Protein 7QUG (pdb70)

Foldseek 3Di:
DDCQQDQDDDPPVPDCQQQPCCCPVVVHDPVDDFPDDSVLFLGFADQFFRGAFDVLLVVLLVVVVVVVDFDFAFPDDCLLVVLVQVLCCVQAVDGADPVLKAKFLDVLVVLLVLCPLWADLAAEEEEEPLAQCSSQVSCVVSNHHYDYFYWDCPLLDTHGPLVSVLVQLQPLRHAEYEAEQQTPPSQDNQDPVRLVSVVVSCVVNVHAYEYEDQFQLFFAPPDGHHDSCNSVVPNQRYKYKYFCCSLRVNSVLRIIIIGHSNPVSVVVVVVVDPRTHGVSSSSSRSSCSNPVPVVSSVLSVQLNVLLVVLVVLCCVQVVCKRWDRRRTDSKTKIAPVVQDFLPDQVQVQCVHQQSYHWAFRCSSPDNTRRIIMGRSNHNSVSVVSNSVSVSVRSVVD/DDCQQDQDDAVPNFLEQPDQAFRGAFDPLLVVLLVVVVVVVDFDWAFPPDCLLVVLVQVLCCVQAVDGADPVLKAKFLDVLVVLLVLCPLWADQVAEEEEEPLAQCSSQVSCVVVNHHYDYFYWDDDLLDTHGPLVSVLVQLQPLSHAEYEYEQCTPPSQDNDDPVRLVSVVVSCVVNVHAYEYEDAFQLQFAPPDGHHDSCRVVVPSQRYKYKYFCCSLRVNSVLRIIIIGGSDPVSVVVVVVVDPRTHGPSSSSSRSSCSNPVVVVSSVLNVQLNVLLVVLVVLCCVQVVQKRWDRRRTGSKTKIAPVPQDFLPDDVQVQCVPQLSYHWDAHCSRVDPTRRITMGRSSHNSVSVVSSSVSVSVRSVVD

Radius of gyration: 28.42 Å; Cα contacts (8 Å, |Δi|>4): 1542; chains: 2; bounding box: 70×79×58 Å

Secondary structure (DSSP, 8-state):
---TT-----TTS-BHHHH-HHHHHH---TT---SS-GGG-EE--SS--SSPPPHHHHHHHHHHHTT---------STHHHHHHHHHHHHHHS----GGGEEEES-HHHHHHHHHHHHS-TT-EEEEEES--THHHHHHHHTT-EEEEEEEEEETTEEEE-HHHHHHHHHSTTEEEEEEESS-TTT-----HHHHHHHHHHHHHTT-EEEEE-TTTT-B-TT-----HHHHSTT-TTEEEEE-HHHHHT-GGG--EEEE---HHHHHHHHHHS-----HHHHHHHHHHHHH-HHHHHHHHHHHHHHHHHHHHHHHHH-TT-B----SBSSEEEEE-GGG--TTS-HHHHHHHHHSEE-EEGGGGSSS-TTEEEEE--S-HHHHHHHHHHHHHHHHT-/---TT-------S-EEE-SS--SSPPPHHHHHHHHHHHTT-----B---SSHHHHHHHHHHHHHHS----GGGEEEES-HHHHHHHHHHHHPPTT-EEEEEES--THHHHHHHHTT-EEEEEE-EEETTEEE--HHHHHHHHHSTTEEEEEEESS-TTT-----HHHHHHHHHHHHHTT-EEEEE-TTTT-B-TT-----HHHH-TT-TTEEEEE-HHHHHT-GGG--EEEE---HHHHHHHHHHS-----HHHHHHHHHHHHH-HHHHHHHHHHHHHHHHHHHHHHHHH-TT-EE---SBSSEEEEE-TTTS-TTS-HHHHHHHHH-EEEEEGGGGSSS-TTEEEEE--S-HHHHHHHHHHHHHHHHT-

CATH classification: 3.40.640.10

Sequence (767 aa):
MYNFDEIIDRRNTNAMNTDGFRSYIFHADENMKFPYKDEEFIRMWVADMEFATPQVIIDGIKERLDKRIFGYTKIFSNDYYNAFSDWCQRRYGWNFEKKHLVMSNGIIPALYELVQYICKKDEKVLFLTPSYAYFKYAADFSNRTPICSDLIDNDGYYTIDFEDFEKKAADEKTTLFILCNPHNPTGRVWKEEELKKLGKICEKYDVWVISDEIHCDLLRCDKQHIPLAKLFPNYKRIITCMAPSKTFNLAGLMISNVIIPDDNLREVWLSKHYNFDNPLSVAGAQAAYEKGEDWLKELQKYLDKNFEFTKEYLNKNLPKAKFKISEATYLAWVNLEEYFDKTENLPIFFANKAGVLLEGGNMFVQNSDCFIRLNLACPKSILEKGLKRICKAVNEKMYNFDEIIDRDEEFIRMWVADMEFATPQVIIDGIKERLDKRIFGYTKIFSNDYYNAFSDWCQRRYGWNFEKKHLVMSNGIIPALYELVQYICKKDEKVLFLTPSYAYFKYAADFSNRTPICSDLIDNDGYYTIDFEDFEKKAADEKTTLFILCNPHNPTGRVWKEEELKKLGKICEKYDVWVISDEIHCDLLRCDKQHIPLAKLFPNYKRIITCMAPSKTFNLAGLMISNVIIPDDNLREVWLSKHYNFDNPLSVAGAQAAYEKGEDWLKELQKYLDKNFEFTKEYLNKNLPKAKFKISEATYLAWVNLEEYFDKTENLPIFFANKAGVLLEGGNMFVQNSDCFIRLNLACPKSILEKGLKRICKAVNEK

Structure (mmCIF, N/CA/C/O backbone):
data_7QUG
#
_entry.id   7QUG
#
_cell.length_a   106.049
_cell.length_b   106.049
_cell.length_c   204.062
_cell.angle_alpha   90.000
_cell.angle_beta   90.000
_cell.angle_gamma   90.000
#
_symmetry.space_group_name_H-M   'P 43 21 2'
#
loop_
_entity.id
_entity.type
_entity.pdbx_description
1 polymer 'carbon-sulfur lyase FnaPatB1'
2 non-polymer allyl-cysteine
3 non-polymer 'ACETATE ION'
4 non-polymer 'CACODYLATE ION'
5 water water
#
loop_
_atom_site.group_PDB
_atom_site.id
_atom_site.type_symbol
_atom_site.label_atom_id
_atom_site.label_alt_id
_atom_site.label_comp_id
_atom_site.label_asym_id
_atom_site.label_entity_id
_atom_site.label_seq_id
_atom_site.pdbx_PDB_ins_code
_atom_site.Cartn_x
_atom_site.Cartn_y
_atom_site.Cartn_z
_atom_site.occupancy
_atom_site.B_iso_or_equiv
_atom_site.auth_seq_id
_atom_site.auth_comp_id
_atom_site.auth_asym_id
_atom_site.auth_atom_id
_atom_site.pdbx_PDB_model_num
ATOM 1 N N . MET A 1 1 ? -13.06046 -33.20520 45.87543 1.000 83.57044 1 MET A N 1
ATOM 2 C CA . MET A 1 1 ? -11.90320 -32.98730 46.74436 1.000 83.60887 1 MET A CA 1
ATOM 3 C C . MET A 1 1 ? -10.59051 -33.15427 45.97112 1.000 76.90335 1 MET A C 1
ATOM 4 O O . MET A 1 1 ? -9.56305 -33.48915 46.56236 1.000 76.75845 1 MET A O 1
ATOM 9 N N . TYR A 1 2 ? -10.62404 -32.89399 44.65700 1.000 68.22064 2 TYR A N 1
ATOM 10 C CA . TYR A 1 2 ? -9.49327 -33.14136 43.77256 1.000 57.65443 2 TYR A CA 1
ATOM 11 C C . TYR A 1 2 ? -9.19921 -31.89234 42.96361 1.000 64.27578 2 TYR A C 1
ATOM 12 O O . TYR A 1 2 ? -10.09570 -31.09743 42.68899 1.000 76.03956 2 TYR A O 1
ATOM 21 N N . ASN A 1 3 ? -7.94579 -31.72641 42.55420 1.000 59.64581 3 ASN A N 1
ATOM 22 C CA . ASN A 1 3 ? -7.53923 -30.51347 41.85225 1.000 56.47888 3 ASN A CA 1
ATOM 23 C C . ASN A 1 3 ? -7.17315 -30.83438 40.39834 1.000 61.35489 3 ASN A C 1
ATOM 24 O O . ASN A 1 3 ? -5.99694 -30.88244 40.02637 1.000 57.77440 3 ASN A O 1
ATOM 29 N N . PHE A 1 4 ? -8.20167 -30.99769 39.55286 1.000 61.81480 4 PHE A N 1
ATOM 30 C CA . PHE A 1 4 ? -7.97567 -31.22934 38.12688 1.000 58.02222 4 PHE A CA 1
ATOM 31 C C . PHE A 1 4 ? -7.40784 -30.02193 37.39629 1.000 61.11063 4 PHE A C 1
ATOM 32 O O . PHE A 1 4 ? -6.97526 -30.16767 36.24766 1.000 68.25484 4 PHE A O 1
ATOM 40 N N . ASP A 1 5 ? -7.41047 -28.84404 38.00750 1.000 60.40755 5 ASP A N 1
ATOM 41 C CA . ASP A 1 5 ? -6.76447 -27.69090 37.39801 1.000 62.04940 5 ASP A CA 1
ATOM 42 C C . ASP A 1 5 ? -5.26118 -27.70548 37.58526 1.000 57.32953 5 ASP A C 1
ATOM 43 O O . ASP A 1 5 ? -4.56385 -26.89318 36.96751 1.000 60.60359 5 ASP A O 1
ATOM 48 N N . GLU A 1 6 ? -4.75882 -28.57991 38.44791 1.000 60.87572 6 GLU A N 1
ATOM 49 C CA . GLU A 1 6 ? -3.33153 -28.62361 38.72207 1.000 63.75946 6 GLU A CA 1
ATOM 50 C C . GLU A 1 6 ? -2.56434 -28.99685 37.46481 1.000 59.00967 6 GLU A C 1
ATOM 51 O O . GLU A 1 6 ? -2.85636 -30.01011 36.82233 1.000 62.38199 6 GLU A O 1
ATOM 57 N N . ILE A 1 7 ? -1.56890 -28.18980 37.13337 1.000 59.26048 7 ILE A N 1
ATOM 58 C CA . ILE A 1 7 ? -0.66217 -28.51399 36.04291 1.000 59.21945 7 ILE A CA 1
ATOM 59 C C . ILE A 1 7 ? 0.39290 -29.49579 36.53650 1.000 60.98967 7 ILE A C 1
ATOM 60 O O . ILE A 1 7 ? 0.94712 -29.34779 37.63283 1.000 58.33448 7 ILE A O 1
ATOM 65 N N . ILE A 1 8 ? 0.65040 -30.52366 35.73607 1.000 60.06511 8 ILE A N 1
ATOM 66 C CA . ILE A 1 8 ? 1.50742 -31.63502 36.12105 1.000 56.27471 8 ILE A CA 1
ATOM 67 C C . ILE A 1 8 ? 2.63871 -31.72164 35.11447 1.000 52.65374 8 ILE A C 1
ATOM 68 O O . ILE A 1 8 ? 2.39343 -31.86429 33.91153 1.000 55.91659 8 ILE A O 1
ATOM 73 N N . ASP A 1 9 ? 3.86906 -31.56152 35.59715 1.000 57.64155 9 ASP A N 1
ATOM 74 C CA . ASP A 1 9 ? 5.02747 -31.61171 34.72159 1.000 51.64730 9 ASP A CA 1
ATOM 75 C C . ASP A 1 9 ? 5.16964 -33.01915 34.16049 1.000 55.29586 9 ASP A C 1
ATOM 76 O O . ASP A 1 9 ? 5.01313 -34.01141 34.88069 1.000 51.35067 9 ASP A O 1
ATOM 81 N N . ARG A 1 10 ? 5.51414 -33.10282 32.87348 1.000 49.84068 10 ARG A N 1
ATOM 82 C CA . ARG A 1 10 ? 5.71949 -34.38058 32.22845 1.000 43.99219 10 ARG A CA 1
ATOM 83 C C . ARG A 1 10 ? 7.04782 -34.43743 31.50516 1.000 51.91317 10 ARG A C 1
ATOM 84 O O . ARG A 1 10 ? 7.40324 -35.49964 30.98337 1.000 52.52411 10 ARG A O 1
ATOM 92 N N . ARG A 1 11 ? 7.79263 -33.33377 31.47424 1.000 56.02873 11 ARG A N 1
ATOM 93 C CA . ARG A 1 11 ? 9.14885 -33.34884 30.94891 1.000 55.97275 11 ARG A CA 1
ATOM 94 C C . ARG A 1 11 ? 10.01147 -34.34199 31.72390 1.000 54.99651 11 ARG A C 1
ATOM 95 O O . ARG A 1 11 ? 9.88672 -34.48004 32.94256 1.000 55.24076 11 ARG A O 1
ATOM 103 N N . ASN A 1 12 ? 10.86422 -35.05859 30.99041 1.000 53.95623 12 ASN A N 1
ATOM 104 C CA . ASN A 1 12 ? 11.83501 -36.01108 31.54383 1.000 52.07255 12 ASN A CA 1
ATOM 105 C C . ASN A 1 12 ? 11.16922 -37.19285 32.24111 1.000 50.20983 12 ASN A C 1
ATOM 106 O O . ASN A 1 12 ? 11.57211 -37.60028 33.33035 1.000 55.34864 12 ASN A O 1
ATOM 111 N N . THR A 1 13 ? 10.14858 -37.76532 31.58266 1.000 47.63377 13 THR A N 1
ATOM 112 C CA . THR A 1 13 ? 9.44555 -38.94262 32.08461 1.000 44.01956 13 THR A CA 1
ATOM 113 C C . THR A 1 13 ? 9.29461 -40.01348 31.01643 1.000 44.26709 13 THR A C 1
ATOM 114 O O . THR A 1 13 ? 8.43133 -40.88578 31.14276 1.000 48.23940 13 THR A O 1
ATOM 118 N N . ASN A 1 14 ? 10.09356 -39.93014 29.95531 1.000 49.36775 14 ASN A N 1
ATOM 119 C CA . ASN A 1 14 ? 10.05389 -40.85856 28.83443 1.000 45.97370 14 ASN A CA 1
ATOM 120 C C . ASN A 1 14 ? 8.64115 -41.03360 28.27721 1.000 51.12152 14 ASN A C 1
ATOM 121 O O . ASN A 1 14 ? 8.29042 -42.08916 27.73651 1.000 53.28509 14 ASN A O 1
ATOM 126 N N . ALA A 1 15 ? 7.82573 -39.99062 28.39903 1.000 48.55629 15 ALA A N 1
ATOM 127 C CA . ALA A 1 15 ? 6.47775 -39.99484 27.84944 1.000 49.04287 15 ALA A CA 1
ATOM 128 C C . ALA A 1 15 ? 6.51141 -39.65661 26.34823 1.000 51.81436 15 ALA A C 1
ATOM 129 O O . ALA A 1 15 ? 7.11032 -38.65076 25.94042 1.000 48.58516 15 ALA A O 1
ATOM 131 N N . MET A 1 16 ? 5.86961 -40.50503 25.52627 1.000 47.69814 16 MET A N 1
ATOM 132 C CA . MET A 1 16 ? 5.78827 -40.24789 24.08244 1.000 50.88644 16 MET A CA 1
ATOM 133 C C . MET A 1 16 ? 5.09104 -38.93112 23.77159 1.000 50.54791 16 MET A C 1
ATOM 134 O O . MET A 1 16 ? 5.42672 -38.27716 22.78251 1.000 54.64658 16 MET A O 1
ATOM 139 N N . ASN A 1 17 ? 4.12079 -38.53424 24.59485 1.000 47.77148 17 ASN A N 1
ATOM 140 C CA . ASN A 1 17 ? 3.38195 -37.30543 24.34475 1.000 51.00729 17 ASN A CA 1
ATOM 141 C C . ASN A 1 17 ? 4.32378 -36.10729 24.25781 1.000 55.26139 17 ASN A C 1
ATOM 142 O O . ASN A 1 17 ? 4.15388 -35.24155 23.39352 1.000 49.70901 17 ASN A O 1
ATOM 147 N N . THR A 1 18 ? 5.33034 -36.04421 25.13831 1.000 52.72748 18 THR A N 1
ATOM 148 C CA . THR A 1 18 ? 6.28660 -34.94157 25.10554 1.000 50.81948 18 THR A CA 1
ATOM 149 C C . THR A 1 18 ? 7.46247 -35.22039 24.18114 1.000 50.00118 18 THR A C 1
ATOM 150 O O . THR A 1 18 ? 7.93431 -34.31123 23.49139 1.000 53.87263 18 THR A O 1
ATOM 154 N N . ASP A 1 19 ? 7.91886 -36.47135 24.13437 1.000 51.84757 19 ASP A N 1
ATOM 155 C CA . ASP A 1 19 ? 9.22850 -36.80375 23.59712 1.000 52.42770 19 ASP A CA 1
ATOM 156 C C . ASP A 1 19 ? 9.21583 -37.34734 22.17749 1.000 51.40628 19 ASP A C 1
ATOM 157 O O . ASP A 1 19 ? 10.27215 -37.35474 21.54590 1.000 53.63253 19 ASP A O 1
ATOM 162 N N . GLY A 1 20 ? 8.08667 -37.83548 21.66569 1.000 48.42222 20 GLY A N 1
ATOM 163 C CA . GLY A 1 20 ? 8.12482 -38.45638 20.35658 1.000 45.45337 20 GLY A CA 1
ATOM 164 C C . GLY A 1 20 ? 7.06569 -38.04880 19.34612 1.000 51.96805 20 GLY A C 1
ATOM 165 O O . GLY A 1 20 ? 6.67982 -38.87334 18.50975 1.000 50.38824 20 GLY A O 1
ATOM 166 N N . PHE A 1 21 ? 6.60421 -36.79115 19.37179 1.000 50.09452 21 PHE A N 1
ATOM 167 C CA . PHE A 1 21 ? 5.59557 -36.38074 18.39474 1.000 51.66877 21 PHE A CA 1
ATOM 168 C C . PHE A 1 21 ? 6.14471 -36.29432 16.96723 1.000 55.65759 21 PHE A C 1
ATOM 169 O O . PHE A 1 21 ? 5.38740 -36.51068 16.01084 1.000 55.39519 21 PHE A O 1
ATOM 177 N N . ARG A 1 22 ? 7.43427 -35.98812 16.78681 1.000 51.97395 22 ARG A N 1
ATOM 178 C CA . ARG A 1 22 ? 7.97906 -35.95277 15.43369 1.000 50.21771 22 ARG A CA 1
ATOM 179 C C . ARG A 1 22 ? 7.76759 -37.28989 14.72768 1.000 55.14900 22 ARG A C 1
ATOM 180 O O . ARG A 1 22 ? 7.30092 -37.33650 13.58099 1.000 56.96174 22 ARG A O 1
ATOM 188 N N . SER A 1 23 ? 8.07560 -38.39573 15.41032 1.000 54.52200 23 SER A N 1
ATOM 189 C CA . SER A 1 23 ? 7.95842 -39.70477 14.77379 1.000 53.60184 23 SER A CA 1
ATOM 190 C C . SER A 1 23 ? 6.50247 -40.11211 14.60421 1.000 52.72142 23 SER A C 1
ATOM 191 O O . SER A 1 23 ? 6.08147 -40.49132 13.51276 1.000 56.56642 23 SER A O 1
ATOM 194 N N . TYR A 1 24 ? 5.71292 -40.04502 15.66799 1.000 52.89364 24 TYR A N 1
ATOM 195 C CA . TYR A 1 24 ? 4.39045 -40.64384 15.58184 1.000 55.50750 24 TYR A CA 1
ATOM 196 C C . TYR A 1 24 ? 3.42216 -39.76445 14.81310 1.000 55.21418 24 TYR A C 1
ATOM 197 O O . TYR A 1 24 ? 2.58764 -40.28133 14.06924 1.000 60.51020 24 TYR A O 1
ATOM 206 N N . ILE A 1 25 ? 3.53024 -38.44309 14.93229 1.000 53.63756 25 ILE A N 1
ATOM 207 C CA . ILE A 1 25 ? 2.63941 -37.58531 14.14834 1.000 55.75884 25 ILE A CA 1
ATOM 208 C C . ILE A 1 25 ? 3.15155 -37.41039 12.72000 1.000 54.49569 25 ILE A C 1
ATOM 209 O O . ILE A 1 25 ? 2.40269 -37.57840 11.75130 1.000 52.67360 25 ILE A O 1
ATOM 214 N N . PHE A 1 26 ? 4.42336 -37.06260 12.56438 1.000 49.67569 26 PHE A N 1
ATOM 215 C CA . PHE A 1 26 ? 4.93094 -36.59856 11.28846 1.000 48.80921 26 PHE A CA 1
ATOM 216 C C . PHE A 1 26 ? 5.87313 -37.57577 10.60187 1.000 52.74678 26 PHE A C 1
ATOM 217 O O . PHE A 1 26 ? 6.40485 -37.24258 9.53966 1.000 51.79198 26 PHE A O 1
ATOM 225 N N . HIS A 1 27 ? 6.11859 -38.74620 11.18696 1.000 52.45132 27 HIS A N 1
ATOM 226 C CA . HIS A 1 27 ? 7.00198 -39.75755 10.61128 1.000 51.41467 27 HIS A CA 1
ATOM 227 C C . HIS A 1 27 ? 8.31449 -39.13283 10.15839 1.000 57.54217 27 HIS A C 1
ATOM 228 O O . HIS A 1 27 ? 8.89640 -39.50194 9.13234 1.000 57.64322 27 HIS A O 1
ATOM 235 N N . ALA A 1 28 ? 8.77433 -38.16961 10.94847 1.000 57.58262 28 ALA A N 1
ATOM 236 C CA . ALA A 1 28 ? 9.95098 -37.35529 10.69050 1.000 53.35043 28 ALA A CA 1
ATOM 237 C C . ALA A 1 28 ? 11.01036 -37.68309 11.72592 1.000 58.94113 28 ALA A C 1
ATOM 238 O O . ALA A 1 28 ? 10.72936 -38.29478 12.76012 1.000 64.51776 28 ALA A O 1
ATOM 240 N N . ASP A 1 29 ? 12.23511 -37.25755 11.45800 1.000 52.76319 29 ASP A N 1
ATOM 241 C CA . ASP A 1 29 ? 13.29329 -37.57611 12.39135 1.000 60.74817 29 ASP A CA 1
ATOM 242 C C . ASP A 1 29 ? 13.38696 -36.48325 13.45591 1.000 58.33160 29 ASP A C 1
ATOM 243 O O . ASP A 1 29 ? 12.74282 -35.43978 13.36616 1.000 57.51766 29 ASP A O 1
ATOM 248 N N . GLU A 1 30 ? 14.18331 -36.75044 14.49086 1.000 65.27422 30 GLU A N 1
ATOM 249 C CA . GLU A 1 30 ? 14.18670 -35.90687 15.68202 1.000 63.92160 30 GLU A CA 1
ATOM 250 C C . GLU A 1 30 ? 14.83849 -34.55073 15.45179 1.000 63.44851 30 GLU A C 1
ATOM 251 O O . GLU A 1 30 ? 14.63288 -33.64522 16.26148 1.000 60.98061 30 GLU A O 1
ATOM 257 N N . ASN A 1 31 ? 15.61095 -34.39739 14.37027 1.000 66.84556 31 ASN A N 1
ATOM 258 C CA . ASN A 1 31 ? 16.16224 -33.09845 13.98299 1.000 66.52814 31 ASN A CA 1
ATOM 259 C C . ASN A 1 31 ? 15.08998 -32.05758 13.70474 1.000 64.31195 31 ASN A C 1
ATOM 260 O O . ASN A 1 31 ? 15.37224 -30.85829 13.78533 1.000 67.97030 31 ASN A O 1
ATOM 265 N N . MET A 1 32 ? 13.89359 -32.49109 13.30368 1.000 61.80364 32 MET A N 1
ATOM 266 C CA . MET A 1 32 ? 12.91809 -31.62811 12.64222 1.000 64.00086 32 MET A CA 1
ATOM 267 C C . MET A 1 32 ? 12.66827 -30.36906 13.44850 1.000 61.13300 32 MET A C 1
ATOM 268 O O . MET A 1 32 ? 12.27780 -30.44411 14.61546 1.000 60.22170 32 MET A O 1
ATOM 273 N N . LYS A 1 33 ? 12.90244 -29.20928 12.83042 1.000 59.40605 33 LYS A N 1
ATOM 274 C CA . LYS A 1 33 ? 12.80350 -27.94190 13.54550 1.000 64.28649 33 LYS A CA 1
ATOM 275 C C . LYS A 1 33 ? 11.40986 -27.33244 13.41152 1.000 60.10091 33 LYS A C 1
ATOM 276 O O . LYS A 1 33 ? 10.73323 -27.49875 12.39366 1.000 58.66565 33 LYS A O 1
ATOM 282 N N . PHE A 1 34 ? 10.97310 -26.66633 14.47000 1.000 58.84848 34 PHE A N 1
ATOM 283 C CA . PHE A 1 34 ? 9.67072 -26.02734 14.55350 1.000 62.75965 34 PHE A CA 1
ATOM 284 C C . PHE A 1 34 ? 9.86334 -24.58030 14.96904 1.000 62.71339 34 PHE A C 1
ATOM 285 O O . PHE A 1 34 ? 10.90607 -24.22243 15.52444 1.000 66.98807 34 PHE A O 1
ATOM 293 N N . PRO A 1 35 ? 8.88073 -23.71502 14.69935 1.000 63.78574 35 PRO A N 1
ATOM 294 C CA . PRO A 1 35 ? 8.93602 -22.34148 15.24225 1.000 63.18982 35 PRO A CA 1
ATOM 295 C C . PRO A 1 35 ? 8.89816 -22.27161 16.77059 1.000 65.54315 35 PRO A C 1
ATOM 296 O O . PRO A 1 35 ? 9.18951 -21.21630 17.34826 1.000 67.80017 35 PRO A O 1
ATOM 300 N N . TYR A 1 36 ? 8.57414 -23.36029 17.44221 1.000 66.34582 36 TYR A N 1
ATOM 301 C CA . TYR A 1 36 ? 8.33401 -23.35790 18.87166 1.000 60.93148 36 TYR A CA 1
ATOM 302 C C . TYR A 1 36 ? 9.26523 -24.36744 19.53151 1.000 64.77990 36 TYR A C 1
ATOM 303 O O . TYR A 1 36 ? 9.51802 -25.44715 18.97572 1.000 59.74042 36 TYR A O 1
ATOM 312 N N . LYS A 1 37 ? 9.80674 -23.99911 20.69633 1.000 61.73054 37 LYS A N 1
ATOM 313 C CA . LYS A 1 37 ? 10.46196 -24.98753 21.54462 1.000 66.96099 37 LYS A CA 1
ATOM 314 C C . LYS A 1 37 ? 9.49524 -26.13452 21.83331 1.000 63.98064 37 LYS A C 1
ATOM 315 O O . LYS A 1 37 ? 8.27142 -25.95735 21.84718 1.000 65.30022 37 LYS A O 1
ATOM 321 N N . ASP A 1 38 ? 10.04257 -27.32548 22.06661 1.000 55.35089 38 ASP A N 1
ATOM 322 C CA . ASP A 1 38 ? 9.16401 -28.43540 22.41777 1.000 57.01296 38 ASP A CA 1
ATOM 323 C C . ASP A 1 38 ? 8.30608 -28.08111 23.62922 1.000 60.47588 38 ASP A C 1
ATOM 324 O O . ASP A 1 38 ? 7.10007 -28.34465 23.63802 1.000 64.41675 38 ASP A O 1
ATOM 329 N N . GLU A 1 39 ? 8.89103 -27.42354 24.63553 1.000 62.45569 39 GLU A N 1
ATOM 330 C CA . GLU A 1 39 ? 8.11665 -27.03939 25.81590 1.000 60.38403 39 GLU A CA 1
ATOM 331 C C . GLU A 1 39 ? 7.00984 -26.04837 25.48695 1.000 58.11246 39 GLU A C 1
ATOM 332 O O . GLU A 1 39 ? 6.01776 -25.98617 26.21443 1.000 55.80343 39 GLU A O 1
ATOM 338 N N . GLU A 1 40 ? 7.13819 -25.28875 24.39886 1.000 61.17990 40 GLU A N 1
ATOM 339 C CA . GLU A 1 40 ? 6.18096 -24.22692 24.10962 1.000 59.60259 40 GLU A CA 1
ATOM 340 C C . GLU A 1 40 ? 4.90012 -24.71768 23.43339 1.000 60.70799 40 GLU A C 1
ATOM 341 O O . GLU A 1 40 ? 3.96145 -23.92760 23.30767 1.000 59.48445 40 GLU A O 1
ATOM 347 N N . PHE A 1 41 ? 4.80789 -25.99990 23.06480 1.000 56.49723 41 PHE A N 1
ATOM 348 C CA . PHE A 1 41 ? 3.62091 -26.54581 22.40711 1.000 57.19039 41 PHE A CA 1
ATOM 349 C C . PHE A 1 41 ? 2.50385 -26.83265 23.41537 1.000 56.95179 41 PHE A C 1
ATOM 350 O O . PHE A 1 41 ? 2.74733 -27.34592 24.50790 1.000 58.48841 41 PHE A O 1
ATOM 358 N N . ILE A 1 42 ? 1.27500 -26.47071 23.06811 1.000 59.71393 42 ILE A N 1
ATOM 359 C CA . ILE A 1 42 ? 0.12200 -27.11622 23.69016 1.000 56.85243 42 ILE A CA 1
ATOM 360 C C . ILE A 1 42 ? -0.04974 -28.47055 23.00994 1.000 59.34317 42 ILE A C 1
ATOM 361 O O . ILE A 1 42 ? -0.18893 -28.54584 21.78147 1.000 58.09471 42 ILE A O 1
ATOM 366 N N . ARG A 1 43 ? -0.04035 -29.54150 23.79640 1.000 53.59152 43 ARG A N 1
ATOM 367 C CA . ARG A 1 43 ? -0.00645 -30.89491 23.25553 1.000 53.30712 43 ARG A CA 1
ATOM 368 C C . ARG A 1 43 ? -1.40003 -31.46004 23.44248 1.000 52.39210 43 ARG A C 1
ATOM 369 O O . ARG A 1 43 ? -1.82604 -31.69370 24.57321 1.000 54.81170 43 ARG A O 1
ATOM 377 N N . MET A 1 44 ? -2.11893 -31.66789 22.34369 1.000 52.05261 44 MET A N 1
ATOM 378 C CA . MET A 1 44 ? -3.45816 -32.23413 22.43582 1.000 55.42438 44 MET A CA 1
ATOM 379 C C . MET A 1 44 ? -3.64230 -33.39916 21.47324 1.000 51.30479 44 MET A C 1
ATOM 380 O O . MET A 1 44 ? -4.67378 -33.50158 20.81217 1.000 49.80247 44 MET A O 1
ATOM 385 N N . TRP A 1 45 ? -2.67283 -34.31754 21.39043 1.000 47.16393 45 TRP A N 1
ATOM 386 C CA . TRP A 1 45 ? -2.72018 -35.35593 20.37289 1.000 44.03597 45 TRP A CA 1
ATOM 387 C C . TRP A 1 45 ? -2.96980 -36.73776 20.95733 1.000 48.27455 45 TRP A C 1
ATOM 388 O O . TRP A 1 45 ? -4.13958 -37.13383 21.11605 1.000 48.44411 45 TRP A O 1
ATOM 399 N N . VAL A 1 46 ? -1.93118 -37.53751 21.24191 1.000 49.73901 46 VAL A N 1
ATOM 400 C CA . VAL A 1 46 ? -2.11026 -38.91256 21.70881 1.000 49.95349 46 VAL A CA 1
ATOM 401 C C . VAL A 1 46 ? -2.96768 -38.96540 22.97133 1.000 48.15389 46 VAL A C 1
ATOM 402 O O . VAL A 1 46 ? -2.89920 -38.08424 23.83732 1.000 49.16384 46 VAL A O 1
ATOM 406 N N . ALA A 1 47 ? -3.77707 -40.02212 23.08015 1.000 44.80583 47 ALA A N 1
ATOM 407 C CA . ALA A 1 47 ? -4.80046 -40.11955 24.11762 1.000 49.88729 47 ALA A CA 1
ATOM 408 C C . ALA A 1 47 ? -4.24003 -40.70087 25.42518 1.000 48.62119 47 ALA A C 1
ATOM 409 O O . ALA A 1 47 ? -4.51141 -41.83921 25.82279 1.000 47.38205 47 ALA A O 1
ATOM 411 N N . ASP A 1 48 ? -3.46963 -39.86467 26.11854 1.000 46.88930 48 ASP A N 1
ATOM 412 C CA . ASP A 1 48 ? -3.29798 -39.98927 27.55867 1.000 46.22918 48 ASP A CA 1
ATOM 413 C C . ASP A 1 48 ? -3.46092 -38.60284 28.16527 1.000 47.02281 48 ASP A C 1
ATOM 414 O O . ASP A 1 48 ? -3.43697 -37.58895 27.46479 1.000 50.32791 48 ASP A O 1
ATOM 419 N N . MET A 1 49 ? -3.68741 -38.57462 29.47045 1.000 50.84052 49 MET A N 1
ATOM 420 C CA . MET A 1 49 ? -4.17041 -37.38096 30.14500 1.000 52.63196 49 MET A CA 1
ATOM 421 C C . MET A 1 49 ? -3.03198 -36.54594 30.74267 1.000 55.95000 49 MET A C 1
ATOM 422 O O . MET A 1 49 ? -1.92687 -37.02880 31.02365 1.000 49.51584 49 MET A O 1
ATOM 427 N N . GLU A 1 50 ? -3.32521 -35.26375 30.93203 1.000 50.45342 50 GLU A N 1
ATOM 428 C CA . GLU A 1 50 ? -2.44790 -34.41365 31.70943 1.000 51.60706 50 GLU A CA 1
ATOM 429 C C . GLU A 1 50 ? -2.79565 -34.42264 33.19544 1.000 54.05105 50 GLU A C 1
ATOM 430 O O . GLU A 1 50 ? -2.09107 -33.78667 33.98349 1.000 56.62292 50 GLU A O 1
ATOM 436 N N . PHE A 1 51 ? -3.87914 -35.08850 33.58282 1.000 49.58929 51 PHE A N 1
ATOM 437 C CA . PHE A 1 51 ? -4.25883 -35.22495 34.97840 1.000 49.71762 51 PHE A CA 1
ATOM 438 C C . PHE A 1 51 ? -3.41806 -36.30220 35.65305 1.000 53.65078 51 PHE A C 1
ATOM 439 O O . PHE A 1 51 ? -2.97256 -37.25680 35.01133 1.000 59.04346 51 PHE A O 1
ATOM 447 N N . ALA A 1 52 ? -3.21817 -36.15675 36.96050 1.000 48.33430 52 ALA A N 1
ATOM 448 C CA . ALA A 1 52 ? -2.48379 -37.17194 37.70522 1.000 53.65401 52 ALA A CA 1
ATOM 449 C C . ALA A 1 52 ? -3.33355 -38.42362 37.91692 1.000 53.65282 52 ALA A C 1
ATOM 450 O O . ALA A 1 52 ? -4.55111 -38.35355 38.10632 1.000 54.01910 52 ALA A O 1
ATOM 452 N N . THR A 1 53 ? -2.68119 -39.57494 37.87941 1.000 51.08784 53 THR A N 1
ATOM 453 C CA . THR A 1 53 ? -3.33559 -40.80206 38.29046 1.000 47.67809 53 THR A CA 1
ATOM 454 C C . THR A 1 53 ? -3.82290 -40.64672 39.72807 1.000 50.49540 53 THR A C 1
ATOM 455 O O . THR A 1 53 ? -3.10707 -40.07354 40.55987 1.000 49.47042 53 THR A O 1
ATOM 459 N N . PRO A 1 54 ? -5.03287 -41.11216 40.04774 1.000 50.28022 54 PRO A N 1
ATOM 460 C CA . PRO A 1 54 ? -5.52621 -40.99905 41.42608 1.000 47.88769 54 PRO A CA 1
ATOM 461 C C . PRO A 1 54 ? -4.53310 -41.57933 42.42048 1.000 50.30157 54 PRO A C 1
ATOM 462 O O . PRO A 1 54 ? -3.93831 -42.63810 42.19327 1.000 47.56992 54 PRO A O 1
ATOM 466 N N . GLN A 1 55 ? -4.41179 -40.89576 43.56422 1.000 56.87610 55 GLN A N 1
ATOM 467 C CA . GLN A 1 55 ? -3.46373 -41.30453 44.59103 1.000 50.26224 55 GLN A CA 1
ATOM 468 C C . GLN A 1 55 ? -3.80095 -42.67447 45.16757 1.000 52.81548 55 GLN A C 1
ATOM 469 O O . GLN A 1 55 ? -2.89167 -43.38026 45.61270 1.000 58.03994 55 GLN A O 1
ATOM 475 N N . VAL A 1 56 ? -5.07866 -43.08805 45.15412 1.000 51.61760 56 VAL A N 1
ATOM 476 C CA . VAL A 1 56 ? -5.40937 -44.44113 45.62795 1.000 54.10961 56 VAL A CA 1
ATOM 477 C C . VAL A 1 56 ? -4.71558 -45.49035 44.76806 1.000 56.31419 56 VAL A C 1
ATOM 478 O O . VAL A 1 56 ? -4.30582 -46.54542 45.26838 1.000 55.09168 56 VAL A O 1
ATOM 482 N N . ILE A 1 57 ? -4.63338 -45.24750 43.44981 1.000 57.30530 57 ILE A N 1
ATOM 483 C CA . ILE A 1 57 ? -3.92890 -46.16886 42.55968 1.000 54.67120 57 ILE A CA 1
ATOM 484 C C . ILE A 1 57 ? -2.43388 -46.15824 42.86181 1.000 51.68813 57 ILE A C 1
ATOM 485 O O . ILE A 1 57 ? -1.81534 -47.21651 43.03910 1.000 44.80334 57 ILE A O 1
ATOM 490 N N . ILE A 1 58 ? -1.84250 -44.96151 42.95684 1.000 41.83952 58 ILE A N 1
ATOM 491 C CA . ILE A 1 58 ? -0.41904 -44.86153 43.25917 1.000 47.95899 58 ILE A CA 1
ATOM 492 C C . ILE A 1 58 ? -0.10247 -45.53759 44.58955 1.000 50.26307 58 ILE A C 1
ATOM 493 O O . ILE A 1 58 ? 0.90516 -46.24307 44.70776 1.000 52.50836 58 ILE A O 1
ATOM 498 N N . ASP A 1 59 ? -0.96207 -45.35282 45.60563 1.000 52.96712 59 ASP A N 1
ATOM 499 C CA . ASP A 1 59 ? -0.73851 -45.99850 46.90230 1.000 52.85540 59 ASP A CA 1
ATOM 500 C C . ASP A 1 59 ? -0.88070 -47.51577 46.80826 1.000 51.55341 59 ASP A C 1
ATOM 501 O O . ASP A 1 59 ? -0.15104 -48.25610 47.48302 1.000 51.34214 59 ASP A O 1
ATOM 506 N N . GLY A 1 60 ? -1.81143 -48.00162 45.98360 1.000 48.58862 60 GLY A N 1
ATOM 507 C CA . GLY A 1 60 ? -1.92842 -49.44304 45.79298 1.000 54.53877 60 GLY A CA 1
ATOM 508 C C . GLY A 1 60 ? -0.65309 -50.06120 45.24002 1.000 54.52457 60 GLY A C 1
ATOM 509 O O . GLY A 1 60 ? -0.25641 -51.16566 45.63972 1.000 50.82238 60 GLY A O 1
ATOM 510 N N . ILE A 1 61 ? -0.00323 -49.36054 44.30436 1.000 45.62098 61 ILE A N 1
ATOM 511 C CA . ILE A 1 61 ? 1.26746 -49.81878 43.75865 1.000 50.12542 61 ILE A CA 1
ATOM 512 C C . ILE A 1 61 ? 2.35765 -49.79166 44.83311 1.000 51.83213 61 ILE A C 1
ATOM 513 O O . ILE A 1 61 ? 3.11334 -50.75865 45.00208 1.000 48.89824 61 ILE A O 1
ATOM 518 N N . LYS A 1 62 ? 2.46873 -48.66647 45.55447 1.000 53.18409 62 LYS A N 1
ATOM 519 C CA . LYS A 1 62 ? 3.44355 -48.53706 46.64380 1.000 51.74387 62 LYS A CA 1
ATOM 520 C C . LYS A 1 62 ? 3.24517 -49.62586 47.68964 1.000 49.83741 62 LYS A C 1
ATOM 521 O O . LYS A 1 62 ? 4.21546 -50.17023 48.22629 1.000 51.76686 62 LYS A O 1
ATOM 527 N N . GLU A 1 63 ? 1.99552 -49.98556 47.96303 1.000 48.90277 63 GLU A N 1
ATOM 528 C CA . GLU A 1 63 ? 1.73972 -51.10459 48.85782 1.000 50.53186 63 GLU A CA 1
ATOM 529 C C . GLU A 1 63 ? 2.39312 -52.38257 48.33442 1.000 55.04566 63 GLU A C 1
ATOM 530 O O . GLU A 1 63 ? 3.04808 -53.11315 49.09157 1.000 55.24649 63 GLU A O 1
ATOM 536 N N . ARG A 1 64 ? 2.26709 -52.65128 47.02951 1.000 47.89457 64 ARG A N 1
ATOM 537 C CA . ARG A 1 64 ? 2.92235 -53.83042 46.47522 1.000 46.11805 64 ARG A CA 1
ATOM 538 C C . ARG A 1 64 ? 4.43772 -53.65872 46.48229 1.000 46.51481 64 ARG A C 1
ATOM 539 O O . ARG A 1 64 ? 5.18412 -54.62295 46.70257 1.000 44.20087 64 ARG A O 1
ATOM 547 N N . LEU A 1 65 ? 4.90060 -52.43447 46.22754 1.000 44.58450 65 LEU A N 1
ATOM 548 C CA . LEU A 1 65 ? 6.31377 -52.11190 46.34106 1.000 48.07047 65 LEU A CA 1
ATOM 549 C C . LEU A 1 65 ? 6.86315 -52.45101 47.72703 1.000 48.86450 65 LEU A C 1
ATOM 550 O O . LEU A 1 65 ? 8.02343 -52.83954 47.85720 1.000 53.84203 65 LEU A O 1
ATOM 555 N N . ASP A 1 66 ? 6.05903 -52.28893 48.77106 1.000 49.17552 66 ASP A N 1
ATOM 556 C CA . ASP A 1 66 ? 6.49844 -52.56895 50.13041 1.000 54.22566 66 ASP A CA 1
ATOM 557 C C . ASP A 1 66 ? 6.57401 -54.05849 50.42926 1.000 48.65781 66 ASP A C 1
ATOM 558 O O . ASP A 1 66 ? 7.09761 -54.43293 51.47664 1.000 47.33997 66 ASP A O 1
ATOM 563 N N . LYS A 1 67 ? 6.05025 -54.91714 49.56247 1.000 48.31485 67 LYS A N 1
ATOM 564 C CA . LYS A 1 67 ? 6.28226 -56.33491 49.77352 1.000 48.26570 67 LYS A CA 1
ATOM 565 C C . LYS A 1 67 ? 7.70102 -56.71941 49.40482 1.000 48.20955 67 LYS A C 1
ATOM 566 O O . LYS A 1 67 ? 8.12657 -57.83008 49.72936 1.000 47.84941 67 LYS A O 1
ATOM 572 N N . ARG A 1 68 ? 8.42501 -55.82388 48.73524 1.000 49.36227 68 ARG A N 1
ATOM 573 C CA . ARG A 1 68 ? 9.87407 -55.81170 48.59736 1.000 53.07647 68 ARG A CA 1
ATOM 574 C C . ARG A 1 68 ? 10.44210 -56.88160 47.66074 1.000 49.46751 68 ARG A C 1
ATOM 575 O O . ARG A 1 68 ? 11.66302 -56.91504 47.49277 1.000 48.38270 68 ARG A O 1
ATOM 583 N N . ILE A 1 69 ? 9.63115 -57.77951 47.09032 1.000 41.72230 69 ILE A N 1
ATOM 584 C CA . ILE A 1 69 ? 10.13568 -58.79883 46.17392 1.000 46.24892 69 ILE A CA 1
ATOM 585 C C . ILE A 1 69 ? 9.27244 -58.80903 44.91621 1.000 46.25271 69 ILE A C 1
ATOM 586 O O . ILE A 1 69 ? 8.04424 -58.78595 45.00332 1.000 52.24375 69 ILE A O 1
ATOM 591 N N . PHE A 1 70 ? 9.90193 -58.88311 43.74549 1.000 46.39880 70 PHE A N 1
ATOM 592 C CA . PHE A 1 70 ? 9.18274 -58.68328 42.47922 1.000 52.26156 70 PHE A CA 1
ATOM 593 C C . PHE A 1 70 ? 9.50419 -59.79719 41.49830 1.000 48.62292 70 PHE A C 1
ATOM 594 O O . PHE A 1 70 ? 9.84108 -59.56729 40.33684 1.000 43.75301 70 PHE A O 1
ATOM 602 N N . GLY A 1 71 ? 9.37382 -61.03358 41.97822 1.000 51.55520 71 GLY A N 1
ATOM 603 C CA . GLY A 1 71 ? 9.66053 -62.22028 41.20464 1.000 51.20380 71 GLY A CA 1
ATOM 604 C C . GLY A 1 71 ? 8.50707 -62.62142 40.31541 1.000 56.47364 71 GLY A C 1
ATOM 605 O O . GLY A 1 71 ? 7.59945 -61.83338 40.02523 1.000 54.19129 71 GLY A O 1
ATOM 606 N N . TYR A 1 72 ? 8.54277 -63.88980 39.89385 1.000 57.82976 72 TYR A N 1
ATOM 607 C CA . TYR A 1 72 ? 7.58168 -64.38680 38.91504 1.000 63.84105 72 TYR A CA 1
ATOM 608 C C . TYR A 1 72 ? 6.16128 -64.29228 39.45961 1.000 66.28100 72 TYR A C 1
ATOM 609 O O . TYR A 1 72 ? 5.89273 -64.66247 40.60812 1.000 59.68370 72 TYR A O 1
ATOM 618 N N . THR A 1 73 ? 5.25389 -63.77302 38.63150 1.000 62.27292 73 THR A N 1
ATOM 619 C CA . THR A 1 73 ? 3.93551 -63.38492 39.11079 1.000 61.47690 73 THR A CA 1
ATOM 620 C C . THR A 1 73 ? 2.86180 -63.79875 38.11512 1.000 68.45440 73 THR A C 1
ATOM 621 O O . THR A 1 73 ? 2.95993 -63.48267 36.92308 1.000 69.26484 73 THR A O 1
ATOM 625 N N . LYS A 1 74 ? 1.85087 -64.51337 38.60992 1.000 65.24863 74 LYS A N 1
ATOM 626 C CA . LYS A 1 74 ? 0.60107 -64.73107 37.90135 1.000 69.35219 74 LYS A CA 1
ATOM 627 C C . LYS A 1 74 ? -0.51569 -64.28735 38.83467 1.000 67.75526 74 LYS A C 1
ATOM 628 O O . LYS A 1 74 ? -0.33599 -64.22440 40.04778 1.000 69.49643 74 LYS A O 1
ATOM 634 N N . ILE A 1 75 ? -1.67161 -63.95718 38.27423 1.000 76.93657 75 ILE A N 1
ATOM 635 C CA . ILE A 1 75 ? -2.78281 -63.53704 39.12290 1.000 76.45426 75 ILE A CA 1
ATOM 636 C C . ILE A 1 75 ? -3.37255 -64.79918 39.75068 1.000 77.64644 75 ILE A C 1
ATOM 637 O O . ILE A 1 75 ? -4.22289 -65.47168 39.15399 1.000 80.30554 75 ILE A O 1
ATOM 642 N N . PHE A 1 76 ? -2.89700 -65.15040 40.94924 1.000 77.19688 76 PHE A N 1
ATOM 643 C CA . PHE A 1 76 ? -3.30932 -66.40448 41.56989 1.000 72.48831 76 PHE A CA 1
ATOM 644 C C . PHE A 1 76 ? -4.63484 -66.26122 42.31485 1.000 72.22177 76 PHE A C 1
ATOM 645 O O . PHE A 1 76 ? -5.51359 -67.11777 42.18253 1.000 77.52006 76 PHE A O 1
ATOM 647 N N . SER A 1 77 ? -4.80224 -65.20132 43.10727 1.000 70.77241 77 SER A N 1
ATOM 648 C CA . SER A 1 77 ? -6.03180 -65.05625 43.87428 1.000 61.99193 77 SER A CA 1
ATOM 649 C C . SER A 1 77 ? -7.16047 -64.45131 43.03588 1.000 65.90851 77 SER A C 1
ATOM 650 O O . SER A 1 77 ? -6.94292 -63.80645 42.00129 1.000 64.28870 77 SER A O 1
ATOM 653 N N . ASN A 1 78 ? -8.38429 -64.61359 43.54944 1.000 66.03460 78 ASN A N 1
ATOM 654 C CA . ASN A 1 78 ? -9.59463 -64.09497 42.92461 1.000 60.45519 78 ASN A CA 1
ATOM 655 C C . ASN A 1 78 ? -9.81268 -62.60904 43.18387 1.000 60.08900 78 ASN A C 1
ATOM 656 O O . ASN A 1 78 ? -10.82997 -62.06980 42.73102 1.000 58.99619 78 ASN A O 1
ATOM 661 N N . ASP A 1 79 ? -8.89132 -61.93935 43.88853 1.000 55.25510 79 ASP A N 1
ATOM 662 C CA . ASP A 1 79 ? -9.06718 -60.52302 44.19378 1.000 57.07112 79 ASP A CA 1
ATOM 663 C C . ASP A 1 79 ? -9.25666 -59.70806 42.92705 1.000 57.51171 79 ASP A C 1
ATOM 664 O O . ASP A 1 79 ? -10.16583 -58.87334 42.85069 1.000 54.85241 79 ASP A O 1
ATOM 669 N N . TYR A 1 80 ? -8.37535 -59.90965 41.93535 1.000 57.01554 80 TYR A N 1
ATOM 670 C CA . TYR A 1 80 ? -8.41285 -59.08310 40.73640 1.000 51.59806 80 TYR A CA 1
ATOM 671 C C . TYR A 1 80 ? -9.71592 -59.28572 39.98824 1.000 53.15737 80 TYR A C 1
ATOM 672 O O . TYR A 1 80 ? -10.38801 -58.31807 39.60445 1.000 49.49864 80 TYR A O 1
ATOM 681 N N . TYR A 1 81 ? -10.09656 -60.54808 39.78821 1.000 55.45075 81 TYR A N 1
ATOM 682 C CA . TYR A 1 81 ? -11.34893 -60.83085 39.11133 1.000 52.27744 81 TYR A CA 1
ATOM 683 C C . TYR A 1 81 ? -12.51281 -60.17006 39.82522 1.000 55.78313 81 TYR A C 1
ATOM 684 O O . TYR A 1 81 ? -13.26387 -59.40074 39.21859 1.000 60.78896 81 TYR A O 1
ATOM 693 N N . ASN A 1 82 ? -12.65943 -60.43190 41.12571 1.000 58.26816 82 ASN A N 1
ATOM 694 C CA . ASN A 1 82 ? -13.80728 -59.90880 41.85983 1.000 55.28202 82 ASN A CA 1
ATOM 695 C C . ASN A 1 82 ? -13.93028 -58.40223 41.68920 1.000 55.29972 82 ASN A C 1
ATOM 696 O O . ASN A 1 82 ? -15.02318 -57.88477 41.42852 1.000 56.16632 82 ASN A O 1
ATOM 701 N N . ALA A 1 83 ? -12.81090 -57.68503 41.82009 1.000 49.85288 83 ALA A N 1
ATOM 702 C CA . ALA A 1 83 ? -12.83609 -56.23390 41.68450 1.000 48.66873 83 ALA A CA 1
ATOM 703 C C . ALA A 1 83 ? -13.28420 -55.81937 40.28225 1.000 56.56892 83 ALA A C 1
ATOM 704 O O . ALA A 1 83 ? -14.19226 -54.99311 40.12328 1.000 52.72936 83 ALA A O 1
ATOM 706 N N . PHE A 1 84 ? -12.68281 -56.41290 39.24785 1.000 52.33224 84 PHE A N 1
ATOM 707 C CA . PHE A 1 84 ? -13.04881 -56.02961 37.88639 1.000 56.51634 84 PHE A CA 1
ATOM 708 C C . PHE A 1 84 ? -14.47989 -56.46788 37.56142 1.000 57.48064 84 PHE A C 1
ATOM 709 O O . PHE A 1 84 ? -15.24381 -55.71661 36.92672 1.000 51.61511 84 PHE A O 1
ATOM 717 N N . SER A 1 85 ? -14.86850 -57.65805 38.03406 1.000 54.68708 85 SER A N 1
ATOM 718 C CA . SER A 1 85 ? -16.22823 -58.15424 37.83584 1.000 56.02464 85 SER A CA 1
ATOM 719 C C . SER A 1 85 ? -17.25819 -57.24284 38.49676 1.000 57.28279 85 SER A C 1
ATOM 720 O O . SER A 1 85 ? -18.26420 -56.87780 37.88155 1.000 57.07486 85 SER A O 1
ATOM 723 N N . ASP A 1 86 ? -17.03062 -56.88613 39.76534 1.000 58.54524 86 ASP A N 1
ATOM 724 C CA . ASP A 1 86 ? -17.94777 -55.99849 40.47823 1.000 59.75134 86 ASP A CA 1
ATOM 725 C C . ASP A 1 86 ? -18.02134 -54.63334 39.80576 1.000 53.61947 86 ASP A C 1
ATOM 726 O O . ASP A 1 86 ? -19.07280 -53.98245 39.80688 1.000 57.11504 86 ASP A O 1
ATOM 731 N N . TRP A 1 87 ? -16.90127 -54.15901 39.27431 1.000 51.27512 87 TRP A N 1
ATOM 732 C CA . TRP A 1 87 ? -16.90814 -52.91303 38.51719 1.000 51.71640 87 TRP A CA 1
ATOM 733 C C . TRP A 1 87 ? -17.86023 -52.99548 37.31900 1.000 51.53193 87 TRP A C 1
ATOM 734 O O . TRP A 1 87 ? -18.68252 -52.10182 37.09873 1.000 46.23110 87 TRP A O 1
ATOM 745 N N . CYS A 1 88 ? -17.77791 -54.07872 36.54449 1.000 54.47236 88 CYS A N 1
ATOM 746 C CA . CYS A 1 88 ? -18.68482 -54.25689 35.40790 1.000 56.55313 88 CYS A CA 1
ATOM 747 C C . CYS A 1 88 ? -20.11594 -54.47060 35.87701 1.000 60.38529 88 CYS A C 1
ATOM 748 O O . CYS A 1 88 ? -21.07427 -54.02163 35.22659 1.000 55.63477 88 CYS A O 1
ATOM 751 N N . GLN A 1 89 ? -20.26761 -55.22483 36.96858 1.000 62.65918 89 GLN A N 1
ATOM 752 C CA . GLN A 1 89 ? -21.57030 -55.47929 37.56747 1.000 58.75491 89 GLN A CA 1
ATOM 753 C C . GLN A 1 89 ? -22.28894 -54.16846 37.85717 1.000 53.11515 89 GLN A C 1
ATOM 754 O O . GLN A 1 89 ? -23.37580 -53.91062 37.34261 1.000 55.85494 89 GLN A O 1
ATOM 760 N N . ARG A 1 90 ? -21.67573 -53.30754 38.65033 1.000 55.19730 90 ARG A N 1
ATOM 761 C CA . ARG A 1 90 ? -22.38426 -52.13643 39.13225 1.000 53.29284 90 ARG A CA 1
ATOM 762 C C . ARG A 1 90 ? -22.33688 -50.94732 38.18056 1.000 50.63812 90 ARG A C 1
ATOM 763 O O . ARG A 1 90 ? -23.09106 -50.00014 38.37440 1.000 54.57743 90 ARG A O 1
ATOM 771 N N . ARG A 1 91 ? -21.50992 -50.95540 37.14515 1.000 55.01503 91 ARG A N 1
ATOM 772 C CA . ARG A 1 91 ? -21.52899 -49.81357 36.24063 1.000 53.93197 91 ARG A CA 1
ATOM 773 C C . ARG A 1 91 ? -22.26544 -50.07661 34.93334 1.000 56.05760 91 ARG A C 1
ATOM 774 O O . ARG A 1 91 ? -22.71917 -49.11407 34.29786 1.000 55.61836 91 ARG A O 1
ATOM 782 N N . TYR A 1 92 ? -22.40035 -51.34637 34.51488 1.000 54.44655 92 TYR A N 1
ATOM 783 C CA . TYR A 1 92 ? -23.10679 -51.68386 33.28106 1.000 52.43150 92 TYR A CA 1
ATOM 784 C C . TYR A 1 92 ? -24.13189 -52.79406 33.46649 1.000 55.62505 92 TYR A C 1
ATOM 785 O O . TYR A 1 92 ? -24.82537 -53.13753 32.50534 1.000 57.72933 92 TYR A O 1
ATOM 794 N N . GLY A 1 93 ? -24.21936 -53.39660 34.64842 1.000 51.55217 93 GLY A N 1
ATOM 795 C CA . GLY A 1 93 ? -25.08814 -54.54305 34.81267 1.000 45.95830 93 GLY A CA 1
ATOM 796 C C . GLY A 1 93 ? -24.66927 -55.73517 33.99017 1.000 55.73696 93 GLY A C 1
ATOM 797 O O . GLY A 1 93 ? -25.52675 -56.50679 33.54047 1.000 57.84770 93 GLY A O 1
ATOM 798 N N . TRP A 1 94 ? -23.36384 -55.91928 33.79194 1.000 59.58323 94 TRP A N 1
ATOM 799 C CA . TRP A 1 94 ? -22.83713 -57.00943 32.98628 1.000 54.69542 94 TRP A CA 1
ATOM 800 C C . TRP A 1 94 ? -21.83828 -57.81785 33.78851 1.000 56.79498 94 TRP A C 1
ATOM 801 O O . TRP A 1 94 ? -21.07379 -57.26488 34.58535 1.000 62.56364 94 TRP A O 1
ATOM 812 N N . ASN A 1 95 ? -21.82867 -59.12415 33.55296 1.000 56.99821 95 ASN A N 1
ATOM 813 C CA . ASN A 1 95 ? -20.85192 -59.99279 34.17845 1.000 57.49155 95 ASN A CA 1
ATOM 814 C C . ASN A 1 95 ? -20.37758 -61.01450 33.16445 1.000 56.33850 95 ASN A C 1
ATOM 815 O O . ASN A 1 95 ? -21.02267 -61.25869 32.14084 1.000 58.91598 95 ASN A O 1
ATOM 820 N N . PHE A 1 96 ? -19.24539 -61.62880 33.48350 1.000 55.32729 96 PHE A N 1
ATOM 821 C CA . PHE A 1 96 ? -18.59717 -62.60363 32.62391 1.000 52.99800 96 PHE A CA 1
ATOM 822 C C . PHE A 1 96 ? -18.00403 -63.69287 33.50050 1.000 54.20299 96 PHE A C 1
ATOM 823 O O . PHE A 1 96 ? -17.65090 -63.44544 34.65627 1.000 56.83284 96 PHE A O 1
ATOM 831 N N . GLU A 1 97 ? -17.87123 -64.89220 32.94486 1.000 56.24519 97 GLU A N 1
ATOM 832 C CA . GLU A 1 97 ? -17.23144 -65.96854 33.68724 1.000 56.87098 97 GLU A CA 1
ATOM 833 C C . GLU A 1 97 ? -15.74960 -65.66117 33.87808 1.000 57.37540 97 GLU A C 1
ATOM 834 O O . GLU A 1 97 ? -15.07257 -65.21729 32.94824 1.000 63.31315 97 GLU A O 1
ATOM 840 N N . LYS A 1 98 ? -15.23956 -65.90177 35.08876 1.000 54.15058 98 LYS A N 1
ATOM 841 C CA . LYS A 1 98 ? -13.82871 -65.63422 35.34499 1.000 52.92273 98 LYS A CA 1
ATOM 842 C C . LYS A 1 98 ? -12.92497 -66.34728 34.35334 1.000 54.73870 98 LYS A C 1
ATOM 843 O O . LYS A 1 98 ? -11.93168 -65.77491 33.89267 1.000 58.34016 98 LYS A O 1
ATOM 849 N N . LYS A 1 99 ? -13.25484 -67.58654 33.98767 1.000 55.68165 99 LYS A N 1
ATOM 850 C CA . LYS A 1 99 ? -12.31008 -68.30668 33.14693 1.000 52.89407 99 LYS A CA 1
ATOM 851 C C . LYS A 1 99 ? -12.24810 -67.74027 31.73855 1.000 56.55274 99 LYS A C 1
ATOM 852 O O . LYS A 1 99 ? -11.33824 -68.09568 30.98111 1.000 58.91199 99 LYS A O 1
ATOM 858 N N . HIS A 1 100 ? -13.17740 -66.86065 31.38218 1.000 56.62328 100 HIS A N 1
ATOM 859 C CA . HIS A 1 100 ? -13.15383 -66.18100 30.09432 1.000 56.24645 100 HIS A CA 1
ATOM 860 C C . HIS A 1 100 ? -12.15289 -65.03346 30.05963 1.000 54.43517 100 HIS A C 1
ATOM 861 O O . HIS A 1 100 ? -11.89520 -64.47957 28.98798 1.000 51.98879 100 HIS A O 1
ATOM 868 N N . LEU A 1 101 ? -11.55353 -64.70400 31.19391 1.000 53.23753 101 LEU A N 1
ATOM 869 C CA . LEU A 1 101 ? -10.66403 -63.56142 31.31329 1.000 53.26830 101 LEU A CA 1
ATOM 870 C C . LEU A 1 101 ? -9.23359 -63.98560 30.98231 1.000 53.49704 101 LEU A C 1
ATOM 871 O O . LEU A 1 101 ? -8.73424 -64.98536 31.50891 1.000 55.00130 101 LEU A O 1
ATOM 876 N N . VAL A 1 102 ? -8.60961 -63.29130 30.03661 1.000 45.72780 102 VAL A N 1
ATOM 877 C CA . VAL A 1 102 ? -7.16705 -63.38912 29.89232 1.000 48.49971 102 VAL A CA 1
ATOM 878 C C . VAL A 1 102 ? -6.59070 -61.97727 29.92966 1.000 44.74815 102 VAL A C 1
ATOM 879 O O . VAL A 1 102 ? -7.30681 -60.98479 29.80936 1.000 44.29248 102 VAL A O 1
ATOM 883 N N . MET A 1 103 ? -5.29495 -61.89671 30.19028 1.000 47.73290 103 MET A N 1
ATOM 884 C CA . MET A 1 103 ? -4.58353 -60.63147 30.28085 1.000 47.28157 103 MET A CA 1
ATOM 885 C C . MET A 1 103 ? -3.71733 -60.44294 29.04618 1.000 50.71894 103 MET A C 1
ATOM 886 O O . MET A 1 103 ? -3.26097 -61.41708 28.43950 1.000 56.21654 103 MET A O 1
ATOM 891 N N . SER A 1 104 ? -3.50107 -59.17399 28.68992 1.000 50.46206 104 SER A N 1
ATOM 892 C CA . SER A 1 104 ? -2.69846 -58.74746 27.54774 1.000 45.76068 104 SER A CA 1
ATOM 893 C C . SER A 1 104 ? -1.90773 -57.49014 27.92797 1.000 46.34141 104 SER A C 1
ATOM 894 O O . SER A 1 104 ? -2.26311 -56.76681 28.86288 1.000 47.02113 104 SER A O 1
ATOM 897 N N . ASN A 1 105 ? -0.84438 -57.22035 27.16704 1.000 43.59530 105 ASN A N 1
ATOM 898 C CA . ASN A 1 105 ? -0.01042 -56.02719 27.31562 1.000 50.18779 105 ASN A CA 1
ATOM 899 C C . ASN A 1 105 ? -0.71843 -54.72325 26.97228 1.000 52.12849 105 ASN A C 1
ATOM 900 O O . ASN A 1 105 ? -0.11354 -53.65647 27.08097 1.000 59.97747 105 ASN A O 1
ATOM 905 N N . GLY A 1 106 ? -1.93577 -54.77398 26.50685 1.000 51.47411 106 GLY A N 1
ATOM 906 C CA . GLY A 1 106 ? -2.56399 -53.63948 25.87319 1.000 47.44819 106 GLY A CA 1
ATOM 907 C C . GLY A 1 106 ? -3.50175 -54.17574 24.82732 1.000 54.40498 106 GLY A C 1
ATOM 908 O O . GLY A 1 106 ? -3.37862 -55.31503 24.36306 1.000 53.12077 106 GLY A O 1
ATOM 909 N N . ILE A 1 107 ? -4.47367 -53.34492 24.45606 1.000 55.08036 107 ILE A N 1
ATOM 910 C CA . ILE A 1 107 ? -5.47936 -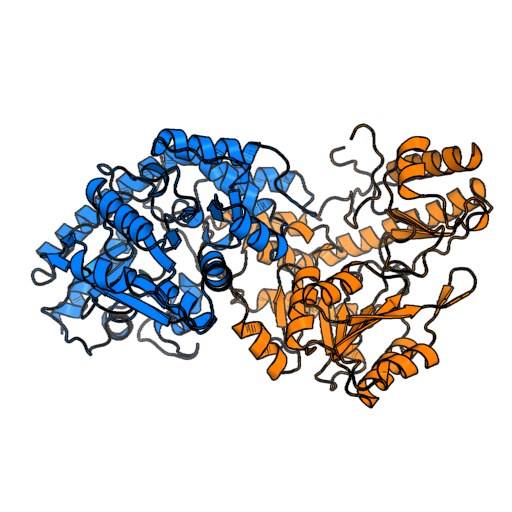53.82368 23.51825 1.000 50.51211 107 ILE A CA 1
ATOM 911 C C . ILE A 1 107 ? -4.93658 -53.82955 22.10154 1.000 48.17792 107 ILE A C 1
ATOM 912 O O . ILE A 1 107 ? -5.33673 -54.66601 21.29438 1.000 46.66202 107 ILE A O 1
ATOM 917 N N . ILE A 1 108 ? -3.98819 -52.95600 21.78578 1.000 50.44233 108 ILE A N 1
ATOM 918 C CA . ILE A 1 108 ? -3.39683 -52.99437 20.45587 1.000 55.43140 108 ILE A CA 1
ATOM 919 C C . ILE A 1 108 ? -2.71447 -54.34693 20.24669 1.000 54.09887 108 ILE A C 1
ATOM 920 O O . ILE A 1 108 ? -3.08829 -55.06247 19.30379 1.000 56.72463 108 ILE A O 1
ATOM 925 N N . PRO A 1 109 ? -1.75102 -54.77698 21.07741 1.000 54.24167 109 PRO A N 1
ATOM 926 C CA . PRO A 1 109 ? -1.19073 -56.12841 20.85076 1.000 48.60642 109 PRO A CA 1
ATOM 927 C C . PRO A 1 109 ? -2.25899 -57.20650 20.84939 1.000 50.21240 109 PRO A C 1
ATOM 928 O O . PRO A 1 109 ? -2.17407 -58.15599 20.06113 1.000 52.46913 109 PRO A O 1
ATOM 932 N N . ALA A 1 110 ? -3.27148 -57.08975 21.71499 1.000 48.53672 110 ALA A N 1
ATOM 933 C CA . ALA A 1 110 ? -4.38279 -58.03369 21.67063 1.000 46.03904 110 ALA A CA 1
ATOM 934 C C . ALA A 1 110 ? -4.99678 -58.09630 20.26854 1.000 51.02487 110 ALA A C 1
ATOM 935 O O . ALA A 1 110 ? -5.19538 -59.17983 19.71004 1.000 50.21822 110 ALA A O 1
ATOM 937 N N . LEU A 1 111 ? -5.25637 -56.93132 19.66958 1.000 45.54280 111 LEU A N 1
ATOM 938 C CA . LEU A 1 111 ? -5.81452 -56.86940 18.32362 1.000 49.05609 111 LEU A CA 1
ATOM 939 C C . LEU A 1 111 ? -4.91680 -57.55420 17.28547 1.000 51.70379 111 LEU A C 1
ATOM 940 O O . LEU A 1 111 ? -5.40752 -58.27850 16.41360 1.000 55.90929 111 LEU A O 1
ATOM 945 N N . TYR A 1 112 ? -3.60628 -57.32125 17.34484 1.000 48.39661 112 TYR A N 1
ATOM 946 C CA . TYR A 1 112 ? -2.70070 -57.88623 16.34663 1.000 48.16974 112 TYR A CA 1
ATOM 947 C C . TYR A 1 112 ? -2.66936 -59.40387 16.43365 1.000 51.76977 112 TYR A C 1
ATOM 948 O O . TYR A 1 112 ? -2.54440 -60.09900 15.41419 1.000 54.87110 112 TYR A O 1
ATOM 957 N N . GLU A 1 113 ? -2.72945 -59.92844 17.65593 1.000 56.05913 113 GLU A N 1
ATOM 958 C CA . GLU A 1 113 ? -2.71690 -61.36471 17.88468 1.000 55.42122 113 GLU A CA 1
ATOM 959 C C . GLU A 1 113 ? -4.06697 -61.98197 17.55006 1.000 51.48915 113 GLU A C 1
ATOM 960 O O . GLU A 1 113 ? -4.12715 -63.04550 16.92921 1.000 54.76943 113 GLU A O 1
ATOM 966 N N . LEU A 1 114 ? -5.15857 -61.33495 17.95551 1.000 50.00992 114 LEU A N 1
ATOM 967 C CA . LEU A 1 114 ? -6.47706 -61.89118 17.68656 1.000 49.99324 114 LEU A CA 1
ATOM 968 C C . LEU A 1 114 ? -6.74460 -61.98514 16.19161 1.000 50.07385 114 LEU A C 1
ATOM 969 O O . LEU A 1 114 ? -7.29868 -62.98315 15.72142 1.000 52.87586 114 LEU A O 1
ATOM 974 N N . VAL A 1 115 ? -6.30961 -60.98123 15.42267 1.000 52.47353 115 VAL A N 1
ATOM 975 C CA . VAL A 1 115 ? -6.47448 -61.01752 13.97013 1.000 51.60489 115 VAL A CA 1
ATOM 976 C C . VAL A 1 115 ? -5.86264 -62.28861 13.39579 1.000 53.58801 115 VAL A C 1
ATOM 977 O O . VAL A 1 115 ? -6.47058 -62.95923 12.55446 1.000 51.60344 115 VAL A O 1
ATOM 981 N N . GLN A 1 116 ? -4.67163 -62.66813 13.87419 1.000 52.95328 116 GLN A N 1
ATOM 982 C CA . GLN A 1 116 ? -4.03192 -63.87147 13.35470 1.000 52.96890 116 GLN A CA 1
ATOM 983 C C . GLN A 1 116 ? -4.70690 -65.12809 13.87329 1.000 51.90948 116 GLN A C 1
ATOM 984 O O . GLN A 1 116 ? -4.65480 -66.16672 13.21567 1.000 54.08239 116 GLN A O 1
ATOM 990 N N . TYR A 1 117 ? -5.31354 -65.06876 15.05773 1.000 53.99521 117 TYR A N 1
ATOM 991 C CA . TYR A 1 117 ? -5.98361 -66.24613 15.60253 1.000 52.46849 117 TYR A CA 1
ATOM 992 C C . TYR A 1 117 ? -7.33089 -66.48939 14.94548 1.000 52.04424 117 TYR A C 1
ATOM 993 O O . TYR A 1 117 ? -7.74231 -67.64342 14.81884 1.000 51.59799 117 TYR A O 1
ATOM 1002 N N . ILE A 1 118 ? -7.99562 -65.43448 14.48542 1.000 48.90733 118 ILE A N 1
ATOM 1003 C CA . ILE A 1 118 ? -9.36442 -65.50462 13.98294 1.000 47.14306 118 ILE A CA 1
ATOM 1004 C C . ILE A 1 118 ? -9.41145 -65.59681 12.46193 1.000 50.52230 118 ILE A C 1
ATOM 1005 O O . ILE A 1 118 ? -10.14452 -66.41285 11.90979 1.000 52.50067 118 ILE A O 1
ATOM 1010 N N . CYS A 1 119 ? -8.64942 -64.75537 11.76918 1.000 50.51473 119 CYS A N 1
ATOM 1011 C CA . CYS A 1 119 ? -8.70763 -64.62429 10.31979 1.000 50.05561 119 CYS A CA 1
ATOM 1012 C C . CYS A 1 119 ? -7.64088 -65.46945 9.63861 1.000 57.61065 119 CYS A C 1
ATOM 1013 O O . CYS A 1 119 ? -6.46968 -65.45280 10.04336 1.000 57.49041 119 CYS A O 1
ATOM 1016 N N . LYS A 1 120 ? -8.05238 -66.21508 8.61449 1.000 56.51537 120 LYS A N 1
ATOM 1017 C CA . LYS A 1 120 ? -7.09655 -66.79659 7.68218 1.000 55.94876 120 LYS A CA 1
ATOM 1018 C C . LYS A 1 120 ? -6.48997 -65.68536 6.82643 1.000 57.80988 120 LYS A C 1
ATOM 1019 O O . LYS A 1 120 ? -7.10761 -64.63598 6.60928 1.000 55.78358 120 LYS A O 1
ATOM 1025 N N . LYS A 1 121 ? -5.26630 -65.93678 6.32929 1.000 63.19706 121 LYS A N 1
ATOM 1026 C CA . LYS A 1 121 ? -4.47576 -64.90638 5.65087 1.000 56.33702 121 LYS A CA 1
ATOM 1027 C C . LYS A 1 121 ? -5.25498 -64.13467 4.59716 1.000 55.13406 121 LYS A C 1
ATOM 1028 O O . LYS A 1 121 ? -4.97095 -62.95744 4.36277 1.000 59.40609 121 LYS A O 1
ATOM 1034 N N . ASP A 1 122 ? -6.25435 -64.75048 3.97574 1.000 60.49677 122 ASP A N 1
ATOM 1035 C CA . ASP A 1 122 ? -6.99582 -64.11705 2.88810 1.000 58.11087 122 ASP A CA 1
ATOM 1036 C C . ASP A 1 122 ? -8.32610 -63.52021 3.33730 1.000 62.53536 122 ASP A C 1
ATOM 1037 O O . ASP A 1 122 ? -9.12989 -63.12793 2.48614 1.000 61.12605 122 ASP A O 1
ATOM 1042 N N . GLU A 1 123 ? -8.60293 -63.48231 4.63876 1.000 54.38820 123 GLU A N 1
ATOM 1043 C CA . GLU A 1 123 ? -9.87441 -62.97513 5.11946 1.000 51.97548 123 GLU A CA 1
ATOM 1044 C C . GLU A 1 123 ? -9.77137 -61.50402 5.49716 1.000 52.02700 123 GLU A C 1
ATOM 1045 O O . GLU A 1 123 ? -8.68517 -60.93427 5.58078 1.000 52.48080 123 GLU A O 1
ATOM 1051 N N . LYS A 1 124 ? -10.93427 -60.87952 5.68171 1.000 51.53810 124 LYS A N 1
ATOM 1052 C CA . LYS A 1 124 ? -11.04692 -59.43157 5.80942 1.000 55.19379 124 LYS A CA 1
ATOM 1053 C C . LYS A 1 124 ? -11.43545 -59.02583 7.22720 1.000 55.47213 124 LYS A C 1
ATOM 1054 O O . LYS A 1 124 ? -12.09840 -59.77301 7.95883 1.000 48.84900 124 LYS A O 1
ATOM 1060 N N . VAL A 1 125 ? -11.03882 -57.80760 7.58398 1.000 50.21205 125 VAL A N 1
ATOM 1061 C CA . VAL A 1 125 ? -11.21026 -57.25926 8.91635 1.000 44.28709 125 VAL A CA 1
ATOM 1062 C C . VAL A 1 125 ? -12.01351 -55.97960 8.77853 1.000 47.67594 125 VAL A C 1
ATOM 1063 O O . VAL A 1 125 ? -11.49835 -54.95861 8.30627 1.000 53.64549 125 VAL A O 1
ATOM 1067 N N . LEU A 1 126 ? -13.25461 -56.01158 9.22726 1.000 46.00601 126 LEU A N 1
ATOM 1068 C CA . LEU A 1 126 ? -14.18601 -54.91698 8.99756 1.000 48.89841 126 LEU A CA 1
ATOM 1069 C C . LEU A 1 126 ? -14.23956 -53.99043 10.20942 1.000 48.32063 126 LEU A C 1
ATOM 1070 O O . LEU A 1 126 ? -14.13453 -54.44477 11.35195 1.000 51.72340 126 LEU A O 1
ATOM 1075 N N . PHE A 1 127 ? -14.36128 -52.68765 9.96097 1.000 47.34740 127 PHE A N 1
ATOM 1076 C CA . PHE A 1 127 ? -14.56651 -51.74044 11.05345 1.000 49.34318 127 PHE A CA 1
ATOM 1077 C C . PHE A 1 127 ? -15.15306 -50.44439 10.51330 1.000 46.30682 127 PHE A C 1
ATOM 1078 O O . PHE A 1 127 ? -15.06499 -50.15178 9.31344 1.000 47.49273 127 PHE A O 1
ATOM 1086 N N . LEU A 1 128 ? -15.69536 -49.64759 11.44205 1.000 43.60571 128 LEU A N 1
ATOM 1087 C CA . LEU A 1 128 ? -16.44367 -48.43882 11.13219 1.000 45.78781 128 LEU A CA 1
ATOM 1088 C C . LEU A 1 128 ? -15.50939 -47.24092 11.04239 1.000 51.50394 128 LEU A C 1
ATOM 1089 O O . LEU A 1 128 ? -14.65360 -47.04923 11.90710 1.000 57.56741 128 LEU A O 1
ATOM 1094 N N . THR A 1 129 ? -15.67795 -46.43374 9.99464 1.000 53.77351 129 THR A N 1
ATOM 1095 C CA . THR A 1 129 ? -14.77124 -45.31503 9.79519 1.000 55.86034 129 THR A CA 1
ATOM 1096 C C . THR A 1 129 ? -15.50328 -43.98099 9.90185 1.000 55.99707 129 THR A C 1
ATOM 1097 O O . THR A 1 129 ? -16.69228 -43.89404 9.57243 1.000 56.12092 129 THR A O 1
ATOM 1101 N N . PRO A 1 130 ? -14.82367 -42.91794 10.38553 1.000 57.53419 130 PRO A N 1
ATOM 1102 C CA . PRO A 1 130 ? -13.40169 -42.83652 10.76435 1.000 55.03783 130 PRO A CA 1
ATOM 1103 C C . PRO A 1 130 ? -13.08551 -43.68151 11.98120 1.000 54.62185 130 PRO A C 1
ATOM 1104 O O . PRO A 1 130 ? -14.01446 -43.91528 12.75548 1.000 55.34853 130 PRO A O 1
ATOM 1108 N N . SER A 1 131 ? -11.85614 -44.17281 12.14077 1.000 52.28226 131 SER A N 1
ATOM 1109 C CA . SER A 1 131 ? -11.52774 -44.85681 13.38551 1.000 54.67442 131 SER A CA 1
ATOM 1110 C C . SER A 1 131 ? -10.05674 -44.69673 13.73099 1.000 51.39393 131 SER A C 1
ATOM 1111 O O . SER A 1 131 ? -9.22909 -44.29580 12.90230 1.000 50.32005 131 SER A O 1
ATOM 1114 N N . TYR A 1 132 ? -9.75551 -45.02561 14.99083 1.000 54.47919 132 TYR A N 1
ATOM 1115 C CA . TYR A 1 132 ? -8.40716 -45.30949 15.46940 1.000 53.74545 132 TYR A CA 1
ATOM 1116 C C . TYR A 1 132 ? -7.64398 -46.10774 14.41935 1.000 51.13797 132 TYR A C 1
ATOM 1117 O O . TYR A 1 132 ? -8.03797 -47.22357 14.06450 1.000 46.37227 132 TYR A O 1
ATOM 1126 N N . ALA A 1 133 ? -6.54397 -45.53583 13.92299 1.000 52.01553 133 ALA A N 1
ATOM 1127 C CA . ALA A 1 133 ? -5.86755 -46.12596 12.76854 1.000 51.82809 133 ALA A CA 1
ATOM 1128 C C . ALA A 1 133 ? -5.34821 -47.53281 13.03262 1.000 50.83795 133 ALA A C 1
ATOM 1129 O O . ALA A 1 133 ? -5.14175 -48.28429 12.07199 1.000 48.66599 133 ALA A O 1
ATOM 1131 N N . TYR A 1 134 ? -5.17913 -47.93089 14.30028 1.000 49.33865 134 TYR A N 1
ATOM 1132 C CA . TYR A 1 134 ? -4.60846 -49.24834 14.57497 1.000 53.02896 134 TYR A CA 1
ATOM 1133 C C . TYR A 1 134 ? -5.56459 -50.40171 14.27293 1.000 50.28957 134 TYR A C 1
ATOM 1134 O O . TYR A 1 134 ? -5.10206 -51.54312 14.16928 1.000 48.53329 134 TYR A O 1
ATOM 1143 N N . PHE A 1 135 ? -6.86201 -50.14079 14.07626 1.000 48.59972 135 PHE A N 1
ATOM 1144 C CA . PHE A 1 135 ? -7.73687 -51.18146 13.53923 1.000 45.79242 135 PHE A CA 1
ATOM 1145 C C . PHE A 1 135 ? -7.27004 -51.60697 12.15062 1.000 49.80775 135 PHE A C 1
ATOM 1146 O O . PHE A 1 135 ? -7.26184 -52.79955 11.82483 1.000 49.56925 135 PHE A O 1
ATOM 1154 N N . LYS A 1 136 ? -6.84950 -50.64675 11.32610 1.000 50.01284 136 LYS A N 1
ATOM 1155 C CA . LYS A 1 136 ? -6.26539 -50.98998 10.03427 1.000 49.55541 136 LYS A CA 1
ATOM 1156 C C . LYS A 1 136 ? -4.92852 -51.69857 10.20556 1.000 49.75326 136 LYS A C 1
ATOM 1157 O O . LYS A 1 136 ? -4.68135 -52.73958 9.58400 1.000 55.22046 136 LYS A O 1
ATOM 1163 N N . TYR A 1 137 ? -4.04449 -51.14319 11.03813 1.000 51.70187 137 TYR A N 1
ATOM 1164 C CA . TYR A 1 137 ? -2.68872 -51.67957 11.14036 1.000 50.94705 137 TYR A CA 1
ATOM 1165 C C . TYR A 1 137 ? -2.69162 -53.11043 11.66181 1.000 50.28806 137 TYR A C 1
ATOM 1166 O O . TYR A 1 137 ? -1.87880 -53.93343 11.21911 1.000 51.59393 137 TYR A O 1
ATOM 1175 N N . ALA A 1 138 ? -3.60761 -53.42649 12.59371 1.000 51.86401 138 ALA A N 1
ATOM 1176 C CA . ALA A 1 138 ? -3.74105 -54.79458 13.10644 1.000 53.09804 138 ALA A CA 1
ATOM 1177 C C . ALA A 1 138 ? -3.96502 -55.78963 11.97952 1.000 47.35911 138 ALA A C 1
ATOM 1178 O O . ALA A 1 138 ? -3.42411 -56.90209 11.99348 1.000 52.02690 138 ALA A O 1
ATOM 1180 N N . ALA A 1 139 ? -4.74656 -55.39367 10.98669 1.000 51.14277 139 ALA A N 1
ATOM 1181 C CA . ALA A 1 139 ? -4.99781 -56.24069 9.83465 1.000 51.40327 139 ALA A CA 1
ATOM 1182 C C . ALA A 1 139 ? -3.82524 -56.21109 8.85984 1.000 52.09159 139 ALA A C 1
ATOM 1183 O O . ALA A 1 139 ? -3.39968 -57.26313 8.36716 1.000 53.27687 139 ALA A O 1
ATOM 1185 N N . ASP A 1 140 ? -3.29185 -55.02099 8.56660 1.000 48.06200 140 ASP A N 1
ATOM 1186 C CA . ASP A 1 140 ? -2.11879 -54.94216 7.69897 1.000 49.94411 140 ASP A CA 1
ATOM 1187 C C . ASP A 1 140 ? -0.93574 -55.70765 8.27980 1.000 52.31635 140 ASP A C 1
ATOM 1188 O O . ASP A 1 140 ? -0.14885 -56.30425 7.53454 1.000 49.03681 140 ASP A O 1
ATOM 1193 N N . PHE A 1 141 ? -0.79972 -55.70254 9.60879 1.000 51.63051 141 PHE A N 1
ATOM 1194 C CA . PHE A 1 141 ? 0.35095 -56.31840 10.25663 1.000 50.34900 141 PHE A CA 1
ATOM 1195 C C . PHE A 1 141 ? 0.59799 -57.71733 9.72451 1.000 50.80641 141 PHE A C 1
ATOM 1196 O O . PHE A 1 141 ? 1.71336 -58.04924 9.31240 1.000 55.10798 141 PHE A O 1
ATOM 1204 N N . SER A 1 142 ? -0.44006 -58.54450 9.70488 1.000 49.20553 142 SER A N 1
ATOM 1205 C CA . SER A 1 142 ? -0.33859 -59.93490 9.28571 1.000 51.58131 142 SER A CA 1
ATOM 1206 C C . SER A 1 142 ? -0.96294 -60.17050 7.91143 1.000 57.72655 142 SER A C 1
ATOM 1207 O O . SER A 1 142 ? -1.46526 -61.25908 7.63787 1.000 60.52761 142 SER A O 1
ATOM 1210 N N . ASN A 1 143 ? -0.96987 -59.15452 7.05117 1.000 56.81032 143 ASN A N 1
ATOM 1211 C CA . ASN A 1 143 ? -1.46148 -59.25885 5.67241 1.000 64.38008 143 ASN A CA 1
ATOM 1212 C C . ASN A 1 143 ? -2.94120 -59.63019 5.58135 1.000 61.46276 143 ASN A C 1
ATOM 1213 O O . ASN A 1 143 ? -3.39126 -60.14989 4.55758 1.000 66.30472 143 ASN A O 1
ATOM 1218 N N . ARG A 1 144 ? -3.72093 -59.36239 6.61341 1.000 54.10053 144 ARG A N 1
ATOM 1219 C CA . ARG A 1 144 ? -5.15694 -59.42677 6.44622 1.000 54.29462 144 ARG A CA 1
ATOM 1220 C C . ARG A 1 144 ? -5.63489 -58.13953 5.79136 1.000 53.54182 144 ARG A C 1
ATOM 1221 O O . ARG A 1 144 ? -4.89697 -57.16052 5.68728 1.000 59.12331 144 ARG A O 1
ATOM 1229 N N . THR A 1 145 ? -6.88290 -58.13075 5.34618 1.000 52.40229 145 THR A N 1
ATOM 1230 C CA . THR A 1 145 ? -7.35262 -57.00668 4.54769 1.000 50.64732 145 THR A CA 1
ATOM 1231 C C . THR A 1 145 ? -8.31381 -56.15921 5.35103 1.000 50.30319 145 THR A C 1
ATOM 1232 O O . THR A 1 145 ? -9.39634 -56.62956 5.73069 1.000 51.16475 145 THR A O 1
ATOM 1236 N N . PRO A 1 146 ? -7.98472 -54.89967 5.59355 1.000 52.41785 146 PRO A N 1
ATOM 1237 C CA . PRO A 1 146 ? -8.91743 -54.03088 6.31645 1.000 54.83959 146 PRO A CA 1
ATOM 1238 C C . PRO A 1 146 ? -9.97437 -53.52035 5.35248 1.000 52.94561 146 PRO A C 1
ATOM 1239 O O . PRO A 1 146 ? -9.65025 -53.08499 4.25044 1.000 60.03092 146 PRO A O 1
ATOM 1243 N N . ILE A 1 147 ? -11.23913 -53.58906 5.76356 1.000 53.33316 147 ILE A N 1
ATOM 1244 C CA . ILE A 1 147 ? -12.34194 -53.02351 4.99954 1.000 49.77903 147 ILE A CA 1
ATOM 1245 C C . ILE A 1 147 ? -13.14179 -52.11030 5.91178 1.000 55.34411 147 ILE A C 1
ATOM 1246 O O . ILE A 1 147 ? -13.24836 -52.32957 7.12562 1.000 57.50022 147 ILE A O 1
ATOM 1251 N N . CYS A 1 148 ? -13.72786 -51.09274 5.30573 1.000 51.72007 148 CYS A N 1
ATOM 1252 C CA . CYS A 1 148 ? -14.28368 -49.96457 6.01869 1.000 53.02554 148 CYS A CA 1
ATOM 1253 C C . CYS A 1 148 ? -15.73561 -49.77746 5.63330 1.000 50.51142 148 CYS A C 1
ATOM 1254 O O . CYS A 1 148 ? -16.09614 -49.88409 4.46329 1.000 53.23487 148 CYS A O 1
ATOM 1257 N N . SER A 1 149 ? -16.55983 -49.54019 6.63090 1.000 50.44582 149 SER A N 1
ATOM 1258 C CA . SER A 1 149 ? -17.91440 -49.04663 6.44866 1.000 54.28232 149 SER A CA 1
ATOM 1259 C C . SER A 1 149 ? -17.93509 -47.62798 6.99159 1.000 52.34643 149 SER A C 1
ATOM 1260 O O . SER A 1 149 ? -17.75451 -47.41824 8.19723 1.000 53.48468 149 SER A O 1
ATOM 1263 N N . ASP A 1 150 ? -18.11182 -46.65835 6.10307 1.000 54.78484 150 ASP A N 1
ATOM 1264 C CA . ASP A 1 150 ? -18.15198 -45.26476 6.52033 1.000 52.15254 150 ASP A CA 1
ATOM 1265 C C . ASP A 1 150 ? -19.38921 -45.00574 7.36201 1.000 58.40068 150 ASP A C 1
ATOM 1266 O O . ASP A 1 150 ? -20.48955 -45.44740 7.01473 1.000 59.77180 150 ASP A O 1
ATOM 1271 N N . LEU A 1 151 ? -19.20423 -44.31814 8.48924 1.000 56.21094 151 LEU A N 1
ATOM 1272 C CA . LEU A 1 151 ? -20.35170 -43.85890 9.25375 1.000 59.14765 151 LEU A CA 1
ATOM 1273 C C . LEU A 1 151 ? -21.05432 -42.73547 8.49742 1.000 61.03741 151 LEU A C 1
ATOM 1274 O O . LEU A 1 151 ? -20.59887 -42.28648 7.44256 1.000 65.51713 151 LEU A O 1
ATOM 1279 N N . ILE A 1 152 ? -22.20043 -42.30928 9.01802 1.000 56.81106 152 ILE A N 1
ATOM 1280 C CA . ILE A 1 152 ? -23.02155 -41.29034 8.37338 1.000 63.78040 152 ILE A CA 1
ATOM 1281 C C . ILE A 1 152 ? -22.98099 -40.04242 9.24039 1.000 62.79644 152 ILE A C 1
ATOM 1282 O O . ILE A 1 152 ? -23.41115 -40.06665 10.40002 1.000 65.33716 152 ILE A O 1
ATOM 1287 N N . ASP A 1 153 ? -22.50390 -38.94127 8.66051 1.000 62.59801 153 ASP A N 1
ATOM 1288 C CA . ASP A 1 153 ? -22.28245 -37.69262 9.38615 1.000 62.56191 153 ASP A CA 1
ATOM 1289 C C . ASP A 1 153 ? -23.54482 -36.85597 9.21652 1.000 65.45766 153 ASP A C 1
ATOM 1290 O O . ASP A 1 153 ? -23.72181 -36.15362 8.22940 1.000 67.94476 153 ASP A O 1
ATOM 1295 N N . ASN A 1 154 ? -24.45304 -36.94911 10.18671 1.000 70.81599 154 ASN A N 1
ATOM 1296 C CA . ASN A 1 154 ? -25.65631 -36.11696 10.19661 1.000 66.49018 154 ASN A CA 1
ATOM 1297 C C . ASN A 1 154 ? -25.35947 -34.89729 11.07142 1.000 71.88567 154 ASN A C 1
ATOM 1298 O 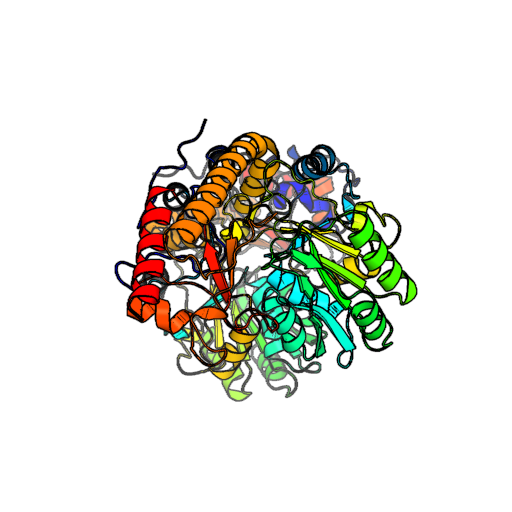O . ASN A 1 154 ? -25.80223 -34.79061 12.21864 1.000 72.38923 154 ASN A O 1
ATOM 1303 N N . ASP A 1 155 ? -24.63519 -33.93658 10.49417 1.000 77.39769 155 ASP A N 1
ATOM 1304 C CA . ASP A 1 155 ? -24.22219 -32.71137 11.19631 1.000 79.57793 155 ASP A CA 1
ATOM 1305 C C . ASP A 1 155 ? -23.59555 -33.02879 12.55231 1.000 78.33990 155 ASP A C 1
ATOM 1306 O O . ASP A 1 155 ? -23.99356 -32.50765 13.60022 1.000 71.43155 155 ASP A O 1
ATOM 1311 N N . GLY A 1 156 ? -22.58123 -33.88441 12.52070 1.000 71.85487 156 GLY A N 1
ATOM 1312 C CA . GLY A 1 156 ? -21.83989 -34.21503 13.70650 1.000 70.52527 156 GLY A CA 1
ATOM 1313 C C . GLY A 1 156 ? -22.38795 -35.38440 14.49175 1.000 71.67748 156 GLY A C 1
ATOM 1314 O O . GLY A 1 156 ? -21.68147 -35.91214 15.35769 1.000 76.98525 156 GLY A O 1
ATOM 1315 N N . TYR A 1 157 ? -23.62740 -35.79397 14.24396 1.000 67.52574 157 TYR A N 1
ATOM 1316 C CA . TYR A 1 157 ? -24.16860 -36.98807 14.87381 1.000 70.12567 157 TYR A CA 1
ATOM 1317 C C . TYR A 1 157 ? -23.98261 -38.13426 13.89403 1.000 66.21560 157 TYR A C 1
ATOM 1318 O O . TYR A 1 157 ? -24.51926 -38.09750 12.78432 1.000 68.54137 157 TYR A O 1
ATOM 1327 N N . TYR A 1 158 ? -23.19532 -39.12402 14.28625 1.000 57.03303 158 TYR A N 1
ATOM 1328 C CA . TYR A 1 158 ? -22.84256 -40.21388 13.39203 1.000 60.77233 158 TYR A CA 1
ATOM 1329 C C . TYR A 1 158 ? -23.78658 -41.38978 13.59317 1.000 63.17609 158 TYR A C 1
ATOM 1330 O O . TYR A 1 158 ? -24.17045 -41.71257 14.72407 1.000 61.78126 158 TYR A O 1
ATOM 1339 N N . THR A 1 159 ? -24.17842 -42.01574 12.49087 1.000 53.80803 159 THR A N 1
ATOM 1340 C CA . THR A 1 159 ? -24.98513 -43.21711 12.56425 1.000 55.48992 159 THR A CA 1
ATOM 1341 C C . THR A 1 159 ? -24.36321 -44.24626 11.64490 1.000 59.92336 159 THR A C 1
ATOM 1342 O O . THR A 1 159 ? -23.49643 -43.93267 10.82591 1.000 60.39155 159 THR A O 1
ATOM 1346 N N . ILE A 1 160 ? -24.79694 -45.48878 11.80559 1.000 58.71980 160 ILE A N 1
ATOM 1347 C CA . ILE A 1 160 ? -24.24629 -46.60160 11.04504 1.000 60.26637 160 ILE A CA 1
ATOM 1348 C C . ILE A 1 160 ? -25.04660 -46.80933 9.76440 1.000 62.15894 160 ILE A C 1
ATOM 1349 O O . ILE A 1 160 ? -26.28123 -46.89065 9.78708 1.000 61.56562 160 ILE A O 1
ATOM 1354 N N . ASP A 1 161 ? -24.33124 -46.89830 8.64342 1.000 63.12030 161 ASP A N 1
ATOM 1355 C CA . ASP A 1 161 ? -24.89134 -47.32791 7.36534 1.000 58.31844 161 ASP A CA 1
ATOM 1356 C C . ASP A 1 161 ? -25.03654 -48.84577 7.42112 1.000 54.91945 161 ASP A C 1
ATOM 1357 O O . ASP A 1 161 ? -24.15783 -49.60906 6.99685 1.000 50.38018 161 ASP A O 1
ATOM 1362 N N . PHE A 1 162 ? -26.16763 -49.28662 7.97867 1.000 50.78239 162 PHE A N 1
ATOM 1363 C CA . PHE A 1 162 ? -26.34912 -50.71619 8.21934 1.000 53.69209 162 PHE A CA 1
ATOM 1364 C C . PHE A 1 162 ? -26.42636 -51.53407 6.93536 1.000 53.47950 162 PHE A C 1
ATOM 1365 O O . PHE A 1 162 ? -26.01289 -52.69856 6.93054 1.000 56.53868 162 PHE A O 1
ATOM 1373 N N . GLU A 1 163 ? -26.91834 -50.95101 5.83931 1.000 55.35116 163 GLU A N 1
ATOM 1374 C CA . GLU A 1 163 ? -26.98017 -51.68546 4.57609 1.000 52.93237 163 GLU A CA 1
ATOM 1375 C C . GLU A 1 163 ? -25.59263 -51.87912 3.97952 1.000 58.31162 163 GLU A C 1
ATOM 1376 O O . GLU A 1 163 ? -25.24774 -52.97596 3.52013 1.000 57.28557 163 GLU A O 1
ATOM 1382 N N . ASP A 1 164 ? -24.77745 -50.82706 3.98697 1.000 56.52293 164 ASP A N 1
ATOM 1383 C CA . ASP A 1 164 ? -23.38146 -50.97769 3.60490 1.000 50.18863 164 ASP A CA 1
ATOM 1384 C C . ASP A 1 164 ? -22.66535 -51.96346 4.52633 1.000 55.03414 164 ASP A C 1
ATOM 1385 O O . ASP A 1 164 ? -21.86390 -52.78990 4.06580 1.000 53.31659 164 ASP A O 1
ATOM 1390 N N . PHE A 1 165 ? -22.97722 -51.91392 5.83160 1.000 51.93329 165 PHE A N 1
ATOM 1391 C CA . PHE A 1 165 ? -22.31351 -52.77565 6.80971 1.000 53.53416 165 PHE A CA 1
ATOM 1392 C C . PHE A 1 165 ? -22.69711 -54.23801 6.61731 1.000 56.43636 165 PHE A C 1
ATOM 1393 O O . PHE A 1 165 ? -21.82963 -55.12814 6.61040 1.000 50.66397 165 PHE A O 1
ATOM 1401 N N . GLU A 1 166 ? -23.99849 -54.51167 6.46962 1.000 56.39620 166 GLU A N 1
ATOM 1402 C CA . GLU A 1 166 ? -24.41152 -55.89174 6.25315 1.000 52.27438 166 GLU A CA 1
ATOM 1403 C C . GLU A 1 166 ? -23.83648 -56.43808 4.95692 1.000 53.74547 166 GLU A C 1
ATOM 1404 O O . GLU A 1 166 ? -23.38604 -57.59223 4.90628 1.000 51.61619 166 GLU A O 1
ATOM 1410 N N . LYS A 1 167 ? -23.80124 -55.60914 3.90849 1.000 49.78502 167 LYS A N 1
ATOM 1411 C CA . LYS A 1 167 ? -23.21797 -56.05606 2.64709 1.000 53.23545 167 LYS A CA 1
ATOM 1412 C C . LYS A 1 167 ? -21.76150 -56.47366 2.84363 1.000 56.61575 167 LYS A C 1
ATOM 1413 O O . LYS A 1 167 ? -21.34109 -57.53628 2.36592 1.000 54.66096 167 LYS A O 1
ATOM 1419 N N . LYS A 1 168 ? -20.99134 -55.67985 3.59705 1.000 55.22018 168 LYS A N 1
ATOM 1420 C CA . LYS A 1 168 ? -19.58434 -56.00761 3.81828 1.000 56.49206 168 LYS A CA 1
ATOM 1421 C C . LYS A 1 168 ? -19.40705 -57.16794 4.80180 1.000 58.77553 168 LYS A C 1
ATOM 1422 O O . LYS A 1 168 ? -18.50021 -57.99730 4.63673 1.000 55.85578 168 LYS A O 1
ATOM 1428 N N . ALA A 1 169 ? -20.26394 -57.25840 5.81835 1.000 54.05172 169 ALA A N 1
ATOM 1429 C CA . ALA A 1 169 ? -20.19666 -58.40028 6.73288 1.000 58.33854 169 ALA A CA 1
ATOM 1430 C C . ALA A 1 169 ? -20.55290 -59.71127 6.02464 1.000 57.10308 169 ALA A C 1
ATOM 1431 O O . ALA A 1 169 ? -19.97646 -60.77423 6.32209 1.000 52.23822 169 ALA A O 1
ATOM 1433 N N . ALA A 1 170 ? -21.51444 -59.64585 5.09224 1.000 57.10469 170 ALA A N 1
ATOM 1434 C CA . ALA A 1 170 ? -22.02528 -60.83140 4.40183 1.000 53.98732 170 ALA A CA 1
ATOM 1435 C C . ALA A 1 170 ? -20.97010 -61.50050 3.54004 1.000 50.38908 170 ALA A C 1
ATOM 1436 O O . ALA A 1 170 ? -21.06992 -62.69731 3.26167 1.000 60.50623 170 ALA A O 1
ATOM 1438 N N . ASP A 1 171 ? -20.02364 -60.73489 3.02171 1.000 46.82411 171 ASP A N 1
ATOM 1439 C CA . ASP A 1 171 ? -18.90401 -61.31050 2.29307 1.000 47.81811 171 ASP A CA 1
ATOM 1440 C C . ASP A 1 171 ? -18.29646 -62.47332 3.07042 1.000 50.34611 171 ASP A C 1
ATOM 1441 O O . ASP A 1 171 ? -18.01762 -62.36069 4.26703 1.000 57.50084 171 ASP A O 1
ATOM 1446 N N . GLU A 1 172 ? -18.10517 -63.59984 2.38059 1.000 55.00784 172 GLU A N 1
ATOM 1447 C CA . GLU A 1 172 ? -17.62970 -64.81905 3.02744 1.000 55.69477 172 GLU A CA 1
ATOM 1448 C C . GLU A 1 172 ? -16.18563 -64.72411 3.50240 1.000 59.65611 172 GLU A C 1
ATOM 1449 O O . GLU A 1 172 ? -15.79713 -65.47937 4.40070 1.000 58.38486 172 GLU A O 1
ATOM 1455 N N . LYS A 1 173 ? -15.37389 -63.84682 2.90958 1.000 56.71275 173 LYS A N 1
ATOM 1456 C CA . LYS A 1 173 ? -14.02347 -63.61943 3.41332 1.000 55.64942 173 LYS A CA 1
ATOM 1457 C C . LYS A 1 173 ? -14.00063 -62.66537 4.60534 1.000 56.60259 173 LYS A C 1
ATOM 1458 O O . LYS A 1 173 ? -12.99341 -62.60373 5.32498 1.000 48.93170 173 LYS A O 1
ATOM 1464 N N . THR A 1 174 ? -15.07021 -61.90228 4.81125 1.000 56.31075 174 THR A N 1
ATOM 1465 C CA . THR A 1 174 ? -15.14580 -60.99694 5.94910 1.000 54.51461 174 THR A CA 1
ATOM 1466 C C . THR A 1 174 ? -15.51539 -61.80717 7.18101 1.000 56.25547 174 THR A C 1
ATOM 1467 O O . THR A 1 174 ? -16.64723 -62.28797 7.31810 1.000 60.59139 174 THR A O 1
ATOM 1471 N N . THR A 1 175 ? -14.55364 -61.91500 8.07928 1.000 54.16472 175 THR A N 1
ATOM 1472 C CA . THR A 1 175 ? -14.50280 -62.85612 9.17519 1.000 46.40999 175 THR A CA 1
ATOM 1473 C C . THR A 1 175 ? -14.48544 -62.18787 10.55242 1.000 52.69172 175 THR A C 1
ATOM 1474 O O . THR A 1 175 ? -14.94053 -62.79591 11.53631 1.000 49.91271 175 THR A O 1
ATOM 1478 N N . LEU A 1 176 ? -13.99071 -60.94654 10.63776 1.000 52.39925 176 LEU A N 1
ATOM 1479 C CA . LEU A 1 176 ? -13.78217 -60.21168 11.87821 1.000 48.85137 176 LEU A CA 1
ATOM 1480 C C . LEU A 1 176 ? -14.31638 -58.79324 11.71517 1.000 47.96234 176 LEU A C 1
ATOM 1481 O O . LEU A 1 176 ? -14.07028 -58.14734 10.69096 1.000 49.24938 176 LEU A O 1
ATOM 1486 N N . PHE A 1 177 ? -15.07844 -58.33697 12.70671 1.000 46.88953 177 PHE A N 1
ATOM 1487 C CA . PHE A 1 177 ? -15.52589 -56.95224 12.83902 1.000 46.73116 177 PHE A CA 1
ATOM 1488 C C . PHE A 1 177 ? -14.89943 -56.38964 14.10245 1.000 42.97135 177 PHE A C 1
ATOM 1489 O O . PHE A 1 177 ? -15.10042 -56.94349 15.18887 1.000 42.88620 177 PHE A O 1
ATOM 1497 N N . ILE A 1 178 ? -14.15236 -55.30232 13.97529 1.000 43.28304 178 ILE A N 1
ATOM 1498 C CA . ILE A 1 178 ? -13.60185 -54.63001 15.14648 1.000 42.52884 178 ILE A CA 1
ATOM 1499 C C . ILE A 1 178 ? -14.48914 -53.44267 15.43826 1.000 42.50024 178 ILE A C 1
ATOM 1500 O O . ILE A 1 178 ? -14.51043 -52.46721 14.68141 1.000 49.82921 178 ILE A O 1
ATOM 1505 N N . LEU A 1 179 ? -15.22834 -53.54470 16.52845 1.000 43.31281 179 LEU A N 1
ATOM 1506 C CA . LEU A 1 179 ? -16.12690 -52.50557 16.99367 1.000 43.74832 179 LEU A CA 1
ATOM 1507 C C . LEU A 1 179 ? -15.45813 -51.67633 18.07583 1.000 45.80134 179 LEU A C 1
ATOM 1508 O O . LEU A 1 179 ? -14.81220 -52.21859 18.97478 1.000 51.80842 179 LEU A O 1
ATOM 1513 N N . CYS A 1 180 ? -15.63789 -50.36649 17.99366 1.000 44.19881 180 CYS A N 1
ATOM 1514 C CA . CYS A 1 180 ? -15.15374 -49.41580 18.98370 1.000 47.79335 180 CYS A CA 1
ATOM 1515 C C . CYS A 1 180 ? -16.36079 -48.91679 19.78197 1.000 49.22909 180 CYS A C 1
ATOM 1516 O O . CYS A 1 180 ? -17.18356 -48.15369 19.26360 1.000 52.47455 180 CYS A O 1
ATOM 1519 N N . ASN A 1 181 ? -16.47857 -49.35929 21.03434 1.000 50.33849 181 ASN A N 1
ATOM 1520 C CA . ASN A 1 181 ? -17.69124 -49.17545 21.83738 1.000 48.92881 181 ASN A CA 1
ATOM 1521 C C . ASN A 1 181 ? -17.36065 -48.68672 23.24231 1.000 49.66980 181 ASN A C 1
ATOM 1522 O O . ASN A 1 181 ? -17.12571 -49.49791 24.15170 1.000 49.54487 181 ASN A O 1
ATOM 1527 N N . PRO A 1 182 ? -17.36426 -47.35869 23.47718 1.000 49.71791 182 PRO A N 1
ATOM 1528 C CA . PRO A 1 182 ? -17.71451 -46.20100 22.63274 1.000 55.18912 182 PRO A CA 1
ATOM 1529 C C . PRO A 1 182 ? -16.70182 -45.90659 21.50995 1.000 53.11318 182 PRO A C 1
ATOM 1530 O O . PRO A 1 182 ? -15.55130 -46.36111 21.55944 1.000 55.36273 182 PRO A O 1
ATOM 1534 N N . HIS A 1 183 ? -17.11980 -45.13182 20.51522 1.000 51.11598 183 HIS A N 1
ATOM 1535 C CA . HIS A 1 183 ? -16.35789 -45.01624 19.28144 1.000 49.76320 183 HIS A CA 1
ATOM 1536 C C . HIS A 1 183 ? -15.30016 -43.92228 19.36852 1.000 50.51091 183 HIS A C 1
ATOM 1537 O O . HIS A 1 183 ? -15.53053 -42.85110 19.93510 1.000 51.12311 183 HIS A O 1
ATOM 1544 N N . ASN A 1 184 ? -14.13526 -44.20441 18.80162 1.000 46.50527 184 ASN A N 1
ATOM 1545 C CA . ASN A 1 184 ? -13.03443 -43.25588 18.71355 1.000 48.16590 184 ASN A CA 1
ATOM 1546 C C . ASN A 1 184 ? -12.71855 -43.05430 17.23399 1.000 49.66384 184 ASN A C 1
ATOM 1547 O O . ASN A 1 184 ? -12.45306 -44.04329 16.52730 1.000 51.54553 184 ASN A O 1
ATOM 1552 N N . PRO A 1 185 ? -12.75174 -41.82097 16.68929 1.000 50.63302 185 PRO A N 1
ATOM 1553 C CA . PRO A 1 185 ? -12.80117 -40.48636 17.30115 1.000 48.62265 185 PRO A CA 1
ATOM 1554 C C . PRO A 1 185 ? -14.15118 -39.74637 17.37284 1.000 54.58173 185 PRO A C 1
ATOM 1555 O O . PRO A 1 185 ? -14.10817 -38.55857 17.72384 1.000 54.91785 185 PRO A O 1
ATOM 1559 N N . THR A 1 186 ? -15.29326 -40.35880 17.02379 1.000 52.12665 186 THR A N 1
ATOM 1560 C CA . THR A 1 186 ? -16.54188 -39.58557 17.01200 1.000 52.21324 186 THR A CA 1
ATOM 1561 C C . THR A 1 186 ? -17.14674 -39.41257 18.39822 1.000 52.06862 186 THR A C 1
ATOM 1562 O O . THR A 1 186 ? -17.90529 -38.46693 18.62370 1.000 64.99288 186 THR A O 1
ATOM 1566 N N . GLY A 1 187 ? -16.85904 -40.31157 19.32621 1.000 52.08784 187 GLY A N 1
ATOM 1567 C CA . GLY A 1 187 ? -17.44125 -40.24524 20.64190 1.000 50.63008 187 GLY A CA 1
ATOM 1568 C C . GLY A 1 187 ? -18.78301 -40.92732 20.78481 1.000 54.65217 187 GLY A C 1
ATOM 1569 O O . GLY A 1 187 ? -19.34946 -40.90610 21.89435 1.000 47.94593 187 GLY A O 1
ATOM 1570 N N . ARG A 1 188 ? -19.29282 -41.55673 19.71797 1.000 47.59205 188 ARG A N 1
ATOM 1571 C CA . ARG A 1 188 ? -20.60757 -42.18273 19.78729 1.000 50.38392 188 ARG A CA 1
ATOM 1572 C C . ARG A 1 188 ? -20.65082 -43.21638 20.90197 1.000 52.27374 188 ARG A C 1
ATOM 1573 O O . ARG A 1 188 ? -19.77953 -44.08799 20.99373 1.000 52.73640 188 ARG A O 1
ATOM 1581 N N . VAL A 1 189 ? -21.66335 -43.09940 21.75558 1.000 53.23207 189 VAL A N 1
ATOM 1582 C CA . VAL A 1 189 ? -22.05636 -44.13627 22.70497 1.000 52.68550 189 VAL A CA 1
ATOM 1583 C C . VAL A 1 189 ? -23.16147 -44.93945 22.02554 1.000 52.71550 189 VAL A C 1
ATOM 1584 O O . VAL A 1 189 ? -24.28730 -44.45928 21.87947 1.000 59.20317 189 VAL A O 1
ATOM 1588 N N . TRP A 1 190 ? -22.86001 -46.14744 21.57780 1.000 48.25009 190 TRP A N 1
ATOM 1589 C CA . TRP A 1 190 ? -23.81384 -46.87388 20.74630 1.000 55.75932 190 TRP A CA 1
ATOM 1590 C C . TRP A 1 190 ? -25.04854 -47.27899 21.54750 1.000 54.98814 190 TRP A C 1
ATOM 1591 O O . TRP A 1 190 ? -24.93095 -47.96379 22.56564 1.000 51.62480 190 TRP A O 1
ATOM 1602 N N . LYS A 1 191 ? -26.23461 -46.88508 21.06441 1.000 60.57498 191 LYS A N 1
ATOM 1603 C CA . LYS A 1 191 ? -27.49189 -47.21028 21.73609 1.000 54.67897 191 LYS A CA 1
ATOM 1604 C C . LYS A 1 191 ? -27.79951 -48.70242 21.63694 1.000 54.93453 191 LYS A C 1
ATOM 1605 O O . LYS A 1 191 ? -27.26397 -49.41963 20.79007 1.000 54.86351 191 LYS A O 1
ATOM 1611 N N . GLU A 1 192 ? -28.72551 -49.15315 22.48780 1.000 55.75835 192 GLU A N 1
ATOM 1612 C CA . GLU A 1 192 ? -29.02610 -50.58045 22.56232 1.000 57.54864 192 GLU A CA 1
ATOM 1613 C C . GLU A 1 192 ? -29.47628 -51.12959 21.21924 1.000 61.32933 192 GLU A C 1
ATOM 1614 O O . GLU A 1 192 ? -29.04999 -52.21869 20.81477 1.000 62.56959 192 GLU A O 1
ATOM 1620 N N . GLU A 1 193 ? -30.34578 -50.39294 20.51661 1.000 61.81843 193 GLU A N 1
ATOM 1621 C CA . GLU A 1 193 ? -30.85882 -50.85949 19.23002 1.000 60.75174 193 GLU A CA 1
ATOM 1622 C C . GLU A 1 193 ? -29.75324 -50.93356 18.18287 1.000 55.26876 193 GLU A C 1
ATOM 1623 O O . GLU A 1 193 ? -29.74505 -51.84522 17.34713 1.000 53.28598 193 GLU A O 1
ATOM 1629 N N . GLU A 1 194 ? -28.81541 -49.97959 18.21010 1.000 55.52537 194 GLU A N 1
ATOM 1630 C CA . GLU A 1 194 ? -27.68343 -50.01302 17.28578 1.000 55.59859 194 GLU A CA 1
ATOM 1631 C C . GLU A 1 194 ? -26.83641 -51.26368 17.49993 1.000 59.73712 194 GLU A C 1
ATOM 1632 O O . GLU A 1 194 ? -26.47227 -51.95838 16.53454 1.000 57.90644 194 GLU A O 1
ATOM 1638 N N . LEU A 1 195 ? -26.51587 -51.56990 18.76591 1.000 52.66086 195 LEU A N 1
ATOM 1639 C CA . LEU A 1 195 ? -25.68222 -52.73458 19.06165 1.000 52.67246 195 LEU A CA 1
ATOM 1640 C C . LEU A 1 195 ? -26.40902 -54.03714 18.72596 1.000 53.03582 195 LEU A C 1
ATOM 1641 O O . LEU A 1 195 ? -25.79034 -54.98414 18.23153 1.000 53.45637 195 LEU A O 1
ATOM 1646 N N . LYS A 1 196 ? -27.72254 -54.09988 18.97227 1.000 55.14270 196 LYS A N 1
ATOM 1647 C CA . LYS A 1 196 ? -28.50394 -55.27728 18.59034 1.000 53.24136 196 LYS A CA 1
ATOM 1648 C C . LYS A 1 196 ? -28.38618 -55.54433 17.09962 1.000 55.98523 196 LYS A C 1
ATOM 1649 O O . LYS A 1 196 ? -28.10660 -56.67287 16.67427 1.000 55.36701 196 LYS A O 1
ATOM 1655 N N . LYS A 1 197 ? -28.59411 -54.50868 16.28583 1.000 55.36407 197 LYS A N 1
ATOM 1656 C CA . LYS A 1 197 ? -28.55221 -54.70600 14.84119 1.000 57.83253 197 LYS A CA 1
ATOM 1657 C C . LYS A 1 197 ? -27.14538 -55.07183 14.37777 1.000 54.58065 197 LYS A C 1
ATOM 1658 O O . LYS A 1 197 ? -26.97861 -55.93982 13.51764 1.000 57.21298 197 LYS A O 1
ATOM 1664 N N . LEU A 1 198 ? -26.11910 -54.43073 14.93554 1.000 53.25292 198 LEU A N 1
ATOM 1665 C CA . LEU A 1 198 ? -24.75263 -54.83273 14.62216 1.000 51.13148 198 LEU A CA 1
ATOM 1666 C C . LEU A 1 198 ? -24.51828 -56.29350 14.98950 1.000 55.86911 198 LEU A C 1
ATOM 1667 O O . LEU A 1 198 ? -24.00074 -57.07882 14.18303 1.000 53.04919 198 LEU A O 1
ATOM 1672 N N . GLY A 1 199 ? -24.90677 -56.67902 16.20934 1.000 53.62249 199 GLY A N 1
ATOM 1673 C CA . GLY A 1 199 ? -24.65496 -58.03807 16.66168 1.000 48.60093 199 GLY A CA 1
ATOM 1674 C C . GLY A 1 199 ? -25.46430 -59.06799 15.90014 1.000 54.14230 199 GLY A C 1
ATOM 1675 O O . GLY A 1 199 ? -24.95059 -60.13077 15.53786 1.000 54.03335 199 GLY A O 1
ATOM 1676 N N . LYS A 1 200 ? -26.74147 -58.77254 15.65073 1.000 56.15012 200 LYS A N 1
ATOM 1677 C CA . LYS A 1 200 ? -27.57326 -59.69605 14.88660 1.000 56.77168 200 LYS A CA 1
ATOM 1678 C C . LYS A 1 200 ? -26.99201 -59.91646 13.49879 1.000 55.19513 200 LYS A C 1
ATOM 1679 O O . LYS A 1 200 ? -26.95470 -61.05252 13.00366 1.000 58.61337 200 LYS A O 1
ATOM 1685 N N . ILE A 1 201 ? -26.50941 -58.84499 12.86227 1.000 52.71758 201 ILE A N 1
ATOM 1686 C CA . ILE A 1 201 ? -25.88173 -58.99508 11.55286 1.000 49.26515 201 ILE A CA 1
ATOM 1687 C C . ILE A 1 201 ? -24.68554 -59.92861 11.64217 1.000 52.68932 201 ILE A C 1
ATOM 1688 O O . ILE A 1 201 ? -24.52741 -60.82800 10.81603 1.000 53.32897 201 ILE A O 1
ATOM 1693 N N . CYS A 1 202 ? -23.83785 -59.75115 12.66430 1.000 55.85557 202 CYS A N 1
ATOM 1694 C CA . CYS A 1 202 ? -22.64327 -60.58345 12.78720 1.000 52.06025 202 CYS A CA 1
ATOM 1695 C C . CYS A 1 202 ? -22.99024 -62.02479 13.09060 1.000 54.60361 202 CYS A C 1
ATOM 1696 O O . CYS A 1 202 ? -22.26916 -62.94112 12.67034 1.000 53.99627 202 CYS A O 1
ATOM 1699 N N . GLU A 1 203 ? -24.08094 -62.23171 13.82442 1.000 55.56424 203 GLU A N 1
ATOM 1700 C CA . GLU A 1 203 ? -24.59100 -63.56841 14.09583 1.000 52.94807 203 GLU A CA 1
ATOM 1701 C C . GLU A 1 203 ? -25.10419 -64.23427 12.81769 1.000 57.11067 203 GLU A C 1
ATOM 1702 O O . GLU A 1 203 ? -24.94459 -65.45036 12.62772 1.000 60.36045 203 GLU A O 1
ATOM 1708 N N . LYS A 1 204 ? -25.71859 -63.44078 11.92868 1.000 55.32080 204 LYS A N 1
ATOM 1709 C CA . LYS A 1 204 ? -26.26513 -63.95629 10.67506 1.000 53.48930 204 LYS A CA 1
ATOM 1710 C C . LYS A 1 204 ? -25.17922 -64.55705 9.79497 1.000 55.74838 204 LYS A C 1
ATOM 1711 O O . LYS A 1 204 ? -25.39772 -65.59123 9.15140 1.000 58.96548 204 LYS A O 1
ATOM 1717 N N . TYR A 1 205 ? -24.03059 -63.88161 9.68528 1.000 55.65523 205 TYR A N 1
ATOM 1718 C CA . TYR A 1 205 ? -22.93591 -64.34338 8.83513 1.000 53.75072 205 TYR A CA 1
ATOM 1719 C C . TYR A 1 205 ? -21.82034 -64.97053 9.63482 1.000 53.93358 205 TYR A C 1
ATOM 1720 O O . TYR A 1 205 ? -20.75178 -65.24595 9.07600 1.000 52.77338 205 TYR A O 1
ATOM 1729 N N . ASP A 1 206 ? -22.06988 -65.20541 10.93089 1.000 53.48441 206 ASP A N 1
ATOM 1730 C CA . ASP A 1 206 ? -21.14728 -65.86601 11.85255 1.000 51.36223 206 ASP A CA 1
ATOM 1731 C C . ASP A 1 206 ? -19.82175 -65.10891 11.94013 1.000 50.16358 206 ASP A C 1
ATOM 1732 O O . ASP A 1 206 ? -18.74783 -65.70349 12.00630 1.000 53.23130 206 ASP A O 1
ATOM 1737 N N . VAL A 1 207 ? -19.89807 -63.78356 11.92950 1.000 49.03149 207 VAL A N 1
ATOM 1738 C CA . VAL A 1 207 ? -18.70939 -62.93881 11.95739 1.000 51.62866 207 VAL A CA 1
ATOM 1739 C C . VAL A 1 207 ? -18.21948 -62.75650 13.39618 1.000 51.07356 207 VAL A C 1
ATOM 1740 O O . VAL A 1 207 ? -19.00059 -62.40712 14.29489 1.000 50.30639 207 VAL A O 1
ATOM 1744 N N . TRP A 1 208 ? -16.92123 -62.98378 13.62172 1.000 47.28851 208 TRP A N 1
ATOM 1745 C CA . TRP A 1 208 ? -16.32898 -62.69165 14.93160 1.000 50.33342 208 TRP A CA 1
ATOM 1746 C C . TRP A 1 208 ? -16.29480 -61.18611 15.20296 1.000 48.00097 208 TRP A C 1
ATOM 1747 O O . TRP A 1 208 ? -16.04012 -60.37893 14.30166 1.000 51.68056 208 TRP A O 1
ATOM 1758 N N . VAL A 1 209 ? -16.55302 -60.80082 16.44780 1.000 43.09230 209 VAL A N 1
ATOM 1759 C CA . VAL A 1 209 ? -16.52364 -59.39702 16.85299 1.000 44.12140 209 VAL A CA 1
ATOM 1760 C C . VAL A 1 209 ? -15.53056 -59.22314 17.99273 1.000 49.24737 209 VAL A C 1
ATOM 1761 O O . VAL A 1 209 ? -15.67704 -59.84065 19.06105 1.000 48.22517 209 VAL A O 1
ATOM 1765 N N . ILE A 1 210 ? -14.53181 -58.37703 17.77229 1.000 47.14875 210 ILE A N 1
ATOM 1766 C CA . ILE A 1 210 ? -13.75755 -57.81135 18.86541 1.000 44.11499 210 ILE A CA 1
ATOM 1767 C C . ILE A 1 210 ? -14.40174 -56.48539 19.21291 1.000 44.05023 210 ILE A C 1
ATOM 1768 O O . ILE A 1 210 ? -14.48277 -55.58750 18.36561 1.000 44.58935 210 ILE A O 1
ATOM 1773 N N . SER A 1 211 ? -14.88425 -56.37073 20.44223 1.000 40.96550 211 SER A N 1
ATOM 1774 C CA . SER A 1 211 ? -15.46151 -55.13359 20.94566 1.000 41.56324 211 SER A CA 1
ATOM 1775 C C . SER A 1 211 ? -14.40288 -54.39929 21.76492 1.000 42.62356 211 SER A C 1
ATOM 1776 O O . SER A 1 211 ? -14.07986 -54.79951 22.88445 1.000 48.50855 211 SER A O 1
ATOM 1779 N N . ASP A 1 212 ? -13.86364 -53.32434 21.21565 1.000 47.18797 212 ASP A N 1
ATOM 1780 C CA . ASP A 1 212 ? -12.88232 -52.51905 21.93280 1.000 49.90877 212 ASP A CA 1
ATOM 1781 C C . ASP A 1 212 ? -13.65635 -51.50180 22.76529 1.000 53.58769 212 ASP A C 1
ATOM 1782 O O . ASP A 1 212 ? -14.14355 -50.49612 22.24446 1.000 51.14867 212 ASP A O 1
ATOM 1787 N N . GLU A 1 213 ? -13.77354 -51.76440 24.06893 1.000 50.46546 213 GLU A N 1
ATOM 1788 C CA . GLU A 1 213 ? -14.53882 -50.90380 24.96049 1.000 52.78636 213 GLU A CA 1
ATOM 1789 C C . GLU A 1 213 ? -13.62555 -50.10145 25.88672 1.000 49.12724 213 GLU A C 1
ATOM 1790 O O . GLU A 1 213 ? -14.04093 -49.69282 26.97044 1.000 51.87628 213 GLU A O 1
ATOM 1796 N N . ILE A 1 214 ? -12.41620 -49.77692 25.41640 1.000 47.23516 214 ILE A N 1
ATOM 1797 C CA . ILE A 1 214 ? -11.41680 -49.10371 26.24499 1.000 49.56575 214 ILE A CA 1
ATOM 1798 C C . ILE A 1 214 ? -11.85346 -47.71340 26.69581 1.000 46.27515 214 ILE A C 1
ATOM 1799 O O . ILE A 1 214 ? -11.26153 -47.15318 27.62440 1.000 52.25105 214 ILE A O 1
ATOM 1804 N N . HIS A 1 215 ? -12.83683 -47.11160 26.03754 1.000 49.19190 215 HIS A N 1
ATOM 1805 C CA . HIS A 1 215 ? -13.30376 -45.79120 26.43003 1.000 44.81924 215 HIS A CA 1
ATOM 1806 C C . HIS A 1 215 ? -14.60675 -45.83579 27.21112 1.000 44.78682 215 HIS A C 1
ATOM 1807 O O . HIS A 1 215 ? -15.21494 -44.78501 27.41767 1.000 48.97685 215 HIS A O 1
ATOM 1814 N N . CYS A 1 216 ? -15.03910 -47.01550 27.66641 1.000 40.72805 216 CYS A N 1
ATOM 1815 C CA . CYS A 1 216 ? -16.40082 -47.17189 28.16482 1.000 41.21525 216 CYS A CA 1
ATOM 1816 C C . CYS A 1 216 ? -16.67106 -46.51531 29.52164 1.000 48.17966 216 CYS A C 1
ATOM 1817 O O . CYS A 1 216 ? -17.83914 -46.43590 29.90929 1.000 53.20721 216 CYS A O 1
ATOM 1820 N N . ASP A 1 217 ? -15.65587 -46.04389 30.24999 1.000 47.28854 217 ASP A N 1
ATOM 1821 C CA . ASP A 1 217 ? -15.86609 -45.29221 31.48337 1.000 47.71687 217 ASP A CA 1
ATOM 1822 C C . ASP A 1 217 ? -15.64392 -43.79818 31.29970 1.000 54.41146 217 ASP A C 1
ATOM 1823 O O . ASP A 1 217 ? -15.81889 -43.03416 32.25242 1.000 52.56758 217 ASP A O 1
ATOM 1828 N N . LEU A 1 218 ? -15.22100 -43.36068 30.12359 1.000 51.25315 218 LEU A N 1
ATOM 1829 C CA . LEU A 1 218 ? -15.04977 -41.92732 29.90957 1.000 52.45604 218 LEU A CA 1
ATOM 1830 C C . LEU A 1 218 ? -16.25214 -41.34318 29.18577 1.000 54.19886 218 LEU A C 1
ATOM 1831 O O . LEU A 1 218 ? -16.11644 -40.62591 28.19969 1.000 55.85820 218 LEU A O 1
ATOM 1836 N N . LEU A 1 219 ? -17.44904 -41.59685 29.70813 1.000 51.91868 219 LEU A N 1
ATOM 1837 C CA . LEU A 1 219 ? -18.63541 -41.06890 29.06232 1.000 57.47285 219 LEU A CA 1
ATOM 1838 C C . LEU A 1 219 ? -19.03046 -39.74687 29.70384 1.000 62.40044 219 LEU A C 1
ATOM 1839 O O . LEU A 1 219 ? -18.65669 -39.43714 30.84366 1.000 58.02519 219 LEU A O 1
ATOM 1844 N N . ARG A 1 220 ? -19.83155 -38.98337 28.95985 1.000 62.35072 220 ARG A N 1
ATOM 1845 C CA . ARG A 1 220 ? -20.45644 -37.79753 29.51259 1.000 62.81812 220 ARG A CA 1
ATOM 1846 C C . ARG A 1 220 ? -21.36981 -38.22245 30.65410 1.000 61.47322 220 ARG A C 1
ATOM 1847 O O . ARG A 1 220 ? -21.78146 -39.38726 30.75091 1.000 59.04382 220 ARG A O 1
ATOM 1855 N N . CYS A 1 221 ? -21.65629 -37.27918 31.55556 1.000 59.19622 221 CYS A N 1
ATOM 1856 C CA . CYS A 1 221 ? -22.29505 -37.67427 32.80383 1.000 60.83361 221 CYS A CA 1
ATOM 1857 C C . CYS A 1 221 ? -23.68935 -38.24754 32.60460 1.000 63.77962 221 CYS A C 1
ATOM 1858 O O . CYS A 1 221 ? -24.16364 -38.97324 33.47981 1.000 68.18045 221 CYS A O 1
ATOM 1861 N N . ASP A 1 222 ? -24.33155 -38.01332 31.45802 1.000 62.65257 222 ASP A N 1
ATOM 1862 C CA . ASP A 1 222 ? -25.70126 -38.46961 31.24884 1.000 65.42734 222 ASP A CA 1
ATOM 1863 C C . ASP A 1 222 ? -25.78457 -39.65345 30.28834 1.000 73.92253 222 ASP A C 1
ATOM 1864 O O . ASP A 1 222 ? -26.80112 -39.82859 29.60960 1.000 73.31083 222 ASP A O 1
ATOM 1869 N N . LYS A 1 223 ? -24.73946 -40.48341 30.22684 1.000 68.61466 223 LYS A N 1
ATOM 1870 C CA . LYS A 1 223 ? -24.69859 -41.58578 29.27870 1.000 59.88630 223 LYS A CA 1
ATOM 1871 C C . LYS A 1 223 ? -24.42093 -42.88936 30.00879 1.000 57.04753 223 LYS A C 1
ATOM 1872 O O . LYS A 1 223 ? -23.65897 -42.91499 30.98033 1.000 61.66988 223 LYS A O 1
ATOM 1878 N N . GLN A 1 224 ? -25.04953 -43.96379 29.53824 1.000 54.84500 224 GLN A N 1
ATOM 1879 C CA . GLN A 1 224 ? -24.78565 -45.31840 29.99935 1.000 54.16025 224 GLN A CA 1
ATOM 1880 C C . GLN A 1 224 ? -24.01232 -46.07197 28.93247 1.000 56.87090 224 GLN A C 1
ATOM 1881 O O . GLN A 1 224 ? -24.21807 -45.85409 27.73552 1.000 55.77316 224 GLN A O 1
ATOM 1887 N N . HIS A 1 225 ? -23.10831 -46.94280 29.36972 1.000 56.42119 225 HIS A N 1
ATOM 1888 C CA . HIS A 1 225 ? -22.38449 -47.82084 28.46611 1.000 47.24955 225 HIS A CA 1
ATOM 1889 C C . HIS A 1 225 ? -23.02050 -49.20392 28.46147 1.000 46.80886 225 HIS A C 1
ATOM 1890 O O . HIS A 1 225 ? -23.35753 -49.74601 29.51571 1.000 54.76371 225 HIS A O 1
ATOM 1897 N N . ILE A 1 226 ? -23.19745 -49.76506 27.27103 1.000 48.84959 226 ILE A N 1
ATOM 1898 C CA . ILE A 1 226 ? -23.66655 -51.14147 27.10533 1.000 49.25541 226 ILE A CA 1
ATOM 1899 C C . ILE A 1 226 ? -22.56197 -51.96371 26.45947 1.000 48.71959 226 ILE A C 1
ATOM 1900 O O . ILE A 1 226 ? -22.23798 -51.75596 25.28333 1.000 47.38241 226 ILE A O 1
ATOM 1905 N N . PRO A 1 227 ? -21.95376 -52.89134 27.18645 1.000 51.42715 227 PRO A N 1
ATOM 1906 C CA . PRO A 1 227 ? -21.09271 -53.88040 26.53000 1.000 45.92807 227 PRO A CA 1
ATOM 1907 C C . PRO A 1 227 ? -21.89850 -54.65223 25.49761 1.000 49.48373 227 PRO A C 1
ATOM 1908 O O . PRO A 1 227 ? -23.02396 -55.08348 25.75892 1.000 53.84617 227 PRO A O 1
ATOM 1912 N N . LEU A 1 228 ? -21.32615 -54.81286 24.30772 1.000 50.46087 228 LEU A N 1
ATOM 1913 C CA . LEU A 1 228 ? -22.01013 -55.59917 23.28728 1.000 55.63726 228 LEU A CA 1
ATOM 1914 C C . LEU A 1 228 ? -22.32171 -57.00385 23.80184 1.000 58.78954 228 LEU A C 1
ATOM 1915 O O . LEU A 1 228 ? -23.37014 -57.57961 23.47322 1.000 54.06698 228 LEU A O 1
ATOM 1920 N N . ALA A 1 229 ? -21.40607 -57.57772 24.59356 1.000 57.07421 229 ALA A N 1
ATOM 1921 C CA . ALA A 1 229 ? -21.60823 -58.91116 25.14321 1.000 50.99630 229 ALA A CA 1
ATOM 1922 C C . ALA A 1 229 ? -22.79686 -58.96299 26.07784 1.000 56.42266 229 ALA A C 1
ATOM 1923 O O . ALA A 1 229 ? -23.34167 -60.05186 26.30916 1.000 56.46576 229 ALA A O 1
ATOM 1925 N N . LYS A 1 230 ? -23.20531 -57.81857 26.63473 1.000 53.58594 230 LYS A N 1
ATOM 1926 C CA . LYS A 1 230 ? -24.39177 -57.82756 27.47928 1.000 53.58886 230 LYS A CA 1
ATOM 1927 C C . LYS A 1 230 ? -25.63004 -58.13298 26.64810 1.000 56.52105 230 LYS A C 1
ATOM 1928 O O . LYS A 1 230 ? -26.47290 -58.93939 27.05409 1.000 56.59956 230 LYS A O 1
ATOM 1934 N N . LEU A 1 231 ? -25.72460 -57.54785 25.45111 1.000 54.38312 231 LEU A N 1
ATOM 1935 C CA . LEU A 1 231 ? -26.87033 -57.81684 24.59045 1.000 49.89652 231 LEU A CA 1
ATOM 1936 C C . LEU A 1 231 ? -26.79825 -59.19372 23.94390 1.000 51.47689 231 LEU A C 1
ATOM 1937 O O . LEU A 1 231 ? -27.83836 -59.77172 23.62968 1.000 58.62477 231 LEU A O 1
ATOM 1942 N N . PHE A 1 232 ? -25.60499 -59.73911 23.71827 1.000 55.29916 232 PHE A N 1
ATOM 1943 C CA . PHE A 1 232 ? -25.44522 -61.01770 23.01780 1.000 53.89514 232 PHE A CA 1
ATOM 1944 C C . PHE A 1 232 ? -24.68479 -61.99422 23.89791 1.000 55.73350 232 PHE A C 1
ATOM 1945 O O . PHE A 1 232 ? -23.60636 -62.47048 23.52923 1.000 55.76764 232 PHE A O 1
ATOM 1953 N N . PRO A 1 233 ? -25.25641 -62.35190 25.05454 1.000 57.60437 233 PRO A N 1
ATOM 1954 C CA . PRO A 1 233 ? -24.49137 -63.09315 26.06287 1.000 50.60295 233 PRO A CA 1
ATOM 1955 C C . PRO A 1 233 ? -24.22487 -64.53208 25.70444 1.000 53.79070 233 PRO A C 1
ATOM 1956 O O . PRO A 1 233 ? -23.38137 -65.15415 26.34954 1.000 53.10422 233 PRO A O 1
ATOM 1960 N N . ASN A 1 234 ? -24.84869 -65.07702 24.67097 1.000 58.32626 234 ASN A N 1
ATOM 1961 C CA . ASN A 1 234 ? -24.59222 -66.45943 24.31762 1.000 55.34562 234 ASN A CA 1
ATOM 1962 C C . ASN A 1 234 ? -23.79893 -66.59256 23.02913 1.000 58.81452 234 ASN A C 1
ATOM 1963 O O . ASN A 1 234 ? -23.49743 -67.71795 22.61049 1.000 55.07348 234 ASN A O 1
ATOM 1968 N N . TYR A 1 235 ? -23.41531 -65.47616 22.41463 1.000 56.10614 235 TYR A N 1
ATOM 1969 C CA . TYR A 1 235 ? -22.65620 -65.49852 21.16879 1.000 55.94147 235 TYR A CA 1
ATOM 1970 C C . TYR A 1 235 ? -21.18428 -65.70399 21.50517 1.000 56.78755 235 TYR A C 1
ATOM 1971 O O . TYR A 1 235 ? -20.50420 -64.78423 21.97036 1.000 56.14118 235 TYR A O 1
ATOM 1980 N N . LYS A 1 236 ? -20.68923 -66.92654 21.28634 1.000 53.93923 236 LYS A N 1
ATOM 1981 C CA . LYS A 1 236 ? -19.31650 -67.25850 21.64998 1.000 55.25414 236 LYS A CA 1
ATOM 1982 C C . LYS A 1 236 ? -18.26203 -66.49486 20.84731 1.000 56.71319 236 LYS A C 1
ATOM 1983 O O . LYS A 1 236 ? -17.07580 -66.57283 21.18056 1.000 60.27047 236 LYS A O 1
ATOM 1989 N N . ARG A 1 237 ? -18.64631 -65.73643 19.82659 1.000 53.25978 237 ARG A N 1
ATOM 1990 C CA . ARG A 1 237 ? -17.66805 -65.14243 18.93052 1.000 56.25594 237 ARG A CA 1
ATOM 1991 C C . ARG A 1 237 ? -17.42464 -63.66315 19.20162 1.000 55.20934 237 ARG A C 1
ATOM 1992 O O . ARG A 1 237 ? -16.85420 -62.97034 18.35039 1.000 53.76486 237 ARG A O 1
ATOM 2000 N N . ILE A 1 238 ? -17.81141 -63.16994 20.37119 1.000 53.28329 238 ILE A N 1
ATOM 2001 C CA . ILE A 1 238 ? -17.48983 -61.80732 20.77837 1.000 55.40943 238 ILE A CA 1
ATOM 2002 C C . ILE A 1 238 ? -16.31687 -61.86085 21.73743 1.000 48.62425 238 ILE A C 1
ATOM 2003 O O . ILE A 1 238 ? -16.30625 -62.66925 22.66342 1.000 52.10951 238 ILE A O 1
ATOM 2008 N N . ILE A 1 239 ? -15.33452 -61.00293 21.51814 1.000 50.99268 239 ILE A N 1
ATOM 2009 C CA . ILE A 1 239 ? -14.24599 -60.78516 22.45757 1.000 47.48834 239 ILE A CA 1
ATOM 2010 C C . ILE A 1 239 ? -14.40328 -59.38318 23.00708 1.000 47.79578 239 ILE A C 1
ATOM 2011 O O . ILE A 1 239 ? -14.52308 -58.42577 22.23796 1.000 49.56531 239 ILE A O 1
ATOM 2016 N N . THR A 1 240 ? -14.44557 -59.26106 24.32766 1.000 48.98852 240 THR A N 1
ATOM 2017 C CA . THR A 1 240 ? -14.57927 -57.96067 24.96700 1.000 50.38097 240 THR A CA 1
ATOM 2018 C C . THR A 1 240 ? -13.22925 -57.48735 25.50758 1.000 48.80971 240 THR A C 1
ATOM 2019 O O . THR A 1 240 ? -12.54079 -58.22462 26.22216 1.000 46.11244 240 THR A O 1
ATOM 2023 N N . CYS A 1 241 ? -12.85947 -56.25583 25.17721 1.000 39.71938 241 CYS A N 1
ATOM 2024 C CA . CYS A 1 241 ? -11.59261 -55.69054 25.61856 1.000 48.39924 241 CYS A CA 1
ATOM 2025 C C . CYS A 1 241 ? -11.85626 -54.45632 26.47338 1.000 48.57787 241 CYS A C 1
ATOM 2026 O O . CYS A 1 241 ? -12.54910 -53.53181 26.03605 1.000 49.28930 241 CYS A O 1
ATOM 2029 N N . MET A 1 242 ? -11.29832 -54.44217 27.68407 1.000 47.06054 242 MET A N 1
ATOM 2030 C CA . MET A 1 242 ? -11.40725 -53.30656 28.59045 1.000 45.86309 242 MET A CA 1
ATOM 2031 C C . MET A 1 242 ? -10.07302 -53.13064 29.29454 1.000 48.42834 242 MET A C 1
ATOM 2032 O O . MET A 1 242 ? -9.24497 -54.04366 29.34133 1.000 50.59544 242 MET A O 1
ATOM 2037 N N . ALA A 1 243 ? -9.84282 -51.92311 29.78902 1.000 46.21445 243 ALA A N 1
ATOM 2038 C CA . ALA A 1 243 ? -8.58644 -51.63956 30.45865 1.000 47.68570 243 ALA A CA 1
ATOM 2039 C C . ALA A 1 243 ? -8.77473 -50.42496 31.33637 1.000 48.32166 243 ALA A C 1
ATOM 2040 O O . ALA A 1 243 ? -9.49449 -49.49660 30.95823 1.000 50.47267 243 ALA A O 1
ATOM 2042 N N . PRO A 1 244 ? -8.10898 -50.37044 32.48847 1.000 50.28793 244 PRO A N 1
ATOM 2043 C CA . PRO A 1 244 ? -8.12074 -49.13164 33.27262 1.000 46.28422 244 PRO A CA 1
ATOM 2044 C C . PRO A 1 244 ? -7.25145 -48.04199 32.67986 1.000 49.08476 244 PRO A C 1
ATOM 2045 O O . PRO A 1 244 ? -7.17489 -46.95676 33.26630 1.000 52.76798 244 PRO A O 1
ATOM 2049 N N . SER A 1 245 ? -6.63175 -48.27540 31.51499 1.000 47.65196 245 SER A N 1
ATOM 2050 C CA . SER A 1 245 ? -5.52787 -47.42372 31.08485 1.000 42.55674 245 SER A CA 1
ATOM 2051 C C . SER A 1 245 ? -6.00653 -46.04195 30.65570 1.000 44.47575 245 SER A C 1
ATOM 2052 O O . SER A 1 245 ? -5.41551 -45.03687 31.05728 1.000 45.90183 245 SER A O 1
ATOM 2055 N N . LYS A 1 246 ? -7.03479 -45.96452 29.79455 1.000 43.38091 246 LYS A N 1
ATOM 2056 C CA . LYS A 1 246 ? -7.59434 -44.65761 29.45054 1.000 45.55062 246 LYS A CA 1
ATOM 2057 C C . LYS A 1 246 ? -8.20158 -43.98380 30.66950 1.000 46.73428 246 LYS A C 1
ATOM 2058 O O . LYS A 1 246 ? -7.92746 -42.80899 30.93642 1.000 48.23332 246 LYS A O 1
ATOM 2064 N N . THR A 1 247 ? -9.02433 -44.72422 31.42637 1.000 42.06449 247 THR A N 1
ATOM 2065 C CA . THR A 1 247 ? -9.79440 -44.11998 32.50505 1.000 48.56329 247 THR A CA 1
ATOM 2066 C C . THR A 1 247 ? -8.87950 -43.42443 33.50977 1.000 52.14937 247 THR A C 1
ATOM 2067 O O . THR A 1 247 ? -9.17228 -42.31253 33.97109 1.000 50.36342 247 THR A O 1
ATOM 2071 N N . PHE A 1 248 ? -7.75729 -44.06175 33.84455 1.000 47.05221 248 PHE A N 1
ATOM 2072 C CA . PHE A 1 248 ? -6.93228 -43.63345 34.96084 1.000 46.83266 248 PHE A CA 1
ATOM 2073 C C . PHE A 1 248 ? -5.52642 -43.24165 34.55405 1.000 46.45284 248 PHE A C 1
ATOM 2074 O O . PHE A 1 248 ? -4.66201 -43.11691 35.43175 1.000 44.03211 248 PHE A O 1
ATOM 2082 N N . ASN A 1 249 ? -5.26914 -43.04670 33.25804 1.000 43.17622 249 ASN A N 1
ATOM 2083 C CA . ASN A 1 249 ? -3.94709 -42.63543 32.78482 1.000 43.62633 249 ASN A CA 1
ATOM 2084 C C . ASN A 1 249 ? -2.88658 -43.68290 33.15325 1.000 48.30628 249 ASN A C 1
ATOM 2085 O O . ASN A 1 249 ? -1.84801 -43.38860 33.75723 1.000 42.35515 249 ASN A O 1
ATOM 2090 N N . LEU A 1 250 ? -3.13723 -44.91399 32.71055 1.000 47.41173 250 LEU A N 1
ATOM 2091 C CA . LEU A 1 250 ? -2.30671 -46.05098 33.07929 1.000 43.95412 250 LEU A CA 1
ATOM 2092 C C . LEU A 1 250 ? -1.83236 -46.82972 31.83783 1.000 43.11996 250 LEU A C 1
ATOM 2093 O O . LEU A 1 250 ? -1.57227 -48.03674 31.92113 1.000 41.14027 250 LEU A O 1
ATOM 2098 N N . ALA A 1 251 ? -1.73607 -46.16044 30.67519 1.000 41.02795 251 ALA A N 1
ATOM 2099 C CA . ALA A 1 251 ? -1.20862 -46.82044 29.46263 1.000 49.37781 251 ALA A CA 1
ATOM 2100 C C . ALA A 1 251 ? 0.17370 -47.43424 29.69667 1.000 45.68730 251 ALA A C 1
ATOM 2101 O O . ALA A 1 251 ? 0.45046 -48.55286 29.25276 1.000 43.67567 251 ALA A O 1
ATOM 2103 N N . GLY A 1 252 ? 1.05158 -46.71906 30.40232 1.000 43.37466 252 GLY A N 1
ATOM 2104 C CA . GLY A 1 252 ? 2.36907 -47.25339 30.67529 1.000 40.81803 252 GLY A CA 1
ATOM 2105 C C . GLY A 1 252 ? 2.35904 -48.59417 31.38869 1.000 46.78573 252 GLY A C 1
ATOM 2106 O O . GLY A 1 252 ? 3.32250 -49.35505 31.28181 1.000 47.50730 252 GLY A O 1
ATOM 2107 N N . LEU A 1 253 ? 1.29971 -48.89394 32.16209 1.000 46.67422 253 LEU A N 1
ATOM 2108 C CA . LEU A 1 253 ? 1.31005 -50.14709 32.91440 1.000 40.41860 253 LEU A CA 1
ATOM 2109 C C . LEU A 1 253 ? 1.08227 -51.35961 32.03598 1.000 45.73756 253 LEU A C 1
ATOM 2110 O O . LEU A 1 253 ? 1.29382 -52.48108 32.51157 1.000 43.34210 253 LEU A O 1
ATOM 2115 N N . MET A 1 254 ? 0.67208 -51.15923 30.77722 1.000 47.70827 254 MET A N 1
ATOM 2116 C CA . MET A 1 254 ? 0.53181 -52.22602 29.78860 1.000 46.66416 254 MET A CA 1
ATOM 2117 C C . MET A 1 254 ? -0.20534 -53.43225 30.37364 1.000 47.30516 254 MET A C 1
ATOM 2118 O O . MET A 1 254 ? 0.32204 -54.53956 30.46604 1.000 47.01242 254 MET A O 1
ATOM 2123 N N . ILE A 1 255 ? -1.45450 -53.20561 30.75813 1.000 45.31217 255 ILE A N 1
ATOM 2124 C CA . ILE A 1 255 ? -2.26920 -54.27993 31.31641 1.000 46.66460 255 ILE A CA 1
ATOM 2125 C C . ILE A 1 255 ? -3.71720 -54.02846 30.91433 1.000 45.11610 255 ILE A C 1
ATOM 2126 O O . ILE A 1 255 ? -4.22599 -52.90798 31.02221 1.000 46.65732 255 ILE A O 1
ATOM 2131 N N . SER A 1 256 ? -4.36129 -55.05328 30.37743 1.000 39.51267 256 SER A N 1
ATOM 2132 C CA . SER A 1 256 ? -5.72117 -54.87161 29.91347 1.000 43.09947 256 SER A CA 1
ATOM 2133 C C . SER A 1 256 ? -6.44764 -56.21272 29.93618 1.000 43.95276 256 SER A C 1
ATOM 2134 O O . SER A 1 256 ? -5.83239 -57.27879 29.87676 1.000 50.02834 256 SER A O 1
ATOM 2137 N N . ASN A 1 257 ? -7.76797 -56.15285 30.03439 1.000 45.17088 257 ASN A N 1
ATOM 2138 C CA . ASN A 1 257 ? -8.60076 -57.34927 30.12228 1.000 48.95720 257 ASN A CA 1
ATOM 2139 C C . ASN A 1 257 ? -9.13859 -57.71643 28.74729 1.000 46.34295 257 ASN A C 1
ATOM 2140 O O . ASN A 1 257 ? -9.64911 -56.85480 28.01204 1.000 48.25038 257 ASN A O 1
ATOM 2145 N N . VAL A 1 258 ? -9.01223 -58.99291 28.40729 1.000 42.51235 258 VAL A N 1
ATOM 2146 C CA . VAL A 1 258 ? -9.50054 -59.55211 27.15419 1.000 43.57650 258 VAL A CA 1
ATOM 2147 C C . VAL A 1 258 ? -10.37920 -60.73424 27.53301 1.000 45.64439 258 VAL A C 1
ATOM 2148 O O . VAL A 1 258 ? -9.87510 -61.74673 28.02962 1.000 48.62221 258 VAL A O 1
ATOM 2152 N N . ILE A 1 259 ? -11.67447 -60.62897 27.27039 1.000 48.28149 259 ILE A N 1
ATOM 2153 C CA . ILE A 1 259 ? -12.65626 -61.61819 27.70019 1.000 47.25700 259 ILE A CA 1
ATOM 2154 C C . ILE A 1 259 ? -13.00008 -62.48600 26.49549 1.000 47.64454 259 ILE A C 1
ATOM 2155 O O . ILE A 1 259 ? -13.56200 -62.00173 25.50129 1.000 46.43721 259 ILE A O 1
ATOM 2160 N N . ILE A 1 260 ? -12.61392 -63.76221 26.56223 1.000 48.03953 260 ILE A N 1
ATOM 2161 C CA . ILE A 1 260 ? -12.75637 -64.66661 25.42077 1.000 50.99373 260 ILE A CA 1
ATOM 2162 C C . ILE A 1 260 ? -13.66916 -65.84284 25.77281 1.000 52.05979 260 ILE A C 1
ATOM 2163 O O . ILE A 1 260 ? -13.18952 -66.88697 26.23829 1.000 50.91833 260 ILE A O 1
ATOM 2168 N N . PRO A 1 261 ? -14.98023 -65.74077 25.51431 1.000 55.39569 261 PRO A N 1
ATOM 2169 C CA . PRO A 1 261 ? -15.86818 -66.90376 25.72145 1.000 54.61302 261 PRO A CA 1
ATOM 2170 C C . PRO A 1 261 ? -15.50734 -68.13106 24.89058 1.000 57.34619 261 PRO A C 1
ATOM 2171 O O . PRO A 1 261 ? -15.60808 -69.25824 25.39735 1.000 57.71303 261 PRO A O 1
ATOM 2175 N N . ASP A 1 262 ? -15.12872 -67.96012 23.62235 1.000 46.71694 262 ASP A N 1
ATOM 2176 C CA . ASP A 1 262 ? -14.90564 -69.12497 22.78083 1.000 56.19148 262 ASP A CA 1
ATOM 2177 C C . ASP A 1 262 ? -13.76848 -69.97527 23.32072 1.000 58.53553 262 ASP A C 1
ATOM 2178 O O . ASP A 1 262 ? -12.61462 -69.53241 23.36089 1.000 57.17946 262 ASP A O 1
ATOM 2183 N N . ASP A 1 263 ? -14.10079 -71.21490 23.70366 1.000 58.97347 263 ASP A N 1
ATOM 2184 C CA . ASP A 1 263 ? -13.11280 -72.09977 24.31804 1.000 60.72008 263 ASP A CA 1
ATOM 2185 C C . ASP A 1 263 ? -11.94229 -72.39276 23.38348 1.000 63.21596 263 ASP A C 1
ATOM 2186 O O . ASP A 1 263 ? -10.79500 -72.49910 23.83697 1.000 64.15541 263 ASP A O 1
ATOM 2191 N N . ASN A 1 264 ? -12.19292 -72.50909 22.07619 1.000 61.37754 264 ASN A N 1
ATOM 2192 C CA . ASN A 1 264 ? -11.08167 -72.78466 21.16510 1.000 59.10293 264 ASN A CA 1
ATOM 2193 C C . ASN A 1 264 ? -10.20769 -71.55589 20.96144 1.000 57.54280 264 ASN A C 1
ATOM 2194 O O . ASN A 1 264 ? -8.97686 -71.63193 21.07516 1.000 54.08964 264 ASN A O 1
ATOM 2199 N N . LEU A 1 265 ? -10.81929 -70.41421 20.64810 1.000 59.64394 265 LEU A N 1
ATOM 2200 C CA . LEU A 1 265 ? -10.03441 -69.19225 20.52820 1.000 55.62093 265 LEU A CA 1
ATOM 2201 C C . LEU A 1 265 ? -9.23695 -68.93533 21.80162 1.000 53.17341 265 LEU A C 1
ATOM 2202 O O . LEU A 1 265 ? -8.04181 -68.63402 21.73385 1.000 51.61305 265 LEU A O 1
ATOM 2207 N N . ARG A 1 266 ? -9.86192 -69.10515 22.97500 1.000 52.14498 266 ARG A N 1
ATOM 2208 C CA . ARG A 1 266 ? -9.15083 -68.83214 24.22595 1.000 53.15009 266 ARG A CA 1
ATOM 2209 C C . ARG A 1 266 ? -7.97654 -69.79095 24.42292 1.000 59.11743 266 ARG A C 1
ATOM 2210 O O . ARG A 1 266 ? -6.87675 -69.35538 24.78534 1.000 58.53434 266 ARG A O 1
ATOM 2218 N N . GLU A 1 267 ? -8.17642 -71.09594 24.15911 1.000 59.42492 267 GLU A N 1
ATOM 2219 C CA . GLU A 1 267 ? -7.06939 -72.04527 24.26494 1.000 57.32918 267 GLU A CA 1
ATOM 2220 C C . GLU A 1 267 ? -5.91499 -71.64456 23.35803 1.000 55.84775 267 GLU A C 1
ATOM 2221 O O . GLU A 1 267 ? -4.74748 -71.70071 23.76541 1.000 55.48876 267 GLU A O 1
ATOM 2227 N N . VAL A 1 268 ? -6.22642 -71.20673 22.13524 1.000 56.30625 268 VAL A N 1
ATOM 2228 C CA . VAL A 1 268 ? -5.19688 -70.71910 21.21772 1.000 54.51738 268 VAL A CA 1
ATOM 2229 C C . VAL A 1 268 ? -4.42500 -69.56996 21.84936 1.000 54.90003 268 VAL A C 1
ATOM 2230 O O . VAL A 1 268 ? -3.18616 -69.57900 21.88664 1.000 51.79824 268 VAL A O 1
ATOM 2234 N N . TRP A 1 269 ? -5.15749 -68.57106 22.36479 1.000 55.27057 269 TRP A N 1
ATOM 2235 C CA . TRP A 1 269 ? -4.54707 -67.43051 23.03870 1.000 51.82277 269 TRP A CA 1
ATOM 2236 C C . TRP A 1 269 ? -3.60048 -67.87279 24.14207 1.000 51.94379 269 TRP A C 1
ATOM 2237 O O . TRP A 1 269 ? -2.47842 -67.37282 24.24493 1.000 54.67423 269 TRP A O 1
ATOM 2248 N N . LEU A 1 270 ? -4.05376 -68.78387 25.00320 1.000 55.42878 270 LEU A N 1
ATOM 2249 C CA . LEU A 1 270 ? -3.25104 -69.16788 26.15813 1.000 54.77294 270 LEU A CA 1
ATOM 2250 C C . LEU A 1 270 ? -1.98336 -69.88308 25.72850 1.000 58.12369 270 LEU A C 1
ATOM 2251 O O . LEU A 1 270 ? -0.90336 -69.63191 26.27638 1.000 62.78698 270 LEU A O 1
ATOM 2256 N N . SER A 1 271 ? -2.08094 -70.73450 24.71649 1.000 53.04107 271 SER A N 1
ATOM 2257 C CA . SER A 1 271 ? -0.90501 -71.45216 24.26988 1.000 47.53047 271 SER A CA 1
ATOM 2258 C C . SER A 1 271 ? 0.06906 -70.55643 23.53250 1.000 55.41301 271 SER A C 1
ATOM 2259 O O . SER A 1 271 ? 1.19871 -70.98174 23.26641 1.000 57.25456 271 SER A O 1
ATOM 2262 N N . LYS A 1 272 ? -0.33189 -69.34680 23.16234 1.000 55.95984 272 LYS A N 1
ATOM 2263 C CA . LYS A 1 272 ? 0.58365 -68.48605 22.43645 1.000 56.54370 272 LYS A CA 1
ATOM 2264 C C . LYS A 1 272 ? 1.15491 -67.37533 23.29894 1.000 55.90183 272 LYS A C 1
ATOM 2265 O O . LYS A 1 272 ? 2.00292 -66.61488 22.82412 1.000 60.14792 272 LYS A O 1
ATOM 2271 N N . HIS A 1 273 ? 0.77741 -67.29252 24.56404 1.000 58.96381 273 HIS A N 1
ATOM 2272 C CA . HIS A 1 273 ? 1.16487 -66.14296 25.36613 1.000 65.08305 273 HIS A CA 1
ATOM 2273 C C . HIS A 1 273 ? 2.03756 -66.52807 26.54513 1.000 68.07684 273 HIS A C 1
ATOM 2274 O O . HIS A 1 273 ? 1.82427 -67.55912 27.19001 1.000 67.55882 273 HIS A O 1
ATOM 2281 N N . TYR A 1 274 ? 3.03451 -65.68214 26.78255 1.000 66.21661 274 TYR A N 1
ATOM 2282 C CA . TYR A 1 274 ? 3.82599 -65.66055 28.00428 1.000 68.57287 274 TYR A CA 1
ATOM 2283 C C . TYR A 1 274 ? 2.91557 -65.16041 29.11842 1.000 70.29444 274 TYR A C 1
ATOM 2284 O O . TYR A 1 274 ? 2.71187 -63.95577 29.27662 1.000 75.25087 274 TYR A O 1
ATOM 2293 N N . ASN A 1 275 ? 2.34365 -66.08386 29.88598 1.000 68.74852 275 ASN A N 1
ATOM 2294 C CA . ASN A 1 275 ? 1.23194 -65.75802 30.77886 1.000 68.36252 275 ASN A CA 1
ATOM 2295 C C . ASN A 1 275 ? 1.69450 -65.39523 32.17564 1.000 67.86005 275 ASN A C 1
ATOM 2296 O O . ASN A 1 275 ? 1.12042 -65.84538 33.16935 1.000 71.58203 275 ASN A O 1
ATOM 2301 N N . PHE A 1 276 ? 2.74725 -64.58709 32.26855 1.000 68.94234 276 PHE A N 1
ATOM 2302 C CA . PHE A 1 276 ? 3.17703 -63.95661 33.50845 1.000 64.79208 276 PHE A CA 1
ATOM 2303 C C . PHE A 1 276 ? 2.73664 -62.50418 33.50346 1.000 60.83610 276 PHE A C 1
ATOM 2304 O O . PHE A 1 276 ? 2.65090 -61.87406 32.44756 1.000 64.84042 276 PHE A O 1
ATOM 2312 N N . ASP A 1 277 ? 2.48988 -61.96619 34.69287 1.000 56.74362 277 ASP A N 1
ATOM 2313 C CA . ASP A 1 277 ? 1.98514 -60.61106 34.84223 1.000 57.76928 277 ASP A CA 1
ATOM 2314 C C . ASP A 1 277 ? 2.98696 -59.76601 35.60815 1.000 51.89359 277 ASP A C 1
ATOM 2315 O O . ASP A 1 277 ? 3.76928 -60.29028 36.40052 1.000 53.27061 277 ASP A O 1
ATOM 2320 N N . ASN A 1 278 ? 2.95308 -58.45485 35.36877 1.000 48.42181 278 ASN A N 1
ATOM 2321 C CA . ASN A 1 278 ? 3.76825 -57.52234 36.14882 1.000 48.98925 278 ASN A CA 1
ATOM 2322 C C . ASN A 1 278 ? 3.07099 -57.22401 37.47131 1.000 48.53253 278 ASN A C 1
ATOM 2323 O O . ASN A 1 278 ? 1.95239 -56.69776 37.46180 1.000 47.76801 278 ASN A O 1
ATOM 2328 N N . PRO A 1 279 ? 3.67934 -57.53829 38.61849 1.000 48.77660 279 PRO A N 1
ATOM 2329 C CA . PRO A 1 279 ? 2.96900 -57.30713 39.89213 1.000 44.81379 279 PRO A CA 1
ATOM 2330 C C . PRO A 1 279 ? 2.61868 -55.84457 40.14352 1.000 46.88803 279 PRO A C 1
ATOM 2331 O O . PRO A 1 279 ? 1.53879 -55.55307 40.68228 1.000 44.68807 279 PRO A O 1
ATOM 2335 N N . LEU A 1 280 ? 3.47741 -54.90716 39.74672 1.000 40.74787 280 LEU A N 1
ATOM 2336 C CA . LEU A 1 280 ? 3.13518 -53.51059 39.95732 1.000 41.72263 280 LEU A CA 1
ATOM 2337 C C . LEU A 1 280 ? 1.94323 -53.11799 39.08741 1.000 49.63091 280 LEU A C 1
ATOM 2338 O O . LEU A 1 280 ? 1.07873 -52.34004 39.50759 1.000 51.79765 280 LEU A O 1
ATOM 2343 N N . SER A 1 281 ? 1.86056 -53.68488 37.88754 1.000 46.04974 281 SER A N 1
ATOM 2344 C CA . SER A 1 281 ? 0.76176 -53.37303 36.98441 1.000 47.06483 281 SER A CA 1
ATOM 2345 C C . SER A 1 281 ? -0.55604 -53.96445 37.48798 1.000 49.70779 281 SER A C 1
ATOM 2346 O O . SER A 1 281 ? -1.60635 -53.31359 37.41052 1.000 45.73030 281 SER A O 1
ATOM 2349 N N . VAL A 1 282 ? -0.52417 -55.20428 37.99264 1.000 49.55748 282 VAL A N 1
ATOM 2350 C CA . VAL A 1 282 ? -1.72531 -55.79652 38.56559 1.000 44.15070 282 VAL A CA 1
ATOM 2351 C C . VAL A 1 282 ? -2.16707 -55.00444 39.78591 1.000 50.49543 282 VAL A C 1
ATOM 2352 O O . VAL A 1 282 ? -3.36345 -54.75028 39.98436 1.000 49.53734 282 VAL A O 1
ATOM 2356 N N . ALA A 1 283 ? -1.20023 -54.58154 40.61051 1.000 51.88710 283 ALA A N 1
ATOM 2357 C CA . ALA A 1 283 ? -1.52103 -53.81601 41.80836 1.000 46.99119 283 ALA A CA 1
ATOM 2358 C C . ALA A 1 283 ? -2.18357 -52.49978 41.44320 1.000 51.11536 283 ALA A C 1
ATOM 2359 O O . ALA A 1 283 ? -3.13396 -52.06943 42.11034 1.000 50.93938 283 ALA A O 1
ATOM 2361 N N . GLY A 1 284 ? -1.68926 -51.84183 40.39210 1.000 43.86164 284 GLY A N 1
ATOM 2362 C CA . GLY A 1 284 ? -2.27951 -50.58265 39.99235 1.000 43.81727 284 GLY A CA 1
ATOM 2363 C C . GLY A 1 284 ? -3.67430 -50.78134 39.43096 1.000 48.57201 284 GLY A C 1
ATOM 2364 O O . GLY A 1 284 ? -4.60790 -50.04843 39.78169 1.000 43.37210 284 GLY A O 1
ATOM 2365 N N . ALA A 1 285 ? -3.83784 -51.78529 38.56140 1.000 45.90103 285 ALA A N 1
ATOM 2366 C CA . ALA A 1 285 ? -5.13920 -52.01084 37.94879 1.000 48.79036 285 ALA A CA 1
ATOM 2367 C C . ALA A 1 285 ? -6.16342 -52.42771 38.98853 1.000 50.68627 285 ALA A C 1
ATOM 2368 O O . ALA A 1 285 ? -7.28896 -51.91334 39.00077 1.000 50.29310 285 ALA A O 1
ATOM 2370 N N . GLN A 1 286 ? -5.77861 -53.33399 39.88702 1.000 52.48728 286 GLN A N 1
ATOM 2371 C CA . GLN A 1 286 ? -6.67754 -53.75313 40.95455 1.000 51.36141 286 GLN A CA 1
ATOM 2372 C C . GLN A 1 286 ? -7.07798 -52.57500 41.84175 1.000 54.01214 286 GLN A C 1
ATOM 2373 O O . GLN A 1 286 ? -8.24761 -52.44137 42.22821 1.000 55.11537 286 GLN A O 1
ATOM 2379 N N . ALA A 1 287 ? -6.13210 -51.69826 42.16808 1.000 45.08036 287 ALA A N 1
ATOM 2380 C CA . ALA A 1 287 ? -6.51755 -50.50202 42.89899 1.000 43.63993 287 ALA A CA 1
ATOM 2381 C C . ALA A 1 287 ? -7.50164 -49.64487 42.10095 1.000 51.62326 287 ALA A C 1
ATOM 2382 O O . ALA A 1 287 ? -8.47355 -49.13455 42.66646 1.000 55.87750 287 ALA A O 1
ATOM 2384 N N . ALA A 1 288 ? -7.28671 -49.48749 40.78620 1.000 54.69865 288 ALA A N 1
ATOM 2385 C CA . ALA A 1 288 ? -8.17962 -48.64808 39.97902 1.000 51.08253 288 ALA A CA 1
ATOM 2386 C C . ALA A 1 288 ? -9.62997 -49.11898 40.07672 1.000 52.07902 288 ALA A C 1
ATOM 2387 O O . ALA A 1 288 ? -10.54293 -48.32022 40.31627 1.000 48.50357 288 ALA A O 1
ATOM 2389 N N . TYR A 1 289 ? -9.85280 -50.42364 39.95025 1.000 50.58590 289 TYR A N 1
ATOM 2390 C CA . TYR A 1 289 ? -11.20872 -50.94522 39.94212 1.000 50.66397 289 TYR A CA 1
ATOM 2391 C C . TYR A 1 289 ? -11.79817 -51.03960 41.34946 1.000 57.50317 289 TYR A C 1
ATOM 2392 O O . TYR A 1 289 ? -13.02360 -50.97568 41.51875 1.000 57.41938 289 TYR A O 1
ATOM 2401 N N . GLU A 1 290 ? -10.95511 -51.20673 42.36501 1.000 55.53481 290 GLU A N 1
ATOM 2402 C CA . GLU A 1 290 ? -11.45601 -51.21948 43.73245 1.000 51.94677 290 GLU A CA 1
ATOM 2403 C C . GLU A 1 290 ? -11.84128 -49.82372 44.19365 1.000 56.49647 290 GLU A C 1
ATOM 2404 O O . GLU A 1 290 ? -12.96549 -49.60500 44.65558 1.000 64.99685 290 GLU A O 1
ATOM 2410 N N . LYS A 1 291 ? -10.93225 -48.85870 44.05637 1.000 54.28382 291 LYS A N 1
ATOM 2411 C CA . LYS A 1 291 ? -11.06081 -47.57808 44.73512 1.000 54.12635 291 LYS A CA 1
ATOM 2412 C C . LYS A 1 291 ? -11.18814 -46.37353 43.81511 1.000 55.50474 291 LYS A C 1
ATOM 2413 O O . LYS A 1 291 ? -11.34819 -45.25376 44.31633 1.000 63.13039 291 LYS A O 1
ATOM 2419 N N . GLY A 1 292 ? -11.11526 -46.55113 42.49790 1.000 56.52441 292 GLY A N 1
ATOM 2420 C CA . GLY A 1 292 ? -10.99548 -45.41399 41.61025 1.000 50.01084 292 GLY A CA 1
ATOM 2421 C C . GLY A 1 292 ? -12.29349 -44.78123 41.17360 1.000 56.67166 292 GLY A C 1
ATOM 2422 O O . GLY A 1 292 ? -12.29107 -43.78185 40.43292 1.000 53.17036 292 GLY A O 1
ATOM 2423 N N . GLU A 1 293 ? -13.42317 -45.30878 41.63732 1.000 54.96905 293 GLU A N 1
ATOM 2424 C CA . GLU A 1 293 ? -14.68778 -44.83519 41.09482 1.000 58.14052 293 GLU A CA 1
ATOM 2425 C C . GLU A 1 293 ? -14.97066 -43.39433 41.50075 1.000 57.05781 293 GLU A C 1
ATOM 2426 O O . GLU A 1 293 ? -15.46653 -42.60665 40.68931 1.000 58.43600 293 GLU A O 1
ATOM 2432 N N . ASP A 1 294 ? -14.65851 -43.02332 42.74225 1.000 59.45099 294 ASP A N 1
ATOM 2433 C CA . ASP A 1 294 ? -14.97628 -41.67248 43.18679 1.000 53.05023 294 ASP A CA 1
ATOM 2434 C C . ASP A 1 294 ? -14.18903 -40.63372 42.40341 1.000 55.37947 294 ASP A C 1
ATOM 2435 O O . ASP A 1 294 ? -14.73641 -39.59527 42.01893 1.000 58.28336 294 ASP A O 1
ATOM 2440 N N . TRP A 1 295 ? -12.89663 -40.88324 42.17800 1.000 57.89155 295 TRP A N 1
ATOM 2441 C CA . TRP A 1 295 ? -12.10477 -39.98167 41.34605 1.000 55.11718 295 TRP A CA 1
ATOM 2442 C C . TRP A 1 295 ? -12.64098 -39.93882 39.92129 1.000 54.80442 295 TRP A C 1
ATOM 2443 O O . TRP A 1 295 ? -12.66119 -38.87636 39.28703 1.000 55.86661 295 TRP A O 1
ATOM 2454 N N . LEU A 1 296 ? -13.08788 -41.08502 39.40249 1.000 52.86687 296 LEU A N 1
ATOM 2455 C CA . LEU A 1 296 ? -13.59132 -41.12105 38.03392 1.000 51.94872 296 LEU A CA 1
ATOM 2456 C C . LEU A 1 296 ? -14.83194 -40.25448 37.87800 1.000 55.98252 296 LEU A C 1
ATOM 2457 O O . LEU A 1 296 ? -14.97907 -39.54163 36.87561 1.000 53.55602 296 LEU A O 1
ATOM 2462 N N . LYS A 1 297 ? -15.72006 -40.27072 38.87951 1.000 60.08875 297 LYS A N 1
ATOM 2463 C CA . LYS A 1 297 ? -16.95802 -39.50637 38.76946 1.000 58.68065 297 LYS A CA 1
ATOM 2464 C C . LYS A 1 297 ? -16.69879 -38.01273 38.83820 1.000 57.94956 297 LYS A C 1
ATOM 2465 O O . LYS A 1 297 ? -17.41258 -37.23115 38.19905 1.000 62.80602 297 LYS A O 1
ATOM 2471 N N . GLU A 1 298 ? -15.65678 -37.59781 39.54846 1.000 57.58862 298 GLU A N 1
ATOM 2472 C CA . GLU A 1 298 ? -15.27522 -36.19248 39.50161 1.000 59.08468 298 GLU A CA 1
ATOM 2473 C C . GLU A 1 298 ? -14.59418 -35.85522 38.17910 1.000 61.39200 298 GLU A C 1
ATOM 2474 O O . GLU A 1 298 ? -14.80760 -34.77218 37.61920 1.000 62.77848 298 GLU A O 1
ATOM 2480 N N . LEU A 1 299 ? -13.78389 -36.78178 37.65644 1.000 59.29852 299 LEU A N 1
ATOM 2481 C CA . LEU A 1 299 ? -13.17337 -36.59051 36.34668 1.000 54.26967 299 LEU A CA 1
ATOM 2482 C C . LEU A 1 299 ? -14.23067 -36.42949 35.25756 1.000 55.63575 299 LEU A C 1
ATOM 2483 O O . LEU A 1 299 ? -14.11804 -35.54200 34.39866 1.000 55.78372 299 LEU A O 1
ATOM 2488 N N . GLN A 1 300 ? -15.26809 -37.27495 35.27769 1.000 52.72898 300 GLN A N 1
ATOM 2489 C CA . GLN A 1 300 ? -16.36092 -37.12757 34.31859 1.000 54.06113 300 GLN A CA 1
ATOM 2490 C C . GLN A 1 300 ? -16.97405 -35.72957 34.39200 1.000 62.63876 300 GLN A C 1
ATOM 2491 O O . GLN A 1 300 ? -17.29844 -35.12863 33.35983 1.000 61.96482 300 GLN A O 1
ATOM 2497 N N . LYS A 1 301 ? -17.14830 -35.19491 35.60836 1.000 66.30625 301 LYS A N 1
ATOM 2498 C CA . LYS A 1 301 ? -17.66122 -33.83625 35.74308 1.000 61.25052 301 LYS A CA 1
ATOM 2499 C C . LYS A 1 301 ? -16.70359 -32.82340 35.13543 1.000 58.74471 301 LYS A C 1
ATOM 2500 O O . LYS A 1 301 ? -17.13046 -31.87992 34.46430 1.000 63.66145 301 LYS A O 1
ATOM 2506 N N . TYR A 1 302 ? -15.40759 -32.97918 35.38211 1.000 56.10838 302 TYR A N 1
ATOM 2507 C CA . TYR A 1 302 ? -14.45957 -32.01368 34.84250 1.000 57.24425 302 TYR A CA 1
ATOM 2508 C C . TYR A 1 302 ? -14.37731 -32.10300 33.32426 1.000 61.21571 302 TYR A C 1
ATOM 2509 O O . TYR A 1 302 ? -14.25133 -31.07538 32.64757 1.000 65.12049 302 TYR A O 1
ATOM 2518 N N . LEU A 1 303 ? -14.42258 -33.32092 32.76778 1.000 58.93751 303 LEU A N 1
ATOM 2519 C CA . LEU A 1 303 ? -14.40358 -33.46472 31.30896 1.000 61.39795 303 LEU A CA 1
ATOM 2520 C C . LEU A 1 303 ? -15.63488 -32.83786 30.67034 1.000 61.46630 303 LEU A C 1
ATOM 2521 O O . LEU A 1 303 ? -15.55673 -32.29122 29.56392 1.000 64.50996 303 LEU A O 1
ATOM 2526 N N . ASP A 1 304 ? -16.79088 -32.94495 31.32391 1.000 59.06828 304 ASP A N 1
ATOM 2527 C CA . ASP A 1 304 ? -17.99715 -32.32802 30.78182 1.000 56.29735 304 ASP A CA 1
ATOM 2528 C C . ASP A 1 304 ? -17.86027 -30.81464 30.66920 1.000 59.37908 304 ASP A C 1
ATOM 2529 O O . ASP A 1 304 ? -18.11760 -30.24199 29.60263 1.000 59.58904 304 ASP A O 1
ATOM 2534 N N . LYS A 1 305 ? -17.43195 -30.14713 31.74897 1.000 59.51120 305 LYS A N 1
ATOM 2535 C CA . LYS A 1 305 ? -17.21981 -28.70057 31.67551 1.000 59.85752 305 LYS A CA 1
ATOM 2536 C C . LYS A 1 305 ? -16.22634 -28.34965 30.56779 1.000 65.89440 305 LYS A C 1
ATOM 2537 O O . LYS A 1 305 ? -16.44531 -27.39751 29.80933 1.000 69.03556 305 LYS A O 1
ATOM 2543 N N . ASN A 1 306 ? -15.13766 -29.11983 30.43711 1.000 64.56850 306 ASN A N 1
ATOM 2544 C CA . ASN A 1 306 ? -14.18839 -28.86422 29.35356 1.000 63.48809 306 ASN A CA 1
ATOM 2545 C C . ASN A 1 306 ? -14.84636 -28.99460 27.98176 1.000 62.96039 306 ASN A C 1
ATOM 2546 O O . ASN A 1 306 ? -14.54749 -28.21632 27.07264 1.000 63.23741 306 ASN A O 1
ATOM 2551 N N . PHE A 1 307 ? -15.72269 -29.98958 27.80198 1.000 63.19171 307 PHE A N 1
ATOM 2552 C CA . PHE A 1 307 ? -16.44418 -30.12152 26.53808 1.000 65.13881 307 PHE A CA 1
ATOM 2553 C C . PHE A 1 307 ? -17.41017 -28.96561 26.32450 1.000 66.10949 307 PHE A C 1
ATOM 2554 O O . PHE A 1 307 ? -17.47435 -28.38789 25.23218 1.000 65.84140 307 PHE A O 1
ATOM 2562 N N . GLU A 1 308 ? -18.16891 -28.61278 27.36205 1.000 66.56091 308 GLU A N 1
ATOM 2563 C CA . GLU A 1 308 ? -19.10126 -27.50097 27.24238 1.000 67.90957 308 GLU A CA 1
ATOM 2564 C C . GLU A 1 308 ? -18.35204 -26.20462 26.96979 1.000 69.06190 308 GLU A C 1
ATOM 2565 O O . GLU A 1 308 ? -18.74778 -25.42050 26.09826 1.000 76.75303 308 GLU A O 1
ATOM 2571 N N . PHE A 1 309 ? -17.25392 -25.97126 27.69211 1.000 65.28017 309 PHE A N 1
ATOM 2572 C CA . PHE A 1 309 ? -16.41828 -24.81167 27.40642 1.000 66.35792 309 PHE A CA 1
ATOM 2573 C C . PHE A 1 309 ? -15.90485 -24.83284 25.97372 1.000 64.30573 309 PHE A C 1
ATOM 2574 O O . PHE A 1 309 ? -15.89904 -23.79791 25.29906 1.000 68.55017 309 PHE A O 1
ATOM 2582 N N . THR A 1 310 ? -15.47907 -26.00201 25.48404 1.000 67.25448 310 THR A N 1
ATOM 2583 C CA . THR A 1 310 ? -14.90200 -26.07028 24.13771 1.000 70.09005 310 THR A CA 1
ATOM 2584 C C . THR A 1 310 ? -15.92813 -25.71196 23.07255 1.000 66.02822 310 THR A C 1
ATOM 2585 O O . THR A 1 310 ? -15.60349 -25.01736 22.10526 1.000 66.86599 310 THR A O 1
ATOM 2589 N N . LYS A 1 311 ? -17.17146 -26.16640 23.23324 1.000 62.90247 311 LYS A N 1
ATOM 2590 C CA . LYS A 1 311 ? -18.20025 -25.78803 22.27451 1.000 71.38528 311 LYS A CA 1
ATOM 2591 C C . LYS A 1 311 ? -18.42153 -24.28164 22.28090 1.000 73.59278 311 LYS A C 1
ATOM 2592 O O . LYS A 1 311 ? -18.46198 -23.65084 21.21890 1.000 67.99352 311 LYS A O 1
ATOM 2598 N N . GLU A 1 312 ? -18.59325 -23.68824 23.47129 1.000 76.48448 312 GLU A N 1
ATOM 2599 C CA . GLU A 1 312 ? -18.76977 -22.23785 23.54743 1.000 75.04786 312 GLU A CA 1
ATOM 2600 C C . GLU A 1 312 ? -17.58542 -21.49125 22.95242 1.000 72.31855 312 GLU A C 1
ATOM 2601 O O . GLU A 1 312 ? -17.76349 -20.51932 22.21054 1.000 76.27962 312 GLU A O 1
ATOM 2607 N N . TYR A 1 313 ? -16.36729 -21.92491 23.25201 1.000 76.73811 313 TYR A N 1
ATOM 2608 C CA . TYR A 1 313 ? -15.22596 -21.21825 22.69164 1.000 72.20048 313 TYR A CA 1
ATOM 2609 C C . TYR A 1 313 ? -15.25149 -21.26582 21.17253 1.000 70.29568 313 TYR A C 1
ATOM 2610 O O . TYR A 1 313 ? -14.94832 -20.26886 20.51315 1.000 73.93581 313 TYR A O 1
ATOM 2619 N N . LEU A 1 314 ? -15.61356 -22.41788 20.59970 1.000 73.08294 314 LEU A N 1
ATOM 2620 C CA . LEU A 1 314 ? -15.59509 -22.57576 19.14828 1.000 72.79108 314 LEU A CA 1
ATOM 2621 C C . LEU A 1 314 ? -16.77961 -21.88421 18.48070 1.000 73.60795 314 LEU A C 1
ATOM 2622 O O . LEU A 1 314 ? -16.61536 -21.23169 17.44232 1.000 72.91036 314 LEU A O 1
ATOM 2627 N N . ASN A 1 315 ? -17.97563 -22.01150 19.06050 1.000 73.45806 315 ASN A N 1
ATOM 2628 C CA . ASN A 1 315 ? -19.12080 -21.27495 18.54262 1.000 71.34879 315 ASN A CA 1
ATOM 2629 C C . ASN A 1 315 ? -18.80757 -19.79031 18.47577 1.000 75.89589 315 ASN A C 1
ATOM 2630 O O . ASN A 1 315 ? -19.06412 -19.13511 17.46082 1.000 82.78892 315 ASN A O 1
ATOM 2635 N N . LYS A 1 316 ? -18.17950 -19.26345 19.52491 1.000 74.19012 316 LYS A N 1
ATOM 2636 C CA . LYS A 1 316 ? -17.90319 -17.83428 19.59856 1.000 78.73847 316 LYS A CA 1
ATOM 2637 C C . LYS A 1 316 ? -16.77521 -17.41396 18.65676 1.000 77.62118 316 LYS A C 1
ATOM 2638 O O . LYS A 1 316 ? -16.88113 -16.38011 17.99274 1.000 86.41862 316 LYS A O 1
ATOM 2644 N N . ASN A 1 317 ? -15.69943 -18.19853 18.56101 1.000 75.13457 317 ASN A N 1
ATOM 2645 C CA . ASN A 1 317 ? -14.48598 -17.74086 17.89091 1.000 75.65168 317 ASN A CA 1
ATOM 2646 C C . ASN A 1 317 ? -14.10767 -18.53466 16.64760 1.000 79.38321 317 ASN A C 1
ATOM 2647 O O . ASN A 1 317 ? -13.16730 -18.13429 15.94543 1.000 77.03406 317 ASN A O 1
ATOM 2652 N N . LEU A 1 318 ? -14.77106 -19.65673 16.37317 1.000 76.94546 318 LEU A N 1
ATOM 2653 C CA . LEU A 1 318 ? -14.62648 -20.37050 15.10265 1.000 77.59740 318 LEU A CA 1
ATOM 2654 C C . LEU A 1 318 ? -16.01959 -20.77840 14.65252 1.000 79.17721 318 LEU A C 1
ATOM 2655 O O . LEU A 1 318 ? -16.37579 -21.96443 14.64938 1.000 80.50755 318 LEU A O 1
ATOM 2660 N N . PRO A 1 319 ? -16.86109 -19.79929 14.30751 1.000 83.55335 319 PRO A N 1
ATOM 2661 C CA . PRO A 1 319 ? -18.29343 -20.09283 14.13519 1.000 79.00551 319 PRO A CA 1
ATOM 2662 C C . PRO A 1 319 ? -18.59374 -20.95624 12.92357 1.000 73.81040 319 PRO A C 1
ATOM 2663 O O . PRO A 1 319 ? -19.64769 -21.60477 12.90560 1.000 68.81306 319 PRO A O 1
ATOM 2667 N N . LYS A 1 320 ? -17.70083 -21.00261 11.93183 1.000 68.33172 320 LYS A N 1
ATOM 2668 C CA . LYS A 1 320 ? -17.85105 -21.89591 10.79397 1.000 73.54512 320 LYS A CA 1
ATOM 2669 C C . LYS A 1 320 ? -17.24233 -23.26439 11.05379 1.000 71.62800 320 LYS A C 1
ATOM 2670 O O . LYS A 1 320 ? -17.12714 -24.06805 10.12388 1.000 67.38253 320 LYS A O 1
ATOM 2676 N N . ALA A 1 321 ? -16.81519 -23.53074 12.28337 1.000 76.29009 321 ALA A N 1
ATOM 2677 C CA . ALA A 1 321 ? -16.36700 -24.85874 12.67253 1.000 73.45407 321 ALA A CA 1
ATOM 2678 C C . ALA A 1 321 ? -17.57081 -25.62583 13.20015 1.000 72.47033 321 ALA A C 1
ATOM 2679 O O . ALA A 1 321 ? -18.35462 -25.08804 13.99053 1.000 74.44639 321 ALA A O 1
ATOM 2681 N N . LYS A 1 322 ? -17.72002 -26.87254 12.76308 1.000 65.92608 322 LYS A N 1
ATOM 2682 C CA . LYS A 1 322 ? -18.86455 -27.70226 13.13322 1.000 70.92260 322 LYS A CA 1
ATOM 2683 C C . LYS A 1 322 ? -18.42510 -28.71018 14.18747 1.000 65.60159 322 LYS A C 1
ATOM 2684 O O . LYS A 1 322 ? -17.51883 -29.51577 13.94381 1.000 66.84068 322 LYS A O 1
ATOM 2690 N N . PHE A 1 323 ? -19.06830 -28.67457 15.34758 1.000 62.30953 323 PHE A N 1
ATOM 2691 C CA . PHE A 1 323 ? -18.56656 -29.42057 16.49452 1.000 60.43111 323 PHE A CA 1
ATOM 2692 C C . PHE A 1 323 ? -19.72594 -29.81597 17.38783 1.000 62.66722 323 PHE A C 1
ATOM 2693 O O . PHE A 1 323 ? -20.36222 -28.95832 18.00638 1.000 65.99275 323 PHE A O 1
ATOM 2701 N N . LYS A 1 324 ? -19.95877 -31.11331 17.50218 1.000 63.89010 324 LYS A N 1
ATOM 2702 C CA . LYS A 1 324 ? -20.94522 -31.64255 18.42318 1.000 63.69729 324 LYS A CA 1
ATOM 2703 C C . LYS A 1 324 ? -20.17569 -32.25125 19.58290 1.000 63.14139 324 LYS A C 1
ATOM 2704 O O . LYS A 1 324 ? -19.18012 -32.94781 19.36287 1.000 68.81440 324 LYS A O 1
ATOM 2710 N N . ILE A 1 325 ? -20.58015 -31.91252 20.81129 1.000 61.66784 325 ILE A N 1
ATOM 2711 C CA . ILE A 1 325 ? -19.91729 -32.44889 21.99473 1.000 58.48890 325 ILE A CA 1
ATOM 2712 C C . ILE A 1 325 ? -20.01020 -33.96972 21.97788 1.000 61.50334 325 ILE A C 1
ATOM 2713 O O . ILE A 1 325 ? -21.10248 -34.53766 21.86999 1.000 64.25384 325 ILE A O 1
ATOM 2718 N N . SER A 1 326 ? -18.85759 -34.63685 22.06614 1.000 60.92463 326 SER A N 1
ATOM 2719 C CA . SER A 1 326 ? -18.81695 -36.08750 21.95246 1.000 56.02595 326 SER A CA 1
ATOM 2720 C C . SER A 1 326 ? -19.48467 -36.71445 23.15710 1.000 57.19861 326 SER A C 1
ATOM 2721 O O . SER A 1 326 ? -19.35353 -36.22306 24.27897 1.000 65.35050 326 SER A O 1
ATOM 2724 N N . GLU A 1 327 ? -20.21051 -37.80542 22.92064 1.000 56.68774 327 GLU A N 1
ATOM 2725 C CA . GLU A 1 327 ? -20.89974 -38.48628 24.00699 1.000 58.12513 327 GLU A CA 1
ATOM 2726 C C . GLU A 1 327 ? -19.94050 -39.24256 24.91938 1.000 59.02641 327 GLU A C 1
ATOM 2727 O O . GLU A 1 327 ? -20.31886 -39.58386 26.04710 1.000 62.17372 327 GLU A O 1
ATOM 2733 N N . ALA A 1 328 ? -18.73873 -39.56642 24.44419 1.000 56.11322 328 ALA A N 1
ATOM 2734 C CA . ALA A 1 328 ? -17.76212 -40.28473 25.25011 1.000 55.82051 328 ALA A CA 1
ATOM 2735 C C . ALA A 1 328 ? -16.35677 -39.93317 24.78038 1.000 56.59354 328 ALA A C 1
ATOM 2736 O O . ALA A 1 328 ? -16.17033 -39.23267 23.77587 1.000 47.67355 328 ALA A O 1
ATOM 2738 N N . THR A 1 329 ? -15.36637 -40.48488 25.50505 1.000 49.89588 329 THR A N 1
ATOM 2739 C CA . THR A 1 329 ? -13.94871 -40.14058 25.41778 1.000 50.94869 329 THR A CA 1
ATOM 2740 C C . THR A 1 329 ? -13.70135 -38.71332 25.90466 1.000 53.62338 329 THR A C 1
ATOM 2741 O O . THR A 1 329 ? -14.64009 -37.96132 26.18962 1.000 54.48746 329 THR A O 1
ATOM 2745 N N . TYR A 1 330 ? -12.42720 -38.35411 26.05076 1.000 53.09018 330 TYR A N 1
ATOM 2746 C CA . TYR A 1 330 ? -12.01597 -36.97583 26.26703 1.000 50.86887 330 TYR A CA 1
ATOM 2747 C C . TYR A 1 330 ? -11.45677 -36.33834 24.98943 1.000 53.32712 330 TYR A C 1
ATOM 2748 O O . TYR A 1 330 ? -10.58229 -35.46442 25.05928 1.000 52.55214 330 TYR A O 1
ATOM 2757 N N . LEU A 1 331 ? -11.94144 -36.76125 23.81772 1.000 53.93288 331 LEU A N 1
ATOM 2758 C CA . LEU A 1 331 ? -11.38602 -36.33946 22.53372 1.000 51.45416 331 LEU A CA 1
ATOM 2759 C C . LEU A 1 331 ? -12.42058 -35.52639 21.76430 1.000 52.76610 331 LEU A C 1
ATOM 2760 O O . LEU A 1 331 ? -13.50422 -36.03213 21.45203 1.000 52.63377 331 LEU A O 1
ATOM 2765 N N . ALA A 1 332 ? -12.07631 -34.27794 21.43562 1.000 53.89536 332 ALA A N 1
ATOM 2766 C CA . ALA A 1 332 ? -12.97732 -33.41043 20.68836 1.000 55.70784 332 ALA A CA 1
ATOM 2767 C C . ALA A 1 332 ? -12.74870 -33.57648 19.19805 1.000 54.26731 332 ALA A C 1
ATOM 2768 O O . ALA A 1 332 ? -11.61007 -33.61453 18.73161 1.000 57.21081 332 ALA A O 1
ATOM 2770 N N . TRP A 1 333 ? -13.83825 -33.63248 18.44850 1.000 58.26304 333 TRP A N 1
ATOM 2771 C CA . TRP A 1 333 ? -13.80268 -33.95536 17.02682 1.000 54.32159 333 TRP A CA 1
ATOM 2772 C C . TRP A 1 333 ? -14.41997 -32.77050 16.29479 1.000 57.83724 333 TRP A C 1
ATOM 2773 O O . TRP A 1 333 ? -15.63185 -32.55063 16.37235 1.000 62.66211 333 TRP A O 1
ATOM 2784 N N . VAL A 1 334 ? -13.59343 -31.96896 15.63463 1.000 58.11718 334 VAL A N 1
ATOM 2785 C CA . VAL A 1 334 ? -14.03871 -30.70409 15.07072 1.000 59.99597 334 VAL A CA 1
ATOM 2786 C C . VAL A 1 334 ? -13.89082 -30.77359 13.55605 1.000 62.20798 334 VAL A C 1
ATOM 2787 O O . VAL A 1 334 ? -12.83195 -31.16311 13.04788 1.000 58.73609 334 VAL A O 1
ATOM 2791 N N . ASN A 1 335 ? -14.96506 -30.43321 12.84251 1.000 61.07987 335 ASN A N 1
ATOM 2792 C CA . ASN A 1 335 ? -14.95036 -30.37358 11.38787 1.000 60.67979 335 ASN A CA 1
ATOM 2793 C C . ASN A 1 335 ? -14.53116 -28.96572 10.98875 1.000 61.31052 335 ASN A C 1
ATOM 2794 O O . ASN A 1 335 ? -15.13964 -27.98488 11.42586 1.000 66.45220 335 ASN A O 1
ATOM 2799 N N . LEU A 1 336 ? -13.46147 -28.86168 10.21053 1.000 57.78549 336 LEU A N 1
ATOM 2800 C CA . LEU A 1 336 ? -13.01537 -27.58141 9.67876 1.000 65.40078 336 LEU A CA 1
ATOM 2801 C C . LEU A 1 336 ? -13.16077 -27.54066 8.15553 1.000 65.76992 336 LEU A C 1
ATOM 2802 O O . LEU A 1 336 ? -12.31401 -26.97267 7.46009 1.000 62.66007 336 LEU A O 1
ATOM 2807 N N . GLU A 1 337 ? -14.17060 -28.25871 7.63483 1.000 68.92318 337 GLU A N 1
ATOM 2808 C CA . GLU A 1 337 ? -14.65921 -28.19033 6.25737 1.000 64.27609 337 GLU A CA 1
ATOM 2809 C C . GLU A 1 337 ? -14.52266 -26.78427 5.68652 1.000 67.25684 337 GLU A C 1
ATOM 2810 O O . GLU A 1 337 ? -13.85109 -26.58914 4.66589 1.000 63.06888 337 GLU A O 1
ATOM 2816 N N . GLU A 1 338 ? -15.08706 -25.78958 6.38963 1.000 63.61127 338 GLU A N 1
ATOM 2817 C CA . GLU A 1 338 ? -15.22269 -24.44348 5.84002 1.000 69.41014 338 GLU A CA 1
ATOM 2818 C C . GLU A 1 338 ? -13.90261 -23.69063 5.76193 1.000 74.52671 338 GLU A C 1
ATOM 2819 O O . GLU A 1 338 ? -13.85348 -22.63760 5.11549 1.000 76.25327 338 GLU A O 1
ATOM 2825 N N . TYR A 1 339 ? -12.84099 -24.20422 6.38984 1.000 73.04436 339 TYR A N 1
ATOM 2826 C CA . TYR A 1 339 ? -11.55225 -23.53716 6.43299 1.000 63.97943 339 TYR A CA 1
ATOM 2827 C C . TYR A 1 339 ? -10.44616 -24.25044 5.67040 1.000 66.69767 339 TYR A C 1
ATOM 2828 O O . TYR A 1 339 ? -9.42795 -23.61873 5.37802 1.000 69.92306 339 TYR A O 1
ATOM 2837 N N . PHE A 1 340 ? -10.58786 -25.53840 5.36161 1.000 65.02493 340 PHE A N 1
ATOM 2838 C CA . PHE A 1 340 ? -9.48242 -26.26651 4.74903 1.000 72.45484 340 PHE A CA 1
ATOM 2839 C C . PHE A 1 340 ? -9.99504 -27.20474 3.66250 1.000 67.79267 340 PHE A C 1
ATOM 2840 O O . PHE A 1 340 ? -11.19163 -27.47986 3.56138 1.000 69.71540 340 PHE A O 1
ATOM 2848 N N . ASP A 1 341 ? -9.06191 -27.68966 2.84457 1.000 71.36519 341 ASP A N 1
ATOM 2849 C CA . ASP A 1 341 ? -9.27842 -28.72668 1.84099 1.000 74.04146 341 ASP A CA 1
ATOM 2850 C C . ASP A 1 341 ? -8.86291 -30.08910 2.36937 1.000 66.16308 341 ASP A C 1
ATOM 2851 O O . ASP A 1 341 ? -8.03640 -30.19364 3.27445 1.000 69.48536 341 ASP A O 1
ATOM 2856 N N . LYS A 1 342 ? -9.39361 -31.13926 1.72184 1.000 71.32469 342 LYS A N 1
ATOM 2857 C CA . LYS A 1 342 ? -9.02273 -32.51446 2.04988 1.000 65.42650 342 LYS A CA 1
ATOM 2858 C C . LYS A 1 342 ? -7.51734 -32.69922 2.08604 1.000 64.05765 342 LYS A C 1
ATOM 2859 O O . LYS A 1 342 ? -7.00261 -33.55754 2.80988 1.000 68.15788 342 LYS A O 1
ATOM 2865 N N . THR A 1 343 ? -6.80291 -31.90664 1.30997 1.000 64.52607 343 THR A N 1
ATOM 2866 C CA . THR A 1 343 ? -5.39825 -32.13754 1.04088 1.000 69.50478 343 THR A CA 1
ATOM 2867 C C . THR A 1 343 ? -4.47172 -31.27133 1.86795 1.000 61.80627 343 THR A C 1
ATOM 2868 O O . THR A 1 343 ? -3.25955 -31.49591 1.83633 1.000 63.47414 343 THR A O 1
ATOM 2872 N N . GLU A 1 344 ? -4.99695 -30.29444 2.59009 1.000 57.23643 344 GLU A N 1
ATOM 2873 C CA . GLU A 1 344 ? -4.16055 -29.54160 3.50427 1.000 65.59931 344 GLU A CA 1
ATOM 2874 C C . GLU A 1 344 ? -3.92662 -30.35004 4.78129 1.000 67.46748 344 GLU A C 1
ATOM 2875 O O . GLU A 1 344 ? -4.86872 -30.88593 5.37536 1.000 62.85731 344 GLU A O 1
ATOM 2881 N N . ASN A 1 345 ? -2.66271 -30.44789 5.18576 1.000 60.73557 345 ASN A N 1
ATOM 2882 C CA . ASN A 1 345 ? -2.25279 -31.24131 6.34215 1.000 60.49746 345 ASN A CA 1
ATOM 2883 C C . ASN A 1 345 ? -2.51016 -30.43893 7.62173 1.000 61.17392 345 ASN A C 1
ATOM 2884 O O . ASN A 1 345 ? -1.72112 -29.56309 7.99075 1.000 59.57794 345 ASN A O 1
ATOM 2889 N N . LEU A 1 346 ? -3.60950 -30.73661 8.31841 1.000 58.89424 346 LEU A N 1
ATOM 2890 C CA . LEU A 1 346 ? -3.93830 -29.96013 9.51510 1.000 61.05393 346 LEU A CA 1
ATOM 2891 C C . LEU A 1 346 ? -2.91946 -30.10657 10.65085 1.000 59.11919 346 LEU A C 1
ATOM 2892 O O . LEU A 1 346 ? -2.57113 -29.08026 11.25397 1.000 59.05080 346 LEU A O 1
ATOM 2897 N N . PRO A 1 347 ? -2.42845 -31.29870 11.01074 1.000 57.76733 347 PRO A N 1
ATOM 2898 C CA . PRO A 1 347 ? -1.36264 -31.35780 12.03077 1.000 57.34353 347 PRO A CA 1
ATOM 2899 C C . PRO A 1 347 ? -0.15278 -30.48907 11.72487 1.000 58.55781 347 PRO A C 1
ATOM 2900 O O . PRO A 1 347 ? 0.32132 -29.75878 12.60991 1.000 54.04313 347 PRO A O 1
ATOM 2904 N N . ILE A 1 348 ? 0.37188 -30.56477 10.49525 1.000 58.18401 348 ILE A N 1
ATOM 2905 C CA . ILE A 1 348 ? 1.53753 -29.76557 10.12943 1.000 55.67929 348 ILE A CA 1
ATOM 2906 C C . ILE A 1 348 ? 1.20469 -28.28478 10.23462 1.000 62.37444 348 ILE A C 1
ATOM 2907 O O . ILE A 1 348 ? 2.02357 -27.48094 10.70124 1.000 64.22402 348 ILE A O 1
ATOM 2912 N N . PHE A 1 349 ? -0.01343 -27.90539 9.82676 1.000 61.51649 349 PHE A N 1
ATOM 2913 C CA . PHE A 1 349 ? -0.43110 -26.51130 9.91309 1.000 56.99517 349 PHE A CA 1
ATOM 2914 C C . PHE A 1 349 ? -0.44871 -26.02221 11.35786 1.000 62.85235 349 PHE A C 1
ATOM 2915 O O . PHE A 1 349 ? 0.14675 -24.98992 11.68436 1.000 64.07296 349 PHE A O 1
ATOM 2923 N N . PHE A 1 350 ? -1.13194 -26.75487 12.24381 1.000 61.31667 350 PHE A N 1
ATOM 2924 C CA . PHE A 1 350 ? -1.30892 -26.26324 13.59930 1.000 56.28405 350 PHE A CA 1
ATOM 2925 C C . PHE A 1 350 ? -0.01774 -26.33265 14.40035 1.000 59.93489 350 PHE A C 1
ATOM 2926 O O . PHE A 1 350 ? 0.20062 -25.49821 15.28774 1.000 54.59394 350 PHE A O 1
ATOM 2934 N N . ALA A 1 351 ? 0.85972 -27.28536 14.08551 1.000 60.43598 351 ALA A N 1
ATOM 2935 C CA . ALA A 1 351 ? 2.19056 -27.27230 14.67674 1.000 59.33301 351 ALA A CA 1
ATOM 2936 C C . ALA A 1 351 ? 2.89466 -25.96719 14.34749 1.000 59.64681 351 ALA A C 1
ATOM 2937 O O . ALA A 1 351 ? 3.24583 -25.18808 15.24251 1.000 60.32927 351 ALA A O 1
ATOM 2939 N N . ASN A 1 352 ? 3.02269 -25.67401 13.05152 1.000 64.15827 352 ASN A N 1
ATOM 2940 C CA . ASN A 1 352 ? 3.82117 -24.53949 12.59956 1.000 61.21660 352 ASN A CA 1
ATOM 2941 C C . ASN A 1 352 ? 3.14631 -23.18847 12.84932 1.000 63.60706 352 ASN A C 1
ATOM 2942 O O . ASN A 1 352 ? 3.84107 -22.20889 13.13809 1.000 67.42687 352 ASN A O 1
ATOM 2947 N N . LYS A 1 353 ? 1.81326 -23.10675 12.76967 1.000 63.13768 353 LYS A N 1
ATOM 2948 C CA . LYS A 1 353 ? 1.11213 -21.82347 12.81506 1.000 60.38135 353 LYS A CA 1
ATOM 2949 C C . LYS A 1 353 ? 0.39705 -21.54652 14.13175 1.000 65.02122 353 LYS A C 1
ATOM 2950 O O . LYS A 1 353 ? 0.06433 -20.38817 14.40398 1.000 66.44425 353 LYS A O 1
ATOM 2956 N N . ALA A 1 354 ? 0.12698 -22.56203 14.94602 1.000 67.02584 354 ALA A N 1
ATOM 2957 C CA . ALA A 1 354 ? -0.57563 -22.34775 16.19969 1.000 60.06730 354 ALA A CA 1
ATOM 2958 C C . ALA A 1 354 ? 0.18674 -22.81307 17.42161 1.000 59.76785 354 ALA A C 1
ATOM 2959 O O . ALA A 1 354 ? -0.25764 -22.53484 18.53789 1.000 62.45181 354 ALA A O 1
ATOM 2961 N N . GLY A 1 355 ? 1.31251 -23.49624 17.25310 1.000 60.97446 355 GLY A N 1
ATOM 2962 C CA . GLY A 1 355 ? 1.96971 -24.11754 18.39043 1.000 58.79788 355 GLY A CA 1
ATOM 2963 C C . GLY A 1 355 ? 1.07125 -25.05658 19.16500 1.000 54.43592 355 GLY A C 1
ATOM 2964 O O . GLY A 1 355 ? 1.13152 -25.08998 20.40385 1.000 57.53481 355 GLY A O 1
ATOM 2965 N N . VAL A 1 356 ? 0.23986 -25.82765 18.45921 1.000 53.31810 356 VAL A N 1
ATOM 2966 C CA . VAL A 1 356 ? -0.59576 -26.87653 19.03848 1.000 56.37147 356 VAL A CA 1
ATOM 2967 C C . VAL A 1 356 ? -0.31552 -28.16663 18.28176 1.000 58.21675 356 VAL A C 1
ATOM 2968 O O . VAL A 1 356 ? -0.33185 -28.17570 17.04334 1.000 59.51786 356 VAL A O 1
ATOM 2972 N N . LEU A 1 357 ? -0.01116 -29.23921 19.02174 1.000 54.59139 357 LEU A N 1
ATOM 2973 C CA . LEU A 1 357 ? 0.10235 -30.58386 18.45903 1.000 48.54649 357 LEU A CA 1
ATOM 2974 C C . LEU A 1 357 ? -1.24462 -31.30204 18.55478 1.000 47.69922 357 LEU A C 1
ATOM 2975 O O . LEU A 1 357 ? -1.80116 -31.45234 19.64841 1.000 52.05269 357 LEU A O 1
ATOM 2980 N N . LEU A 1 358 ? -1.79116 -31.69834 17.40872 1.000 48.63117 358 LEU A N 1
ATOM 2981 C CA . LEU A 1 358 ? -3.08968 -32.35732 17.34808 1.000 48.55068 358 LEU A CA 1
ATOM 2982 C C . LEU A 1 358 ? -3.06276 -33.44404 16.28310 1.000 52.97951 358 LEU A C 1
ATOM 2983 O O . LEU A 1 358 ? -2.07457 -33.63022 15.56686 1.000 48.17398 358 LEU A O 1
ATOM 2988 N N . GLU A 1 359 ? -4.13596 -34.22112 16.23497 1.000 58.76902 359 GLU A N 1
ATOM 2989 C CA . GLU A 1 359 ? -4.32398 -35.19618 15.17128 1.000 58.00841 359 GLU A CA 1
ATOM 2990 C C . GLU A 1 359 ? -5.49470 -34.81159 14.25943 1.000 54.50666 359 GLU A C 1
ATOM 2991 O O . GLU A 1 359 ? -6.40164 -34.06156 14.63709 1.000 49.55202 359 GLU A O 1
ATOM 2997 N N . GLY A 1 360 ? -5.47815 -35.33728 13.04303 1.000 55.51961 360 GLY A N 1
ATOM 2998 C CA . GLY A 1 360 ? -6.57325 -35.03900 12.13572 1.000 58.31199 360 GLY A CA 1
ATOM 2999 C C . GLY A 1 360 ? -6.37644 -35.70033 10.79052 1.000 58.72214 360 GLY A C 1
ATOM 3000 O O . GLY A 1 360 ? -5.42062 -36.45413 10.57148 1.000 57.60190 360 GLY A O 1
ATOM 3001 N N . GLY A 1 361 ? -7.32054 -35.42346 9.89179 1.000 56.64512 361 GLY A N 1
ATOM 3002 C CA . GLY A 1 361 ? -7.19083 -35.91343 8.52842 1.000 58.64668 361 GLY A CA 1
ATOM 3003 C C . GLY A 1 361 ? -7.13002 -37.42464 8.46938 1.000 61.33300 361 GLY A C 1
ATOM 3004 O O . GLY A 1 361 ? -7.87116 -38.13257 9.16674 1.000 58.50401 361 GLY A O 1
ATOM 3005 N N . ASN A 1 362 ? -6.23987 -37.94240 7.61456 1.000 59.81877 362 ASN A N 1
ATOM 3006 C CA . ASN A 1 362 ? -6.21068 -39.38277 7.42111 1.000 58.34234 362 ASN A CA 1
ATOM 3007 C C . ASN A 1 362 ? -5.50562 -40.10890 8.55045 1.000 55.51734 362 ASN A C 1
ATOM 3008 O O . ASN A 1 362 ? -5.16170 -41.28520 8.40847 1.000 50.59764 362 ASN A O 1
ATOM 3013 N N . MET A 1 363 ? -5.31192 -39.47100 9.70131 1.000 60.64016 363 MET A N 1
ATOM 3014 C CA . MET A 1 363 ? -4.85389 -40.27372 10.82041 1.000 57.14057 363 MET A CA 1
ATOM 3015 C C . MET A 1 363 ? -5.95156 -41.19350 11.31928 1.000 50.90628 363 MET A C 1
ATOM 3016 O O . MET A 1 363 ? -5.65340 -42.13716 12.05446 1.000 51.86685 363 MET A O 1
ATOM 3021 N N . PHE A 1 364 ? -7.18115 -41.00843 10.85265 1.000 48.57615 364 PHE A N 1
ATOM 3022 C CA . PHE A 1 364 ? -8.29794 -41.85095 11.25095 1.000 56.76472 364 PHE A CA 1
ATOM 3023 C C . PHE A 1 364 ? -8.87545 -42.58549 10.04358 1.000 54.97615 364 PHE A C 1
ATOM 3024 O O . PHE A 1 364 ? -10.08905 -42.73461 9.89190 1.000 50.49760 364 PHE A O 1
ATOM 3032 N N . VAL A 1 365 ? -7.95571 -43.06582 9.19722 1.000 52.03846 365 VAL A N 1
ATOM 3033 C CA . VAL A 1 365 ? -8.15897 -43.97432 8.07447 1.000 53.67437 365 VAL A CA 1
ATOM 3034 C C . VAL A 1 365 ? -8.87730 -43.29044 6.91511 1.000 57.25291 365 VAL A C 1
ATOM 3035 O O . VAL A 1 365 ? -8.26505 -42.99391 5.88633 1.000 58.20076 365 VAL A O 1
ATOM 3039 N N . GLN A 1 366 ? -10.15688 -42.99148 7.08116 1.000 57.56488 366 GLN A N 1
ATOM 3040 C CA . GLN A 1 366 ? -10.91419 -42.28553 6.05579 1.000 57.21251 366 GLN A CA 1
ATOM 3041 C C . GLN A 1 366 ? -12.15539 -41.71092 6.72726 1.000 59.44141 366 GLN A C 1
ATOM 3042 O O . GLN A 1 366 ? -12.35089 -41.85318 7.93943 1.000 55.04123 366 GLN A O 1
ATOM 3048 N N . ASN A 1 367 ? -12.98158 -41.03098 5.93941 1.000 54.40536 367 ASN A N 1
ATOM 3049 C CA . ASN A 1 367 ? -14.21587 -40.44909 6.45497 1.000 50.20575 367 ASN A CA 1
ATOM 3050 C C . ASN A 1 367 ? -13.90653 -39.41015 7.53659 1.000 55.80956 367 ASN A C 1
ATOM 3051 O O . ASN A 1 367 ? -14.66514 -39.23473 8.49746 1.000 58.33826 367 ASN A O 1
ATOM 3056 N N . SER A 1 368 ? -12.78583 -38.69393 7.36661 1.000 54.98545 368 SER A N 1
ATOM 3057 C CA . SER A 1 368 ? -12.34437 -37.67704 8.31005 1.000 53.10489 368 SER A CA 1
ATOM 3058 C C . SER A 1 368 ? -11.65550 -36.50966 7.59959 1.000 57.26447 368 SER A C 1
ATOM 3059 O O . SER A 1 368 ? -10.71971 -35.91271 8.15219 1.000 51.58181 368 SER A O 1
ATOM 3062 N N . ASP A 1 369 ? -12.10210 -36.17020 6.38060 1.000 56.05061 369 ASP A N 1
ATOM 3063 C CA . ASP A 1 369 ? -11.56047 -35.01091 5.67315 1.000 53.48850 369 ASP A CA 1
ATOM 3064 C C . ASP A 1 369 ? -11.79483 -33.73846 6.48483 1.000 57.53262 369 ASP A C 1
ATOM 3065 O O . ASP A 1 369 ? -12.91019 -33.47102 6.94344 1.000 58.71114 369 ASP A O 1
ATOM 3070 N N . CYS A 1 370 ? -10.73910 -32.94793 6.65676 1.000 58.03348 370 CYS A N 1
ATOM 3071 C CA . CYS A 1 370 ? -10.79933 -31.62605 7.28974 1.000 59.88152 370 CYS A CA 1
ATOM 3072 C C . CYS A 1 370 ? -11.18583 -31.67876 8.75810 1.000 59.18271 370 CYS A C 1
ATOM 3073 O O . CYS A 1 370 ? -11.56251 -30.64984 9.33810 1.000 62.41698 370 CYS A O 1
ATOM 3076 N N . PHE A 1 371 ? -11.09051 -32.84980 9.38160 1.000 60.96617 371 PHE A N 1
ATOM 3077 C CA . PHE A 1 371 ? -11.32603 -32.97889 10.81393 1.000 59.86462 371 PHE A CA 1
ATOM 3078 C C . PHE A 1 371 ? -10.01225 -32.87166 11.57521 1.000 58.18714 371 PHE A C 1
ATOM 3079 O O . PHE A 1 371 ? -8.95308 -33.31242 11.10558 1.000 60.24343 371 PHE A O 1
ATOM 3087 N N . ILE A 1 372 ? -10.09022 -32.27679 12.75765 1.000 51.93889 372 ILE A N 1
ATOM 3088 C CA . ILE A 1 372 ? -9.02389 -32.38185 13.74141 1.000 54.71067 372 ILE A CA 1
ATOM 3089 C C . ILE A 1 372 ? -9.59093 -33.09673 14.95678 1.000 55.76955 372 ILE A C 1
ATOM 3090 O O . ILE A 1 372 ? -10.80701 -33.10465 15.17644 1.000 55.03620 372 ILE A O 1
ATOM 3095 N N . ARG A 1 373 ? -8.70610 -33.75220 15.71251 1.000 56.48654 373 ARG A N 1
ATOM 3096 C CA . ARG A 1 373 ? -9.05020 -34.36296 16.99017 1.000 49.90513 373 ARG A CA 1
ATOM 3097 C C . ARG A 1 373 ? -8.24372 -33.69508 18.09674 1.000 48.69382 373 ARG A C 1
ATOM 3098 O O . ARG A 1 373 ? -7.02332 -33.54780 17.98005 1.000 49.38637 373 ARG A O 1
ATOM 3106 N N . LEU A 1 374 ? -8.92449 -33.28297 19.15792 1.000 52.04208 374 LEU A N 1
ATOM 3107 C CA . LEU A 1 374 ? -8.30966 -32.58459 20.27911 1.000 51.44751 374 LEU A CA 1
ATOM 3108 C C . LEU A 1 374 ? -8.42135 -33.41762 21.54481 1.000 52.64851 374 LEU A C 1
ATOM 3109 O O . LEU A 1 374 ? -9.51755 -33.88028 21.88607 1.000 50.87857 374 LEU A O 1
ATOM 3114 N N . ASN A 1 375 ? -7.29955 -33.58123 22.25323 1.000 49.77625 375 ASN A N 1
ATOM 3115 C CA . ASN A 1 375 ? -7.29650 -34.21332 23.57056 1.000 48.21249 375 ASN A CA 1
ATOM 3116 C C . ASN A 1 375 ? -7.61595 -33.12435 24.59334 1.000 52.32550 375 ASN A C 1
ATOM 3117 O O . ASN A 1 375 ? -6.85934 -32.15942 24.72750 1.000 53.60427 375 ASN A O 1
ATOM 3122 N N . LEU A 1 376 ? -8.74370 -33.25866 25.28964 1.000 50.11799 376 LEU A N 1
ATOM 3123 C CA . LEU A 1 376 ? -9.17212 -32.27461 26.27759 1.000 53.42995 376 LEU A CA 1
ATOM 3124 C C . LEU A 1 376 ? -8.89573 -32.69436 27.70621 1.000 55.63825 376 LEU A C 1
ATOM 3125 O O . LEU A 1 376 ? -9.39839 -32.04628 28.63092 1.000 55.40936 376 LEU A O 1
ATOM 3130 N N . ALA A 1 377 ? -8.14887 -33.77346 27.92071 1.000 56.76122 377 ALA A N 1
ATOM 3131 C CA . ALA A 1 377 ? -7.91316 -34.25991 29.28124 1.000 55.61185 377 ALA A CA 1
ATOM 3132 C C . ALA A 1 377 ? -6.69718 -33.54180 29.87548 1.000 57.64038 377 ALA A C 1
ATOM 3133 O O . ALA A 1 377 ? -5.62062 -34.10888 30.11640 1.000 54.27833 377 ALA A O 1
ATOM 3135 N N . CYS A 1 378 ? -6.89067 -32.24226 30.07246 1.000 53.45845 378 CYS A N 1
ATOM 3136 C CA . CYS A 1 378 ? -5.88345 -31.35088 30.62670 1.000 58.31174 378 CYS A CA 1
ATOM 3137 C C . CYS A 1 378 ? -6.61011 -30.25506 31.39241 1.000 64.26396 378 CYS A C 1
ATOM 3138 O O . CYS A 1 378 ? -7.78842 -29.99830 31.13114 1.000 64.44338 378 CYS A O 1
ATOM 3141 N N . PRO A 1 379 ? -5.92839 -29.58264 32.32630 1.000 69.14517 379 PRO A N 1
ATOM 3142 C CA . PRO A 1 379 ? -6.58727 -28.48569 33.05846 1.000 65.04008 379 PRO A CA 1
ATOM 3143 C C . PRO A 1 379 ? -7.19393 -27.45750 32.11405 1.000 64.70791 379 PRO A C 1
ATOM 3144 O O . PRO A 1 379 ? -6.68890 -27.21906 31.01356 1.000 60.72328 379 PRO A O 1
ATOM 3148 N N . LYS A 1 380 ? -8.33142 -26.89262 32.54510 1.000 66.44767 380 LYS A N 1
ATOM 3149 C CA . LYS A 1 380 ? -9.05552 -25.91742 31.73574 1.000 62.49239 380 LYS A CA 1
ATOM 3150 C C . LYS A 1 380 ? -8.15948 -24.77186 31.28158 1.000 64.33580 380 LYS A C 1
ATOM 3151 O O . LYS A 1 380 ? -8.34380 -24.23892 30.17988 1.000 64.36961 380 LYS A O 1
ATOM 3157 N N . SER A 1 381 ? -7.18389 -24.38137 32.10665 1.000 61.75268 381 SER A N 1
ATOM 3158 C CA . SER A 1 381 ? -6.30127 -23.28128 31.72820 1.000 64.60619 381 SER A CA 1
ATOM 3159 C C . SER A 1 381 ? -5.43218 -23.64252 30.52918 1.000 65.18924 381 SER A C 1
ATOM 3160 O O . SER A 1 381 ? -5.27158 -22.83696 29.60535 1.000 74.17603 381 SER A O 1
ATOM 3163 N N . ILE A 1 382 ? -4.87578 -24.85130 30.51015 1.000 64.62356 382 ILE A N 1
ATOM 3164 C CA . ILE A 1 382 ? -4.05933 -25.26430 29.37071 1.000 67.40796 382 ILE A CA 1
ATOM 3165 C C . ILE A 1 382 ? -4.91996 -25.45163 28.12779 1.000 64.48462 382 ILE A C 1
ATOM 3166 O O . ILE A 1 382 ? -4.50085 -25.11617 27.01214 1.000 63.41280 382 ILE A O 1
ATOM 3171 N N . LEU A 1 383 ? -6.14935 -25.94961 28.30086 1.000 67.75419 383 LEU A N 1
ATOM 3172 C CA . LEU A 1 383 ? -7.05843 -26.12422 27.16532 1.000 66.05101 383 LEU A CA 1
ATOM 3173 C C . LEU A 1 383 ? -7.41663 -24.79093 26.52176 1.000 65.42975 383 LEU A C 1
ATOM 3174 O O . LEU A 1 383 ? -7.44210 -24.66956 25.28855 1.000 59.93580 383 LEU A O 1
ATOM 3179 N N . GLU A 1 384 ? -7.68635 -23.77904 27.35000 1.000 67.81582 384 GLU A N 1
ATOM 3180 C CA . GLU A 1 384 ? -8.00941 -22.45357 26.84270 1.000 65.79445 384 GLU A CA 1
ATOM 3181 C C . GLU A 1 384 ? -6.88147 -21.91353 25.97653 1.000 65.07734 384 GLU A C 1
ATOM 3182 O O . GLU A 1 384 ? -7.12911 -21.38127 24.88728 1.000 60.86556 384 GLU A O 1
ATOM 3188 N N . LYS A 1 385 ? -5.63216 -22.05647 26.43177 1.000 64.48079 385 LYS A N 1
ATOM 3189 C CA . LYS A 1 385 ? -4.51373 -21.66219 25.58392 1.000 60.65357 385 LYS A CA 1
ATOM 3190 C C . LYS A 1 385 ? -4.58154 -22.39574 24.25450 1.000 64.45180 385 LYS A C 1
ATOM 3191 O O . LYS A 1 385 ? -4.39276 -21.78935 23.19058 1.000 67.16937 385 LYS A O 1
ATOM 3197 N N . GLY A 1 386 ? -4.87948 -23.70078 24.29212 1.000 67.41826 386 GLY A N 1
ATOM 3198 C CA . GLY A 1 386 ? -4.92982 -24.46932 23.05596 1.000 63.77171 386 GLY A CA 1
ATOM 3199 C C . GLY A 1 386 ? -5.97506 -23.94400 22.08994 1.000 61.87483 386 GLY A C 1
ATOM 3200 O O . GLY A 1 386 ? -5.69421 -23.73172 20.90829 1.000 61.28973 386 GLY A O 1
ATOM 3201 N N . LEU A 1 387 ? -7.19189 -23.70059 22.59237 1.000 63.96240 387 LEU A N 1
ATOM 3202 C CA . LEU A 1 387 ? -8.27670 -23.20444 21.74750 1.000 62.12736 387 LEU A CA 1
ATOM 3203 C C . LEU A 1 387 ? -7.97749 -21.81790 21.19792 1.000 66.79866 387 LEU A C 1
ATOM 3204 O O . LEU A 1 387 ? -8.24115 -21.54554 20.01865 1.000 69.95096 387 LEU A O 1
ATOM 3209 N N . LYS A 1 388 ? -7.45311 -20.91890 22.03726 1.000 67.58812 388 LYS A N 1
ATOM 3210 C CA . LYS A 1 388 ? -7.09987 -19.59070 21.54402 1.000 71.63605 388 LYS A CA 1
ATOM 3211 C C . LYS A 1 388 ? -6.08362 -19.68656 20.41822 1.000 68.78089 388 LYS A C 1
ATOM 3212 O O . LYS A 1 388 ? -6.22492 -19.02599 19.38154 1.000 68.43810 388 LYS A O 1
ATOM 3218 N N . ARG A 1 389 ? -5.06961 -20.53128 20.58871 1.000 70.13368 389 ARG A N 1
ATOM 3219 C CA . ARG A 1 389 ? -4.07387 -20.67800 19.53681 1.000 69.49425 389 ARG A CA 1
ATOM 3220 C C . ARG A 1 389 ? -4.70371 -21.20425 18.25686 1.000 65.44512 389 ARG A C 1
ATOM 3221 O 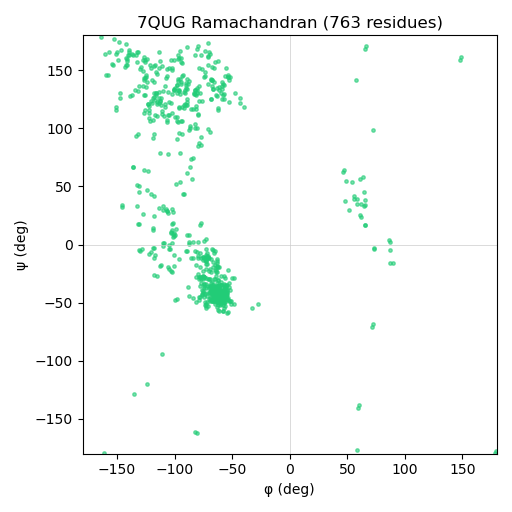O . ARG A 1 389 ? -4.41749 -20.69698 17.16523 1.000 67.94654 389 ARG A O 1
ATOM 3229 N N . ILE A 1 390 ? -5.59091 -22.19674 18.37332 1.000 65.56037 390 ILE A N 1
ATOM 3230 C CA . ILE A 1 390 ? -6.18315 -22.80099 17.18097 1.000 71.72240 390 ILE A CA 1
ATOM 3231 C C . ILE A 1 390 ? -7.01043 -21.77308 16.41343 1.000 71.69782 390 ILE A C 1
ATOM 3232 O O . ILE A 1 390 ? -6.78654 -21.53543 15.22077 1.000 66.17764 390 ILE A O 1
ATOM 3237 N N . CYS A 1 391 ? -7.95621 -21.12381 17.10151 1.000 73.29804 391 CYS A N 1
ATOM 3238 C CA . CYS A 1 391 ? -8.84541 -20.17753 16.43671 1.000 72.75561 391 CYS A CA 1
ATOM 3239 C C . CYS A 1 391 ? -8.06811 -19.00047 15.86204 1.000 71.06750 391 CYS A C 1
ATOM 3240 O O . CYS A 1 391 ? -8.31029 -18.58283 14.72366 1.000 78.35495 391 CYS A O 1
ATOM 3243 N N . LYS A 1 392 ? -7.12383 -18.45873 16.62691 1.000 70.96876 392 LYS A N 1
ATOM 3244 C CA . LYS A 1 392 ? -6.30920 -17.36427 16.11545 1.000 71.18923 392 LYS A CA 1
ATOM 3245 C C . LYS A 1 392 ? -5.59536 -17.76274 14.83149 1.000 74.97761 392 LYS A C 1
ATOM 3246 O O . LYS A 1 392 ? -5.56481 -16.99150 13.86729 1.000 80.55183 392 LYS A O 1
ATOM 3252 N N . ALA A 1 393 ? -5.04060 -18.97630 14.78436 1.000 77.42716 393 ALA A N 1
ATOM 3253 C CA . ALA A 1 393 ? -4.26631 -19.37801 13.61344 1.000 71.54721 393 ALA A CA 1
ATOM 3254 C C . ALA A 1 393 ? -5.15751 -19.64077 12.40957 1.000 72.29904 393 ALA A C 1
ATOM 3255 O O . ALA A 1 393 ? -4.74714 -19.38959 11.27124 1.000 68.86124 393 ALA A O 1
ATOM 3257 N N . VAL A 1 394 ? -6.36412 -20.16293 12.63148 1.000 72.16426 394 VAL A N 1
ATOM 3258 C CA . VAL A 1 394 ? -7.25318 -20.43568 11.50824 1.000 75.16529 394 VAL A CA 1
ATOM 3259 C C . VAL A 1 394 ? -7.81234 -19.13373 10.95166 1.000 77.97961 394 VAL A C 1
ATOM 3260 O O . VAL A 1 394 ? -7.88729 -18.94498 9.73068 1.000 77.10183 394 VAL A O 1
ATOM 3264 N N . ASN A 1 395 ? -8.21233 -18.21563 11.83390 1.000 77.56944 395 ASN A N 1
ATOM 3265 C CA . ASN A 1 395 ? -8.75461 -16.94256 11.37501 1.000 76.59592 395 ASN A CA 1
ATOM 3266 C C . ASN A 1 395 ? -7.73587 -16.19198 10.52748 1.000 80.19431 395 ASN A C 1
ATOM 3267 O O . ASN A 1 395 ? -8.03613 -15.76444 9.40572 1.000 84.18531 395 ASN A O 1
ATOM 3272 N N . GLU A 1 396 ? -6.49678 -16.09912 11.01360 1.000 79.48220 396 GLU A N 1
ATOM 3273 C CA . GLU A 1 396 ? -5.44327 -15.41204 10.27817 1.000 79.32674 396 GLU A CA 1
ATOM 3274 C C . GLU A 1 396 ? -5.12164 -16.08839 8.95031 1.000 82.61009 396 GLU A C 1
ATOM 3275 O O . GLU A 1 396 ? -4.44528 -15.48382 8.10973 1.000 87.64062 396 GLU A O 1
ATOM 3281 N N . LYS A 1 397 ? -5.58455 -17.31364 8.73374 1.000 80.96991 397 LYS A N 1
ATOM 3282 C CA . LYS A 1 397 ? -5.43852 -17.93663 7.43188 1.000 80.34796 397 LYS A CA 1
ATOM 3283 C C . LYS A 1 397 ? -6.50925 -17.42288 6.46828 1.000 79.90439 397 LYS A C 1
ATOM 3284 O O . LYS A 1 397 ? -6.43838 -16.29268 5.98563 1.000 79.68721 397 LYS A O 1
ATOM 3290 N N . MET B 1 1 ? 26.17995 -52.06013 54.43780 1.000 64.77418 1 MET B N 1
ATOM 3291 C CA . MET B 1 1 ? 25.86002 -53.41151 54.89860 1.000 53.16785 1 MET B CA 1
ATOM 3292 C C . MET B 1 1 ? 24.36830 -53.67018 54.80568 1.000 51.66087 1 MET B C 1
ATOM 3293 O O . MET B 1 1 ? 23.56195 -52.74649 54.92756 1.000 53.55650 1 MET B O 1
ATOM 3298 N N . TYR B 1 2 ? 24.00368 -54.93248 54.60131 1.000 54.07874 2 TYR B N 1
ATOM 3299 C CA . TYR B 1 2 ? 22.62453 -55.33155 54.35118 1.000 52.16120 2 TYR B CA 1
ATOM 3300 C C . TYR B 1 2 ? 22.26466 -56.51969 55.23444 1.000 53.46508 2 TYR B C 1
ATOM 3301 O O . TYR B 1 2 ? 23.13177 -57.27964 55.67094 1.000 53.75318 2 TYR B O 1
ATOM 3310 N N . ASN B 1 3 ? 20.96681 -56.69513 55.47473 1.000 51.54818 3 ASN B N 1
ATOM 3311 C CA . ASN B 1 3 ? 20.48782 -57.72463 56.38581 1.000 49.28797 3 ASN B CA 1
ATOM 3312 C C . ASN B 1 3 ? 19.89040 -58.86835 55.57681 1.000 53.53048 3 ASN B C 1
ATOM 3313 O O . ASN B 1 3 ? 18.67288 -59.02357 55.47384 1.000 55.54898 3 ASN B O 1
ATOM 3318 N N . PHE B 1 4 ? 20.76880 -59.69965 55.02735 1.000 50.02248 4 PHE B N 1
ATOM 3319 C CA . PHE B 1 4 ? 20.30342 -60.85677 54.28513 1.000 48.35716 4 PHE B CA 1
ATOM 3320 C C . PHE B 1 4 ? 19.70878 -61.91060 55.19722 1.000 50.00776 4 PHE B C 1
ATOM 3321 O O . PHE B 1 4 ? 19.07946 -62.85473 54.70493 1.000 53.87695 4 PHE B O 1
ATOM 3329 N N . ASP B 1 5 ? 19.89241 -61.77389 56.50497 1.000 49.20993 5 ASP B N 1
ATOM 3330 C CA . ASP B 1 5 ? 19.27910 -62.70007 57.44464 1.000 52.75577 5 ASP B CA 1
ATOM 3331 C C . ASP B 1 5 ? 17.80524 -62.43235 57.64782 1.000 48.01162 5 ASP B C 1
ATOM 3332 O O . ASP B 1 5 ? 17.12100 -63.26767 58.23743 1.000 50.52653 5 ASP B O 1
ATOM 3337 N N . GLU B 1 6 ? 17.30656 -61.29939 57.17372 1.000 53.03354 6 GLU B N 1
ATOM 3338 C CA . GLU B 1 6 ? 15.90749 -60.97561 57.36590 1.000 52.25238 6 GLU B CA 1
ATOM 3339 C C . GLU B 1 6 ? 14.99916 -61.96626 56.65921 1.000 54.70345 6 GLU B C 1
ATOM 3340 O O . GLU B 1 6 ? 15.16459 -62.24517 55.46894 1.000 59.10908 6 GLU B O 1
ATOM 3346 N N . ILE B 1 7 ? 14.04568 -62.50244 57.40804 1.000 53.06653 7 ILE B N 1
ATOM 3347 C CA . ILE B 1 7 ? 12.97566 -63.30130 56.83444 1.000 55.27030 7 ILE B CA 1
ATOM 3348 C C . ILE B 1 7 ? 11.90554 -62.36046 56.29960 1.000 63.37449 7 ILE B C 1
ATOM 3349 O O . ILE B 1 7 ? 11.48968 -61.41195 56.97475 1.000 68.89834 7 ILE B O 1
ATOM 3354 N N . ILE B 1 8 ? 11.45748 -62.61927 55.08288 1.000 65.37154 8 ILE B N 1
ATOM 3355 C CA . ILE B 1 8 ? 10.51432 -61.76722 54.38099 1.000 65.90406 8 ILE B CA 1
ATOM 3356 C C . ILE B 1 8 ? 9.31948 -62.63960 54.04630 1.000 72.02517 8 ILE B C 1
ATOM 3357 O O . ILE B 1 8 ? 9.46126 -63.61743 53.30240 1.000 73.93145 8 ILE B O 1
ATOM 3362 N N . ASP B 1 9 ? 8.15682 -62.32319 54.61331 1.000 72.86435 9 ASP B N 1
ATOM 3363 C CA . ASP B 1 9 ? 6.98955 -63.14370 54.30454 1.000 84.46416 9 ASP B CA 1
ATOM 3364 C C . ASP B 1 9 ? 7.25094 -64.60439 54.69266 1.000 91.19065 9 ASP B C 1
ATOM 3365 O O . ASP B 1 9 ? 8.27476 -64.90333 55.31574 1.000 93.25908 9 ASP B O 1
ATOM 3370 N N . ARG B 1 10 ? 6.31596 -65.51391 54.42413 1.000 95.48329 10 ARG B N 1
ATOM 3371 C CA . ARG B 1 10 ? 6.59652 -66.93874 54.64140 1.000 92.55268 10 ARG B CA 1
ATOM 3372 C C . ARG B 1 10 ? 6.12015 -67.78450 53.45999 1.000 89.96616 10 ARG B C 1
ATOM 3373 O O . ARG B 1 10 ? 5.31259 -68.69682 53.62537 1.000 78.87952 10 ARG B O 1
ATOM 3381 N N . ASP B 1 38 ? 0.01647 -76.91733 49.67273 1.000 97.06999 38 ASP B N 1
ATOM 3382 C CA . ASP B 1 38 ? 0.85467 -75.82166 50.14639 1.000 98.66738 38 ASP B CA 1
ATOM 3383 C C . ASP B 1 38 ? 0.65837 -75.45608 51.61603 1.000 100.06073 38 ASP B C 1
ATOM 3384 O O . ASP B 1 38 ? -0.27232 -74.73652 51.96111 1.000 100.13794 38 ASP B O 1
ATOM 3389 N N . GLU B 1 39 ? 1.54324 -75.96918 52.47363 1.000 99.30691 39 GLU B N 1
ATOM 3390 C CA . GLU B 1 39 ? 1.56385 -75.63490 53.89525 1.000 101.09135 39 GLU B CA 1
ATOM 3391 C C . GLU B 1 39 ? 2.93280 -75.08790 54.30142 1.000 101.90388 39 GLU B C 1
ATOM 3392 O O . GLU B 1 39 ? 3.38259 -74.06270 53.76967 1.000 96.51827 39 GLU B O 1
ATOM 3398 N N . GLU B 1 40 ? 3.59457 -75.76514 55.24889 1.000 100.62308 40 GLU B N 1
ATOM 3399 C CA . GLU B 1 40 ? 4.86939 -75.31265 55.81550 1.000 97.98979 40 GLU B CA 1
ATOM 3400 C C . GLU B 1 40 ? 6.05509 -75.75712 54.94915 1.000 96.81077 40 GLU B C 1
ATOM 3401 O O . GLU B 1 40 ? 6.99059 -76.42401 55.39838 1.000 92.00387 40 GLU B O 1
ATOM 3407 N N . PHE B 1 41 ? 6.00592 -75.37049 53.68120 1.000 94.67648 41 PHE B N 1
ATOM 3408 C CA . PHE B 1 41 ? 7.03688 -75.77949 52.74436 1.000 91.37408 41 PHE B CA 1
ATOM 3409 C C . PHE B 1 41 ? 8.26229 -74.87898 52.81781 1.000 90.09897 41 PHE B C 1
ATOM 3410 O O . PHE B 1 41 ? 8.15257 -73.64990 52.73602 1.000 94.86964 41 PHE B O 1
ATOM 3418 N N . ILE B 1 42 ? 9.43070 -75.50296 52.93845 1.000 86.26548 42 ILE B N 1
ATOM 3419 C CA . ILE B 1 42 ? 10.67764 -74.87514 52.52146 1.000 86.31910 42 ILE B CA 1
ATOM 3420 C C . ILE B 1 42 ? 10.70879 -74.96135 51.00231 1.000 83.54321 42 ILE B C 1
ATOM 3421 O O . ILE B 1 42 ? 10.54880 -76.04168 50.42138 1.000 81.17802 42 ILE B O 1
ATOM 3426 N N . ARG B 1 43 ? 10.84579 -73.81693 50.36120 1.000 86.06108 43 ARG B N 1
ATOM 3427 C CA . ARG B 1 43 ? 10.68759 -73.69297 48.92316 1.000 82.88287 43 ARG B CA 1
ATOM 3428 C C . ARG B 1 43 ? 12.02934 -73.38504 48.25901 1.000 87.83160 43 ARG B C 1
ATOM 3429 O O . ARG B 1 43 ? 12.61745 -72.31629 48.47897 1.000 80.21201 43 ARG B O 1
ATOM 3437 N N . MET B 1 44 ? 12.50113 -74.32900 47.44097 1.000 91.87113 44 MET B N 1
ATOM 3438 C CA . MET B 1 44 ? 13.66509 -74.14496 46.57589 1.000 84.72131 44 MET B CA 1
ATOM 3439 C C . MET B 1 44 ? 13.21512 -74.44760 45.14618 1.000 92.15709 44 MET B C 1
ATOM 3440 O O . MET B 1 44 ? 13.87322 -75.19787 44.40608 1.000 88.36526 44 MET B O 1
ATOM 3445 N N . TRP B 1 45 ? 12.06021 -73.85115 44.79257 1.000 92.54005 45 TRP B N 1
ATOM 3446 C CA . TRP B 1 45 ? 11.35541 -73.99065 43.52316 1.000 85.36674 45 TRP B CA 1
ATOM 3447 C C . TRP B 1 45 ? 11.49198 -72.68785 42.74500 1.000 94.53639 45 TRP B C 1
ATOM 3448 O O . TRP B 1 45 ? 11.30708 -71.59834 43.30276 1.000 88.06291 45 TRP B O 1
ATOM 3459 N N . VAL B 1 46 ? 11.77623 -72.81192 41.44623 1.000 97.99876 46 VAL B N 1
ATOM 3460 C CA . VAL B 1 46 ? 11.95280 -71.69368 40.51448 1.000 94.20909 46 VAL B CA 1
ATOM 3461 C C . VAL B 1 46 ? 13.05851 -70.73802 40.97175 1.000 91.40950 46 VAL B C 1
ATOM 3462 O O . VAL B 1 46 ? 13.19006 -70.41081 42.16244 1.000 83.09978 46 VAL B O 1
ATOM 3466 N N . ALA B 1 47 ? 13.83458 -70.24324 40.00276 1.000 89.51670 47 ALA B N 1
ATOM 3467 C CA . ALA B 1 47 ? 15.02722 -69.44996 40.28608 1.000 77.72231 47 ALA B CA 1
ATOM 3468 C C . ALA B 1 47 ? 14.62408 -67.99012 40.51094 1.000 79.59373 47 ALA B C 1
ATOM 3469 O O . ALA B 1 47 ? 14.80004 -67.11730 39.65415 1.000 76.25258 47 ALA B O 1
ATOM 3471 N N . ASP B 1 48 ? 14.02678 -67.73947 41.68549 1.000 72.18565 48 ASP B N 1
ATOM 3472 C CA . ASP B 1 48 ? 14.05884 -66.40348 42.26757 1.000 67.42319 48 ASP B CA 1
ATOM 3473 C C . ASP B 1 48 ? 14.35952 -66.49118 43.75761 1.000 67.04418 48 ASP B C 1
ATOM 3474 O O . ASP B 1 48 ? 14.24350 -67.54546 44.38884 1.000 65.92483 48 ASP B O 1
ATOM 3479 N N . MET B 1 49 ? 14.75397 -65.34993 44.30366 1.000 64.16728 49 MET B N 1
ATOM 3480 C CA . MET B 1 49 ? 15.38845 -65.25542 45.60284 1.000 53.51446 49 MET B CA 1
ATOM 3481 C C . MET B 1 49 ? 14.37088 -64.98984 46.69277 1.000 56.26893 49 MET B C 1
ATOM 3482 O O . MET B 1 49 ? 13.30760 -64.41235 46.45505 1.000 58.66401 49 MET B O 1
ATOM 3487 N N . GLU B 1 50 ? 14.73684 -65.37107 47.91447 1.000 52.27366 50 GLU B N 1
ATOM 3488 C CA . GLU B 1 50 ? 13.97556 -64.98121 49.08964 1.000 53.71969 50 GLU B CA 1
ATOM 3489 C C . GLU B 1 50 ? 14.45720 -63.66140 49.68139 1.000 55.59999 50 GLU B C 1
ATOM 3490 O O . GLU B 1 50 ? 13.83288 -63.14795 50.61554 1.000 57.73223 50 GLU B O 1
ATOM 3496 N N . PHE B 1 51 ? 15.54532 -63.10746 49.15734 1.000 53.97083 51 PHE B N 1
ATOM 3497 C CA . PHE B 1 51 ? 16.05417 -61.81260 49.57268 1.000 48.40237 51 PHE B CA 1
ATOM 3498 C C . PHE B 1 51 ? 15.21302 -60.68461 48.98698 1.000 49.75889 51 PHE B C 1
ATOM 3499 O O . PHE B 1 51 ? 14.65881 -60.79662 47.89377 1.000 47.99999 51 PHE B O 1
ATOM 3507 N N . ALA B 1 52 ? 15.16420 -59.56941 49.71121 1.000 55.91323 52 ALA B N 1
ATOM 3508 C CA . ALA B 1 52 ? 14.46372 -58.39441 49.22768 1.000 43.52882 52 ALA B CA 1
ATOM 3509 C C . ALA B 1 52 ? 15.25538 -57.72915 48.11081 1.000 46.93004 52 ALA B C 1
ATOM 3510 O O . ALA B 1 52 ? 16.48973 -57.73168 48.09735 1.000 44.49005 52 ALA B O 1
ATOM 3512 N N . THR B 1 53 ? 14.52190 -57.18218 47.15247 1.000 49.62635 53 THR B N 1
ATOM 3513 C CA . THR B 1 53 ? 15.11750 -56.29074 46.17494 1.000 45.44710 53 THR B CA 1
ATOM 3514 C C . THR B 1 53 ? 15.77885 -55.13332 46.91619 1.000 45.49078 53 THR B C 1
ATOM 3515 O O . THR B 1 53 ? 15.21362 -54.62631 47.88826 1.000 50.66634 53 THR B O 1
ATOM 3519 N N . PRO B 1 54 ? 16.98189 -54.71710 46.51229 1.000 51.35214 54 PRO B N 1
ATOM 3520 C CA . PRO B 1 54 ? 17.62815 -53.56339 47.15842 1.000 45.97159 54 PRO B CA 1
ATOM 3521 C C . PRO B 1 54 ? 16.71935 -52.34044 47.17190 1.000 42.02337 54 PRO B C 1
ATOM 3522 O O . PRO B 1 54 ? 15.98846 -52.07311 46.21872 1.000 50.31048 54 PRO B O 1
ATOM 3526 N N . GLN B 1 55 ? 16.82297 -51.57687 48.25516 1.000 50.79848 55 GLN B N 1
ATOM 3527 C CA . GLN B 1 55 ? 16.06711 -50.34935 48.46343 1.000 49.83037 55 GLN B CA 1
ATOM 3528 C C . GLN B 1 55 ? 16.39575 -49.27287 47.43011 1.000 48.94168 55 GLN B C 1
ATOM 3529 O O . GLN B 1 55 ? 15.58516 -48.36462 47.22752 1.000 48.77770 55 GLN B O 1
ATOM 3535 N N . VAL B 1 56 ? 17.58035 -49.31924 46.80820 1.000 50.30333 56 VAL B N 1
ATOM 3536 C CA . VAL B 1 56 ? 17.90818 -48.34325 45.76070 1.000 53.55504 56 VAL B CA 1
ATOM 3537 C C . VAL B 1 56 ? 16.95922 -48.48882 44.56997 1.000 47.90752 56 VAL B C 1
ATOM 3538 O O . VAL B 1 56 ? 16.42776 -47.50134 44.05213 1.000 47.27610 56 VAL B O 1
ATOM 3542 N N . ILE B 1 57 ? 16.68833 -49.72603 44.16097 1.000 46.58066 57 ILE B N 1
ATOM 3543 C CA . ILE B 1 57 ? 15.76632 -49.96832 43.06307 1.000 48.58994 57 ILE B CA 1
ATOM 3544 C C . ILE B 1 57 ? 14.34926 -49.55882 43.45841 1.000 48.02256 57 ILE B C 1
ATOM 3545 O O . ILE B 1 57 ? 13.64978 -48.88044 42.68892 1.000 41.24927 57 ILE B O 1
ATOM 3550 N N . ILE B 1 58 ? 13.90200 -49.96583 44.66204 1.000 42.42720 58 ILE B N 1
ATOM 3551 C CA . ILE B 1 58 ? 12.54721 -49.61342 45.11174 1.000 45.51918 58 ILE B CA 1
ATOM 3552 C C . ILE B 1 58 ? 12.37345 -48.10029 45.15223 1.000 46.87703 58 ILE B C 1
ATOM 3553 O O . ILE B 1 58 ? 11.33413 -47.56855 44.73308 1.000 45.26485 58 ILE B O 1
ATOM 3558 N N . ASP B 1 59 ? 13.39871 -47.38080 45.62978 1.000 49.32203 59 ASP B N 1
ATOM 3559 C CA . ASP B 1 59 ? 13.33477 -45.92124 45.64175 1.000 49.29060 59 ASP B CA 1
ATOM 3560 C C . ASP B 1 59 ? 13.27852 -45.35806 44.22929 1.000 45.92975 59 ASP B C 1
ATOM 3561 O O . ASP B 1 59 ? 12.61862 -44.33624 43.99139 1.000 46.45356 59 ASP B O 1
ATOM 3566 N N . GLY B 1 60 ? 13.96961 -45.99752 43.28665 1.000 41.28227 60 GLY B N 1
ATOM 3567 C CA . GLY B 1 60 ? 13.88811 -45.55056 41.90785 1.000 44.20864 60 GLY B CA 1
ATOM 3568 C C . GLY B 1 60 ? 12.48313 -45.65576 41.34406 1.000 43.24851 60 GLY B C 1
ATOM 3569 O O . GLY B 1 60 ? 12.00554 -44.74679 40.66656 1.000 44.02311 60 GLY B O 1
ATOM 3570 N N . ILE B 1 61 ? 11.79118 -46.75023 41.64458 1.000 42.45663 61 ILE B N 1
ATOM 3571 C CA . ILE B 1 61 ? 10.41808 -46.90341 41.17935 1.000 44.66257 61 ILE B CA 1
ATOM 3572 C C . ILE B 1 61 ? 9.51359 -45.86580 41.84041 1.000 46.80483 61 ILE B C 1
ATOM 3573 O O . ILE B 1 61 ? 8.74168 -45.17022 41.16221 1.000 45.25548 61 ILE B O 1
ATOM 3578 N N . LYS B 1 62 ? 9.60621 -45.74181 43.17421 1.000 45.85373 62 LYS B N 1
ATOM 3579 C CA . LYS B 1 62 ? 8.78469 -44.77871 43.90823 1.000 46.97195 62 LYS B CA 1
ATOM 3580 C C . LYS B 1 62 ? 8.99724 -43.36309 43.39861 1.000 51.54911 62 LYS B C 1
ATOM 3581 O O . LYS B 1 62 ? 8.07918 -42.53181 43.41338 1.000 50.06941 62 LYS B O 1
ATOM 3587 N N . GLU B 1 63 ? 10.22278 -43.06093 43.00212 1.000 50.66904 63 GLU B N 1
ATOM 3588 C CA . GLU B 1 63 ? 10.53198 -41.77260 42.40633 1.000 47.05572 63 GLU B CA 1
ATOM 3589 C C . GLU B 1 63 ? 9.76214 -41.56042 41.10035 1.000 51.96019 63 GLU B C 1
ATOM 3590 O O . GLU B 1 63 ? 9.25058 -40.45913 40.84492 1.000 50.50954 63 GLU B O 1
ATOM 3596 N N . ARG B 1 64 ? 9.66427 -42.60402 40.25742 1.000 46.58353 64 ARG B N 1
ATOM 3597 C CA . ARG B 1 64 ? 8.84304 -42.50043 39.05331 1.000 43.85847 64 ARG B CA 1
ATOM 3598 C C . ARG B 1 64 ? 7.36060 -42.44878 39.39966 1.000 51.12107 64 ARG B C 1
ATOM 3599 O O . ARG B 1 64 ? 6.58216 -41.75231 38.73147 1.000 49.27680 64 ARG B O 1
ATOM 3607 N N . LEU B 1 65 ? 6.95548 -43.18664 40.44084 1.000 50.65846 65 LEU B N 1
ATOM 3608 C CA . LEU B 1 65 ? 5.57977 -43.12216 40.92913 1.000 47.08374 65 LEU B CA 1
ATOM 3609 C C . LEU B 1 65 ? 5.17510 -41.69954 41.26881 1.000 50.12640 65 LEU B C 1
ATOM 3610 O O . LEU B 1 65 ? 4.02274 -41.29949 41.05282 1.000 53.31405 65 LEU B O 1
ATOM 3615 N N . ASP B 1 66 ? 6.11726 -40.91821 41.79860 1.000 51.92964 66 ASP B N 1
ATOM 3616 C CA . ASP B 1 66 ? 5.84670 -39.55525 42.23141 1.000 48.77352 66 ASP B CA 1
ATOM 3617 C C . ASP B 1 66 ? 5.70753 -38.58565 41.07201 1.000 55.02470 66 ASP B C 1
ATOM 3618 O O . ASP B 1 66 ? 5.32056 -37.43705 41.30294 1.000 54.08769 66 ASP B O 1
ATOM 3623 N N . LYS B 1 67 ? 6.04572 -38.99366 39.84582 1.000 52.78964 67 LYS B N 1
ATOM 3624 C CA . LYS B 1 67 ? 5.74290 -38.15227 38.69707 1.000 49.65128 67 LYS B CA 1
ATOM 3625 C C . LYS B 1 67 ? 4.26500 -38.20827 38.33935 1.000 48.98971 67 LYS B C 1
ATOM 3626 O O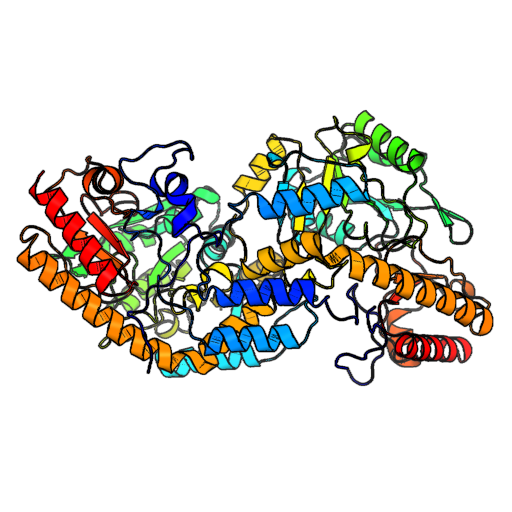 . LYS B 1 67 ? 3.80809 -37.38643 37.54345 1.000 52.15956 67 LYS B O 1
ATOM 3632 N N . ARG B 1 68 ? 3.52564 -39.16594 38.89874 1.000 47.65500 68 ARG B N 1
ATOM 3633 C CA . ARG B 1 68 ? 2.06694 -39.21077 39.00491 1.000 50.84740 68 ARG B CA 1
ATOM 3634 C C . ARG B 1 68 ? 1.30887 -39.51054 37.71345 1.000 50.78807 68 ARG B C 1
ATOM 3635 O O . ARG B 1 68 ? 0.07460 -39.67550 37.76302 1.000 50.78287 68 ARG B O 1
ATOM 3643 N N . ILE B 1 69 ? 1.98038 -39.63268 36.57229 1.000 51.35698 69 ILE B N 1
ATOM 3644 C CA . ILE B 1 69 ? 1.31696 -39.94653 35.31477 1.000 49.52283 69 ILE B CA 1
ATOM 3645 C C . ILE B 1 69 ? 2.00871 -41.15570 34.70585 1.000 47.56258 69 ILE B C 1
ATOM 3646 O O . ILE B 1 69 ? 3.21741 -41.32848 34.87452 1.000 49.82494 69 ILE B O 1
ATOM 3651 N N . PHE B 1 70 ? 1.22671 -42.05081 34.09825 1.000 53.23643 70 PHE B N 1
ATOM 3652 C CA . PHE B 1 70 ? 1.73353 -43.32009 33.57480 1.000 53.81204 70 PHE B CA 1
ATOM 3653 C C . PHE B 1 70 ? 1.23285 -43.56396 32.15245 1.000 45.83514 70 PHE B C 1
ATOM 3654 O O . PHE B 1 70 ? 0.72698 -44.63254 31.80828 1.000 44.71842 70 PHE B O 1
ATOM 3662 N N . GLY B 1 71 ? 1.41722 -42.57662 31.28634 1.000 44.51853 71 GLY B N 1
ATOM 3663 C CA . GLY B 1 71 ? 1.00279 -42.69386 29.90471 1.000 40.01090 71 GLY B CA 1
ATOM 3664 C C . GLY B 1 71 ? 1.99128 -43.47272 29.05575 1.000 42.96595 71 GLY B C 1
ATOM 3665 O O . GLY B 1 71 ? 2.84444 -44.21640 29.54983 1.000 44.63883 71 GLY B O 1
ATOM 3666 N N . TYR B 1 72 ? 1.85815 -43.29793 27.74288 1.000 49.57735 72 TYR B N 1
ATOM 3667 C CA . TYR B 1 72 ? 2.63632 -44.07775 26.78643 1.000 40.40534 72 TYR B CA 1
ATOM 3668 C C . TYR B 1 72 ? 4.12150 -43.78302 26.94758 1.000 45.87786 72 TYR B C 1
ATOM 3669 O O . TYR B 1 72 ? 4.53774 -42.62834 27.07344 1.000 47.33226 72 TYR B O 1
ATOM 3678 N N . THR B 1 73 ? 4.92591 -44.83083 26.95392 1.000 45.39165 73 THR B N 1
ATOM 3679 C CA . THR B 1 73 ? 6.29956 -44.68571 27.39181 1.000 46.93867 73 THR B CA 1
ATOM 3680 C C . THR B 1 73 ? 7.20557 -45.45681 26.45693 1.000 47.45962 73 THR B C 1
ATOM 3681 O O . THR B 1 73 ? 6.95736 -46.63156 26.16520 1.000 50.30653 73 THR B O 1
ATOM 3685 N N . LYS B 1 74 ? 8.23325 -44.78040 25.97046 1.000 46.08115 74 LYS B N 1
ATOM 3686 C CA . LYS B 1 74 ? 9.34340 -45.43189 25.29888 1.000 47.61915 74 LYS B CA 1
ATOM 3687 C C . LYS B 1 74 ? 10.63198 -45.00230 25.98506 1.000 50.62538 74 LYS B C 1
ATOM 3688 O O . LYS B 1 74 ? 10.67501 -43.99402 26.69416 1.000 51.21086 74 LYS B O 1
ATOM 3694 N N . ILE B 1 75 ? 11.67819 -45.80060 25.82063 1.000 47.90058 75 ILE B N 1
ATOM 3695 C CA . ILE B 1 75 ? 12.95237 -45.43624 26.42072 1.000 49.07340 75 ILE B CA 1
ATOM 3696 C C . ILE B 1 75 ? 13.59679 -44.38400 25.53202 1.000 55.04590 75 ILE B C 1
ATOM 3697 O O . ILE B 1 75 ? 14.35838 -44.71122 24.61659 1.000 59.71914 75 ILE B O 1
ATOM 3702 N N . PHE B 1 76 ? 13.26704 -43.11388 25.78777 1.000 54.60756 76 PHE B N 1
ATOM 3703 C CA . PHE B 1 76 ? 13.70657 -41.96984 24.99491 1.000 50.08115 76 PHE B CA 1
ATOM 3704 C C . PHE B 1 76 ? 15.05097 -41.42413 25.45676 1.000 53.96045 76 PHE B C 1
ATOM 3705 O O . PHE B 1 76 ? 15.90520 -41.12769 24.62623 1.000 59.41954 76 PHE B O 1
ATOM 3713 N N . SER B 1 77 ? 15.27544 -41.27907 26.75947 1.000 56.63902 77 SER B N 1
ATOM 3714 C CA . SER B 1 77 ? 16.53527 -40.68252 27.17184 1.000 50.95183 77 SER B CA 1
ATOM 3715 C C . SER B 1 77 ? 17.65495 -41.70885 27.05838 1.000 56.70769 77 SER B C 1
ATOM 3716 O O . SER B 1 77 ? 17.42271 -42.90585 26.86081 1.000 63.50198 77 SER B O 1
ATOM 3719 N N . ASN B 1 78 ? 18.88328 -41.21919 27.07165 1.000 55.04405 78 ASN B N 1
ATOM 3720 C CA . ASN B 1 78 ? 20.01025 -42.13542 27.00562 1.000 55.73870 78 ASN B CA 1
ATOM 3721 C C . ASN B 1 78 ? 20.40163 -42.70516 28.35207 1.000 58.30696 78 ASN B C 1
ATOM 3722 O O . ASN B 1 78 ? 21.37788 -43.46618 28.41224 1.000 57.01450 78 ASN B O 1
ATOM 3727 N N . ASP B 1 79 ? 19.67366 -42.35573 29.41688 1.000 55.19559 79 ASP B N 1
ATOM 3728 C CA . ASP B 1 79 ? 20.05014 -42.79184 30.75646 1.000 55.64854 79 ASP B CA 1
ATOM 3729 C C . ASP B 1 79 ? 20.12623 -44.30507 30.85019 1.000 52.91301 79 ASP B C 1
ATOM 3730 O O . ASP B 1 79 ? 21.14719 -44.85470 31.27477 1.000 58.09451 79 ASP B O 1
ATOM 3735 N N . TYR B 1 80 ? 19.07489 -45.00451 30.42911 1.000 50.75598 80 TYR B N 1
ATOM 3736 C CA . TYR B 1 80 ? 19.08147 -46.44767 30.62786 1.000 48.76061 80 TYR B CA 1
ATOM 3737 C C . TYR B 1 80 ? 20.24320 -47.08185 29.88461 1.000 46.73020 80 TYR B C 1
ATOM 3738 O O . TYR B 1 80 ? 20.93479 -47.94944 30.42785 1.000 49.34436 80 TYR B O 1
ATOM 3747 N N . TYR B 1 81 ? 20.48412 -46.65521 28.64764 1.000 50.54892 81 TYR B N 1
ATOM 3748 C CA . TYR B 1 81 ? 21.64277 -47.15666 27.91796 1.000 51.83880 81 TYR B CA 1
ATOM 3749 C C . TYR B 1 81 ? 22.93290 -46.90274 28.69251 1.000 55.43642 81 TYR B C 1
ATOM 3750 O O . TYR B 1 81 ? 23.71790 -47.82773 28.91421 1.000 57.28003 81 TYR B O 1
ATOM 3759 N N . ASN B 1 82 ? 23.17519 -45.65035 29.10493 1.000 53.08526 82 ASN B N 1
ATOM 3760 C CA . ASN B 1 82 ? 24.40671 -45.33287 29.82506 1.000 52.87378 82 ASN B CA 1
ATOM 3761 C C . ASN B 1 82 ? 24.58362 -46.22963 31.04024 1.000 55.35824 82 ASN B C 1
ATOM 3762 O O . ASN B 1 82 ? 25.66981 -46.77400 31.26822 1.000 55.49735 82 ASN B O 1
ATOM 3767 N N . ALA B 1 83 ? 23.52154 -46.40020 31.83674 1.000 50.70370 83 ALA B N 1
ATOM 3768 C CA . ALA B 1 83 ? 23.65890 -47.20036 33.04763 1.000 51.17437 83 ALA B CA 1
ATOM 3769 C C . ALA B 1 83 ? 24.03592 -48.63687 32.70635 1.000 50.24132 83 ALA B C 1
ATOM 3770 O O . ALA B 1 83 ? 25.00164 -49.18365 33.25342 1.000 50.68807 83 ALA B O 1
ATOM 3772 N N . PHE B 1 84 ? 23.30326 -49.25364 31.77544 1.000 47.93227 84 PHE B N 1
ATOM 3773 C CA . PHE B 1 84 ? 23.58618 -50.63847 31.41931 1.000 47.98346 84 PHE B CA 1
ATOM 3774 C C . PHE B 1 84 ? 24.90546 -50.75281 30.66364 1.000 51.54269 84 PHE B C 1
ATOM 3775 O O . PHE B 1 84 ? 25.65653 -51.71958 30.85155 1.000 48.79554 84 PHE B O 1
ATOM 3783 N N . SER B 1 85 ? 25.19794 -49.77188 29.80263 1.000 53.82671 85 SER B N 1
ATOM 3784 C CA . SER B 1 85 ? 26.46312 -49.75374 29.07039 1.000 56.59482 85 SER B CA 1
ATOM 3785 C C . SER B 1 85 ? 27.64843 -49.69465 30.03302 1.000 52.87873 85 SER B C 1
ATOM 3786 O O . SER B 1 85 ? 28.55242 -50.53635 29.96749 1.000 52.66000 85 SER B O 1
ATOM 3789 N N . ASP B 1 86 ? 27.62942 -48.73582 30.96989 1.000 53.21572 86 ASP B N 1
ATOM 3790 C CA . ASP B 1 86 ? 28.69323 -48.63321 31.96880 1.000 54.76310 86 ASP B CA 1
ATOM 3791 C C . ASP B 1 86 ? 28.76877 -49.87403 32.82954 1.000 55.34094 86 ASP B C 1
ATOM 3792 O O . ASP B 1 86 ? 29.86414 -50.32201 33.17819 1.000 55.78309 86 ASP B O 1
ATOM 3797 N N . TRP B 1 87 ? 27.61325 -50.44949 33.17419 1.000 55.31984 87 TRP B N 1
ATOM 3798 C CA . TRP B 1 87 ? 27.60538 -51.68378 33.94776 1.000 51.27878 87 TRP B CA 1
ATOM 3799 C C . TRP B 1 87 ? 28.39430 -52.75979 33.21638 1.000 52.30965 87 TRP B C 1
ATOM 3800 O O . TRP B 1 87 ? 29.27164 -53.40775 33.80341 1.000 55.64779 87 TRP B O 1
ATOM 3811 N N . CYS B 1 88 ? 28.13970 -52.92420 31.91241 1.000 48.54563 88 CYS B N 1
ATOM 3812 C CA . CYS B 1 88 ? 28.89790 -53.90776 31.14580 1.000 52.03770 88 CYS B CA 1
ATOM 3813 C C . CYS B 1 88 ? 30.34955 -53.50369 31.00698 1.000 51.79452 88 CYS B C 1
ATOM 3814 O O . CYS B 1 88 ? 31.24839 -54.34516 31.10510 1.000 52.07228 88 CYS B O 1
ATOM 3817 N N . GLN B 1 89 ? 30.58841 -52.22071 30.76564 1.000 55.63441 89 GLN B N 1
ATOM 3818 C CA . GLN B 1 89 ? 31.94187 -51.70573 30.64023 1.000 55.76165 89 GLN B CA 1
ATOM 3819 C C . GLN B 1 89 ? 32.78952 -52.06047 31.85442 1.000 57.59276 89 GLN B C 1
ATOM 3820 O O . GLN B 1 89 ? 33.80699 -52.74920 31.73672 1.000 57.30978 89 GLN B O 1
ATOM 3826 N N . ARG B 1 90 ? 32.35794 -51.62876 33.04496 1.000 58.13505 90 ARG B N 1
ATOM 3827 C CA . ARG B 1 90 ? 33.20793 -51.71810 34.22694 1.000 55.28481 90 ARG B CA 1
ATOM 3828 C C . ARG B 1 90 ? 33.15954 -53.07326 34.92507 1.000 58.29672 90 ARG B C 1
ATOM 3829 O O . ARG B 1 90 ? 34.01235 -53.33824 35.77283 1.000 58.70937 90 ARG B O 1
ATOM 3837 N N . ARG B 1 91 ? 32.22093 -53.95232 34.58242 1.000 59.61719 91 ARG B N 1
ATOM 3838 C CA . ARG B 1 91 ? 32.19033 -55.28218 35.18403 1.000 54.52020 91 ARG B CA 1
ATOM 3839 C C . ARG B 1 91 ? 32.73407 -56.38161 34.27553 1.000 56.31034 91 ARG B C 1
ATOM 3840 O O . ARG B 1 91 ? 33.19143 -57.40785 34.78421 1.000 56.45016 91 ARG B O 1
ATOM 3848 N N . TYR B 1 92 ? 32.72345 -56.20103 32.94891 1.000 55.33892 92 TYR B N 1
ATOM 3849 C CA . TYR B 1 92 ? 33.26338 -57.21560 32.05979 1.000 54.01392 92 TYR B CA 1
ATOM 3850 C C . TYR B 1 92 ? 34.24921 -56.66860 31.03645 1.000 53.92228 92 TYR B C 1
ATOM 3851 O O . TYR B 1 92 ? 34.87698 -57.46542 30.32787 1.000 56.90010 92 TYR B O 1
ATOM 3860 N N . GLY B 1 93 ? 34.43594 -55.35609 30.95861 1.000 52.31833 93 GLY B N 1
ATOM 3861 C CA . GLY B 1 93 ? 35.22770 -54.78563 29.88900 1.000 44.47331 93 GLY B CA 1
ATOM 3862 C C . GLY B 1 93 ? 34.60475 -54.98099 28.52453 1.000 60.21373 93 GLY B C 1
ATOM 3863 O O . GLY B 1 93 ? 35.32950 -55.15637 27.53588 1.000 59.29467 93 GLY B O 1
ATOM 3864 N N . TRP B 1 94 ? 33.27313 -54.96093 28.43708 1.000 55.76701 94 TRP B N 1
ATOM 3865 C CA . TRP B 1 94 ? 32.57481 -55.16634 27.17631 1.000 58.07810 94 TRP B CA 1
ATOM 3866 C C . TRP B 1 94 ? 31.64340 -53.99775 26.89719 1.000 53.55002 94 TRP B C 1
ATOM 3867 O O . TRP B 1 94 ? 31.09413 -53.39364 27.81608 1.000 56.76804 94 TRP B O 1
ATOM 3878 N N . ASN B 1 95 ? 31.48707 -53.66085 25.62075 1.000 57.27494 95 ASN B N 1
ATOM 3879 C CA . ASN B 1 95 ? 30.51076 -52.65334 25.24065 1.000 57.56093 95 ASN B CA 1
ATOM 3880 C C . ASN B 1 95 ? 29.80613 -53.06045 23.95859 1.000 57.33593 95 ASN B C 1
ATOM 3881 O O . ASN B 1 95 ? 30.24117 -53.94938 23.22575 1.000 58.42873 95 ASN B O 1
ATOM 3886 N N . PHE B 1 96 ? 28.67791 -52.40778 23.72457 1.000 59.77890 96 PHE B N 1
ATOM 3887 C CA . PHE B 1 96 ? 27.82126 -52.66944 22.58376 1.000 59.12965 96 PHE B CA 1
ATOM 3888 C C . PHE B 1 96 ? 27.26474 -51.33942 22.10692 1.000 58.00778 96 PHE B C 1
ATOM 3889 O O . PHE B 1 96 ? 27.15796 -50.37448 22.87361 1.000 59.92081 96 PHE B O 1
ATOM 3897 N N . GLU B 1 97 ? 26.92363 -51.29490 20.83091 1.000 62.76221 97 GLU B N 1
ATOM 3898 C CA . GLU B 1 97 ? 26.34306 -50.08971 20.27030 1.000 63.55676 97 GLU B CA 1
ATOM 3899 C C . GLU B 1 97 ? 24.93242 -49.90651 20.80831 1.000 57.69936 97 GLU B C 1
ATOM 3900 O O . GLU B 1 97 ? 24.18393 -50.87687 20.94002 1.000 57.87979 97 GLU B O 1
ATOM 3906 N N . LYS B 1 98 ? 24.58359 -48.66115 21.15760 1.000 48.32140 98 LYS B N 1
ATOM 3907 C CA . LYS B 1 98 ? 23.23573 -48.39063 21.64453 1.000 49.41256 98 LYS B CA 1
ATOM 3908 C C . LYS B 1 98 ? 22.17576 -48.91158 20.68471 1.000 52.81517 98 LYS B C 1
ATOM 3909 O O . LYS B 1 98 ? 21.12593 -49.39432 21.12038 1.000 56.51685 98 LYS B O 1
ATOM 3915 N N . LYS B 1 99 ? 22.43159 -48.82430 19.37364 1.000 54.42093 99 LYS B N 1
ATOM 3916 C CA . LYS B 1 99 ? 21.44100 -49.22041 18.37912 1.000 55.83721 99 LYS B CA 1
ATOM 3917 C C . LYS B 1 99 ? 21.24665 -50.73167 18.28364 1.000 57.52357 99 LYS B C 1
ATOM 3918 O O . LYS B 1 99 ? 20.23470 -51.17243 17.73103 1.000 57.32141 99 LYS B O 1
ATOM 3924 N N . HIS B 1 100 ? 22.16554 -51.53746 18.81161 1.000 55.16480 100 HIS B N 1
ATOM 3925 C CA . HIS B 1 100 ? 21.95483 -52.98126 18.82506 1.000 53.22206 100 HIS B CA 1
ATOM 3926 C C . HIS B 1 100 ? 21.04375 -53.44001 19.95416 1.000 58.56710 100 HIS B C 1
ATOM 3927 O O . HIS B 1 100 ? 20.70118 -54.62763 20.00434 1.000 58.29967 100 HIS B O 1
ATOM 3934 N N . LEU B 1 101 ? 20.65914 -52.53964 20.85772 1.000 57.62390 101 LEU B N 1
ATOM 3935 C CA . LEU B 1 101 ? 19.90405 -52.88942 22.05246 1.000 55.30795 101 LEU B CA 1
ATOM 3936 C C . LEU B 1 101 ? 18.40316 -52.80690 21.78143 1.000 52.79988 101 LEU B C 1
ATOM 3937 O O . LEU B 1 101 ? 17.88844 -51.73154 21.46585 1.000 57.36019 101 LEU B O 1
ATOM 3942 N N . VAL B 1 102 ? 17.69567 -53.92534 21.96487 1.000 51.17125 102 VAL B N 1
ATOM 3943 C CA . VAL B 1 102 ? 16.23679 -53.94627 21.97527 1.000 47.84454 102 VAL B CA 1
ATOM 3944 C C . VAL B 1 102 ? 15.76203 -54.55937 23.29506 1.000 50.89685 102 VAL B C 1
ATOM 3945 O O . VAL B 1 102 ? 16.49689 -55.28061 23.98141 1.000 49.97195 102 VAL B O 1
ATOM 3949 N N . MET B 1 103 ? 14.50971 -54.27328 23.64134 1.000 47.72295 103 MET B N 1
ATOM 3950 C CA . MET B 1 103 ? 13.92941 -54.71591 24.90240 1.000 43.78501 103 MET B CA 1
ATOM 3951 C C . MET B 1 103 ? 12.97133 -55.87672 24.69458 1.000 48.06518 103 MET B C 1
ATOM 3952 O O . MET B 1 103 ? 12.34169 -56.01401 23.63775 1.000 49.05783 103 MET B O 1
ATOM 3957 N N . SER B 1 104 ? 12.84744 -56.69910 25.73447 1.000 43.63258 104 SER B N 1
ATOM 3958 C CA . SER B 1 104 ? 11.96293 -57.85017 25.71780 1.000 41.41105 104 SER B CA 1
ATOM 3959 C C . SER B 1 104 ? 11.30779 -57.99896 27.08662 1.000 44.76231 104 SER B C 1
ATOM 3960 O O . SER B 1 104 ? 11.80133 -57.48535 28.08870 1.000 48.61746 104 SER B O 1
ATOM 3963 N N . ASN B 1 105 ? 10.18108 -58.71526 27.12019 1.000 52.94478 105 ASN B N 1
ATOM 3964 C CA . ASN B 1 105 ? 9.46644 -59.08761 28.34404 1.000 50.87256 105 ASN B CA 1
ATOM 3965 C C . ASN B 1 105 ? 10.20925 -60.06095 29.22341 1.000 47.72019 105 ASN B C 1
ATOM 3966 O O . ASN B 1 105 ? 9.70393 -60.38697 30.29796 1.000 59.59631 105 ASN B O 1
ATOM 3971 N N . GLY B 1 106 ? 11.35035 -60.55268 28.81086 1.000 47.82685 106 GLY B N 1
ATOM 3972 C CA . GLY B 1 106 ? 11.94685 -61.70307 29.44862 1.000 46.59227 106 GLY B CA 1
ATOM 3973 C C . GLY B 1 106 ? 12.72906 -62.48801 28.42943 1.000 55.83882 106 GLY B C 1
ATOM 3974 O O . GLY B 1 106 ? 12.55601 -62.34528 27.20942 1.000 55.72979 106 GLY B O 1
ATOM 3975 N N . ILE B 1 107 ? 13.62623 -63.32799 28.93976 1.000 54.17220 107 ILE B N 1
ATOM 3976 C CA . ILE B 1 107 ? 14.48822 -64.05995 28.03402 1.000 53.40351 107 ILE B CA 1
ATOM 3977 C C . ILE B 1 107 ? 13.74638 -65.24415 27.43585 1.000 57.50427 107 ILE B C 1
ATOM 3978 O O . ILE B 1 107 ? 14.01180 -65.62050 26.28480 1.000 61.40233 107 ILE B O 1
ATOM 3983 N N . ILE B 1 108 ? 12.78071 -65.81160 28.15840 1.000 52.62338 108 ILE B N 1
ATOM 3984 C CA . ILE B 1 108 ? 11.99898 -66.92316 27.61973 1.000 55.81800 108 ILE B CA 1
ATOM 3985 C C . ILE B 1 108 ? 11.23963 -66.43918 26.38910 1.000 56.17141 108 ILE B C 1
ATOM 3986 O O . ILE B 1 108 ? 11.41477 -67.02093 25.30726 1.000 58.34853 108 ILE B O 1
ATOM 3991 N N . PRO B 1 109 ? 10.41379 -65.38804 26.47578 1.000 56.40202 109 PRO B N 1
ATOM 3992 C CA . PRO B 1 109 ? 9.78064 -64.88479 25.24449 1.000 56.37402 109 PRO B CA 1
ATOM 3993 C C . PRO B 1 109 ? 10.77728 -64.53850 24.14330 1.000 57.18072 109 PRO B C 1
ATOM 3994 O O . PRO B 1 109 ? 10.52695 -64.81638 22.96343 1.000 55.50756 109 PRO B O 1
ATOM 3998 N N . ALA B 1 110 ? 11.90350 -63.92114 24.49409 1.000 56.87793 110 ALA B N 1
ATOM 3999 C CA . ALA B 1 110 ? 12.92025 -63.64853 23.48721 1.000 54.77852 110 ALA B CA 1
ATOM 4000 C C . ALA B 1 110 ? 13.35803 -64.94242 22.80307 1.000 54.77295 110 ALA B C 1
ATOM 4001 O O . ALA B 1 110 ? 13.44125 -65.00474 21.58060 1.000 56.49120 110 ALA B O 1
ATOM 4003 N N . LEU B 1 111 ? 13.61192 -65.99690 23.58600 1.000 58.39657 111 LEU B N 1
ATOM 4004 C CA . LEU B 1 111 ? 13.99873 -67.28740 23.02295 1.000 58.39266 111 LEU B CA 1
ATOM 4005 C C . LEU B 1 111 ? 12.94061 -67.83505 22.07495 1.000 59.46877 111 LEU B C 1
ATOM 4006 O O . LEU B 1 111 ? 13.26969 -68.44011 21.04727 1.000 55.39682 111 LEU B O 1
ATOM 4011 N N . TYR B 1 112 ? 11.66539 -67.71243 22.44538 1.000 59.04150 112 TYR B N 1
ATOM 4012 C CA . TYR B 1 112 ? 10.61005 -68.28192 21.61534 1.000 55.71258 112 TYR B CA 1
ATOM 4013 C C . TYR B 1 112 ? 10.49949 -67.55058 20.28148 1.000 55.74395 112 TYR B C 1
ATOM 4014 O O . TYR B 1 112 ? 10.25397 -68.17697 19.24424 1.000 54.44699 112 TYR B O 1
ATOM 4023 N N . GLU B 1 113 ? 10.66951 -66.22654 20.29314 1.000 55.67626 113 GLU B N 1
ATOM 4024 C CA . GLU B 1 113 ? 10.57871 -65.44517 19.06781 1.000 54.44391 113 GLU B CA 1
ATOM 4025 C C . GLU B 1 113 ? 11.84957 -65.56006 18.24308 1.000 54.87706 113 GLU B C 1
ATOM 4026 O O . GLU B 1 113 ? 11.78685 -65.78735 17.03169 1.000 56.79233 113 GLU B O 1
ATOM 4032 N N . LEU B 1 114 ? 13.01139 -65.44716 18.88860 1.000 56.88400 114 LEU B N 1
ATOM 4033 C CA . LEU B 1 114 ? 14.26868 -65.53200 18.15517 1.000 53.96642 114 LEU B CA 1
ATOM 4034 C C . LEU B 1 114 ? 14.40459 -66.85718 17.44947 1.000 52.32650 114 LEU B C 1
ATOM 4035 O O . LEU B 1 114 ? 15.00567 -66.91652 16.37267 1.000 56.89467 114 LEU B O 1
ATOM 4040 N N . VAL B 1 115 ? 13.89362 -6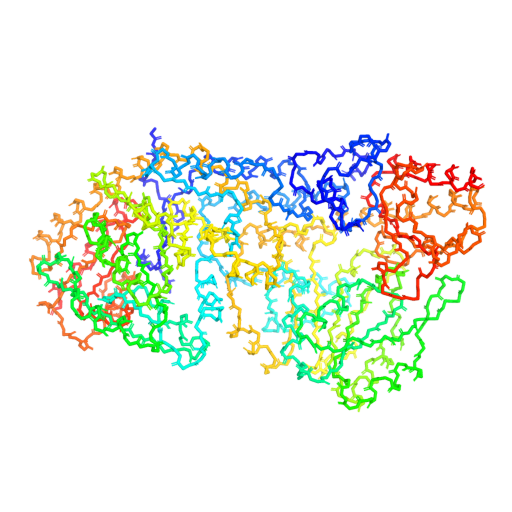7.93233 18.04454 1.000 49.53213 115 VAL B N 1
ATOM 4041 C CA . VAL B 1 115 ? 13.91688 -69.21237 17.34596 1.000 53.05243 115 VAL B CA 1
ATOM 4042 C C . VAL B 1 115 ? 13.20354 -69.09443 15.99845 1.000 55.50041 115 VAL B C 1
ATOM 4043 O O . VAL B 1 115 ? 13.68431 -69.59909 14.97641 1.000 53.25179 115 VAL B O 1
ATOM 4047 N N . GLN B 1 116 ? 12.07329 -68.38801 15.96335 1.000 55.13231 116 GLN B N 1
ATOM 4048 C CA . GLN B 1 116 ? 11.31360 -68.27596 14.72101 1.000 56.42503 116 GLN B CA 1
ATOM 4049 C C . GLN B 1 116 ? 11.94172 -67.31820 13.71623 1.000 53.51803 116 GLN B C 1
ATOM 4050 O O . GLN B 1 116 ? 11.76521 -67.49226 12.50870 1.000 55.56686 116 GLN B O 1
ATOM 4056 N N . TYR B 1 117 ? 12.65452 -66.30514 14.17880 1.000 50.33367 117 TYR B N 1
ATOM 4057 C CA . TYR B 1 117 ? 13.27344 -65.37550 13.24887 1.000 53.83204 117 TYR B CA 1
ATOM 4058 C C . TYR B 1 117 ? 14.52927 -65.97543 12.60882 1.000 57.39487 117 TYR B C 1
ATOM 4059 O O . TYR B 1 117 ? 14.88474 -65.59969 11.48876 1.000 49.81956 117 TYR B O 1
ATOM 4068 N N . ILE B 1 118 ? 15.20798 -66.88957 13.29993 1.000 54.23815 118 ILE B N 1
ATOM 4069 C CA . ILE B 1 118 ? 16.50438 -67.41352 12.87744 1.000 56.39515 118 ILE B CA 1
ATOM 4070 C C . ILE B 1 118 ? 16.37228 -68.76533 12.18985 1.000 61.22882 118 ILE B C 1
ATOM 4071 O O . ILE B 1 118 ? 16.94103 -68.98645 11.12085 1.000 64.16003 118 ILE B O 1
ATOM 4076 N N . CYS B 1 119 ? 15.62715 -69.68543 12.78631 1.000 55.74953 119 CYS B N 1
ATOM 4077 C CA . CYS B 1 119 ? 15.51948 -71.04274 12.27850 1.000 60.71566 119 CYS B CA 1
ATOM 4078 C C . CYS B 1 119 ? 14.28699 -71.17766 11.39271 1.000 64.41769 119 CYS B C 1
ATOM 4079 O O . CYS B 1 119 ? 13.18608 -70.75713 11.77368 1.000 61.00421 119 CYS B O 1
ATOM 4082 N N . LYS B 1 120 ? 14.47954 -71.73147 10.19905 1.000 66.62701 120 LYS B N 1
ATOM 4083 C CA . LYS B 1 120 ? 13.33860 -72.20785 9.43549 1.000 72.77372 120 LYS B CA 1
ATOM 4084 C C . LYS B 1 120 ? 12.83541 -73.49881 10.07238 1.000 65.62114 120 LYS B C 1
ATOM 4085 O O . LYS B 1 120 ? 13.61290 -74.24350 10.66968 1.000 73.54855 120 LYS B O 1
ATOM 4091 N N . LYS B 1 121 ? 11.52430 -73.75253 9.98987 1.000 64.27719 121 LYS B N 1
ATOM 4092 C CA . LYS B 1 121 ? 11.04109 -75.06881 10.38822 1.000 64.64311 121 LYS B CA 1
ATOM 4093 C C . LYS B 1 121 ? 11.86784 -76.09287 9.63256 1.000 74.90651 121 LYS B C 1
ATOM 4094 O O . LYS B 1 121 ? 12.26573 -75.85062 8.49165 1.000 83.69870 121 LYS B O 1
ATOM 4100 N N . ASP B 1 122 ? 12.15813 -77.21704 10.26877 1.000 74.17151 122 ASP B N 1
ATOM 4101 C CA . ASP B 1 122 ? 13.05191 -78.30088 9.80245 1.000 76.95340 122 ASP B CA 1
ATOM 4102 C C . ASP B 1 122 ? 14.49201 -78.01761 10.20210 1.000 73.69654 122 ASP B C 1
ATOM 4103 O O . ASP B 1 122 ? 15.34708 -78.89959 10.00841 1.000 70.63735 122 ASP B O 1
ATOM 4108 N N . GLU B 1 123 ? 14.78731 -76.86224 10.79421 1.000 69.99786 123 GLU B N 1
ATOM 4109 C CA . GLU B 1 123 ? 16.12085 -76.61952 11.31175 1.000 70.11466 123 GLU B CA 1
ATOM 4110 C C . GLU B 1 123 ? 16.15084 -76.92038 12.80431 1.000 66.70789 123 GLU B C 1
ATOM 4111 O O . GLU B 1 123 ? 15.11529 -77.03087 13.47126 1.000 67.45164 123 GLU B O 1
ATOM 4117 N N . LYS B 1 124 ? 17.36440 -77.07802 13.31032 1.000 65.06911 124 LYS B N 1
ATOM 4118 C CA . LYS B 1 124 ? 17.60952 -77.61124 14.63620 1.000 64.14437 124 LYS B CA 1
ATOM 4119 C C . LYS B 1 124 ? 18.20643 -76.54213 15.53687 1.000 60.48791 124 LYS B C 1
ATOM 4120 O O . LYS B 1 124 ? 18.88679 -75.62605 15.07470 1.000 63.58281 124 LYS B O 1
ATOM 4126 N N . VAL B 1 125 ? 17.95154 -76.68564 16.83232 1.000 61.99560 125 VAL B N 1
ATOM 4127 C CA . VAL B 1 125 ? 18.36184 -75.73255 17.85142 1.000 55.77475 125 VAL B CA 1
ATOM 4128 C C . VAL B 1 125 ? 19.20732 -76.50578 18.84336 1.000 55.07201 125 VAL B C 1
ATOM 4129 O O . VAL B 1 125 ? 18.70970 -77.41529 19.51845 1.000 56.96567 125 VAL B O 1
ATOM 4133 N N . LEU B 1 126 ? 20.48945 -76.17904 18.89918 1.000 54.22447 126 LEU B N 1
ATOM 4134 C CA . LEU B 1 126 ? 21.46575 -76.91654 19.68607 1.000 52.89110 126 LEU B CA 1
ATOM 4135 C C . LEU B 1 126 ? 21.69767 -76.23649 21.03160 1.000 56.23051 126 LEU B C 1
ATOM 4136 O O . LEU B 1 126 ? 21.76326 -75.00340 21.11244 1.000 58.05389 126 LEU B O 1
ATOM 4141 N N . PHE B 1 127 ? 21.84883 -77.03784 22.08577 1.000 50.59666 127 PHE B N 1
ATOM 4142 C CA . PHE B 1 127 ? 22.23554 -76.48351 23.37621 1.000 52.19571 127 PHE B CA 1
ATOM 4143 C C . PHE B 1 127 ? 22.87268 -77.59423 24.19416 1.000 56.45993 127 PHE B C 1
ATOM 4144 O O . PHE B 1 127 ? 22.80252 -78.77586 23.83806 1.000 54.45798 127 PHE B O 1
ATOM 4152 N N . LEU B 1 128 ? 23.54263 -77.17953 25.27276 1.000 51.14642 128 LEU B N 1
ATOM 4153 C CA . LEU B 1 128 ? 24.33439 -78.06107 26.11852 1.000 48.58857 128 LEU B CA 1
ATOM 4154 C C . LEU B 1 128 ? 23.46705 -78.61787 27.24514 1.000 57.22658 128 LEU B C 1
ATOM 4155 O O . LEU B 1 128 ? 22.74764 -77.86207 27.90994 1.000 60.34370 128 LEU B O 1
ATOM 4160 N N . THR B 1 129 ? 23.54425 -79.94717 27.47986 1.000 58.83429 129 THR B N 1
ATOM 4161 C CA . THR B 1 129 ? 22.68222 -80.50821 28.52187 1.000 57.98442 129 THR B CA 1
ATOM 4162 C C . THR B 1 129 ? 23.50127 -81.06096 29.69135 1.000 57.16568 129 THR B C 1
ATOM 4163 O O . THR B 1 129 ? 24.60526 -81.57299 29.49688 1.000 58.37615 129 THR B O 1
ATOM 4167 N N . PRO B 1 130 ? 22.98371 -80.98758 30.92875 1.000 60.51577 130 PRO B N 1
ATOM 4168 C CA . PRO B 1 130 ? 21.64844 -80.51176 31.31805 1.000 59.15917 130 PRO B CA 1
ATOM 4169 C C . PRO B 1 130 ? 21.45356 -79.02366 31.04860 1.000 56.77567 130 PRO B C 1
ATOM 4170 O O . PRO B 1 130 ? 22.42840 -78.28233 31.06876 1.000 56.32773 130 PRO B O 1
ATOM 4174 N N . SER B 1 131 ? 20.22550 -78.57996 30.81138 1.000 54.52935 131 SER B N 1
ATOM 4175 C CA . SER B 1 131 ? 20.01076 -77.15064 30.67487 1.000 57.07648 131 SER B CA 1
ATOM 4176 C C . SER B 1 131 ? 18.64710 -76.76304 31.22099 1.000 56.12701 131 SER B C 1
ATOM 4177 O O . SER B 1 131 ? 17.81545 -77.60821 31.55998 1.000 54.87545 131 SER B O 1
ATOM 4180 N N . TYR B 1 132 ? 18.46868 -75.45899 31.37942 1.000 56.98851 132 TYR B N 1
ATOM 4181 C CA . TYR B 1 132 ? 17.15107 -74.86034 31.49700 1.000 59.49076 132 TYR B CA 1
ATOM 4182 C C . TYR B 1 132 ? 16.22021 -75.49671 30.47024 1.000 55.58022 132 TYR B C 1
ATOM 4183 O O . TYR B 1 132 ? 16.52624 -75.51621 29.27740 1.000 56.79020 132 TYR B O 1
ATOM 4192 N N . ALA B 1 133 ? 15.11784 -76.09358 30.93501 1.000 58.41214 133 ALA B N 1
ATOM 4193 C CA . ALA B 1 133 ? 14.24936 -76.84457 30.03111 1.000 58.84313 133 ALA B CA 1
ATOM 4194 C C . ALA B 1 133 ? 13.62799 -75.95886 28.95441 1.000 60.65904 133 ALA B C 1
ATOM 4195 O O . ALA B 1 133 ? 13.16671 -76.46783 27.92383 1.000 57.67495 133 ALA B O 1
ATOM 4197 N N . TYR B 1 134 ? 13.60795 -74.64650 29.17168 1.000 63.88362 134 TYR B N 1
ATOM 4198 C CA . TYR B 1 134 ? 13.02508 -73.72134 28.21290 1.000 60.63466 134 TYR B CA 1
ATOM 4199 C C . TYR B 1 134 ? 13.88554 -73.55358 26.97401 1.000 57.91775 134 TYR B C 1
ATOM 4200 O O . TYR B 1 134 ? 13.40518 -73.01556 25.97096 1.000 57.83267 134 TYR B O 1
ATOM 4209 N N . PHE B 1 135 ? 15.14046 -73.99625 27.01162 1.000 54.98127 135 PHE B N 1
ATOM 4210 C CA . PHE B 1 135 ? 15.88930 -74.11004 25.76620 1.000 59.65958 135 PHE B CA 1
ATOM 4211 C C . PHE B 1 135 ? 15.22288 -75.12233 24.84233 1.000 57.22528 135 PHE B C 1
ATOM 4212 O O . PHE B 1 135 ? 15.13129 -74.90467 23.62840 1.000 54.43556 135 PHE B O 1
ATOM 4220 N N . LYS B 1 136 ? 14.74953 -76.23807 25.40945 1.000 58.21890 136 LYS B N 1
ATOM 4221 C CA . LYS B 1 136 ? 14.03149 -77.23361 24.62344 1.000 56.92153 136 LYS B CA 1
ATOM 4222 C C . LYS B 1 136 ? 12.67332 -76.70505 24.17497 1.000 58.99294 136 LYS B C 1
ATOM 4223 O O . LYS B 1 136 ? 12.31851 -76.80869 22.99251 1.000 57.22941 136 LYS B O 1
ATOM 4229 N N . TYR B 1 137 ? 11.90182 -76.12481 25.10464 1.000 57.66523 137 TYR B N 1
ATOM 4230 C CA . TYR B 1 137 ? 10.54144 -75.69969 24.77500 1.000 58.61915 137 TYR B CA 1
ATOM 4231 C C . TYR B 1 137 ? 10.54029 -74.60730 23.71318 1.000 60.44425 137 TYR B C 1
ATOM 4232 O O . TYR B 1 137 ? 9.64400 -74.56588 22.85991 1.000 59.15434 137 TYR B O 1
ATOM 4241 N N . ALA B 1 138 ? 11.53337 -73.70773 23.75282 1.000 58.85842 138 ALA B N 1
ATOM 4242 C CA . ALA B 1 138 ? 11.61870 -72.66221 22.73860 1.000 53.97623 138 ALA B CA 1
ATOM 4243 C C . ALA B 1 138 ? 11.66531 -73.26284 21.34132 1.000 58.90230 138 ALA B C 1
ATOM 4244 O O . ALA B 1 138 ? 11.09256 -72.70235 20.39564 1.000 63.50038 138 ALA B O 1
ATOM 4246 N N . ALA B 1 139 ? 12.33093 -74.41293 21.18874 1.000 59.39342 139 ALA B N 1
ATOM 4247 C CA . ALA B 1 139 ? 12.38116 -75.04641 19.87659 1.000 63.36970 139 ALA B CA 1
ATOM 4248 C C . ALA B 1 139 ? 11.07826 -75.78931 19.56852 1.000 61.46465 139 ALA B C 1
ATOM 4249 O O . ALA B 1 139 ? 10.48810 -75.60764 18.49491 1.000 60.39288 139 ALA B O 1
ATOM 4251 N N . ASP B 1 140 ? 10.58947 -76.59039 20.51809 1.000 57.08251 140 ASP B N 1
ATOM 4252 C CA . ASP B 1 140 ? 9.32467 -77.28723 20.32049 1.000 54.66938 140 ASP B CA 1
ATOM 4253 C C . ASP B 1 140 ? 8.18924 -76.31274 20.03354 1.000 62.62407 140 ASP B C 1
ATOM 4254 O O . ASP B 1 140 ? 7.26358 -76.63601 19.27767 1.000 66.89562 140 ASP B O 1
ATOM 4259 N N . PHE B 1 141 ? 8.23521 -75.12502 20.64160 1.000 59.26917 141 PHE B N 1
ATOM 4260 C CA . PHE B 1 141 ? 7.14642 -74.17221 20.49987 1.000 54.63370 141 PHE B CA 1
ATOM 4261 C C . PHE B 1 141 ? 6.78686 -73.95096 19.04182 1.000 55.19657 141 PHE B C 1
ATOM 4262 O O . PHE B 1 141 ? 5.61815 -74.04315 18.66649 1.000 59.27458 141 PHE B O 1
ATOM 4270 N N . SER B 1 142 ? 7.77620 -73.65601 18.20052 1.000 57.34950 142 SER B N 1
ATOM 4271 C CA . SER B 1 142 ? 7.52611 -73.37958 16.78928 1.000 62.03059 142 SER B CA 1
ATOM 4272 C C . SER B 1 142 ? 7.95482 -74.53764 15.88246 1.000 65.37032 142 SER B C 1
ATOM 4273 O O . SER B 1 142 ? 8.30364 -74.32348 14.71492 1.000 61.17795 142 SER B O 1
ATOM 4276 N N . ASN B 1 143 ? 7.94595 -75.76711 16.41793 1.000 63.93644 143 ASN B N 1
ATOM 4277 C CA . ASN B 1 143 ? 8.21321 -76.99093 15.65130 1.000 66.32576 143 ASN B CA 1
ATOM 4278 C C . ASN B 1 143 ? 9.60610 -77.01049 15.02779 1.000 65.49159 143 ASN B C 1
ATOM 4279 O O . ASN B 1 143 ? 9.83481 -77.66272 14.00126 1.000 68.54070 143 ASN B O 1
ATOM 4284 N N . ARG B 1 144 ? 10.53787 -76.28122 15.62251 1.000 60.18310 144 ARG B N 1
ATOM 4285 C CA . ARG B 1 144 ? 11.93318 -76.53756 15.33898 1.000 59.71625 144 ARG B CA 1
ATOM 4286 C C . ARG B 1 144 ? 12.37397 -77.74500 16.15967 1.000 61.08306 144 ARG B C 1
ATOM 4287 O O . ARG B 1 144 ? 11.63189 -78.25725 17.00236 1.000 65.89176 144 ARG B O 1
ATOM 4295 N N . THR B 1 145 ? 13.57544 -78.23452 15.88207 1.000 62.33082 145 THR B N 1
ATOM 4296 C CA . THR B 1 145 ? 14.01883 -79.48344 16.47759 1.000 64.29886 145 THR B CA 1
ATOM 4297 C C . THR B 1 145 ? 15.09369 -79.22319 17.52432 1.000 63.29072 145 THR B C 1
ATOM 4298 O O . THR B 1 145 ? 16.12777 -78.60859 17.21929 1.000 61.57534 145 THR B O 1
ATOM 4302 N N . PRO B 1 146 ? 14.87525 -79.62394 18.77487 1.000 64.21755 146 PRO B N 1
ATOM 4303 C CA . PRO B 1 146 ? 15.92085 -79.46278 19.80025 1.000 64.71043 146 PRO B CA 1
ATOM 4304 C C . PRO B 1 146 ? 16.94119 -80.59519 19.73141 1.000 64.53569 146 PRO B C 1
ATOM 4305 O O . PRO B 1 146 ? 16.57310 -81.76786 19.63075 1.000 65.38266 146 PRO B O 1
ATOM 4309 N N . ILE B 1 147 ? 18.23077 -80.24247 19.76490 1.000 63.20768 147 ILE B N 1
ATOM 4310 C CA . ILE B 1 147 ? 19.30515 -81.22853 19.85098 1.000 60.80186 147 ILE B CA 1
ATOM 4311 C C . ILE B 1 147 ? 20.24329 -80.81934 20.98057 1.000 58.83891 147 ILE B C 1
ATOM 4312 O O . ILE B 1 147 ? 20.37534 -79.63531 21.30395 1.000 63.25689 147 ILE B O 1
ATOM 4317 N N . CYS B 1 148 ? 20.88302 -81.81174 21.59508 1.000 56.51294 148 CYS B N 1
ATOM 4318 C CA . CYS B 1 148 ? 21.60775 -81.63827 22.84537 1.000 57.42760 148 CYS B CA 1
ATOM 4319 C C . CYS B 1 148 ? 23.03403 -82.15720 22.71891 1.000 55.59555 148 CYS B C 1
ATOM 4320 O O . CYS B 1 148 ? 23.26050 -83.23077 22.15959 1.000 55.82606 148 CYS B O 1
ATOM 4323 N N . SER B 1 149 ? 23.99283 -81.39902 23.24737 1.000 57.76405 149 SER B N 1
ATOM 4324 C CA . SER B 1 149 ? 25.35849 -81.87835 23.45703 1.000 57.95933 149 SER B CA 1
ATOM 4325 C C . SER B 1 149 ? 25.55290 -82.04692 24.96077 1.000 60.41538 149 SER B C 1
ATOM 4326 O O . SER B 1 149 ? 25.58996 -81.05652 25.70211 1.000 58.82505 149 SER B O 1
ATOM 4329 N N . ASP B 1 150 ? 25.65968 -83.29582 25.41656 1.000 60.34611 150 ASP B N 1
ATOM 4330 C CA . ASP B 1 150 ? 25.83612 -83.54178 26.84425 1.000 56.56019 150 ASP B CA 1
ATOM 4331 C C . ASP B 1 150 ? 27.18711 -83.02720 27.30798 1.000 62.10870 150 ASP B C 1
ATOM 4332 O O . ASP B 1 150 ? 28.20953 -83.24245 26.64390 1.000 63.28914 150 ASP B O 1
ATOM 4337 N N . LEU B 1 151 ? 27.18267 -82.31784 28.43577 1.000 60.96363 151 LEU B N 1
ATOM 4338 C CA . LEU B 1 151 ? 28.42606 -81.94855 29.08616 1.000 56.39921 151 LEU B CA 1
ATOM 4339 C C . LEU B 1 151 ? 29.03321 -83.18349 29.75441 1.000 57.80202 151 LEU B C 1
ATOM 4340 O O . LEU B 1 151 ? 28.37954 -84.21747 29.94586 1.000 56.67010 151 LEU B O 1
ATOM 4345 N N . ILE B 1 152 ? 30.29152 -83.06594 30.14610 1.000 59.22674 152 ILE B N 1
ATOM 4346 C CA . ILE B 1 152 ? 31.01785 -84.18985 30.71052 1.000 56.18565 152 ILE B CA 1
ATOM 4347 C C . ILE B 1 152 ? 31.29791 -83.89448 32.16985 1.000 55.34832 152 ILE B C 1
ATOM 4348 O O . ILE B 1 152 ? 31.87247 -82.85408 32.51203 1.000 55.44827 152 ILE B O 1
ATOM 4353 N N . ASP B 1 153 ? 30.83540 -84.79868 33.01867 1.000 54.66457 153 ASP B N 1
ATOM 4354 C CA . ASP B 1 153 ? 30.90994 -84.69068 34.46219 1.000 57.05314 153 ASP B CA 1
ATOM 4355 C C . ASP B 1 153 ? 32.13768 -85.45289 34.95320 1.000 60.45413 153 ASP B C 1
ATOM 4356 O O . ASP B 1 153 ? 32.11009 -86.66990 35.10934 1.000 64.40087 153 ASP B O 1
ATOM 4361 N N . ASN B 1 154 ? 33.23781 -84.74218 35.15792 1.000 56.05199 154 ASN B N 1
ATOM 4362 C CA . ASN B 1 154 ? 34.38635 -85.31383 35.85503 1.000 60.69492 154 ASN B CA 1
ATOM 4363 C C . ASN B 1 154 ? 34.34181 -84.88505 37.31562 1.000 59.99285 154 ASN B C 1
ATOM 4364 O O . ASN B 1 154 ? 34.84847 -83.83155 37.69505 1.000 56.41938 154 ASN B O 1
ATOM 4369 N N . ASP B 1 155 ? 33.68769 -85.71240 38.12454 1.000 58.21865 155 ASP B N 1
ATOM 4370 C CA . ASP B 1 155 ? 33.60931 -85.50850 39.56469 1.000 66.08797 155 ASP B CA 1
ATOM 4371 C C . ASP B 1 155 ? 33.08792 -84.10985 39.89117 1.000 62.43063 155 ASP B C 1
ATOM 4372 O O . ASP B 1 155 ? 33.71284 -83.33294 40.61665 1.000 65.04875 155 ASP B O 1
ATOM 4377 N N . GLY B 1 156 ? 31.93612 -83.77746 39.31551 1.000 59.78788 156 GLY B N 1
ATOM 4378 C CA . GLY B 1 156 ? 31.26079 -82.54193 39.61763 1.000 59.94261 156 GLY B CA 1
ATOM 4379 C C . GLY B 1 156 ? 31.70286 -81.36413 38.78341 1.000 65.48790 156 GLY B C 1
ATOM 4380 O O . GLY B 1 156 ? 31.01078 -80.33463 38.76491 1.000 64.71177 156 GLY B O 1
ATOM 4381 N N . TYR B 1 157 ? 32.84333 -81.47259 38.11154 1.000 63.17914 157 TYR B N 1
ATOM 4382 C CA . TYR B 1 157 ? 33.31757 -80.42243 37.22764 1.000 63.13859 157 TYR B CA 1
ATOM 4383 C C . TYR B 1 157 ? 32.89500 -80.75955 35.80431 1.000 60.83177 157 TYR B C 1
ATOM 4384 O O . TYR B 1 157 ? 33.26623 -81.81335 35.27746 1.000 66.03067 157 TYR B O 1
ATOM 4393 N N . TYR B 1 158 ? 32.07978 -79.89084 35.21275 1.000 54.40891 158 TYR B N 1
ATOM 4394 C CA . TYR B 1 158 ? 31.52075 -80.11033 33.89157 1.000 52.27726 158 TYR B CA 1
ATOM 4395 C C . TYR B 1 158 ? 32.38027 -79.44213 32.82133 1.000 60.27354 158 TYR B C 1
ATOM 4396 O O . TYR B 1 158 ? 32.82318 -78.29512 32.97875 1.000 52.21775 158 TYR B O 1
ATOM 4405 N N . THR B 1 159 ? 32.57247 -80.15611 31.70873 1.000 57.98276 159 THR B N 1
ATOM 4406 C CA . THR B 1 159 ? 33.32149 -79.66361 30.56098 1.000 54.88071 159 THR B CA 1
ATOM 4407 C C . THR B 1 159 ? 32.51666 -79.93059 29.29694 1.000 56.99666 159 THR B C 1
ATOM 4408 O O . THR B 1 159 ? 31.55948 -80.70987 29.29229 1.000 55.22994 159 THR B O 1
ATOM 4412 N N . ILE B 1 160 ? 32.91670 -79.28019 28.21356 1.000 58.88706 160 ILE B N 1
ATOM 4413 C CA . ILE B 1 160 ? 32.22435 -79.40535 26.93413 1.000 62.66678 160 ILE B CA 1
ATOM 4414 C C . ILE B 1 160 ? 32.86719 -80.52455 26.12369 1.000 67.82512 160 ILE B C 1
ATOM 4415 O O . ILE B 1 160 ? 34.09752 -80.58335 25.99742 1.000 68.46488 160 ILE B O 1
ATOM 4420 N N . ASP B 1 161 ? 32.04305 -81.42620 25.58896 1.000 64.08780 161 ASP B N 1
ATOM 4421 C CA . ASP B 1 161 ? 32.52514 -82.39821 24.61183 1.000 62.36546 161 ASP B CA 1
ATOM 4422 C C . ASP B 1 161 ? 32.59939 -81.68807 23.26172 1.000 67.23668 161 ASP B C 1
ATOM 4423 O O . ASP B 1 161 ? 31.71036 -81.79279 22.40533 1.000 64.21210 161 ASP B O 1
ATOM 4428 N N . PHE B 1 162 ? 33.73003 -80.99965 23.05358 1.000 65.51814 162 PHE B N 1
ATOM 4429 C CA . PHE B 1 162 ? 33.87097 -80.11182 21.90063 1.000 66.37767 162 PHE B CA 1
ATOM 4430 C C . PHE B 1 162 ? 33.76667 -80.84274 20.56303 1.000 68.76102 162 PHE B C 1
ATOM 4431 O O . PHE B 1 162 ? 33.31519 -80.24663 19.57708 1.000 69.90579 162 PHE B O 1
ATOM 4439 N N . GLU B 1 163 ? 34.17233 -82.11740 20.48566 1.000 70.06678 163 GLU B N 1
ATOM 4440 C CA . GLU B 1 163 ? 34.00767 -82.81076 19.21073 1.000 71.88068 163 GLU B CA 1
ATOM 4441 C C . GLU B 1 163 ? 32.55095 -83.18697 18.98267 1.000 72.06521 163 GLU B C 1
ATOM 4442 O O . GLU B 1 163 ? 32.04223 -83.08183 17.86096 1.000 70.97753 163 GLU B O 1
ATOM 4448 N N . ASP B 1 164 ? 31.87042 -83.65681 20.02748 1.000 73.67859 164 ASP B N 1
ATOM 4449 C CA . ASP B 1 164 ? 30.42751 -83.83678 19.92885 1.000 69.27170 164 ASP B CA 1
ATOM 4450 C C . ASP B 1 164 ? 29.73781 -82.52483 19.56748 1.000 69.76792 164 ASP B C 1
ATOM 4451 O O . ASP B 1 164 ? 28.76596 -82.51361 18.80721 1.000 67.18560 164 ASP B O 1
ATOM 4456 N N . PHE B 1 165 ? 30.22449 -81.40351 20.10259 1.000 71.38838 165 PHE B N 1
ATOM 4457 C CA . PHE B 1 165 ? 29.59111 -80.13133 19.78868 1.000 65.17273 165 PHE B CA 1
ATOM 4458 C C . PHE B 1 165 ? 29.83558 -79.74188 18.34092 1.000 62.55962 165 PHE B C 1
ATOM 4459 O O . PHE B 1 165 ? 28.91037 -79.30647 17.64759 1.000 68.31986 165 PHE B O 1
ATOM 4467 N N . GLU B 1 166 ? 31.07918 -79.85598 17.86542 1.000 68.21802 166 GLU B N 1
ATOM 4468 C CA . GLU B 1 166 ? 31.34932 -79.49156 16.47154 1.000 68.95349 166 GLU B CA 1
ATOM 4469 C C . GLU B 1 166 ? 30.60049 -80.40401 15.50235 1.000 67.09856 166 GLU B C 1
ATOM 4470 O O . GLU B 1 166 ? 30.12801 -79.95256 14.45108 1.000 67.19301 166 GLU B O 1
ATOM 4476 N N . LYS B 1 167 ? 30.48015 -81.69006 15.84392 1.000 67.90764 167 LYS B N 1
ATOM 4477 C CA . LYS B 1 167 ? 29.73421 -82.63209 15.00931 1.000 73.02749 167 LYS B CA 1
ATOM 4478 C C . LYS B 1 167 ? 28.28968 -82.18487 14.82425 1.000 70.42215 167 LYS B C 1
ATOM 4479 O O . LYS B 1 167 ? 27.78126 -82.13705 13.69489 1.000 65.71135 167 LYS B O 1
ATOM 4485 N N . LYS B 1 168 ? 27.62437 -81.80667 15.92502 1.000 69.25229 168 LYS B N 1
ATOM 4486 C CA . LYS B 1 168 ? 26.22840 -81.38599 15.84643 1.000 65.19362 168 LYS B CA 1
ATOM 4487 C C . LYS B 1 168 ? 26.08587 -79.99655 15.24611 1.000 64.62370 168 LYS B C 1
ATOM 4488 O O . LYS B 1 168 ? 25.11565 -79.74011 14.52281 1.000 66.51398 168 LYS B O 1
ATOM 4494 N N . ALA B 1 169 ? 27.04305 -79.10242 15.51098 1.000 61.08952 169 ALA B N 1
ATOM 4495 C CA . ALA B 1 169 ? 27.00350 -77.77298 14.91092 1.000 61.31515 169 ALA B CA 1
ATOM 4496 C C . ALA B 1 169 ? 27.19518 -77.83347 13.39664 1.000 67.35753 169 ALA B C 1
ATOM 4497 O O . ALA B 1 169 ? 26.54978 -77.07948 12.64692 1.000 64.69163 169 ALA B O 1
ATOM 4499 N N . ALA B 1 170 ? 28.06521 -78.74535 12.93561 1.000 68.39067 170 ALA B N 1
ATOM 4500 C CA . ALA B 1 170 ? 28.43510 -78.81889 11.52497 1.000 69.09747 170 ALA B CA 1
ATOM 4501 C C . ALA B 1 170 ? 27.24438 -79.15148 10.63970 1.000 69.01618 170 ALA B C 1
ATOM 4502 O O . ALA B 1 170 ? 27.15563 -78.63955 9.51734 1.000 68.27831 170 ALA B O 1
ATOM 4504 N N . ASP B 1 171 ? 26.30345 -79.95426 11.14207 1.000 66.59489 171 ASP B N 1
ATOM 4505 C CA . ASP B 1 171 ? 25.05666 -80.22574 10.43666 1.000 63.95984 171 ASP B CA 1
ATOM 4506 C C . ASP B 1 171 ? 24.49653 -78.94373 9.83842 1.000 72.23556 171 ASP B C 1
ATOM 4507 O O . ASP B 1 171 ? 24.30964 -77.93821 10.53866 1.000 72.85136 171 ASP B O 1
ATOM 4512 N N . GLU B 1 172 ? 24.23750 -78.98165 8.52921 1.000 73.06561 172 GLU B N 1
ATOM 4513 C CA . GLU B 1 172 ? 23.78646 -77.76945 7.86191 1.000 75.96833 172 GLU B CA 1
ATOM 4514 C C . GLU B 1 172 ? 22.37731 -77.39238 8.28205 1.000 73.12332 172 GLU B C 1
ATOM 4515 O O . GLU B 1 172 ? 22.01469 -76.21630 8.19839 1.000 79.47523 172 GLU B O 1
ATOM 4521 N N . LYS B 1 173 ? 21.59035 -78.35041 8.76327 1.000 66.73680 173 LYS B N 1
ATOM 4522 C CA . LYS B 1 173 ? 20.28421 -78.01663 9.30243 1.000 71.14358 173 LYS B CA 1
ATOM 4523 C C . LYS B 1 173 ? 20.37433 -77.42339 10.70363 1.000 72.20837 173 LYS B C 1
ATOM 4524 O O . LYS B 1 173 ? 19.44355 -76.72923 11.12562 1.000 69.98904 173 LYS B O 1
ATOM 4530 N N . THR B 1 174 ? 21.48573 -77.63126 11.40935 1.000 69.20469 174 THR B N 1
ATOM 4531 C CA . THR B 1 174 ? 21.66725 -77.05919 12.73926 1.000 64.12869 174 THR B CA 1
ATOM 4532 C C . THR B 1 174 ? 22.08207 -75.60001 12.60490 1.000 64.50765 174 THR B C 1
ATOM 4533 O O . THR B 1 174 ? 23.19578 -75.28888 12.16943 1.000 69.22308 174 THR B O 1
ATOM 4537 N N . THR B 1 175 ? 21.19920 -74.70930 13.01539 1.000 64.63907 175 THR B N 1
ATOM 4538 C CA . THR B 1 175 ? 21.28411 -73.30010 12.67906 1.000 60.04726 175 THR B CA 1
ATOM 4539 C C . THR B 1 175 ? 21.50423 -72.39597 13.88231 1.000 59.98061 175 THR B C 1
ATOM 4540 O O . THR B 1 175 ? 22.11681 -71.32870 13.74397 1.000 54.39992 175 THR B O 1
ATOM 4544 N N . LEU B 1 176 ? 21.06829 -72.81908 15.06588 1.000 58.48480 176 LEU B N 1
ATOM 4545 C CA . LEU B 1 176 ? 21.06571 -71.97708 16.25116 1.000 59.63624 176 LEU B CA 1
ATOM 4546 C C . LEU B 1 176 ? 21.67954 -72.73093 17.41680 1.000 55.20744 176 LEU B C 1
ATOM 4547 O O . LEU B 1 176 ? 21.33082 -73.89316 17.67609 1.000 52.40384 176 LEU B O 1
ATOM 4552 N N . PHE B 1 177 ? 22.59669 -72.06716 18.10413 1.000 48.35570 177 PHE B N 1
ATOM 4553 C CA . PHE B 1 177 ? 23.15858 -72.57787 19.34182 1.000 51.50883 177 PHE B CA 1
ATOM 4554 C C . PHE B 1 177 ? 22.71009 -71.64729 20.45646 1.000 53.39912 177 PHE B C 1
ATOM 4555 O O . PHE B 1 177 ? 22.97347 -70.43630 20.40224 1.000 52.25903 177 PHE B O 1
ATOM 4563 N N . ILE B 1 178 ? 22.01783 -72.20167 21.44764 1.000 49.58275 178 ILE B N 1
ATOM 4564 C CA . ILE B 1 178 ? 21.65311 -71.44372 22.63536 1.000 50.20352 178 ILE B CA 1
ATOM 4565 C C . ILE B 1 178 ? 22.67594 -71.79214 23.69728 1.000 49.16431 178 ILE B C 1
ATOM 4566 O O . ILE B 1 178 ? 22.72082 -72.92486 24.19241 1.000 51.28363 178 ILE B O 1
ATOM 4571 N N . LEU B 1 179 ? 23.52181 -70.82421 24.00648 1.000 46.99707 179 LEU B N 1
ATOM 4572 C CA . LEU B 1 179 ? 24.54747 -70.96390 25.02240 1.000 46.76564 179 LEU B CA 1
ATOM 4573 C C . LEU B 1 179 ? 24.04188 -70.34964 26.31245 1.000 51.85446 179 LEU B C 1
ATOM 4574 O O . LEU B 1 179 ? 23.43679 -69.27175 26.30579 1.000 52.00480 179 LEU B O 1
ATOM 4579 N N . CYS B 1 180 ? 24.28102 -71.04143 27.41445 1.000 58.06722 180 CYS B N 1
ATOM 4580 C CA . CYS B 1 180 ? 23.97563 -70.53014 28.74027 1.000 49.93613 180 CYS B CA 1
ATOM 4581 C C . CYS B 1 180 ? 25.29574 -70.16136 29.39500 1.000 47.81264 180 CYS B C 1
ATOM 4582 O O . CYS B 1 180 ? 26.04259 -71.03844 29.83810 1.000 47.52137 180 CYS B O 1
ATOM 4585 N N . ASN B 1 181 ? 25.56733 -68.86490 29.47997 1.000 49.69409 181 ASN B N 1
ATOM 4586 C CA . ASN B 1 181 ? 26.88312 -68.36007 29.87237 1.000 49.45072 181 ASN B CA 1
ATOM 4587 C C . ASN B 1 181 ? 26.73145 -67.29172 30.94733 1.000 42.92221 181 ASN B C 1
ATOM 4588 O O . ASN B 1 181 ? 26.52457 -66.11496 30.61781 1.000 47.11862 181 ASN B O 1
ATOM 4593 N N . PRO B 1 182 ? 26.84267 -67.63609 32.23672 1.000 46.71316 182 PRO B N 1
ATOM 4594 C CA . PRO B 1 182 ? 27.19197 -68.87941 32.91822 1.000 44.62919 182 PRO B CA 1
ATOM 4595 C C . PRO B 1 182 ? 26.09758 -69.90302 32.78834 1.000 50.07483 182 PRO B C 1
ATOM 4596 O O . PRO B 1 182 ? 24.95004 -69.56597 32.48204 1.000 52.07921 182 PRO B O 1
ATOM 4600 N N . HIS B 1 183 ? 26.44788 -71.15311 33.02932 1.000 48.32415 183 HIS B N 1
ATOM 4601 C CA . HIS B 1 183 ? 25.55722 -72.23786 32.68660 1.000 51.02737 183 HIS B CA 1
ATOM 4602 C C . HIS B 1 183 ? 24.61844 -72.58449 33.82988 1.000 52.58311 183 HIS B C 1
ATOM 4603 O O . HIS B 1 183 ? 25.02468 -72.67131 34.99451 1.000 50.39588 183 HIS B O 1
ATOM 4610 N N . ASN B 1 184 ? 23.36668 -72.83572 33.46384 1.000 52.94941 184 ASN B N 1
ATOM 4611 C CA . ASN B 1 184 ? 22.30820 -73.25150 34.36195 1.000 48.12955 184 ASN B CA 1
ATOM 4612 C C . ASN B 1 184 ? 21.84134 -74.60786 33.85384 1.000 48.74861 184 ASN B C 1
ATOM 4613 O O . ASN B 1 184 ? 21.40880 -74.69382 32.69123 1.000 55.06577 184 ASN B O 1
ATOM 4618 N N . PRO B 1 185 ? 21.88404 -75.70335 34.66073 1.000 50.14892 185 PRO B N 1
ATOM 4619 C CA . PRO B 1 185 ? 22.09300 -75.73689 36.11848 1.000 52.92185 185 PRO B CA 1
ATOM 4620 C C . PRO B 1 185 ? 23.46034 -76.10294 36.68126 1.000 54.77597 185 PRO B C 1
ATOM 4621 O O . PRO B 1 185 ? 23.52606 -76.22981 37.89917 1.000 51.70757 185 PRO B O 1
ATOM 4625 N N . THR B 1 186 ? 24.51621 -76.27033 35.87901 1.000 57.30614 186 THR B N 1
ATOM 4626 C CA . THR B 1 186 ? 25.78441 -76.68604 36.48649 1.000 51.92864 186 THR B CA 1
ATOM 4627 C C . THR B 1 186 ? 26.46597 -75.54090 37.21537 1.000 48.95858 186 THR B C 1
ATOM 4628 O O . THR B 1 186 ? 27.21499 -75.77825 38.17204 1.000 53.97218 186 THR B O 1
ATOM 4632 N N . GLY B 1 187 ? 26.22047 -74.30177 36.79140 1.000 45.99919 187 GLY B N 1
ATOM 4633 C CA . GLY B 1 187 ? 26.88875 -73.17481 37.39105 1.000 51.96981 187 GLY B CA 1
ATOM 4634 C C . GLY B 1 187 ? 28.23468 -72.84134 36.79353 1.000 56.43175 187 GLY B C 1
ATOM 4635 O O . GLY B 1 187 ? 28.91169 -71.94476 37.32164 1.000 54.96491 187 GLY B O 1
ATOM 4636 N N . ARG B 1 188 ? 28.65269 -73.54764 35.73153 1.000 51.94479 188 ARG B N 1
ATOM 4637 C CA . ARG B 1 188 ? 29.94951 -73.29771 35.10464 1.000 52.38873 188 ARG B CA 1
ATOM 4638 C C . ARG B 1 188 ? 30.06653 -71.85061 34.65936 1.000 50.55445 188 ARG B C 1
ATOM 4639 O O . ARG B 1 188 ? 29.17642 -71.31406 33.98971 1.000 51.87465 188 ARG B O 1
ATOM 4647 N N . VAL B 1 189 ? 31.16355 -71.21889 35.05421 1.000 55.20203 189 VAL B N 1
ATOM 4648 C CA . VAL B 1 189 ? 31.60492 -69.95499 34.47519 1.000 54.94672 189 VAL B CA 1
ATOM 4649 C C . VAL B 1 189 ? 32.58775 -70.31294 33.36614 1.000 48.23024 189 VAL B C 1
ATOM 4650 O O . VAL B 1 189 ? 33.69630 -70.76599 33.64791 1.000 58.30227 189 VAL B O 1
ATOM 4654 N N . TRP B 1 190 ? 32.16633 -70.17934 32.11096 1.000 50.51555 190 TRP B N 1
ATOM 4655 C CA . TRP B 1 190 ? 32.97876 -70.66465 30.99617 1.000 52.80389 190 TRP B CA 1
ATOM 4656 C C . TRP B 1 190 ? 34.24639 -69.83253 30.85210 1.000 56.29180 190 TRP B C 1
ATOM 4657 O O . TRP B 1 190 ? 34.18359 -68.60280 30.74271 1.000 55.40645 190 TRP B O 1
ATOM 4668 N N . LYS B 1 191 ? 35.39911 -70.50606 30.85749 1.000 56.49235 191 LYS B N 1
ATOM 4669 C CA . LYS B 1 191 ? 36.67992 -69.82147 30.71726 1.000 59.14000 191 LYS B CA 1
ATOM 4670 C C . LYS B 1 191 ? 36.84968 -69.28795 29.29544 1.000 56.18152 191 LYS B C 1
ATOM 4671 O O . LYS B 1 191 ? 36.10614 -69.64494 28.37053 1.000 59.14127 191 LYS B O 1
ATOM 4677 N N . GLU B 1 192 ? 37.83748 -68.40158 29.12928 1.000 60.42314 192 GLU B N 1
ATOM 4678 C CA . GLU B 1 192 ? 38.02379 -67.73940 27.83459 1.000 66.10181 192 GLU B CA 1
ATOM 4679 C C . GLU B 1 192 ? 38.28006 -68.74385 26.71841 1.000 60.91669 192 GLU B C 1
ATOM 4680 O O . GLU B 1 192 ? 37.72967 -68.61718 25.62123 1.000 59.92402 192 GLU B O 1
ATOM 4686 N N . GLU B 1 193 ? 39.10024 -69.75850 26.97989 1.000 65.06742 193 GLU B N 1
ATOM 4687 C CA . GLU B 1 193 ? 39.39730 -70.71897 25.92610 1.000 66.96606 193 GLU B CA 1
ATOM 4688 C C . GLU B 1 193 ? 38.14477 -71.47576 25.51436 1.000 62.69882 193 GLU B C 1
ATOM 4689 O O . GLU B 1 193 ? 37.88360 -71.64708 24.31864 1.000 64.97627 193 GLU B O 1
ATOM 4695 N N . GLU B 1 194 ? 37.31567 -71.86242 26.48912 1.000 64.00242 194 GLU B N 1
ATOM 4696 C CA . GLU B 1 194 ? 36.08065 -72.57579 26.17942 1.000 58.22158 194 GLU B CA 1
ATOM 4697 C C . GLU B 1 194 ? 35.17149 -71.73348 25.29905 1.000 55.70235 194 GLU B C 1
ATOM 4698 O O . GLU B 1 194 ? 34.60532 -72.22707 24.31637 1.000 53.42678 194 GLU B O 1
ATOM 4704 N N . LEU B 1 195 ? 35.01455 -70.45645 25.63810 1.000 56.53497 195 LEU B N 1
ATOM 4705 C CA . LEU B 1 195 ? 34.14826 -69.61580 24.82658 1.000 57.95797 195 LEU B CA 1
ATOM 4706 C C . LEU B 1 195 ? 34.73066 -69.42055 23.43557 1.000 58.70018 195 LEU B C 1
ATOM 4707 O O . LEU B 1 195 ? 33.99628 -69.46861 22.44022 1.000 56.65851 195 LEU B O 1
ATOM 4712 N N . LYS B 1 196 ? 36.05250 -69.24482 23.34348 1.000 59.11613 196 LYS B N 1
ATOM 4713 C CA . LYS B 1 196 ? 36.69071 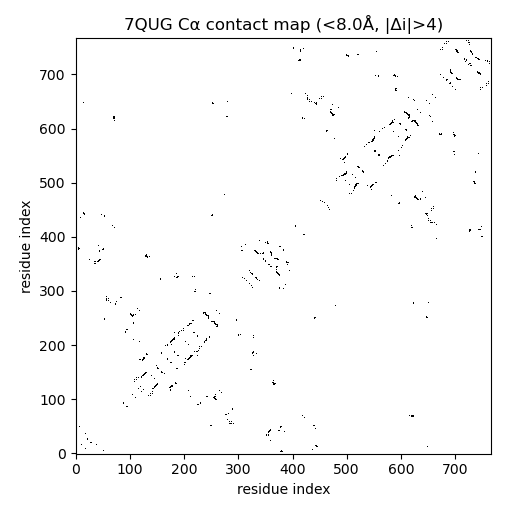-69.10667 22.03693 1.000 61.65513 196 LYS B CA 1
ATOM 4714 C C . LYS B 1 196 ? 36.41293 -70.31811 21.15490 1.000 61.17466 196 LYS B C 1
ATOM 4715 O O . LYS B 1 196 ? 36.02005 -70.17348 19.99158 1.000 60.84705 196 LYS B O 1
ATOM 4721 N N . LYS B 1 197 ? 36.60284 -71.52692 21.68971 1.000 55.65552 197 LYS B N 1
ATOM 4722 C CA . LYS B 1 197 ? 36.40349 -72.70747 20.85751 1.000 58.48688 197 LYS B CA 1
ATOM 4723 C C . LYS B 1 197 ? 34.93746 -72.86411 20.46146 1.000 63.36965 197 LYS B C 1
ATOM 4724 O O . LYS B 1 197 ? 34.63372 -73.24386 19.32223 1.000 65.50898 197 LYS B O 1
ATOM 4730 N N . LEU B 1 198 ? 34.01803 -72.59955 21.39552 1.000 62.83413 198 LEU B N 1
ATOM 4731 C CA . LEU B 1 198 ? 32.59594 -72.55930 21.06245 1.000 61.98893 198 LEU B CA 1
ATOM 4732 C C . LEU B 1 198 ? 32.32183 -71.53021 19.97571 1.000 60.84546 198 LEU B C 1
ATOM 4733 O O . LEU B 1 198 ? 31.60154 -71.80300 19.01040 1.000 60.60651 198 LEU B O 1
ATOM 4738 N N . GLY B 1 199 ? 32.86535 -70.32727 20.13461 1.000 54.20407 199 GLY B N 1
ATOM 4739 C CA . GLY B 1 199 ? 32.59577 -69.28404 19.16990 1.000 53.93704 199 GLY B CA 1
ATOM 4740 C C . GLY B 1 199 ? 33.20895 -69.57161 17.81520 1.000 59.92728 199 GLY B C 1
ATOM 4741 O O . GLY B 1 199 ? 32.56627 -69.36213 16.78334 1.000 62.09618 199 GLY B O 1
ATOM 4742 N N . LYS B 1 200 ? 34.45605 -70.05482 17.79146 1.000 60.37829 200 LYS B N 1
ATOM 4743 C CA . LYS B 1 200 ? 35.07380 -70.37802 16.50556 1.000 67.21527 200 LYS B CA 1
ATOM 4744 C C . LYS B 1 200 ? 34.30647 -71.46599 15.76640 1.000 64.32987 200 LYS B C 1
ATOM 4745 O O . LYS B 1 200 ? 34.09839 -71.35606 14.54835 1.000 63.18032 200 LYS B O 1
ATOM 4751 N N . ILE B 1 201 ? 33.84441 -72.50130 16.48556 1.000 59.98721 201 ILE B N 1
ATOM 4752 C CA . ILE B 1 201 ? 33.10220 -73.58655 15.83670 1.000 59.58671 201 ILE B CA 1
ATOM 4753 C C . ILE B 1 201 ? 31.84930 -73.04616 15.16134 1.000 64.98638 201 ILE B C 1
ATOM 4754 O O . ILE B 1 201 ? 31.56388 -73.36449 14.00137 1.000 66.07751 201 ILE B O 1
ATOM 4759 N N . CYS B 1 202 ? 31.10319 -72.18766 15.86368 1.000 63.75832 202 CYS B N 1
ATOM 4760 C CA . CYS B 1 202 ? 29.88543 -71.61340 15.29271 1.000 62.78013 202 CYS B CA 1
ATOM 4761 C C . CYS B 1 202 ? 30.19324 -70.65326 14.14810 1.000 63.50340 202 CYS B C 1
ATOM 4762 O O . CYS B 1 202 ? 29.40822 -70.55613 13.19895 1.000 64.35524 202 CYS B O 1
ATOM 4765 N N . GLU B 1 203 ? 31.32004 -69.93722 14.22199 1.000 63.43850 203 GLU B N 1
ATOM 4766 C CA . GLU B 1 203 ? 31.74213 -69.08732 13.11433 1.000 62.59487 203 GLU B CA 1
ATOM 4767 C C . GLU B 1 203 ? 32.05845 -69.92668 11.88342 1.000 68.93977 203 GLU B C 1
ATOM 4768 O O . GLU B 1 203 ? 31.74587 -69.53937 10.74862 1.000 62.29441 203 GLU B O 1
ATOM 4774 N N . LYS B 1 204 ? 32.63222 -71.10880 12.10321 1.000 67.91624 204 LYS B N 1
ATOM 4775 C CA . LYS B 1 204 ? 33.03548 -71.97071 11.00159 1.000 68.47176 204 LYS B CA 1
ATOM 4776 C C . LYS B 1 204 ? 31.84459 -72.32883 10.12674 1.000 70.69075 204 LYS B C 1
ATOM 4777 O O . LYS B 1 204 ? 31.91996 -72.24287 8.89855 1.000 75.85340 204 LYS B O 1
ATOM 4783 N N . TYR B 1 205 ? 30.71920 -72.67772 10.74512 1.000 72.41617 205 TYR B N 1
ATOM 4784 C CA . TYR B 1 205 ? 29.52796 -73.13472 10.04655 1.000 63.60284 205 TYR B CA 1
ATOM 4785 C C . TYR B 1 205 ? 28.44861 -72.06986 9.96454 1.000 62.17734 205 TYR B C 1
ATOM 4786 O O . TYR B 1 205 ? 27.31481 -72.37796 9.57408 1.000 54.96292 205 TYR B O 1
ATOM 4795 N N . ASP B 1 206 ? 28.78125 -70.82509 10.31959 1.000 64.84589 206 ASP B N 1
ATOM 4796 C CA . ASP B 1 206 ? 27.83448 -69.70415 10.30824 1.000 66.70034 206 ASP B CA 1
ATOM 4797 C C . ASP B 1 206 ? 26.61623 -69.95270 11.20961 1.000 63.15653 206 ASP B C 1
ATOM 4798 O O . ASP B 1 206 ? 25.50442 -69.49555 10.93324 1.000 61.73805 206 ASP B O 1
ATOM 4803 N N . VAL B 1 207 ? 26.82599 -70.62907 12.32926 1.000 56.72969 207 VAL B N 1
ATOM 4804 C CA . VAL B 1 207 ? 25.71785 -70.90383 13.23440 1.000 63.24848 207 VAL B CA 1
ATOM 4805 C C . VAL B 1 207 ? 25.46958 -69.68299 14.11941 1.000 61.90915 207 VAL B C 1
ATOM 4806 O O . VAL B 1 207 ? 26.40458 -69.14376 14.72617 1.000 57.11344 207 VAL B O 1
ATOM 4810 N N . TRP B 1 208 ? 24.20434 -69.24025 14.17780 1.000 60.46164 208 TRP B N 1
ATOM 4811 C CA . TRP B 1 208 ? 23.78770 -68.16854 15.08302 1.000 60.08509 208 TRP B CA 1
ATOM 4812 C C . TRP B 1 208 ? 23.87811 -68.62033 16.54205 1.000 54.18268 208 TRP B C 1
ATOM 4813 O O . TRP B 1 208 ? 23.54958 -69.76676 16.88597 1.000 46.78699 208 TRP B O 1
ATOM 4824 N N . VAL B 1 209 ? 24.30085 -67.70374 17.40738 1.000 49.83972 209 VAL B N 1
ATOM 4825 C CA . VAL B 1 209 ? 24.41257 -67.98038 18.83791 1.000 55.31078 209 VAL B CA 1
ATOM 4826 C C . VAL B 1 209 ? 23.56620 -66.97367 19.60677 1.000 52.09880 209 VAL B C 1
ATOM 4827 O O . VAL B 1 209 ? 23.76645 -65.75531 19.49153 1.000 51.85371 209 VAL B O 1
ATOM 4831 N N . ILE B 1 210 ? 22.60917 -67.47895 20.37248 1.000 49.39501 210 ILE B N 1
ATOM 4832 C CA . ILE B 1 210 ? 21.97798 -66.69077 21.42206 1.000 46.57275 210 ILE B CA 1
ATOM 4833 C C . ILE B 1 210 ? 22.75664 -66.96015 22.69736 1.000 45.65858 210 ILE B C 1
ATOM 4834 O O . ILE B 1 210 ? 22.87258 -68.10971 23.13172 1.000 49.28846 210 ILE B O 1
ATOM 4839 N N . SER B 1 211 ? 23.36047 -65.92301 23.24823 1.000 45.88867 211 SER B N 1
ATOM 4840 C CA . SER B 1 211 ? 24.12064 -66.04593 24.48834 1.000 51.91386 211 SER B CA 1
ATOM 4841 C C . SER B 1 211 ? 23.17955 -65.61236 25.60261 1.000 46.09817 211 SER B C 1
ATOM 4842 O O . SER B 1 211 ? 22.87050 -64.42945 25.74432 1.000 46.09308 211 SER B O 1
ATOM 4845 N N . ASP B 1 212 ? 22.67792 -66.58370 26.35407 1.000 46.79715 212 ASP B N 1
ATOM 4846 C CA . ASP B 1 212 ? 21.78633 -66.32313 27.48467 1.000 48.42211 212 ASP B CA 1
ATOM 4847 C C . ASP B 1 212 ? 22.67506 -66.08406 28.68647 1.000 46.18691 212 ASP B C 1
ATOM 4848 O O . ASP B 1 212 ? 23.15351 -67.03100 29.30922 1.000 44.85293 212 ASP B O 1
ATOM 4853 N N . GLU B 1 213 ? 22.89588 -64.81173 29.01032 1.000 43.11914 213 GLU B N 1
ATOM 4854 C CA . GLU B 1 213 ? 23.81091 -64.42959 30.07828 1.000 47.58112 213 GLU B CA 1
ATOM 4855 C C . GLU B 1 213 ? 23.09283 -63.85565 31.30975 1.000 46.15093 213 GLU B C 1
ATOM 4856 O O . GLU B 1 213 ? 23.62896 -62.99648 32.01572 1.000 45.01853 213 GLU B O 1
ATOM 4862 N N . ILE B 1 214 ? 21.88642 -64.35349 31.59436 1.000 47.81562 214 ILE B N 1
ATOM 4863 C CA . ILE B 1 214 ? 21.07105 -63.82169 32.68752 1.000 50.76730 214 ILE B CA 1
ATOM 4864 C C . ILE B 1 214 ? 21.68601 -64.04417 34.07426 1.000 46.10465 214 ILE B C 1
ATOM 4865 O O . ILE B 1 214 ? 21.35799 -63.30193 35.00880 1.000 53.69036 214 ILE B O 1
ATOM 4870 N N . HIS B 1 215 ? 22.58405 -65.01334 34.24703 1.000 40.67033 215 HIS B N 1
ATOM 4871 C CA . HIS B 1 215 ? 23.18678 -65.23584 35.55397 1.000 47.70695 215 HIS B CA 1
ATOM 4872 C C . HIS B 1 215 ? 24.56788 -64.60989 35.68489 1.000 50.70871 215 HIS B C 1
ATOM 4873 O O . HIS B 1 215 ? 25.26649 -64.88845 36.66825 1.000 47.90082 215 HIS B O 1
ATOM 4880 N N . CYS B 1 216 ? 24.95536 -63.72978 34.75083 1.000 47.35717 216 CYS B N 1
ATOM 4881 C CA . CYS B 1 216 ? 26.35158 -63.33323 34.64662 1.000 50.59371 216 CYS B CA 1
ATOM 4882 C C . CYS B 1 216 ? 26.83143 -62.44556 35.80187 1.000 49.67940 216 CYS B C 1
ATOM 4883 O O . CYS B 1 216 ? 28.04182 -62.22145 35.92428 1.000 54.14589 216 CYS B O 1
ATOM 4886 N N . ASP B 1 217 ? 25.94162 -61.94933 36.65463 1.000 48.74198 217 ASP B N 1
ATOM 4887 C CA . ASP B 1 217 ? 26.35574 -61.26821 37.87628 1.000 45.24150 217 ASP B CA 1
ATOM 4888 C C . ASP B 1 217 ? 26.15746 -62.10648 39.13409 1.000 49.88040 217 ASP B C 1
ATOM 4889 O O . ASP B 1 217 ? 26.57082 -61.68015 40.21377 1.000 56.13975 217 ASP B O 1
ATOM 4894 N N . LEU B 1 218 ? 25.58496 -63.29436 39.02840 1.000 44.02869 218 LEU B N 1
ATOM 4895 C CA . LEU B 1 218 ? 25.42648 -64.14342 40.20313 1.000 46.95134 218 LEU B CA 1
ATOM 4896 C C . LEU B 1 218 ? 26.57967 -65.14935 40.30815 1.000 53.86058 218 LEU B C 1
ATOM 4897 O O . LEU B 1 218 ? 26.38070 -66.36122 40.37333 1.000 53.95952 218 LEU B O 1
ATOM 4902 N N . LEU B 1 219 ? 27.81679 -64.64372 40.28750 1.000 52.07393 219 LEU B N 1
ATOM 4903 C CA . LEU B 1 219 ? 29.01898 -65.46121 40.34742 1.000 51.31333 219 LEU B CA 1
ATOM 4904 C C . LEU B 1 219 ? 29.60445 -65.47454 41.75479 1.000 54.96764 219 LEU B C 1
ATOM 4905 O O . LEU B 1 219 ? 29.42045 -64.53698 42.53815 1.000 57.72543 219 LEU B O 1
ATOM 4910 N N . ARG B 1 220 ? 30.40586 -66.50461 42.03210 1.000 53.35039 220 ARG B N 1
ATOM 4911 C CA . ARG B 1 220 ? 31.18700 -66.51932 43.26104 1.000 50.66813 220 ARG B CA 1
ATOM 4912 C C . ARG B 1 220 ? 32.19871 -65.37083 43.20208 1.000 55.36322 220 ARG B C 1
ATOM 4913 O O . ARG B 1 220 ? 32.55795 -64.87381 42.12161 1.000 58.55344 220 ARG B O 1
ATOM 4921 N N . CYS B 1 221 ? 32.65776 -64.93573 44.37330 1.000 56.69918 221 CYS B N 1
ATOM 4922 C CA . CYS B 1 221 ? 33.40047 -63.68026 44.44224 1.000 57.88818 221 CYS B CA 1
ATOM 4923 C C . CYS B 1 221 ? 34.70691 -63.71288 43.66747 1.000 52.34559 221 CYS B C 1
ATOM 4924 O O . CYS B 1 221 ? 35.29166 -62.65861 43.42961 1.000 53.75149 221 CYS B O 1
ATOM 4927 N N . ASP B 1 222 ? 35.19047 -64.88724 43.29589 1.000 53.20393 222 ASP B N 1
ATOM 4928 C CA . ASP B 1 222 ? 36.47566 -65.03043 42.62966 1.000 60.33168 222 ASP B CA 1
ATOM 4929 C C . ASP B 1 222 ? 36.34011 -65.44909 41.16475 1.000 65.99758 222 ASP B C 1
ATOM 4930 O O . ASP B 1 222 ? 37.22110 -66.13201 40.62501 1.000 64.62862 222 ASP B O 1
ATOM 4935 N N . LYS B 1 223 ? 35.24288 -65.05677 40.51066 1.000 57.40424 223 LYS B N 1
ATOM 4936 C CA . LYS B 1 223 ? 34.99086 -65.44011 39.13170 1.000 46.84233 223 LYS B CA 1
ATOM 4937 C C . LYS B 1 223 ? 34.73943 -64.20400 38.28385 1.000 54.23569 223 LYS B C 1
ATOM 4938 O O . LYS B 1 223 ? 34.15248 -63.22335 38.74977 1.000 55.56483 223 LYS B O 1
ATOM 4944 N N . GLN B 1 224 ? 35.22423 -64.24137 37.04407 1.000 52.49672 224 GLN B N 1
ATOM 4945 C CA . GLN B 1 224 ? 34.95326 -63.19488 36.07923 1.000 52.17288 224 GLN B CA 1
ATOM 4946 C C . GLN B 1 224 ? 33.98414 -63.72815 35.03916 1.000 50.45993 224 GLN B C 1
ATOM 4947 O O . GLN B 1 224 ? 34.04479 -64.89657 34.66746 1.000 45.98003 224 GLN B O 1
ATOM 4953 N N . HIS B 1 225 ? 33.07968 -62.87485 34.58779 1.000 53.66248 225 HIS B N 1
ATOM 4954 C CA . HIS B 1 225 ? 32.17890 -63.22196 33.50591 1.000 51.09046 225 HIS B CA 1
ATOM 4955 C C . HIS B 1 225 ? 32.75096 -62.67109 32.21016 1.000 51.03516 225 HIS B C 1
ATOM 4956 O O . HIS B 1 225 ? 33.19106 -61.51504 32.15673 1.000 52.90552 225 HIS B O 1
ATOM 4963 N N . ILE B 1 226 ? 32.76524 -63.50353 31.18127 1.000 47.71122 226 ILE B N 1
ATOM 4964 C CA . ILE B 1 226 ? 33.14737 -63.03753 29.85463 1.000 50.67843 226 ILE B CA 1
ATOM 4965 C C . ILE B 1 226 ? 31.94298 -63.19600 28.93868 1.000 48.35055 226 ILE B C 1
ATOM 4966 O O . ILE B 1 226 ? 31.53351 -64.33167 28.64879 1.000 45.38700 226 ILE B O 1
ATOM 4971 N N . PRO B 1 227 ? 31.33213 -62.10472 28.48734 1.000 49.81615 227 PRO B N 1
ATOM 4972 C CA . PRO B 1 227 ? 30.34599 -62.21564 27.40935 1.000 48.04210 227 PRO B CA 1
ATOM 4973 C C . PRO B 1 227 ? 30.99161 -62.82519 26.16980 1.000 54.34478 227 PRO B C 1
ATOM 4974 O O . PRO B 1 227 ? 32.11754 -62.47276 25.80028 1.000 57.99699 227 PRO B O 1
ATOM 4978 N N . LEU B 1 228 ? 30.27702 -63.75650 25.53107 1.000 52.71919 228 LEU B N 1
ATOM 4979 C CA . LEU B 1 228 ? 30.78508 -64.34388 24.29375 1.000 51.69751 228 LEU B CA 1
ATOM 4980 C C . LEU B 1 228 ? 31.09432 -63.27456 23.25554 1.000 52.67876 228 LEU B C 1
ATOM 4981 O O . LEU B 1 228 ? 32.16218 -63.28887 22.64846 1.000 54.49838 228 LEU B O 1
ATOM 4986 N N . ALA B 1 229 ? 30.20695 -62.29146 23.10629 1.000 56.41483 229 ALA B N 1
ATOM 4987 C CA . ALA B 1 229 ? 30.38682 -61.22039 22.13589 1.000 52.13030 229 ALA B CA 1
ATOM 4988 C C . ALA B 1 229 ? 31.62789 -60.37178 22.40521 1.000 59.63517 229 ALA B C 1
ATOM 4989 O O . ALA B 1 229 ? 32.06536 -59.63854 21.50991 1.000 59.45537 229 ALA B O 1
ATOM 4991 N N . LYS B 1 230 ? 32.17895 -60.39637 23.62180 1.000 53.97001 230 LYS B N 1
ATOM 4992 C CA . LYS B 1 230 ? 33.42839 -59.67093 23.83770 1.000 57.11256 230 LYS B CA 1
ATOM 4993 C C . LYS B 1 230 ? 34.56083 -60.28912 23.02810 1.000 60.97287 230 LYS B C 1
ATOM 4994 O O . LYS B 1 230 ? 35.40153 -59.57510 22.47298 1.000 62.77278 230 LYS B O 1
ATOM 5000 N N . LEU B 1 231 ? 34.60230 -61.61919 22.97198 1.000 56.99722 231 LEU B N 1
ATOM 5001 C CA . LEU B 1 231 ? 35.62799 -62.34960 22.24258 1.000 57.66798 231 LEU B CA 1
ATOM 5002 C C . LEU B 1 231 ? 35.40325 -62.30792 20.73326 1.000 62.16596 231 LEU B C 1
ATOM 5003 O O . LEU B 1 231 ? 36.35424 -62.47179 19.96292 1.000 63.29949 231 LEU B O 1
ATOM 5008 N N . PHE B 1 232 ? 34.16089 -62.15129 20.29460 1.000 59.56890 232 PHE B N 1
ATOM 5009 C CA . PHE B 1 232 ? 33.81251 -62.18739 18.87901 1.000 57.98458 232 PHE B CA 1
ATOM 5010 C C . PHE B 1 232 ? 33.04293 -60.91888 18.52968 1.000 63.46211 232 PHE B C 1
ATOM 5011 O O . PHE B 1 232 ? 31.85239 -60.95921 18.19499 1.000 65.08058 232 PHE B O 1
ATOM 5019 N N . PRO B 1 233 ? 33.69038 -59.75591 18.63424 1.000 63.23350 233 PRO B N 1
ATOM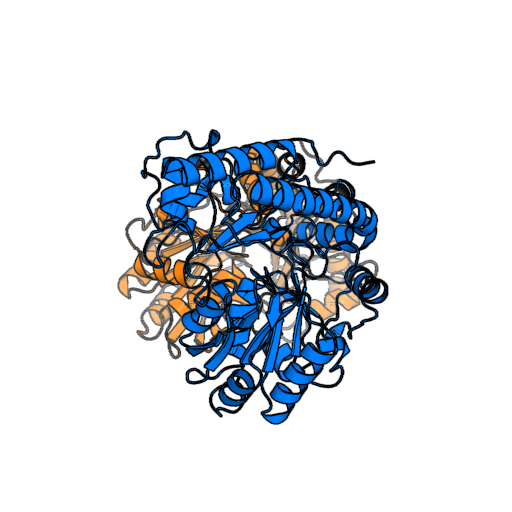 5020 C CA . PRO B 1 233 ? 32.96556 -58.49466 18.43310 1.000 60.10137 233 PRO B CA 1
ATOM 5021 C C . PRO B 1 233 ? 32.59759 -58.23532 16.99118 1.000 68.04982 233 PRO B C 1
ATOM 5022 O O . PRO B 1 233 ? 31.90049 -57.24872 16.72438 1.000 72.85564 233 PRO B O 1
ATOM 5026 N N . ASN B 1 234 ? 33.06835 -59.05467 16.05213 1.000 66.65254 234 ASN B N 1
ATOM 5027 C CA . ASN B 1 234 ? 32.76545 -58.85861 14.64359 1.000 68.81671 234 ASN B CA 1
ATOM 5028 C C . ASN B 1 234 ? 31.84012 -59.92014 14.08032 1.000 68.69561 234 ASN B C 1
ATOM 5029 O O . ASN B 1 234 ? 31.49712 -59.85239 12.89779 1.000 76.18825 234 ASN B O 1
ATOM 5034 N N . TYR B 1 235 ? 31.43623 -60.90357 14.87825 1.000 65.76226 235 TYR B N 1
ATOM 5035 C CA . TYR B 1 235 ? 30.50718 -61.92512 14.40973 1.000 62.88776 235 TYR B CA 1
ATOM 5036 C C . TYR B 1 235 ? 29.10857 -61.36549 14.63631 1.000 65.89001 235 TYR B C 1
ATOM 5037 O O . TYR B 1 235 ? 28.58555 -61.40847 15.75189 1.000 64.55469 235 TYR B O 1
ATOM 5046 N N . LYS B 1 236 ? 28.49436 -60.84192 13.57141 1.000 68.60174 236 LYS B N 1
ATOM 5047 C CA . LYS B 1 236 ? 27.18689 -60.19733 13.67745 1.000 62.72373 236 LYS B CA 1
ATOM 5048 C C . LYS B 1 236 ? 26.06547 -61.16008 14.07814 1.000 60.88883 236 LYS B C 1
ATOM 5049 O O . LYS B 1 236 ? 24.93858 -60.70325 14.30279 1.000 60.49204 236 LYS B O 1
ATOM 5055 N N . ARG B 1 237 ? 26.33536 -62.46430 14.18532 1.000 55.56056 237 ARG B N 1
ATOM 5056 C CA . ARG B 1 237 ? 25.29931 -63.45680 14.43881 1.000 58.72524 237 ARG B CA 1
ATOM 5057 C C . ARG B 1 237 ? 25.23258 -63.92525 15.90158 1.000 59.44557 237 ARG B C 1
ATOM 5058 O O . ARG B 1 237 ? 24.67140 -64.99367 16.17797 1.000 55.90054 237 ARG B O 1
ATOM 5066 N N . ILE B 1 238 ? 25.80498 -63.17085 16.83523 1.000 54.39144 238 ILE B N 1
ATOM 5067 C CA . ILE B 1 238 ? 25.65495 -63.44105 18.25677 1.000 52.44390 238 ILE B CA 1
ATOM 5068 C C . ILE B 1 238 ? 24.60995 -62.48243 18.78738 1.000 54.03846 238 ILE B C 1
ATOM 5069 O O . ILE B 1 238 ? 24.65946 -61.28427 18.49173 1.000 56.27617 238 ILE B O 1
ATOM 5074 N N . ILE B 1 239 ? 23.66808 -63.00202 19.56394 1.000 49.86681 239 ILE B N 1
ATOM 5075 C CA . ILE B 1 239 ? 22.72359 -62.18819 20.31638 1.000 50.17145 239 ILE B CA 1
ATOM 5076 C C . ILE B 1 239 ? 23.03765 -62.37960 21.79758 1.000 48.09076 239 ILE B C 1
ATOM 5077 O O . ILE B 1 239 ? 23.01384 -63.50859 22.30561 1.000 46.21908 239 ILE B O 1
ATOM 5082 N N . THR B 1 240 ? 23.29949 -61.29301 22.50242 1.000 47.20169 240 THR B N 1
ATOM 5083 C CA . THR B 1 240 ? 23.54025 -61.37443 23.93721 1.000 52.10757 240 THR B CA 1
ATOM 5084 C C . THR B 1 240 ? 22.27133 -60.96356 24.67461 1.000 47.90198 240 THR B C 1
ATOM 5085 O O . THR B 1 240 ? 21.62296 -59.98686 24.28944 1.000 49.26014 240 THR B O 1
ATOM 5089 N N . CYS B 1 241 ? 21.88962 -61.74186 25.68986 1.000 47.28199 241 CYS B N 1
ATOM 5090 C CA . CYS B 1 241 ? 20.71886 -61.45981 26.52410 1.000 48.13265 241 CYS B CA 1
ATOM 5091 C C . CYS B 1 241 ? 21.14216 -61.23618 27.96734 1.000 44.02930 241 CYS B C 1
ATOM 5092 O O . CYS B 1 241 ? 21.80202 -62.09277 28.56368 1.000 45.70349 241 CYS B O 1
ATOM 5095 N N . MET B 1 242 ? 20.72641 -60.10679 28.53884 1.000 49.29209 242 MET B N 1
ATOM 5096 C CA . MET B 1 242 ? 20.99833 -59.79204 29.93491 1.000 41.75263 242 MET B CA 1
ATOM 5097 C C . MET B 1 242 ? 19.78483 -59.11184 30.55529 1.000 41.92656 242 MET B C 1
ATOM 5098 O O . MET B 1 242 ? 19.00898 -58.45101 29.86369 1.000 46.97549 242 MET B O 1
ATOM 5103 N N . ALA B 1 243 ? 19.64690 -59.23894 31.87662 1.000 47.40545 243 ALA B N 1
ATOM 5104 C CA . ALA B 1 243 ? 18.49436 -58.67939 32.57626 1.000 43.55227 243 ALA B CA 1
ATOM 5105 C C . ALA B 1 243 ? 18.83517 -58.47493 34.04231 1.000 42.07271 243 ALA B C 1
ATOM 5106 O O . ALA B 1 243 ? 19.53932 -59.29774 34.63116 1.000 45.15858 243 ALA B O 1
ATOM 5108 N N . PRO B 1 244 ? 18.29788 -57.43501 34.67084 1.000 42.68318 244 PRO B N 1
ATOM 5109 C CA . PRO B 1 244 ? 18.43611 -57.28278 36.12946 1.000 41.01942 244 PRO B CA 1
ATOM 5110 C C . PRO B 1 244 ? 17.58156 -58.25717 36.95599 1.000 46.53266 244 PRO B C 1
ATOM 5111 O O . PRO B 1 244 ? 17.58296 -58.19732 38.19927 1.000 47.65286 244 PRO B O 1
ATOM 5115 N N . SER B 1 245 ? 16.89088 -59.18935 36.28668 1.000 39.81715 245 SER B N 1
ATOM 5116 C CA . SER B 1 245 ? 15.79623 -59.90967 36.93085 1.000 45.55136 245 SER B CA 1
ATOM 5117 C C . SER B 1 245 ? 16.27900 -60.93015 37.96187 1.000 45.82170 245 SER B C 1
ATOM 5118 O O . SER B 1 245 ? 15.85619 -60.89413 39.12336 1.000 48.94534 245 SER B O 1
ATOM 5121 N N . LYS B 1 246 ? 17.15973 -61.84431 37.57031 1.000 44.09905 246 LYS B N 1
ATOM 5122 C CA . LYS B 1 246 ? 17.69946 -62.78507 38.54120 1.000 44.64970 246 LYS B CA 1
ATOM 5123 C C . LYS B 1 246 ? 18.53439 -62.05031 39.58044 1.000 49.08516 246 LYS B C 1
ATOM 5124 O O . LYS B 1 246 ? 18.41631 -62.29931 40.78692 1.000 56.20534 246 LYS B O 1
ATOM 5130 N N . THR B 1 247 ? 19.40025 -61.14663 39.11922 1.000 43.99330 247 THR B N 1
ATOM 5131 C CA . THR B 1 247 ? 20.35609 -60.49458 39.99958 1.000 46.37109 247 THR B CA 1
ATOM 5132 C C . THR B 1 247 ? 19.65593 -59.74668 41.14004 1.000 50.99158 247 THR B C 1
ATOM 5133 O O . THR B 1 247 ? 20.10173 -59.80312 42.29186 1.000 47.47821 247 THR B O 1
ATOM 5137 N N . PHE B 1 248 ? 18.55795 -59.04555 40.84556 1.000 45.14430 248 PHE B N 1
ATOM 5138 C CA . PHE B 1 248 ? 17.94057 -58.14993 41.82096 1.000 44.39841 248 PHE B CA 1
ATOM 5139 C C . PHE B 1 248 ? 16.51300 -58.55162 42.17268 1.000 48.80316 248 PHE B C 1
ATOM 5140 O O . PHE B 1 248 ? 15.79266 -57.75799 42.80017 1.000 44.17128 248 PHE B O 1
ATOM 5148 N N . ASN B 1 249 ? 16.08889 -59.75698 41.79097 1.000 46.44526 249 ASN B N 1
ATOM 5149 C CA . ASN B 1 249 ? 14.75808 -60.25108 42.10875 1.000 49.96270 249 ASN B CA 1
ATOM 5150 C C . ASN B 1 249 ? 13.70516 -59.37023 41.42902 1.000 50.57086 249 ASN B C 1
ATOM 5151 O O . ASN B 1 249 ? 12.85028 -58.74468 42.07170 1.000 48.93137 249 ASN B O 1
ATOM 5156 N N . LEU B 1 250 ? 13.81357 -59.30097 40.09640 1.000 43.63455 250 LEU B N 1
ATOM 5157 C CA . LEU B 1 250 ? 12.97681 -58.39737 39.31929 1.000 45.08824 250 LEU B CA 1
ATOM 5158 C C . LEU B 1 250 ? 12.29292 -59.04901 38.12215 1.000 40.16575 250 LEU B C 1
ATOM 5159 O O . LEU B 1 250 ? 11.74300 -58.32510 37.28922 1.000 42.19027 250 LEU B O 1
ATOM 5164 N N . ALA B 1 251 ? 12.20365 -60.37899 38.08141 1.000 39.21975 251 ALA B N 1
ATOM 5165 C CA . ALA B 1 251 ? 11.54017 -61.07530 36.97640 1.000 39.62367 251 ALA B CA 1
ATOM 5166 C C . ALA B 1 251 ? 10.13995 -60.52900 36.72934 1.000 45.58368 251 ALA B C 1
ATOM 5167 O O . ALA B 1 251 ? 9.72269 -60.36289 35.57426 1.000 39.48139 251 ALA B O 1
ATOM 5169 N N . GLY B 1 252 ? 9.40815 -60.21586 37.80545 1.000 45.79089 252 GLY B N 1
ATOM 5170 C CA . GLY B 1 252 ? 8.08111 -59.65817 37.64067 1.000 43.15917 252 GLY B CA 1
ATOM 5171 C C . GLY B 1 252 ? 8.04921 -58.39133 36.80122 1.000 47.46034 252 GLY B C 1
ATOM 5172 O O . GLY B 1 252 ? 7.04826 -58.12463 36.12636 1.000 47.64282 252 GLY B O 1
ATOM 5173 N N . LEU B 1 253 ? 9.14008 -57.60141 36.80430 1.000 41.63260 253 LEU B N 1
ATOM 5174 C CA . LEU B 1 253 ? 9.09894 -56.34547 36.04999 1.000 45.83753 253 LEU B CA 1
ATOM 5175 C C . LEU B 1 253 ? 9.15836 -56.55230 34.53418 1.000 40.50547 253 LEU B C 1
ATOM 5176 O O . LEU B 1 253 ? 8.98246 -55.57709 33.80145 1.000 41.51458 253 LEU B O 1
ATOM 5181 N N . MET B 1 254 ? 9.42010 -57.77193 34.06322 1.000 38.90100 254 MET B N 1
ATOM 5182 C CA . MET B 1 254 ? 9.37620 -58.15133 32.64683 1.000 43.56596 254 MET B CA 1
ATOM 5183 C C . MET B 1 254 ? 10.11779 -57.14776 31.75444 1.000 46.36859 254 MET B C 1
ATOM 5184 O O . MET B 1 254 ? 9.55042 -56.47144 30.88989 1.000 46.09261 254 MET B O 1
ATOM 5189 N N . ILE B 1 255 ? 11.42510 -57.07209 31.98263 1.000 44.96018 255 ILE B N 1
ATOM 5190 C CA . ILE B 1 255 ? 12.29186 -56.16517 31.24453 1.000 49.25693 255 ILE B CA 1
ATOM 5191 C C . ILE B 1 255 ? 13.66747 -56.81245 31.11408 1.000 46.80612 255 ILE B C 1
ATOM 5192 O O . ILE B 1 255 ? 14.26850 -57.23519 32.10324 1.000 38.23403 255 ILE B O 1
ATOM 5197 N N . SER B 1 256 ? 14.15988 -56.91316 29.88106 1.000 50.39484 256 SER B N 1
ATOM 5198 C CA . SER B 1 256 ? 15.46041 -57.53042 29.65451 1.000 45.96868 256 SER B CA 1
ATOM 5199 C C . SER B 1 256 ? 16.07081 -56.96419 28.38317 1.000 44.97195 256 SER B C 1
ATOM 5200 O O . SER B 1 256 ? 15.37512 -56.47254 27.48783 1.000 45.55876 256 SER B O 1
ATOM 5203 N N . ASN B 1 257 ? 17.38795 -57.01065 28.34198 1.000 47.09545 257 ASN B N 1
ATOM 5204 C CA . ASN B 1 257 ? 18.15841 -56.45136 27.25281 1.000 49.41010 257 ASN B CA 1
ATOM 5205 C C . ASN B 1 257 ? 18.52830 -57.54608 26.26779 1.000 51.14945 257 ASN B C 1
ATOM 5206 O O . ASN B 1 257 ? 19.02817 -58.60781 26.66381 1.000 54.44679 257 ASN B O 1
ATOM 5211 N N . VAL B 1 258 ? 18.27005 -57.28474 24.99132 1.000 47.59231 258 VAL B N 1
ATOM 5212 C CA . VAL B 1 258 ? 18.59981 -58.19623 23.89983 1.000 54.05264 258 VAL B CA 1
ATOM 5213 C C . VAL B 1 258 ? 19.42729 -57.40753 22.89465 1.000 48.61278 258 VAL B C 1
ATOM 5214 O O . VAL B 1 258 ? 18.94162 -56.42113 22.33288 1.000 48.83807 258 VAL B O 1
ATOM 5218 N N . ILE B 1 259 ? 20.68020 -57.81001 22.71009 1.000 48.67840 259 ILE B N 1
ATOM 5219 C CA . ILE B 1 259 ? 21.65222 -57.08535 21.89947 1.000 52.66889 259 ILE B CA 1
ATOM 5220 C C . ILE B 1 259 ? 21.83806 -57.83260 20.57636 1.000 52.98589 259 ILE B C 1
ATOM 5221 O O . ILE B 1 259 ? 22.39789 -58.93783 20.53931 1.000 52.71796 259 ILE B O 1
ATOM 5226 N N . ILE B 1 260 ? 21.37313 -57.21784 19.49005 1.000 50.29172 260 ILE B N 1
ATOM 5227 C CA . ILE B 1 260 ? 21.32159 -57.84069 18.16556 1.000 56.50163 260 ILE B CA 1
ATOM 5228 C C . ILE B 1 260 ? 22.21091 -57.05144 17.20884 1.000 56.19104 260 ILE B C 1
ATOM 5229 O O . ILE B 1 260 ? 21.77621 -56.02188 16.67864 1.000 57.42676 260 ILE B O 1
ATOM 5234 N N . PRO B 1 261 ? 23.47297 -57.46116 17.00717 1.000 56.31488 261 PRO B N 1
ATOM 5235 C CA . PRO B 1 261 ? 24.31375 -56.78281 16.01179 1.000 57.99082 261 PRO B CA 1
ATOM 5236 C C . PRO B 1 261 ? 23.74328 -56.84994 14.60744 1.000 60.76674 261 PRO B C 1
ATOM 5237 O O . PRO B 1 261 ? 23.76278 -55.85361 13.87474 1.000 63.03535 261 PRO B O 1
ATOM 5241 N N . ASP B 1 262 ? 23.22195 -58.00448 14.22165 1.000 58.31169 262 ASP B N 1
ATOM 5242 C CA . ASP B 1 262 ? 22.74383 -58.20448 12.86741 1.000 58.10065 262 ASP B CA 1
ATOM 5243 C C . ASP B 1 262 ? 21.59794 -57.25036 12.56569 1.000 59.47576 262 ASP B C 1
ATOM 5244 O O . ASP B 1 262 ? 20.53273 -57.33237 13.18532 1.000 62.71955 262 ASP B O 1
ATOM 5249 N N . ASP B 1 263 ? 21.82062 -56.33899 11.61572 1.000 59.68447 263 ASP B N 1
ATOM 5250 C CA . ASP B 1 263 ? 20.79401 -55.35916 11.27755 1.000 60.69694 263 ASP B CA 1
ATOM 5251 C C . ASP B 1 263 ? 19.54181 -56.03121 10.73288 1.000 58.78014 263 ASP B C 1
ATOM 5252 O O . ASP B 1 263 ? 18.43316 -55.51732 10.91575 1.000 59.62701 263 ASP B O 1
ATOM 5257 N N . ASN B 1 264 ? 19.68737 -57.17600 10.06433 1.000 59.77649 264 ASN B N 1
ATOM 5258 C CA . ASN B 1 264 ? 18.51273 -57.83845 9.50222 1.000 56.10707 264 ASN B CA 1
ATOM 5259 C C . ASN B 1 264 ? 17.64741 -58.43428 10.59954 1.000 58.20742 264 ASN B C 1
ATOM 5260 O O . ASN B 1 264 ? 16.42845 -58.19726 10.65505 1.000 53.72028 264 ASN B O 1
ATOM 5265 N N . LEU B 1 265 ? 18.26602 -59.23533 11.46930 1.000 57.15782 265 LEU B N 1
ATOM 5266 C CA . LEU B 1 265 ? 17.54486 -59.82450 12.58659 1.000 50.67910 265 LEU B CA 1
ATOM 5267 C C . LEU B 1 265 ? 16.91566 -58.74201 13.45284 1.000 53.12641 265 LEU B C 1
ATOM 5268 O O . LEU B 1 265 ? 15.73318 -58.82699 13.80536 1.000 56.02303 265 LEU B O 1
ATOM 5273 N N . ARG B 1 266 ? 17.66671 -57.67683 13.73892 1.000 50.36404 266 ARG B N 1
ATOM 5274 C CA . ARG B 1 266 ? 17.15442 -56.61680 14.59819 1.000 50.99791 266 ARG B CA 1
ATOM 5275 C C . ARG B 1 266 ? 15.93052 -55.92659 13.98642 1.000 57.92884 266 ARG B C 1
ATOM 5276 O O . ARG B 1 266 ? 14.93398 -55.68508 14.68223 1.000 57.74288 266 ARG B O 1
ATOM 5284 N N . GLU B 1 267 ? 15.98656 -55.58301 12.68924 1.000 56.68817 267 GLU B N 1
ATOM 5285 C CA . GLU B 1 267 ? 14.81649 -54.99265 12.02915 1.000 59.33466 267 GLU B CA 1
ATOM 5286 C C . GLU B 1 267 ? 13.61593 -55.94533 12.04638 1.000 57.64360 267 GLU B C 1
ATOM 5287 O O . GLU B 1 267 ? 12.46915 -55.50560 12.20870 1.000 55.13829 267 GLU B O 1
ATOM 5293 N N . VAL B 1 268 ? 13.85126 -57.24941 11.84256 1.000 54.53237 268 VAL B N 1
ATOM 5294 C CA . VAL B 1 268 ? 12.77044 -58.23030 11.97557 1.000 53.08019 268 VAL B CA 1
ATOM 5295 C C . VAL B 1 268 ? 12.19267 -58.18762 13.38807 1.000 58.28096 268 VAL B C 1
ATOM 5296 O O . VAL B 1 268 ? 10.97205 -58.07146 13.58692 1.000 48.08351 268 VAL B O 1
ATOM 5300 N N . TRP B 1 269 ? 13.07102 -58.27172 14.39291 1.000 55.06149 269 TRP B N 1
ATOM 5301 C CA . TRP B 1 269 ? 12.63091 -58.12191 15.77066 1.000 51.96982 269 TRP B CA 1
ATOM 5302 C C . TRP B 1 269 ? 11.81188 -56.84398 15.95155 1.000 55.57869 269 TRP B C 1
ATOM 5303 O O . TRP B 1 269 ? 10.72142 -56.86382 16.54296 1.000 56.38374 269 TRP B O 1
ATOM 5314 N N . LEU B 1 270 ? 12.32595 -55.71416 15.45806 1.000 48.55762 270 LEU B N 1
ATOM 5315 C CA . LEU B 1 270 ? 11.64391 -54.45209 15.73058 1.000 55.57572 270 LEU B CA 1
ATOM 5316 C C . LEU B 1 270 ? 10.27728 -54.39481 15.05858 1.000 55.99524 270 LEU B C 1
ATOM 5317 O O . LEU B 1 270 ? 9.32357 -53.85492 15.63125 1.000 56.51904 270 LEU B O 1
ATOM 5322 N N . SER B 1 271 ? 10.15536 -54.94423 13.84926 1.000 55.09567 271 SER B N 1
ATOM 5323 C CA . SER B 1 271 ? 8.86574 -54.93522 13.16763 1.000 53.32258 271 SER B CA 1
ATOM 5324 C C . SER B 1 271 ? 7.85443 -55.92208 13.75416 1.000 54.42155 271 SER B C 1
ATOM 5325 O O . SER B 1 271 ? 6.66489 -55.82780 13.43934 1.000 56.19450 271 SER B O 1
ATOM 5328 N N . LYS B 1 272 ? 8.27194 -56.85851 14.59658 1.000 56.30286 272 LYS B N 1
ATOM 5329 C CA . LYS B 1 272 ? 7.33465 -57.82402 15.15525 1.000 57.07887 272 LYS B CA 1
ATOM 5330 C C . LYS B 1 272 ? 6.93751 -57.51333 16.60150 1.000 52.05928 272 LYS B C 1
ATOM 5331 O O . LYS B 1 272 ? 6.13090 -58.25083 17.17736 1.000 52.61390 272 LYS B O 1
ATOM 5337 N N . HIS B 1 273 ? 7.43480 -56.41943 17.18306 1.000 52.39783 273 HIS B N 1
ATOM 5338 C CA . HIS B 1 273 ? 7.23149 -56.13126 18.59480 1.000 56.99716 273 HIS B CA 1
ATOM 5339 C C . HIS B 1 273 ? 6.48536 -54.82181 18.82250 1.000 57.69204 273 HIS B C 1
ATOM 5340 O O . HIS B 1 273 ? 6.69938 -53.83664 18.11432 1.000 49.40329 273 HIS B O 1
ATOM 5347 N N . TYR B 1 274 ? 5.60042 -54.84926 19.82067 1.000 61.86707 274 TYR B N 1
ATOM 5348 C CA . TYR B 1 274 ? 4.96232 -53.69213 20.45396 1.000 57.38825 274 TYR B CA 1
ATOM 5349 C C . TYR B 1 274 ? 5.99898 -52.94567 21.27459 1.000 63.04899 274 TYR B C 1
ATOM 5350 O O . TYR B 1 274 ? 6.29871 -53.32860 22.40635 1.000 75.71949 274 TYR B O 1
ATOM 5359 N N . ASN B 1 275 ? 6.54497 -51.86712 20.72928 1.000 65.16194 275 ASN B N 1
ATOM 5360 C CA . ASN B 1 275 ? 7.74635 -51.25806 21.30330 1.000 62.75426 275 ASN B CA 1
ATOM 5361 C C . ASN B 1 275 ? 7.43851 -50.15291 22.31913 1.000 62.22933 275 ASN B C 1
ATOM 5362 O O . ASN B 1 275 ? 8.05756 -49.07675 22.31824 1.000 58.82299 275 ASN B O 1
ATOM 5367 N N . PHE B 1 276 ? 6.47035 -50.39966 23.20011 1.000 61.82858 276 PHE B N 1
ATOM 5368 C CA . PHE B 1 276 ? 6.21968 -49.57516 24.37605 1.000 59.30000 276 PHE B CA 1
ATOM 5369 C C . PHE B 1 276 ? 6.77923 -50.26338 25.61592 1.000 56.66194 276 PHE B C 1
ATOM 5370 O O . PHE B 1 276 ? 6.91625 -51.48768 25.64720 1.000 57.65684 276 PHE B O 1
ATOM 5378 N N . ASP B 1 277 ? 7.16427 -49.46240 26.61160 1.000 49.55053 277 ASP B N 1
ATOM 5379 C CA . ASP B 1 277 ? 7.76627 -49.95852 27.84492 1.000 47.62410 277 ASP B CA 1
ATOM 5380 C C . ASP B 1 277 ? 6.96354 -49.54864 29.06371 1.000 48.85554 277 ASP B C 1
ATOM 5381 O O . ASP B 1 277 ? 6.29269 -48.51467 29.06424 1.000 51.38377 277 ASP B O 1
ATOM 5386 N N . ASN B 1 278 ? 7.08569 -50.34069 30.12137 1.000 49.97829 278 ASN B N 1
ATOM 5387 C CA . ASN B 1 278 ? 6.48540 -49.97494 31.39137 1.000 45.11634 278 ASN B CA 1
ATOM 5388 C C . ASN B 1 278 ? 7.40038 -48.99846 32.11770 1.000 43.64895 278 ASN B C 1
ATOM 5389 O O . ASN B 1 278 ? 8.51595 -49.37336 32.49051 1.000 46.23306 278 ASN B O 1
ATOM 5394 N N . PRO B 1 279 ? 6.96593 -47.76424 32.36756 1.000 45.56225 279 PRO B N 1
ATOM 5395 C CA . PRO B 1 279 ? 7.87311 -46.79324 32.99492 1.000 42.50083 279 PRO B CA 1
ATOM 5396 C C . PRO B 1 279 ? 8.33331 -47.23075 34.37977 1.000 46.49794 279 PRO B C 1
ATOM 5397 O O . PRO B 1 279 ? 9.48015 -46.95126 34.76012 1.000 45.20042 279 PRO B O 1
ATOM 5401 N N . LEU B 1 280 ? 7.47999 -47.91914 35.14792 1.000 45.73044 280 LEU B N 1
ATOM 5402 C CA . LEU B 1 280 ? 7.93077 -48.42037 36.44190 1.000 44.27523 280 LEU B CA 1
ATOM 5403 C C . LEU B 1 280 ? 8.99687 -49.49353 36.25013 1.000 48.47257 280 LEU B C 1
ATOM 5404 O O . LEU B 1 280 ? 9.94812 -49.57222 37.03623 1.000 49.14450 280 LEU B O 1
ATOM 5409 N N . SER B 1 281 ? 8.88065 -50.29735 35.18723 1.000 47.18517 281 SER B N 1
ATOM 5410 C CA . SER B 1 281 ? 9.88773 -51.31578 34.92050 1.000 44.37007 281 SER B CA 1
ATOM 5411 C C . SER B 1 281 ? 11.20574 -50.68848 34.48796 1.000 50.37248 281 SER B C 1
ATOM 5412 O O . SER B 1 281 ? 12.28127 -51.13715 34.90699 1.000 47.56636 281 SER B O 1
ATOM 5415 N N . VAL B 1 282 ? 11.14289 -49.66592 33.63088 1.000 47.53424 282 VAL B N 1
ATOM 5416 C CA . VAL B 1 282 ? 12.36234 -48.99451 33.19683 1.000 50.57627 282 VAL B CA 1
ATOM 5417 C C . VAL B 1 282 ? 13.03410 -48.30833 34.37299 1.000 46.78666 282 VAL B C 1
ATOM 5418 O O . VAL B 1 282 ? 14.26520 -48.33658 34.50695 1.000 48.15127 282 VAL B O 1
ATOM 5422 N N . ALA B 1 283 ? 12.23988 -47.68469 35.24415 1.000 43.91631 283 ALA B N 1
ATOM 5423 C CA . ALA B 1 283 ? 12.81890 -46.99637 36.39355 1.000 43.66341 283 ALA B CA 1
ATOM 5424 C C . ALA B 1 283 ? 13.54197 -47.97498 37.30296 1.000 47.36609 283 ALA B C 1
ATOM 5425 O O . ALA B 1 283 ? 14.61205 -47.65646 37.84087 1.000 45.00324 283 ALA B O 1
ATOM 5427 N N . GLY B 1 284 ? 12.96415 -49.16769 37.49255 1.000 47.38241 284 GLY B N 1
ATOM 5428 C CA . GLY B 1 284 ? 13.57864 -50.15171 38.36971 1.000 41.93540 284 GLY B CA 1
ATOM 5429 C C . GLY B 1 284 ? 14.85875 -50.72311 37.79218 1.000 47.55566 284 GLY B C 1
ATOM 5430 O O . GLY B 1 284 ? 15.87856 -50.81993 38.48149 1.000 52.27035 284 GLY B O 1
ATOM 5431 N N . ALA B 1 285 ? 14.82975 -51.10340 36.51805 1.000 46.92005 285 ALA B N 1
ATOM 5432 C CA . ALA B 1 285 ? 16.03612 -51.64081 35.90593 1.000 45.60349 285 ALA B CA 1
ATOM 5433 C C . ALA B 1 285 ? 17.11837 -50.57597 35.83612 1.000 50.82015 285 ALA B C 1
ATOM 5434 O O . ALA B 1 285 ? 18.30460 -50.87062 36.03795 1.000 50.18987 285 ALA B O 1
ATOM 5436 N N . GLN B 1 286 ? 16.73274 -49.33481 35.53257 1.000 47.34860 286 GLN B N 1
ATOM 5437 C CA . GLN B 1 286 ? 17.71183 -48.25762 35.51153 1.000 46.44087 286 GLN B CA 1
ATOM 5438 C C . GLN B 1 286 ? 18.35609 -48.07704 36.88233 1.000 49.12331 286 GLN B C 1
ATOM 5439 O O . GLN B 1 286 ? 19.58562 -48.01126 36.99926 1.000 50.92111 286 GLN B O 1
ATOM 5445 N N . ALA B 1 287 ? 17.54229 -48.06891 37.94438 1.000 49.73470 287 ALA B N 1
ATOM 5446 C CA . ALA B 1 287 ? 18.09328 -47.98729 39.29317 1.000 48.21855 287 ALA B CA 1
ATOM 5447 C C . ALA B 1 287 ? 19.01023 -49.17233 39.58393 1.000 49.45059 287 ALA B C 1
ATOM 5448 O O . ALA B 1 287 ? 20.04705 -49.01320 40.23836 1.000 52.86408 287 ALA B O 1
ATOM 5450 N N . ALA B 1 288 ? 18.64126 -50.37181 39.12572 1.000 43.93425 288 ALA B N 1
ATOM 5451 C CA . ALA B 1 288 ? 19.50136 -51.52951 39.34951 1.000 48.87936 288 ALA B CA 1
ATOM 5452 C C . ALA B 1 288 ? 20.89480 -51.30813 38.77001 1.000 49.76738 288 ALA B C 1
ATOM 5453 O O . ALA B 1 288 ? 21.89901 -51.61986 39.41658 1.000 49.37823 288 ALA B O 1
ATOM 5455 N N . TYR B 1 289 ? 20.98208 -50.78209 37.55012 1.000 48.65225 289 TYR B N 1
ATOM 5456 C CA . TYR B 1 289 ? 22.29389 -50.63320 36.92759 1.000 49.18252 289 TYR B CA 1
ATOM 5457 C C . TYR B 1 289 ? 23.02988 -49.38564 37.41409 1.000 50.37817 289 TYR B C 1
ATOM 5458 O O . TYR B 1 289 ? 24.26253 -49.38473 37.45071 1.000 50.74552 289 TYR B O 1
ATOM 5467 N N . GLU B 1 290 ? 22.30386 -48.33618 37.82232 1.000 54.79133 290 GLU B N 1
ATOM 5468 C CA . GLU B 1 290 ? 22.94221 -47.13604 38.36885 1.000 47.12046 290 GLU B CA 1
ATOM 5469 C C . GLU B 1 290 ? 23.50023 -47.36527 39.77298 1.000 52.22005 290 GLU B C 1
ATOM 5470 O O . GLU B 1 290 ? 24.66951 -47.06429 40.03691 1.000 55.68166 290 GLU B O 1
ATOM 5476 N N . LYS B 1 291 ? 22.67159 -47.86250 40.70111 1.000 50.50992 291 LYS B N 1
ATOM 5477 C CA . LYS B 1 291 ? 22.99162 -47.83772 42.12800 1.000 48.38502 291 LYS B CA 1
ATOM 5478 C C . LYS B 1 291 ? 23.09893 -49.20506 42.80814 1.000 46.61981 291 LYS B C 1
ATOM 5479 O O . LYS B 1 291 ? 23.43417 -49.26005 44.00228 1.000 48.17276 291 LYS B O 1
ATOM 5485 N N . GLY B 1 292 ? 22.83901 -50.29888 42.10581 1.000 44.23514 292 GLY B N 1
ATOM 5486 C CA . GLY B 1 292 ? 22.70333 -51.61550 42.69553 1.000 43.57240 292 GLY B CA 1
ATOM 5487 C C . GLY B 1 292 ? 23.97437 -52.42089 42.86648 1.000 49.60893 292 GLY B C 1
ATOM 5488 O O . GLY B 1 292 ? 23.93684 -53.57360 43.31747 1.000 48.26012 292 GLY B O 1
ATOM 5489 N N . GLU B 1 293 ? 25.12560 -51.87192 42.51119 1.000 46.89953 293 GLU B N 1
ATOM 5490 C CA . GLU B 1 293 ? 26.31463 -52.70876 42.53275 1.000 53.03675 293 GLU B CA 1
ATOM 5491 C C . GLU B 1 293 ? 26.73669 -53.04953 43.95986 1.000 51.97228 293 GLU B C 1
ATOM 5492 O O . GLU B 1 293 ? 27.10412 -54.19739 44.24267 1.000 52.18652 293 GLU B O 1
ATOM 5498 N N . ASP B 1 294 ? 26.66847 -52.08303 44.88085 1.000 51.67605 294 ASP B N 1
ATOM 5499 C CA . ASP B 1 294 ? 27.16462 -52.34041 46.23406 1.000 49.36667 294 ASP B CA 1
ATOM 5500 C C . ASP B 1 294 ? 26.36542 -53.43945 46.93020 1.000 51.27828 294 ASP B C 1
ATOM 5501 O O . ASP B 1 294 ? 26.94729 -54.31777 47.58066 1.000 52.87789 294 ASP B O 1
ATOM 5506 N N . TRP B 1 295 ? 25.03318 -53.41289 46.80480 1.000 48.06933 295 TRP B N 1
ATOM 5507 C CA . TRP B 1 295 ? 24.22531 -54.48826 47.36881 1.000 46.61177 295 TRP B CA 1
ATOM 5508 C C . TRP B 1 295 ? 24.57431 -55.82548 46.72680 1.000 46.15520 295 TRP B C 1
ATOM 5509 O O . TRP B 1 295 ? 24.56483 -56.86536 47.39751 1.000 46.78464 295 TRP B O 1
ATOM 5520 N N . LEU B 1 296 ? 24.86904 -55.81343 45.42016 1.000 48.61701 296 LEU B N 1
ATOM 5521 C CA . LEU B 1 296 ? 25.22035 -57.03355 44.68930 1.000 47.73365 296 LEU B CA 1
ATOM 5522 C C . LEU B 1 296 ? 26.51715 -57.64023 45.20750 1.000 48.77962 296 LEU B C 1
ATOM 5523 O O . LEU B 1 296 ? 26.65397 -58.86752 45.29880 1.000 43.40022 296 LEU B O 1
ATOM 5528 N N . LYS B 1 297 ? 27.49012 -56.79328 45.53786 1.000 52.43343 297 LYS B N 1
ATOM 5529 C CA . LYS B 1 297 ? 28.73591 -57.30988 46.07520 1.000 47.65913 297 LYS B CA 1
ATOM 5530 C C . LYS B 1 297 ? 28.53227 -57.83774 47.48280 1.000 52.32105 297 LYS B C 1
ATOM 5531 O O . LYS B 1 297 ? 29.19486 -58.80246 47.88587 1.000 55.32231 297 LYS B O 1
ATOM 5537 N N . GLU B 1 298 ? 27.57566 -57.26816 48.21809 1.000 49.74289 298 GLU B N 1
ATOM 5538 C CA . GLU B 1 298 ? 27.21327 -57.83372 49.51311 1.000 48.92734 298 GLU B CA 1
ATOM 5539 C C . GLU B 1 298 ? 26.44225 -59.13379 49.34061 1.000 48.18981 298 GLU B C 1
ATOM 5540 O O . GLU B 1 298 ? 26.62598 -60.08929 50.10939 1.000 47.82692 298 GLU B O 1
ATOM 5546 N N . LEU B 1 299 ? 25.58867 -59.19394 48.32035 1.000 47.07460 299 LEU B N 1
ATOM 5547 C CA . LEU B 1 299 ? 24.87884 -60.43094 48.01819 1.000 47.40140 299 LEU B CA 1
ATOM 5548 C C . LEU B 1 299 ? 25.84833 -61.55328 47.65573 1.000 49.73743 299 LEU B C 1
ATOM 5549 O O . LEU B 1 299 ? 25.70508 -62.68640 48.13179 1.000 51.80024 299 LEU B O 1
ATOM 5554 N N . GLN B 1 300 ? 26.84898 -61.25557 46.81961 1.000 51.36793 300 GLN B N 1
ATOM 5555 C CA . GLN B 1 300 ? 27.83410 -62.26927 46.45514 1.000 49.88749 300 GLN B CA 1
ATOM 5556 C C . GLN B 1 300 ? 28.54886 -62.83746 47.67713 1.000 49.10678 300 GLN B C 1
ATOM 5557 O O . GLN B 1 300 ? 28.76059 -64.05177 47.76569 1.000 51.82760 300 GLN B O 1
ATOM 5563 N N . LYS B 1 301 ? 28.92707 -61.98718 48.63356 1.000 51.26397 301 LYS B N 1
ATOM 5564 C CA . LYS B 1 301 ? 29.56369 -62.50911 49.84468 1.000 48.85870 301 LYS B CA 1
ATOM 5565 C C . LYS B 1 301 ? 28.61938 -63.43199 50.58880 1.000 49.96164 301 LYS B C 1
ATOM 5566 O O . LYS B 1 301 ? 29.01199 -64.52426 51.01630 1.000 52.97277 301 LYS B O 1
ATOM 5572 N N . TYR B 1 302 ? 27.35593 -63.02626 50.72449 1.000 50.08012 302 TYR B N 1
ATOM 5573 C CA . TYR B 1 302 ? 26.41603 -63.84680 51.47469 1.000 48.52743 302 TYR B CA 1
ATOM 5574 C C . TYR B 1 302 ? 26.14987 -65.16647 50.75511 1.000 50.81102 302 TYR B C 1
ATOM 5575 O O . TYR B 1 302 ? 26.05688 -66.22236 51.39599 1.000 50.51047 302 TYR B O 1
ATOM 5584 N N . LEU B 1 303 ? 26.05078 -65.13466 49.41735 1.000 51.83404 303 LEU B N 1
ATOM 5585 C CA . LEU B 1 303 ? 25.86715 -66.37332 48.66677 1.000 45.56515 303 LEU B CA 1
ATOM 5586 C C . LEU B 1 303 ? 27.06565 -67.29528 48.82618 1.000 51.45806 303 LEU B C 1
ATOM 5587 O O . LEU B 1 303 ? 26.90494 -68.50268 49.06876 1.000 52.42353 303 LEU B O 1
ATOM 5592 N N . ASP B 1 304 ? 28.27553 -66.73109 48.78153 1.000 48.63937 304 ASP B N 1
ATOM 5593 C CA . ASP B 1 304 ? 29.47239 -67.55222 48.93803 1.000 54.27458 304 ASP B CA 1
ATOM 5594 C C . ASP B 1 304 ? 29.45279 -68.29450 50.26836 1.000 55.09536 304 ASP B C 1
ATOM 5595 O O . ASP B 1 304 ? 29.60282 -69.52382 50.29942 1.000 58.08441 304 ASP B O 1
ATOM 5600 N N . LYS B 1 305 ? 29.19269 -67.57865 51.36983 1.000 49.95868 305 LYS B N 1
ATOM 5601 C CA . LYS B 1 305 ? 29.06903 -68.23728 52.67284 1.000 54.50873 305 LYS B CA 1
ATOM 5602 C C . LYS B 1 305 ? 27.97472 -69.31108 52.67473 1.000 56.06513 305 LYS B C 1
ATOM 5603 O O . LYS B 1 305 ? 28.16330 -70.39180 53.24516 1.000 55.67679 305 LYS B O 1
ATOM 5609 N N . ASN B 1 306 ? 26.81823 -69.03341 52.05910 1.000 56.98553 306 ASN B N 1
ATOM 5610 C CA . ASN B 1 306 ? 25.77148 -70.05298 51.97965 1.000 54.23836 306 ASN B CA 1
ATOM 5611 C C . ASN B 1 306 ? 26.23816 -71.28075 51.20322 1.000 54.41124 306 ASN B C 1
ATOM 5612 O O . ASN B 1 306 ? 25.95348 -72.41761 51.60319 1.000 54.31419 306 ASN B O 1
ATOM 5617 N N . PHE B 1 307 ? 26.97798 -71.07753 50.10407 1.000 55.15900 307 PHE B N 1
ATOM 5618 C CA . PHE B 1 307 ? 27.52401 -72.21982 49.36415 1.000 55.94860 307 PHE B CA 1
ATOM 5619 C C . PHE B 1 307 ? 28.52307 -72.98923 50.21821 1.000 54.22160 307 PHE B C 1
ATOM 5620 O O . PHE B 1 307 ? 28.54581 -74.22701 50.21113 1.000 50.71031 307 PHE B O 1
ATOM 5628 N N . GLU B 1 308 ? 29.37360 -72.26547 50.94660 1.000 55.66631 308 GLU B N 1
ATOM 5629 C CA . GLU B 1 308 ? 30.36541 -72.91472 51.79306 1.000 57.00870 308 GLU B CA 1
ATOM 5630 C C . GLU B 1 308 ? 29.69591 -73.75208 52.87713 1.000 60.87611 308 GLU B C 1
ATOM 5631 O O . GLU B 1 308 ? 30.00069 -74.94340 53.04800 1.000 59.49406 308 GLU B O 1
ATOM 5637 N N . PHE B 1 309 ? 28.72179 -73.15790 53.56601 1.000 57.48123 309 PHE B N 1
ATOM 5638 C CA . PHE B 1 309 ? 27.95671 -73.88299 54.56973 1.000 56.00227 309 PHE B CA 1
ATOM 5639 C C . PHE B 1 309 ? 27.28314 -75.11198 53.96657 1.000 57.37564 309 PHE B C 1
ATOM 5640 O O . PHE B 1 309 ? 27.18564 -76.16413 54.61658 1.000 55.29560 309 PHE B O 1
ATOM 5648 N N . THR B 1 310 ? 26.77927 -74.98704 52.73758 1.000 53.03052 310 THR B N 1
ATOM 5649 C CA . THR B 1 310 ? 26.08698 -76.11069 52.12362 1.000 56.45761 310 THR B CA 1
ATOM 5650 C C . THR B 1 310 ? 27.03659 -77.28720 51.91527 1.000 59.35440 310 THR B C 1
ATOM 5651 O O . THR B 1 310 ? 26.66192 -78.44607 52.14225 1.000 55.02916 310 THR B O 1
ATOM 5655 N N . LYS B 1 311 ? 28.27673 -77.01385 51.49567 1.000 57.74650 311 LYS B N 1
ATOM 5656 C CA . LYS B 1 311 ? 29.21440 -78.11340 51.31394 1.000 60.42347 311 LYS B CA 1
ATOM 5657 C C . LYS B 1 311 ? 29.52505 -78.78135 52.64467 1.000 57.86339 311 LYS B C 1
ATOM 5658 O O . LYS B 1 311 ? 29.38332 -80.00279 52.78422 1.000 55.74564 311 LYS B O 1
ATOM 5664 N N . GLU B 1 312 ? 29.89740 -77.98543 53.64884 1.000 55.95963 312 GLU B N 1
ATOM 5665 C CA . GLU B 1 312 ? 30.18497 -78.54724 54.96158 1.000 56.35205 312 GLU B CA 1
ATOM 5666 C C . GLU B 1 312 ? 29.00042 -79.35526 55.46687 1.000 60.08523 312 GLU B C 1
ATOM 5667 O O . GLU B 1 312 ? 29.16557 -80.47377 55.97290 1.000 58.80096 312 GLU B O 1
ATOM 5673 N N . TYR B 1 313 ? 27.79103 -78.81633 55.29867 1.000 54.83743 313 TYR B N 1
ATOM 5674 C CA . TYR B 1 313 ? 26.61132 -79.48510 55.81702 1.000 48.97667 313 TYR B CA 1
ATOM 5675 C C . TYR B 1 313 ? 26.38890 -80.82568 55.14415 1.000 55.11889 313 TYR B C 1
ATOM 5676 O O . TYR B 1 313 ? 26.02946 -81.80566 55.80569 1.000 59.03400 313 TYR B O 1
ATOM 5685 N N . LEU B 1 314 ? 26.57640 -80.89144 53.82552 1.000 57.75466 314 LEU B N 1
ATOM 5686 C CA . LEU B 1 314 ? 26.33127 -82.14022 53.11541 1.000 53.67141 314 LEU B CA 1
ATOM 5687 C C . LEU B 1 314 ? 27.46252 -83.13206 53.35243 1.000 53.90743 314 LEU B C 1
ATOM 5688 O O . LEU B 1 314 ? 27.21777 -84.33581 53.49821 1.000 55.45355 314 LEU B O 1
ATOM 5693 N N . ASN B 1 315 ? 28.70415 -82.64660 53.38255 1.000 49.52092 315 ASN B N 1
ATOM 5694 C CA . ASN B 1 315 ? 29.82978 -83.51291 53.72414 1.000 51.93514 315 ASN B CA 1
ATOM 5695 C C . ASN B 1 315 ? 29.61799 -84.17629 55.08134 1.000 60.66277 315 ASN B C 1
ATOM 5696 O O . ASN B 1 315 ? 29.94372 -85.35673 55.26688 1.000 62.74331 315 ASN B O 1
ATOM 5701 N N . LYS B 1 316 ? 29.08086 -83.42232 56.04672 1.000 61.58937 316 LYS B N 1
ATOM 5702 C CA . LYS B 1 316 ? 28.85653 -83.93868 57.39164 1.000 57.20642 316 LYS B CA 1
ATOM 5703 C C . LYS B 1 316 ? 27.64480 -84.87784 57.46122 1.000 62.61974 316 LYS B C 1
ATOM 5704 O O . LYS B 1 316 ? 27.69481 -85.90128 58.15845 1.000 65.64730 316 LYS B O 1
ATOM 5710 N N . ASN B 1 317 ? 26.54421 -84.56465 56.75486 1.000 60.09785 317 ASN B N 1
ATOM 5711 C CA . ASN B 1 317 ? 25.27716 -85.26317 56.98976 1.000 58.43261 317 ASN B CA 1
ATOM 5712 C C . ASN B 1 317 ? 24.72289 -86.05590 55.80874 1.000 62.32093 317 ASN B C 1
ATOM 5713 O O . ASN B 1 317 ? 23.76331 -86.81616 56.00137 1.000 65.98739 317 ASN B O 1
ATOM 5718 N N . LEU B 1 318 ? 25.26831 -85.89223 54.60418 1.000 61.08036 318 LEU B N 1
ATOM 5719 C CA . LEU B 1 318 ? 24.94855 -86.73771 53.45108 1.000 59.17856 318 LEU B CA 1
ATOM 5720 C C . LEU B 1 318 ? 26.25456 -87.07468 52.75805 1.000 60.69175 318 LEU B C 1
ATOM 5721 O O . LEU B 1 318 ? 26.50244 -86.65040 51.62214 1.000 64.23862 318 LEU B O 1
ATOM 5726 N N . PRO B 1 319 ? 27.12387 -87.84495 53.41404 1.000 62.93413 319 PRO B N 1
ATOM 5727 C CA . PRO B 1 319 ? 28.52022 -87.91957 52.94592 1.000 62.30261 319 PRO B CA 1
ATOM 5728 C C . PRO B 1 319 ? 28.69453 -88.59118 51.58752 1.000 55.44218 319 PRO B C 1
ATOM 5729 O O . PRO B 1 319 ? 29.72029 -88.35890 50.94390 1.000 57.65300 319 PRO B O 1
ATOM 5733 N N . LYS B 1 320 ? 27.72501 -89.37437 51.12145 1.000 60.08226 320 LYS B N 1
ATOM 5734 C CA . LYS B 1 320 ? 27.73135 -89.98507 49.79429 1.000 54.43722 320 LYS B CA 1
ATOM 5735 C C . LYS B 1 320 ? 27.08540 -89.10723 48.72705 1.000 57.26999 320 LYS B C 1
ATOM 5736 O O . LYS B 1 320 ? 26.87666 -89.57150 47.60000 1.000 60.91873 320 LYS B O 1
ATOM 5742 N N . ALA B 1 321 ? 26.74427 -87.86356 49.04631 1.000 58.82156 321 ALA B N 1
ATOM 5743 C CA . ALA B 1 321 ? 26.23636 -86.94074 48.03829 1.000 55.43891 321 ALA B CA 1
ATOM 5744 C C . ALA B 1 321 ? 27.41087 -86.21953 47.40230 1.000 49.74367 321 ALA B C 1
ATOM 5745 O O . ALA B 1 321 ? 28.35715 -85.83825 48.08642 1.000 52.14945 321 ALA B O 1
ATOM 5747 N N . LYS B 1 322 ? 27.36889 -86.06546 46.09067 1.000 50.08292 322 LYS B N 1
ATOM 5748 C CA . LYS B 1 322 ? 28.47849 -85.47256 45.35600 1.000 51.49842 322 LYS B CA 1
ATOM 5749 C C . LYS B 1 322 ? 28.12913 -84.04612 44.94115 1.000 56.71499 322 LYS B C 1
ATOM 5750 O O . LYS B 1 322 ? 27.14957 -83.82420 44.21528 1.000 56.64962 322 LYS B O 1
ATOM 5756 N N . PHE B 1 323 ? 28.95568 -83.08911 45.35686 1.000 49.63322 323 PHE B N 1
ATOM 5757 C CA . PHE B 1 323 ? 28.55525 -81.69036 45.29831 1.000 53.21047 323 PHE B CA 1
ATOM 5758 C C . PHE B 1 323 ? 29.77382 -80.79549 45.12303 1.000 53.73300 323 PHE B C 1
ATOM 5759 O O . PHE B 1 323 ? 30.68183 -80.79588 45.96199 1.000 55.56907 323 PHE B O 1
ATOM 5767 N N . LYS B 1 324 ? 29.81740 -80.06766 44.01147 1.000 53.95910 324 LYS B N 1
ATOM 5768 C CA . LYS B 1 324 ? 30.82807 -79.04648 43.78801 1.000 49.61858 324 LYS B CA 1
ATOM 5769 C C . LYS B 1 324 ? 30.16349 -77.67650 43.84539 1.000 53.42272 324 LYS B C 1
ATOM 5770 O O . LYS B 1 324 ? 29.10221 -77.46957 43.25259 1.000 59.57255 324 LYS B O 1
ATOM 5776 N N . ILE B 1 325 ? 30.76516 -76.75772 44.59567 1.000 54.07057 325 ILE B N 1
ATOM 5777 C CA . ILE B 1 325 ? 30.21692 -75.41797 44.72148 1.000 49.65284 325 ILE B CA 1
ATOM 5778 C C . ILE B 1 325 ? 30.10000 -74.80531 43.33508 1.000 50.99658 325 ILE B C 1
ATOM 5779 O O . ILE B 1 325 ? 31.06873 -74.77049 42.57563 1.000 51.12254 325 ILE B O 1
ATOM 5784 N N . SER B 1 326 ? 28.90368 -74.35050 42.98365 1.000 48.71732 326 SER B N 1
ATOM 5785 C CA . SER B 1 326 ? 28.69264 -73.80416 41.65906 1.000 48.28153 326 SER B CA 1
ATOM 5786 C C . SER B 1 326 ? 29.45850 -72.49518 41.49854 1.000 52.51690 326 SER B C 1
ATOM 5787 O O . SER B 1 326 ? 29.56656 -71.70111 42.43574 1.000 55.74238 326 SER B O 1
ATOM 5790 N N . GLU B 1 327 ? 30.02764 -72.28645 40.30621 1.000 50.92626 327 GLU B N 1
ATOM 5791 C CA . GLU B 1 327 ? 30.77266 -71.05866 40.05973 1.000 52.46378 327 GLU B CA 1
ATOM 5792 C C . GLU B 1 327 ? 29.84927 -69.85905 39.86220 1.000 53.55290 327 GLU B C 1
ATOM 5793 O O . GLU B 1 327 ? 30.25030 -68.71943 40.12324 1.000 55.70150 327 GLU B O 1
ATOM 5799 N N . ALA B 1 328 ? 28.60425 -70.09150 39.47384 1.000 54.90055 328 ALA B N 1
ATOM 5800 C CA . ALA B 1 328 ? 27.64541 -69.01690 39.27732 1.000 52.25907 328 ALA B CA 1
ATOM 5801 C C . ALA B 1 328 ? 26.25238 -69.53351 39.62464 1.000 51.10213 328 ALA B C 1
ATOM 5802 O O . ALA B 1 328 ? 26.05181 -70.72673 39.87791 1.000 47.04689 328 ALA B O 1
ATOM 5804 N N . THR B 1 329 ? 25.28741 -68.61156 39.59730 1.000 48.08523 329 THR B N 1
ATOM 5805 C CA . THR B 1 329 ? 23.92810 -68.76516 40.11447 1.000 53.58857 329 THR B CA 1
ATOM 5806 C C . THR B 1 329 ? 23.92388 -68.93104 41.63355 1.000 52.31823 329 THR B C 1
ATOM 5807 O O . THR B 1 329 ? 24.96332 -69.15968 42.26223 1.000 51.52016 329 THR B O 1
ATOM 5811 N N . TYR B 1 330 ? 22.73770 -68.82883 42.22892 1.000 52.05767 330 TYR B N 1
ATOM 5812 C CA . TYR B 1 330 ? 22.53635 -69.13801 43.63119 1.000 44.31460 330 TYR B CA 1
ATOM 5813 C C . TYR B 1 330 ? 21.91243 -70.51273 43.81830 1.000 52.34930 330 TYR B C 1
ATOM 5814 O O . TYR B 1 330 ? 21.22622 -70.76371 44.81587 1.000 55.40212 330 TYR B O 1
ATOM 5823 N N . LEU B 1 331 ? 22.16564 -71.41635 42.88389 1.000 50.56387 331 LEU B N 1
ATOM 5824 C CA . LEU B 1 331 ? 21.56004 -72.73426 42.86175 1.000 53.22067 331 LEU B CA 1
ATOM 5825 C C . LEU B 1 331 ? 22.65636 -73.77743 43.01021 1.000 54.73635 331 LEU B C 1
ATOM 5826 O O . LEU B 1 331 ? 23.63670 -73.76146 42.26547 1.000 55.05946 331 LEU B O 1
ATOM 5831 N N . ALA B 1 332 ? 22.52256 -74.63879 44.00506 1.000 57.15689 332 ALA B N 1
ATOM 5832 C CA . ALA B 1 332 ? 23.44081 -75.74587 44.19963 1.000 51.93406 332 ALA B CA 1
ATOM 5833 C C . ALA B 1 332 ? 22.93865 -76.96116 43.42943 1.000 51.92490 332 ALA B C 1
ATOM 5834 O O . ALA B 1 332 ? 21.73684 -77.20341 43.34787 1.000 58.18799 332 ALA B O 1
ATOM 5836 N N . TRP B 1 333 ? 23.86144 -77.71745 42.85485 1.000 54.92816 333 TRP B N 1
ATOM 5837 C CA . TRP B 1 333 ? 23.55588 -78.83796 41.96739 1.000 52.18647 333 TRP B CA 1
ATOM 5838 C C . TRP B 1 333 ? 24.13406 -80.08807 42.62051 1.000 50.99164 333 TRP B C 1
ATOM 5839 O O . TRP B 1 333 ? 25.35396 -80.26879 42.64282 1.000 56.08542 333 TRP B O 1
ATOM 5850 N N . VAL B 1 334 ? 23.28282 -80.94989 43.16593 1.000 52.47187 334 VAL B N 1
ATOM 5851 C CA . VAL B 1 334 ? 23.74245 -82.03279 44.03812 1.000 57.32036 334 VAL B CA 1
ATOM 5852 C C . VAL B 1 334 ? 23.48912 -83.38558 43.38868 1.000 57.29905 334 VAL B C 1
ATOM 5853 O O . VAL B 1 334 ? 22.35251 -83.70786 43.01801 1.000 61.08392 334 VAL B O 1
ATOM 5857 N N . ASN B 1 335 ? 24.54818 -84.18859 43.28871 1.000 53.21579 335 ASN B N 1
ATOM 5858 C CA . ASN B 1 335 ? 24.47106 -85.52824 42.72417 1.000 54.47126 335 ASN B CA 1
ATOM 5859 C C . ASN B 1 335 ? 24.15863 -86.52646 43.82999 1.000 52.72165 335 ASN B C 1
ATOM 5860 O O . ASN B 1 335 ? 24.92607 -86.66115 44.79161 1.000 51.35025 335 ASN B O 1
ATOM 5865 N N . LEU B 1 336 ? 23.03920 -87.22429 43.68793 1.000 53.54250 336 LEU B N 1
ATOM 5866 C CA . LEU B 1 336 ? 22.65333 -88.27808 44.61737 1.000 58.60974 336 LEU B CA 1
ATOM 5867 C C . LEU B 1 336 ? 22.56969 -89.64704 43.93580 1.000 61.22654 336 LEU B C 1
ATOM 5868 O O . LEU B 1 336 ? 21.86495 -90.52703 44.43086 1.000 58.03395 336 LEU B O 1
ATOM 5873 N N . GLU B 1 337 ? 23.30819 -89.84274 42.81776 1.000 64.68577 337 GLU B N 1
ATOM 5874 C CA . GLU B 1 337 ? 23.55124 -91.14023 42.16207 1.000 63.51256 337 GLU B CA 1
ATOM 5875 C C . GLU B 1 337 ? 23.46906 -92.27203 43.20045 1.000 61.14528 337 GLU B C 1
ATOM 5876 O O . GLU B 1 337 ? 22.73173 -93.25041 43.02228 1.000 62.83704 337 GLU B O 1
ATOM 5882 N N . GLU B 1 338 ? 24.20191 -92.11044 44.31059 1.000 56.26202 338 GLU B N 1
ATOM 5883 C CA . GLU B 1 338 ? 24.47193 -93.15394 45.29703 1.000 56.74091 338 GLU B CA 1
ATOM 5884 C C . GLU B 1 338 ? 23.34673 -93.41425 46.28940 1.000 59.15639 338 GLU B C 1
ATOM 5885 O O . GLU B 1 338 ? 23.45603 -94.36721 47.06823 1.000 57.14362 338 GLU B O 1
ATOM 5891 N N . TYR B 1 339 ? 22.30276 -92.58366 46.33516 1.000 65.56912 339 TYR B N 1
ATOM 5892 C CA . TYR B 1 339 ? 21.17084 -92.83689 47.22281 1.000 56.70617 339 TYR B CA 1
ATOM 5893 C C . TYR B 1 339 ? 19.88824 -93.18946 46.48624 1.000 58.45099 339 TYR B C 1
ATOM 5894 O O . TYR B 1 339 ? 18.96980 -93.72914 47.10507 1.000 61.11566 339 TYR B O 1
ATOM 5903 N N . PHE B 1 340 ? 19.79185 -92.89055 45.19665 1.000 60.92718 340 PHE B N 1
ATOM 5904 C CA . PHE B 1 340 ? 18.56409 -93.11652 44.45683 1.000 64.19066 340 PHE B CA 1
ATOM 5905 C C . PHE B 1 340 ? 18.87926 -93.71203 43.09185 1.000 68.02589 340 PHE B C 1
ATOM 5906 O O . PHE B 1 340 ? 20.00747 -93.63907 42.59529 1.000 70.97898 340 PHE B O 1
ATOM 5914 N N . ASP B 1 341 ? 17.84654 -94.26205 42.46983 1.000 64.23248 341 ASP B N 1
ATOM 5915 C CA . ASP B 1 341 ? 17.93393 -94.74638 41.10781 1.000 67.36549 341 ASP B CA 1
ATOM 5916 C C . ASP B 1 341 ? 17.41766 -93.68892 40.14680 1.000 71.94092 341 ASP B C 1
ATOM 5917 O O . ASP B 1 341 ? 16.69260 -92.76602 40.52937 1.000 77.55805 341 ASP B O 1
ATOM 5922 N N . LYS B 1 342 ? 17.81941 -93.83423 38.88213 1.000 72.22968 342 LYS B N 1
ATOM 5923 C CA . LYS B 1 342 ? 17.32416 -92.98648 37.80164 1.000 74.11936 342 LYS B CA 1
ATOM 5924 C C . LYS B 1 342 ? 15.80563 -92.96342 37.74151 1.000 69.15626 342 LYS B C 1
ATOM 5925 O O . LYS B 1 342 ? 15.23298 -92.00676 37.21358 1.000 71.10558 342 LYS B O 1
ATOM 5931 N N . THR B 1 343 ? 15.13857 -93.97834 38.29123 1.000 71.55165 343 THR B N 1
ATOM 5932 C CA . THR B 1 343 ? 13.69911 -94.12924 38.14119 1.000 74.13395 343 THR B CA 1
ATOM 5933 C C . THR B 1 343 ? 12.91225 -93.56654 39.30916 1.000 70.12160 343 THR B C 1
ATOM 5934 O O . THR B 1 343 ? 11.69387 -93.41022 39.18654 1.000 71.46687 343 THR B O 1
ATOM 5938 N N . GLU B 1 344 ? 13.57266 -93.25023 40.41798 1.000 67.77516 344 GLU B N 1
ATOM 5939 C CA . GLU B 1 344 ? 12.91159 -92.64281 41.56318 1.000 67.86663 344 GLU B CA 1
ATOM 5940 C C . GLU B 1 344 ? 12.72775 -91.14493 41.35040 1.000 69.62616 344 GLU B C 1
ATOM 5941 O O . GLU B 1 344 ? 13.67208 -90.43721 40.98817 1.000 73.31033 344 GLU B O 1
ATOM 5947 N N . ASN B 1 345 ? 11.50994 -90.66359 41.57299 1.000 66.24834 345 ASN B N 1
ATOM 5948 C CA . ASN B 1 345 ? 11.17883 -89.26179 41.33682 1.000 60.81146 345 ASN B CA 1
ATOM 5949 C C . ASN B 1 345 ? 11.59793 -88.41045 42.52994 1.000 64.31624 345 ASN B C 1
ATOM 5950 O O . ASN B 1 345 ? 10.89397 -88.33718 43.54186 1.000 68.28699 345 ASN B O 1
ATOM 5955 N N . LEU B 1 346 ? 12.74337 -87.73428 42.39180 1.000 62.87287 346 LEU B N 1
ATOM 5956 C CA . LEU B 1 346 ? 13.28613 -86.95500 43.50466 1.000 60.02069 346 LEU B CA 1
ATOM 5957 C C . LEU B 1 346 ? 12.39476 -85.77742 43.88545 1.000 66.51010 346 LEU B C 1
ATOM 5958 O O . LEU B 1 346 ? 12.16677 -85.56914 45.09378 1.000 65.56101 346 LEU B O 1
ATOM 5963 N N . PRO B 1 347 ? 11.87543 -84.96899 42.94716 1.000 62.95304 347 PRO B N 1
ATOM 5964 C CA . PRO B 1 347 ? 10.94811 -83.90128 43.35708 1.000 59.32928 347 PRO B CA 1
ATOM 5965 C C . PRO B 1 347 ? 9.81534 -84.41021 44.23022 1.000 66.39248 347 PRO B C 1
ATOM 5966 O O . PRO B 1 347 ? 9.55739 -83.85569 45.31117 1.000 66.22558 347 PRO B O 1
ATOM 5970 N N . ILE B 1 348 ? 9.15844 -85.48955 43.80592 1.000 63.41575 348 ILE B N 1
ATOM 5971 C CA . ILE B 1 348 ? 8.06952 -86.05273 44.59115 1.000 62.38907 348 ILE B CA 1
ATOM 5972 C C . ILE B 1 348 ? 8.57366 -86.59739 45.92417 1.000 66.15591 348 ILE B C 1
ATOM 5973 O O . ILE B 1 348 ? 7.92946 -86.40930 46.96108 1.000 65.91737 348 ILE B O 1
ATOM 5978 N N . PHE B 1 349 ? 9.73327 -87.26009 45.93549 1.000 66.61990 349 PHE B N 1
ATOM 5979 C CA . PHE B 1 349 ? 10.22732 -87.81265 47.19493 1.000 61.46565 349 PHE B CA 1
ATOM 5980 C C . PHE B 1 349 ? 10.41142 -86.71657 48.23662 1.000 64.40952 349 PHE B C 1
ATOM 5981 O O . PHE B 1 349 ? 9.95680 -86.84855 49.37673 1.000 66.86324 349 PHE B O 1
ATOM 5989 N N . PHE B 1 350 ? 11.09294 -85.63033 47.86908 1.000 64.06081 350 PHE B N 1
ATOM 5990 C CA . PHE B 1 350 ? 11.40355 -84.59878 48.85323 1.000 64.90340 350 PHE B CA 1
ATOM 5991 C C . PHE B 1 350 ? 10.17734 -83.77129 49.21252 1.000 66.70241 350 PHE B C 1
ATOM 5992 O O . PHE B 1 350 ? 10.09884 -83.22312 50.32113 1.000 63.47133 350 PHE B O 1
ATOM 6000 N N . ALA B 1 351 ? 9.22234 -83.65890 48.29115 1.000 64.24342 351 ALA B N 1
ATOM 6001 C CA . ALA B 1 351 ? 7.93658 -83.07304 48.63779 1.000 67.51920 351 ALA B CA 1
ATOM 6002 C C . ALA B 1 351 ? 7.28863 -83.85404 49.77490 1.000 71.93559 351 ALA B C 1
ATOM 6003 O O . ALA B 1 351 ? 6.99324 -83.30270 50.84188 1.000 70.51663 351 ALA B O 1
ATOM 6005 N N . ASN B 1 352 ? 7.08327 -85.15762 49.56327 1.000 68.65649 352 ASN B N 1
ATOM 6006 C CA . ASN B 1 352 ? 6.36010 -85.98601 50.51744 1.000 67.11042 352 ASN B CA 1
ATOM 6007 C C . ASN B 1 352 ? 7.19104 -86.35729 51.73441 1.000 73.05841 352 ASN B C 1
ATOM 6008 O O . ASN B 1 352 ? 6.63186 -86.52714 52.82103 1.000 80.94662 352 ASN B O 1
ATOM 6013 N N . LYS B 1 353 ? 8.50172 -86.53109 51.58927 1.000 68.24689 353 LYS B N 1
ATOM 6014 C CA . LYS B 1 353 ? 9.25993 -87.09807 52.69448 1.000 66.43387 353 LYS B CA 1
ATOM 6015 C C . LYS B 1 353 ? 10.09359 -86.07901 53.45312 1.000 66.00004 353 LYS B C 1
ATOM 6016 O O . LYS B 1 353 ? 10.44396 -86.33627 54.60692 1.000 71.63608 353 LYS B O 1
ATOM 6022 N N . ALA B 1 354 ? 10.40899 -84.93404 52.86255 1.000 62.06542 354 ALA B N 1
ATOM 6023 C CA . ALA B 1 354 ? 11.17820 -83.92466 53.56512 1.000 58.22159 354 ALA B CA 1
ATOM 6024 C C . ALA B 1 354 ? 10.45051 -82.59814 53.68185 1.000 65.43748 354 ALA B C 1
ATOM 6025 O O . ALA B 1 354 ? 10.97228 -81.68826 54.34080 1.000 63.44976 354 ALA B O 1
ATOM 6027 N N . GLY B 1 355 ? 9.28867 -82.44606 53.05147 1.000 56.61908 355 GLY B N 1
ATOM 6028 C CA . GLY B 1 355 ? 8.66902 -81.13797 53.04424 1.000 66.03697 355 GLY B CA 1
ATOM 6029 C C . GLY B 1 355 ? 9.57477 -80.05723 52.49726 1.000 68.04561 355 GLY B C 1
ATOM 6030 O O . GLY B 1 355 ? 9.68165 -78.97516 53.08931 1.000 68.26330 355 GLY B O 1
ATOM 6031 N N . VAL B 1 356 ? 10.29513 -80.36135 51.42336 1.000 65.79766 356 VAL B N 1
ATOM 6032 C CA . VAL B 1 356 ? 11.04972 -79.37775 50.66299 1.000 70.34338 356 VAL B CA 1
ATOM 6033 C C . VAL B 1 356 ? 10.60808 -79.50032 49.21726 1.000 67.52065 356 VAL B C 1
ATOM 6034 O O . VAL B 1 356 ? 10.58145 -80.60505 48.66702 1.000 69.78257 356 VAL B O 1
ATOM 6038 N N . LEU B 1 357 ? 10.23589 -78.38013 48.61288 1.000 69.41426 357 LEU B N 1
ATOM 6039 C CA . LEU B 1 357 ? 9.97283 -78.33733 47.18105 1.000 66.52457 357 LEU B CA 1
ATOM 6040 C C . LEU B 1 357 ? 11.27886 -78.00909 46.46681 1.000 67.27269 357 LEU B C 1
ATOM 6041 O O . LEU B 1 357 ? 11.87655 -76.95619 46.71358 1.000 63.39677 357 LEU B O 1
ATOM 6046 N N . LEU B 1 358 ? 11.72776 -78.91041 45.59617 1.000 61.56143 358 LEU B N 1
ATOM 6047 C CA . LEU B 1 358 ? 12.97898 -78.71655 44.88396 1.000 60.79491 358 LEU B CA 1
ATOM 6048 C C . LEU B 1 358 ? 12.81414 -79.16555 43.43460 1.000 60.30052 358 LEU B C 1
ATOM 6049 O O . LEU B 1 358 ? 11.87208 -79.87774 43.08524 1.000 61.52132 358 LEU B O 1
ATOM 6054 N N . GLU B 1 359 ? 13.77545 -78.81495 42.59334 1.000 55.16929 359 GLU B N 1
ATOM 6055 C CA . GLU B 1 359 ? 13.75859 -79.33804 41.23865 1.000 55.69815 359 GLU B CA 1
ATOM 6056 C C . GLU B 1 359 ? 14.79140 -80.43980 41.16120 1.000 55.66024 359 GLU B C 1
ATOM 6057 O O . GLU B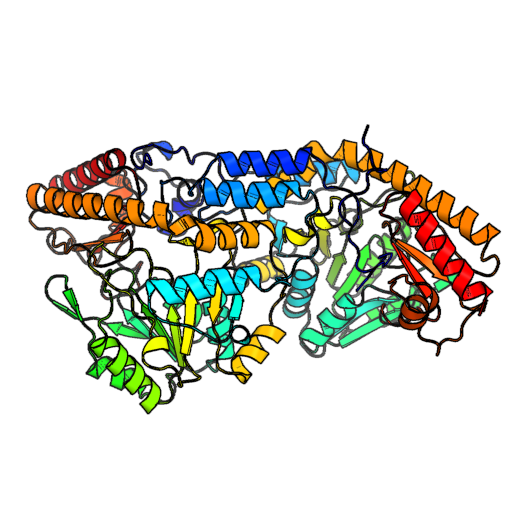 1 359 ? 15.68035 -80.53541 42.00804 1.000 58.20781 359 GLU B O 1
ATOM 6063 N N . GLY B 1 360 ? 14.63478 -81.31241 40.17841 1.000 57.55289 360 GLY B N 1
ATOM 6064 C CA . GLY B 1 360 ? 15.59441 -82.39057 40.04394 1.000 58.81141 360 GLY B CA 1
ATOM 6065 C C . GLY B 1 360 ? 15.23489 -83.31252 38.90642 1.000 60.66239 360 GLY B C 1
ATOM 6066 O O . GLY B 1 360 ? 14.23242 -83.12183 38.21039 1.000 64.80622 360 GLY B O 1
ATOM 6067 N N . GLY B 1 361 ? 16.07608 -84.32732 38.73259 1.000 54.40420 361 GLY B N 1
ATOM 6068 C CA . GLY B 1 361 ? 15.81305 -85.32831 37.72026 1.000 57.91479 361 GLY B CA 1
ATOM 6069 C C . GLY B 1 361 ? 15.71792 -84.72798 36.33246 1.000 59.88909 361 GLY B C 1
ATOM 6070 O O . GLY B 1 361 ? 16.44951 -83.79471 35.97337 1.000 63.80135 361 GLY B O 1
ATOM 6071 N N . ASN B 1 362 ? 14.76433 -85.24014 35.54697 1.000 63.83884 362 ASN B N 1
ATOM 6072 C CA . ASN B 1 362 ? 14.62463 -84.89189 34.13480 1.000 63.86786 362 ASN B CA 1
ATOM 6073 C C . ASN B 1 362 ? 13.97689 -83.53631 33.88729 1.000 61.56130 362 ASN B C 1
ATOM 6074 O O . ASN B 1 362 ? 13.50281 -83.29595 32.77002 1.000 69.18024 362 ASN B O 1
ATOM 6079 N N . MET B 1 363 ? 13.94473 -82.65147 34.87718 1.000 56.56842 363 MET B N 1
ATOM 6080 C CA . MET B 1 363 ? 13.47777 -81.28159 34.68842 1.000 59.25969 363 MET B CA 1
ATOM 6081 C C . MET B 1 363 ? 14.44839 -80.40616 33.91599 1.000 55.63020 363 MET B C 1
ATOM 6082 O O . MET B 1 363 ? 14.14077 -79.22330 33.71494 1.000 56.43155 363 MET B O 1
ATOM 6087 N N . PHE B 1 364 ? 15.62140 -80.92263 33.55773 1.000 52.55554 364 PHE B N 1
ATOM 6088 C CA . PHE B 1 364 ? 16.63430 -80.18659 32.81216 1.000 58.04223 364 PHE B CA 1
ATOM 6089 C C . PHE B 1 364 ? 16.96823 -80.87041 31.47829 1.000 59.13093 364 PHE B C 1
ATOM 6090 O O . PHE B 1 364 ? 18.13585 -80.96013 31.07447 1.000 56.60623 364 PHE B O 1
ATOM 6098 N N . VAL B 1 365 ? 15.92739 -81.33148 30.77150 1.000 57.27020 365 VAL B N 1
ATOM 6099 C CA . VAL B 1 365 ? 16.00523 -81.91464 29.42604 1.000 63.39631 365 VAL B CA 1
ATOM 6100 C C . VAL B 1 365 ? 16.63427 -83.31202 29.46684 1.000 62.40583 365 VAL B C 1
ATOM 6101 O O . VAL B 1 365 ? 15.96650 -84.31004 29.17147 1.000 63.05721 365 VAL B O 1
ATOM 6105 N N . GLN B 1 366 ? 17.92379 -83.39418 29.78438 1.000 63.56292 366 GLN B N 1
ATOM 6106 C CA . GLN B 1 366 ? 18.60276 -84.67522 29.96937 1.000 61.94732 366 GLN B CA 1
ATOM 6107 C C . GLN B 1 366 ? 19.92389 -84.43627 30.68993 1.000 56.68556 366 GLN B C 1
ATOM 6108 O O . GLN B 1 366 ? 20.30057 -83.29834 30.97344 1.000 60.60983 366 GLN B O 1
ATOM 6114 N N . ASN B 1 367 ? 20.64210 -85.53020 30.94755 1.000 57.65998 367 ASN B N 1
ATOM 6115 C CA . ASN B 1 367 ? 21.95919 -85.50017 31.58500 1.000 57.08680 367 ASN B CA 1
ATOM 6116 C C . ASN B 1 367 ? 21.85834 -84.98751 33.03019 1.000 61.75969 367 ASN B C 1
ATOM 6117 O O . ASN B 1 367 ? 22.70897 -84.23332 33.51070 1.000 59.31602 367 ASN B O 1
ATOM 6122 N N . SER B 1 368 ? 20.77986 -85.39520 33.72763 1.000 61.68587 368 SER B N 1
ATOM 6123 C CA . SER B 1 368 ? 20.55083 -84.96406 35.10264 1.000 57.37887 368 SER B CA 1
ATOM 6124 C C . SER B 1 368 ? 19.88265 -86.05006 35.94937 1.000 59.71167 368 SER B C 1
ATOM 6125 O O . SER B 1 368 ? 19.10272 -85.72786 36.85406 1.000 60.52441 368 SER B O 1
ATOM 6128 N N . ASP B 1 369 ? 20.15801 -87.32693 35.67961 1.000 56.13692 369 ASP B N 1
ATOM 6129 C CA . ASP B 1 369 ? 19.60936 -88.37920 36.52871 1.000 55.71714 369 ASP B CA 1
ATOM 6130 C C . ASP B 1 369 ? 20.10943 -88.22928 37.95646 1.000 54.54943 369 ASP B C 1
ATOM 6131 O O . ASP B 1 369 ? 21.28778 -87.94939 38.19649 1.000 58.26674 369 ASP B O 1
ATOM 6136 N N . CYS B 1 370 ? 19.18803 -88.37043 38.90361 1.000 52.58578 370 CYS B N 1
ATOM 6137 C CA . CYS B 1 370 ? 19.48275 -88.41526 40.33286 1.000 57.13299 370 CYS B CA 1
ATOM 6138 C C . CYS B 1 370 ? 20.04015 -87.10181 40.86477 1.000 56.28192 370 CYS B C 1
ATOM 6139 O O . CYS B 1 370 ? 20.61599 -87.07100 41.95738 1.000 61.94887 370 CYS B O 1
ATOM 6142 N N . PHE B 1 371 ? 19.89003 -86.01046 40.12409 1.000 54.83676 371 PHE B N 1
ATOM 6143 C CA . PHE B 1 371 ? 20.31610 -84.69854 40.58360 1.000 55.37941 371 PHE B CA 1
ATOM 6144 C C . PHE B 1 371 ? 19.15055 -83.94630 41.20383 1.000 56.63629 371 PHE B C 1
ATOM 6145 O O . PHE B 1 371 ? 18.00979 -84.05987 40.75173 1.000 56.53123 371 PHE B O 1
ATOM 6153 N N . ILE B 1 372 ? 19.43721 -83.20540 42.26137 1.000 54.93248 372 ILE B N 1
ATOM 6154 C CA . ILE B 1 372 ? 18.52073 -82.18582 42.73654 1.000 54.19730 372 ILE B CA 1
ATOM 6155 C C . ILE B 1 372 ? 19.25327 -80.86084 42.67907 1.000 58.13071 372 ILE B C 1
ATOM 6156 O O . ILE B 1 372 ? 20.48461 -80.79505 42.81048 1.000 52.89520 372 ILE B O 1
ATOM 6161 N N . ARG B 1 373 ? 18.47160 -79.79791 42.50989 1.000 55.97017 373 ARG B N 1
ATOM 6162 C CA . ARG B 1 373 ? 18.97596 -78.43981 42.52441 1.000 57.28508 373 ARG B CA 1
ATOM 6163 C C . ARG B 1 373 ? 18.35738 -77.70741 43.70389 1.000 57.57726 373 ARG B C 1
ATOM 6164 O O . ARG B 1 373 ? 17.14031 -77.75613 43.90287 1.000 63.23621 373 ARG B O 1
ATOM 6172 N N . LEU B 1 374 ? 19.20220 -77.04518 44.48482 1.000 54.26337 374 LEU B N 1
ATOM 6173 C CA . LEU B 1 374 ? 18.81150 -76.37433 45.71616 1.000 59.22692 374 LEU B CA 1
ATOM 6174 C C . LEU B 1 374 ? 18.96947 -74.87221 45.57002 1.000 58.85910 374 LEU B C 1
ATOM 6175 O O . LEU B 1 374 ? 20.03368 -74.39814 45.16508 1.000 61.46784 374 LEU B O 1
ATOM 6180 N N . ASN B 1 375 ? 17.93881 -74.12336 45.94854 1.000 61.66064 375 ASN B N 1
ATOM 6181 C CA . ASN B 1 375 ? 18.04354 -72.66749 45.96109 1.000 63.60622 375 ASN B CA 1
ATOM 6182 C C . ASN B 1 375 ? 18.68078 -72.21068 47.26961 1.000 56.96755 375 ASN B C 1
ATOM 6183 O O . ASN B 1 375 ? 18.11248 -72.42390 48.34683 1.000 65.39014 375 ASN B O 1
ATOM 6188 N N . LEU B 1 376 ? 19.85895 -71.58758 47.17767 1.000 50.16722 376 LEU B N 1
ATOM 6189 C CA . LEU B 1 376 ? 20.55855 -71.06074 48.34579 1.000 56.18213 376 LEU B CA 1
ATOM 6190 C C . LEU B 1 376 ? 20.37319 -69.55582 48.50172 1.000 54.67165 376 LEU B C 1
ATOM 6191 O O . LEU B 1 376 ? 21.07826 -68.92958 49.29831 1.000 49.32915 376 LEU B O 1
ATOM 6196 N N . ALA B 1 377 ? 19.47829 -68.95296 47.73021 1.000 53.59168 377 ALA B N 1
ATOM 6197 C CA . ALA B 1 377 ? 19.27741 -67.51143 47.80592 1.000 54.99270 377 ALA B CA 1
ATOM 6198 C C . ALA B 1 377 ? 18.21746 -67.18766 48.86046 1.000 55.73899 377 ALA B C 1
ATOM 6199 O O . ALA B 1 377 ? 17.16574 -66.60071 48.58984 1.000 55.00829 377 ALA B O 1
ATOM 6201 N N . CYS B 1 378 ? 18.53707 -67.56061 50.09077 1.000 51.43318 378 CYS B N 1
ATOM 6202 C CA . CYS B 1 378 ? 17.64183 -67.38303 51.22139 1.000 53.53248 378 CYS B CA 1
ATOM 6203 C C . CYS B 1 378 ? 18.49299 -67.20946 52.46958 1.000 52.40529 378 CYS B C 1
ATOM 6204 O O . CYS B 1 378 ? 19.69235 -67.50810 52.44340 1.000 51.77319 378 CYS B O 1
ATOM 6207 N N . PRO B 1 379 ? 17.90653 -66.70827 53.56513 1.000 50.07507 379 PRO B N 1
ATOM 6208 C CA . PRO B 1 379 ? 18.66154 -66.61211 54.82363 1.000 53.78769 379 PRO B CA 1
ATOM 6209 C C . PRO B 1 379 ? 19.26872 -67.95162 55.21351 1.000 50.50607 379 PRO B C 1
ATOM 6210 O O . PRO B 1 379 ? 18.68145 -69.01414 54.99876 1.000 52.91474 379 PRO B O 1
ATOM 6214 N N . LYS B 1 380 ? 20.45937 -67.88275 55.80053 1.000 50.27444 380 LYS B N 1
ATOM 6215 C CA . LYS B 1 380 ? 21.17952 -69.08319 56.20495 1.000 52.30931 380 LYS B CA 1
ATOM 6216 C C . LYS B 1 380 ? 20.34963 -69.99037 57.11938 1.000 56.25834 380 LYS B C 1
ATOM 6217 O O . LYS B 1 380 ? 20.44749 -71.22130 57.02873 1.000 59.07902 380 LYS B O 1
ATOM 6223 N N . SER B 1 381 ? 19.51262 -69.41396 57.98828 1.000 58.85864 381 SER B N 1
ATOM 6224 C CA . SER B 1 381 ? 18.70997 -70.24906 58.87801 1.000 60.27378 381 SER B CA 1
ATOM 6225 C C . SER B 1 381 ? 17.67679 -71.05099 58.09468 1.000 66.08823 381 SER B C 1
ATOM 6226 O O . SER B 1 381 ? 17.42629 -72.22454 58.40044 1.000 70.05399 381 SER B O 1
ATOM 6229 N N . ILE B 1 382 ? 17.06352 -70.43408 57.08524 1.000 62.15167 382 ILE B N 1
ATOM 6230 C CA . ILE B 1 382 ? 16.10472 -71.15046 56.25551 1.000 61.82940 382 ILE B CA 1
ATOM 6231 C C . ILE B 1 382 ? 16.80945 -72.23438 55.45878 1.000 63.79715 382 ILE B C 1
ATOM 6232 O O . ILE B 1 382 ? 16.25313 -73.31503 55.20474 1.000 61.42198 382 ILE B O 1
ATOM 6237 N N . LEU B 1 383 ? 18.03013 -71.94749 55.01569 1.000 58.50132 383 LEU B N 1
ATOM 6238 C CA . LEU B 1 383 ? 18.77608 -72.95288 54.28251 1.000 59.59344 383 LEU B CA 1
ATOM 6239 C C . LEU B 1 383 ? 19.14515 -74.11521 55.20033 1.000 59.41800 383 LEU B C 1
ATOM 6240 O O . LEU B 1 383 ? 19.04777 -75.28659 54.80537 1.000 55.79021 383 LEU B O 1
ATOM 6245 N N . GLU B 1 384 ? 19.55211 -73.81692 56.43488 1.000 55.35227 384 GLU B N 1
ATOM 6246 C CA . GLU B 1 384 ? 19.85876 -74.89746 57.36059 1.000 60.20399 384 GLU B CA 1
ATOM 6247 C C . GLU B 1 384 ? 18.64117 -75.78525 57.59930 1.000 62.37492 384 GLU B C 1
ATOM 6248 O O . GLU B 1 384 ? 18.74133 -77.01782 57.57293 1.000 60.84192 384 GLU B O 1
ATOM 6254 N N . LYS B 1 385 ? 17.47614 -75.17728 57.82706 1.000 59.12045 385 LYS B N 1
ATOM 6255 C CA . LYS B 1 385 ? 16.26539 -75.97174 57.99693 1.000 60.76800 385 LYS B CA 1
ATOM 6256 C C . LYS B 1 385 ? 16.01649 -76.86109 56.78552 1.000 60.59405 385 LYS B C 1
ATOM 6257 O O . LYS B 1 385 ? 15.71767 -78.05422 56.92933 1.000 58.23240 385 LYS B O 1
ATOM 6263 N N . GLY B 1 386 ? 16.14439 -76.29245 55.58034 1.000 60.58245 386 GLY B N 1
ATOM 6264 C CA . GLY B 1 386 ? 15.92238 -77.06562 54.36660 1.000 56.67948 386 GLY B CA 1
ATOM 6265 C C . GLY B 1 386 ? 16.90245 -78.21590 54.21369 1.000 59.20699 386 GLY B C 1
ATOM 6266 O O . GLY B 1 386 ? 16.51692 -79.33973 53.87893 1.000 56.44762 386 GLY B O 1
ATOM 6267 N N . LEU B 1 387 ? 18.19226 -77.94454 54.43880 1.000 59.01802 387 LEU B N 1
ATOM 6268 C CA . LEU B 1 387 ? 19.19896 -78.99572 54.31635 1.000 57.64499 387 LEU B CA 1
ATOM 6269 C C . LEU B 1 387 ? 18.95402 -80.10946 55.32666 1.000 60.02494 387 LEU B C 1
ATOM 6270 O O . LEU B 1 387 ? 19.00328 -81.29594 54.97612 1.000 57.48113 387 LEU B O 1
ATOM 6275 N N . LYS B 1 388 ? 18.65538 -79.74272 56.58020 1.000 58.11134 388 LYS B N 1
ATOM 6276 C CA . LYS B 1 388 ? 18.36063 -80.74140 57.60048 1.000 58.29729 388 LYS B CA 1
ATOM 6277 C C . LYS B 1 388 ? 17.19684 -81.63114 57.18327 1.000 59.63490 388 LYS B C 1
ATOM 6278 O O . LYS B 1 388 ? 17.25120 -82.85699 57.35434 1.000 64.06162 388 LYS B O 1
ATOM 6284 N N . ARG B 1 389 ? 16.13487 -81.03894 56.63635 1.000 52.94784 389 ARG B N 1
ATOM 6285 C CA . ARG B 1 389 ? 15.00123 -81.84854 56.19915 1.000 57.45652 389 ARG B CA 1
ATOM 6286 C C . ARG B 1 389 ? 15.40000 -82.80263 55.08681 1.000 59.39642 389 ARG B C 1
ATOM 6287 O O . ARG B 1 389 ? 14.96273 -83.95897 55.06202 1.000 63.05441 389 ARG B O 1
ATOM 6295 N N . ILE B 1 390 ? 16.20178 -82.32193 54.13590 1.000 61.91513 390 ILE B N 1
ATOM 6296 C CA . ILE B 1 390 ? 16.60681 -83.15011 53.00487 1.000 59.33317 390 ILE B CA 1
ATOM 6297 C C . ILE B 1 390 ? 17.44910 -84.32403 53.48692 1.000 61.32516 390 ILE B C 1
ATOM 6298 O O . ILE B 1 390 ? 17.20307 -85.47768 53.11419 1.000 64.75846 390 ILE B O 1
ATOM 6303 N N . CYS B 1 391 ? 18.46435 -84.04640 54.31685 1.000 58.41707 391 CYS B N 1
ATOM 6304 C CA . CYS B 1 391 ? 19.35583 -85.10807 54.78704 1.000 63.07364 391 CYS B CA 1
ATOM 6305 C C . CYS B 1 391 ? 18.61320 -86.14804 55.61489 1.000 64.80412 391 CYS B C 1
ATOM 6306 O O . CYS B 1 391 ? 18.82977 -87.35574 55.44459 1.000 62.81317 391 CYS B O 1
ATOM 6309 N N . LYS B 1 392 ? 17.74757 -85.69611 56.52800 1.000 66.19981 392 LYS B N 1
ATOM 6310 C CA . LYS B 1 392 ? 16.95209 -86.62043 57.32838 1.000 67.03438 392 LYS B CA 1
ATOM 6311 C C . LYS B 1 392 ? 16.10339 -87.53772 56.44098 1.000 65.55875 392 LYS B C 1
ATOM 6312 O O . LYS B 1 392 ? 16.02076 -88.74667 56.68604 1.000 65.18570 392 LYS B O 1
ATOM 6318 N N . ALA B 1 393 ? 15.49526 -86.99628 55.38291 1.000 57.22791 393 ALA B N 1
ATOM 6319 C CA . ALA B 1 393 ? 14.60470 -87.82478 54.57155 1.000 64.07610 393 ALA B CA 1
ATOM 6320 C C . ALA B 1 393 ? 15.38415 -88.84989 53.76132 1.000 66.17818 393 ALA B C 1
ATOM 6321 O O . ALA B 1 393 ? 14.90750 -89.96733 53.53193 1.000 68.47795 393 ALA B O 1
ATOM 6323 N N . VAL B 1 394 ? 16.57201 -88.48162 53.29203 1.000 68.02331 394 VAL B N 1
ATOM 6324 C CA . VAL B 1 394 ? 17.36878 -89.42314 52.52207 1.000 66.76616 394 VAL B CA 1
ATOM 6325 C C . VAL B 1 394 ? 17.98415 -90.46923 53.43922 1.000 68.20403 394 VAL B C 1
ATOM 6326 O O . VAL B 1 394 ? 17.94899 -91.66924 53.14550 1.000 65.93855 394 VAL B O 1
ATOM 6330 N N . ASN B 1 395 ? 18.54067 -90.03325 54.57336 1.000 69.30735 395 ASN B N 1
ATOM 6331 C CA . ASN B 1 395 ? 19.15911 -90.97788 55.50047 1.000 68.91683 395 ASN B CA 1
ATOM 6332 C C . ASN B 1 395 ? 18.14352 -91.99633 56.01097 1.000 70.82526 395 ASN B C 1
ATOM 6333 O O . ASN B 1 395 ? 18.41696 -93.20172 56.03105 1.000 74.12923 395 ASN B O 1
ATOM 6338 N N . GLU B 1 396 ? 16.95952 -91.53409 56.41653 1.000 71.39504 396 GLU B N 1
ATOM 6339 C CA . GLU B 1 396 ? 15.90948 -92.45678 56.83675 1.000 74.14867 396 GLU B CA 1
ATOM 6340 C C . GLU B 1 396 ? 15.37990 -93.31967 55.69829 1.000 74.18177 396 GLU B C 1
ATOM 6341 O O . GLU B 1 396 ? 14.72096 -94.32855 55.96742 1.000 82.01168 396 GLU B O 1
ATOM 6347 N N . LYS B 1 397 ? 15.66571 -92.97904 54.45084 1.000 71.75513 397 LYS B N 1
ATOM 6348 C CA . LYS B 1 397 ? 15.34685 -93.88844 53.36484 1.000 73.78080 397 LYS B CA 1
ATOM 6349 C C . LYS B 1 397 ? 16.37916 -95.01450 53.32257 1.000 71.94238 397 LYS B C 1
ATOM 6350 O O . LYS B 1 397 ? 16.04076 -96.16557 53.04976 1.000 75.66770 397 LYS B O 1
#

Organism: Fusobacterium nucleatum (NCBI:txid851)

InterPro domains:
  IPR004839 Aminotransferase, class I/classII, large domain [PF00155] (48-390)
  IPR015421 Pyridoxal phosphate-dependent transferase, major domain [G3DSA:3.40.640.10] (79-298)
  IPR015422 Pyridoxal phosphate-dependent transferase, small domain [G3DSA:3.90.1150.10] (31-390)
  IPR015424 Pyridoxal phosphate-dependent transferase [SSF53383] (32-396)
  IPR027619 C-S lyase, PatB-like [TIGR04350] (4-394)
  IPR051798 Class-II Pyridoxal-Phosphate-Dependent Aminotransferase [PTHR43525] (1-396)

Solvent-accessible surface area: 31169 Å² total

B-factor: mean 58.01, std 10.47, range [31.46, 157.49]

Nearest PDB structures (foldseek):
  7qug-assembly1_B  TM=1.003E+00  e=1.191E-76  Fusobacterium nucleatum
  7qug-assembly1_A  TM=1.000E+00  e=3.110E-72  Fusobacterium nucleatum
  6qp2-assembly1_B  TM=9.790E-01  e=3.015E-50  Staphylococcus hominis
  6qp1-assembly1_B  TM=9.810E-01  e=5.289E-50  Staphylococcus hominis
  6qp1-assembly1_A  TM=9.733E-01  e=2.550E-49  Staphylococcus hominis